Protein 9MY6 (pdb70)

Radius of gyration: 28.05 Å; Cα contacts (8 Å, |Δi|>4): 2035; chains: 2; bounding box: 62×64×81 Å

Nearest PDB structures (foldseek):
  3u16-assembly2_B  TM=1.001E+00  e=2.978E-94  Acinetobacter baumannii ACICU
  3o84-assembly1_A  TM=1.000E+00  e=1.279E-94  Acinetobacter baumannii AB900
  3o83-assembly1_A  TM=9.995E-01  e=1.279E-94  Acinetobacter baumannii AB900
  3rg2-assembly4_F  TM=9.683E-01  e=2.624E-63  Escherichia coli
  5wm6-assembly1_A  TM=9.643E-01  e=7.941E-58  Streptomyces gandocaensis

B-factor: mean 52.47, std 10.7, range [29.82, 91.19]

InterPro domains:
  IPR000873 AMP-dependent synthetase/ligase domain [PF00501] (38-400)
  IPR011963 2,3-dihydroxybenzoate-AMP ligase [TIGR02275] (6-533)
  IPR020845 AMP-binding, conserved site [PS00455] (194-205)
  IPR025110 AMP-binding enzyme, C-terminal domain [PF13193] (451-526)
  IPR042099 ANL, N-terminal domain [G3DSA:3.40.50.12780] (1-437)
  IPR045851 AMP-binding enzyme domain superfamily [G3DSA:3.30.300.30] (438-540)
  IPR050237 ATP-dependent AMP-binding enzyme [PTHR43767] (30-532)

Structure (mmCIF, N/CA/C/O backbone):
data_9MY6
#
_entry.id   9MY6
#
_cell.length_a   65.424
_cell.length_b   141.246
_cell.length_c   148.464
_cell.angle_alpha   90.000
_cell.angle_beta   90.000
_cell.angle_gamma   90.000
#
_symmetry.space_group_name_H-M   'P 21 21 21'
#
loop_
_entity.id
_entity.type
_entity.pdbx_description
1 polymer '(2,3-dihydroxybenzoyl)adenylate synthase'
2 non-polymer '4-fluorosalicyclic acid'
3 non-polymer DI(HYDROXYETHYL)ETHER
4 non-polymer 'CALCIUM ION'
5 non-polymer 1,2-ETHANEDIOL
6 water water
#
loop_
_atom_site.group_PDB
_atom_site.id
_atom_site.type_symbol
_atom_site.label_atom_id
_atom_site.label_alt_id
_atom_site.label_comp_id
_atom_site.label_asym_id
_atom_site.label_entity_id
_atom_site.label_seq_id
_atom_site.pdbx_PDB_ins_code
_atom_site.Cartn_x
_atom_site.Cartn_y
_atom_site.Cartn_z
_atom_site.occupancy
_atom_site.B_iso_or_equiv
_atom_site.auth_seq_id
_atom_site.auth_comp_id
_atom_site.auth_asym_id
_atom_site.auth_atom_id
_atom_site.pdbx_PDB_model_num
ATOM 1 N N . LYS A 1 23 ? -7.48778 -14.68468 40.45182 1.000 76.90762 3 LYS B N 1
ATOM 2 C CA . LYS A 1 23 ? -8.33167 -14.05781 41.47070 1.000 74.25836 3 LYS B CA 1
ATOM 3 C C . LYS A 1 23 ? -8.87628 -12.71737 40.94823 1.000 71.63280 3 LYS B C 1
ATOM 4 O O . LYS A 1 23 ? -10.02836 -12.37256 41.21175 1.000 70.97442 3 LYS B O 1
ATOM 6 N N . GLN A 1 24 ? -8.06253 -11.95985 40.21095 1.000 68.89348 4 GLN B N 1
ATOM 7 C CA . GLN A 1 24 ? -8.56751 -10.75149 39.57156 1.000 64.64909 4 GLN B CA 1
ATOM 8 C C . GLN A 1 24 ? -9.53652 -11.13603 38.45687 1.000 62.67910 4 GLN B C 1
ATOM 9 O O . GLN A 1 24 ? -9.23860 -12.01212 37.64032 1.000 62.50194 4 GLN B O 1
ATOM 11 N N . LEU A 1 25 ? -10.69974 -10.49026 38.42208 1.000 57.65561 5 LEU B N 1
ATOM 12 C CA . LEU A 1 25 ? -11.56620 -10.63770 37.26874 1.000 53.43318 5 LEU B CA 1
ATOM 13 C C . LEU A 1 25 ? -10.94184 -9.94997 36.05037 1.000 54.29041 5 LEU B C 1
ATOM 14 O O . LEU A 1 25 ? -10.08519 -9.06628 36.17087 1.000 55.14894 5 LEU B O 1
ATOM 19 N N . ILE A 1 26 ? -11.38273 -10.37199 34.85896 1.000 50.09127 6 ILE B N 1
ATOM 20 C CA . ILE A 1 26 ? -10.91376 -9.75909 33.61850 1.000 49.73553 6 ILE B CA 1
ATOM 21 C C . ILE A 1 26 ? -11.12496 -8.25352 33.67548 1.000 49.86861 6 ILE B C 1
ATOM 22 O O . ILE A 1 26 ? -12.21572 -7.77877 34.01934 1.000 47.67551 6 ILE B O 1
ATOM 27 N N . GLU A 1 27 ? -10.07554 -7.50161 33.31874 1.000 48.26863 7 GLU B N 1
ATOM 28 C CA . GLU A 1 27 ? -10.12661 -6.05141 33.28034 1.000 49.98586 7 GLU B CA 1
ATOM 29 C C . GLU A 1 27 ? -10.91652 -5.54354 32.07605 1.000 49.72606 7 GLU B C 1
ATOM 30 O O . GLU A 1 27 ? -10.97711 -6.18420 31.01828 1.000 51.04163 7 GLU B O 1
ATOM 36 N N . PHE A 1 28 ? -11.55120 -4.38743 32.25102 1.000 46.66861 8 PHE B N 1
ATOM 37 C CA . PHE A 1 28 ? -12.28065 -3.74621 31.16160 1.000 45.86340 8 PHE B CA 1
ATOM 38 C C . PHE A 1 28 ? -12.53012 -2.31581 31.59440 1.000 46.95942 8 PHE B C 1
ATOM 39 O O . PHE A 1 28 ? -12.32608 -1.96061 32.76067 1.000 45.51278 8 PHE B O 1
ATOM 47 N N . VAL A 1 29 ? -12.99775 -1.50742 30.65635 1.000 43.52430 9 VAL B N 1
ATOM 48 C CA . VAL A 1 29 ? -13.21367 -0.08324 30.89101 1.000 45.03587 9 VAL B CA 1
ATOM 49 C C . VAL A 1 29 ? -14.66287 0.10908 31.32269 1.000 46.16479 9 VAL B C 1
ATOM 50 O O . VAL A 1 29 ? -15.59818 -0.19557 30.57067 1.000 44.38615 9 VAL B O 1
ATOM 54 N N . ARG A 1 30 ? -14.84157 0.58450 32.55017 1.000 44.96242 10 ARG B N 1
ATOM 55 C CA . ARG A 1 30 ? -16.14155 0.69589 33.18577 1.000 44.02511 10 ARG B CA 1
ATOM 56 C C . ARG A 1 30 ? -16.89887 1.94831 32.73698 1.000 43.56411 10 ARG B C 1
ATOM 57 O O . ARG A 1 30 ? -16.30989 2.99804 32.48163 1.000 44.02465 10 ARG B O 1
ATOM 65 N N . TRP A 1 31 ? -18.22546 1.84046 32.66977 1.000 42.58039 11 TRP B N 1
ATOM 66 C CA . TRP A 1 31 ? -19.06397 3.03847 32.63380 1.000 44.25961 11 TRP B CA 1
ATOM 67 C C . TRP A 1 31 ? -18.84003 3.89065 33.86529 1.000 46.14934 11 TRP B C 1
ATOM 68 O O . TRP A 1 31 ? -18.57046 3.37281 34.94521 1.000 46.06950 11 TRP B O 1
ATOM 79 N N . SER A 1 32 ? -19.04127 5.20625 33.74179 1.000 45.83683 12 SER B N 1
ATOM 80 C CA . SER A 1 32 ? -19.00457 6.00011 34.96356 1.000 48.91169 12 SER B CA 1
ATOM 81 C C . SER A 1 32 ? -20.08965 5.52606 35.93204 1.000 47.89800 12 SER B C 1
ATOM 82 O O . SER A 1 32 ? -21.10745 4.95822 35.52785 1.000 47.41148 12 SER B O 1
ATOM 85 N N . PRO A 1 33 ? -19.90240 5.75854 37.22444 1.000 46.61146 13 PRO B N 1
ATOM 86 C CA . PRO A 1 33 ? -20.94859 5.33065 38.16720 1.000 48.58665 13 PRO B CA 1
ATOM 87 C C . PRO A 1 33 ? -22.24831 6.10140 37.98159 1.000 47.19417 13 PRO B C 1
ATOM 88 O O . PRO A 1 33 ? -23.33097 5.52121 38.15306 1.000 47.55356 13 PRO B O 1
ATOM 92 N N . GLU A 1 34 ? -22.18794 7.37364 37.58456 1.000 45.07185 14 GLU B N 1
ATOM 93 C CA . GLU A 1 34 ? -23.43051 8.08278 37.32938 1.000 46.20633 14 GLU B CA 1
ATOM 94 C C . GLU A 1 34 ? -24.21237 7.43847 36.19019 1.000 46.94048 14 GLU B C 1
ATOM 95 O O . GLU A 1 34 ? -25.44201 7.37688 36.25798 1.000 45.49449 14 GLU B O 1
ATOM 97 N N . ARG A 1 35 ? -23.53710 6.89338 35.15766 1.000 45.42601 15 ARG B N 1
ATOM 98 C CA . ARG A 1 35 ? -24.29611 6.28414 34.07123 1.000 45.56078 15 ARG B CA 1
ATOM 99 C C . ARG A 1 35 ? -24.80039 4.88997 34.45556 1.000 45.17559 15 ARG B C 1
ATOM 100 O O . ARG A 1 35 ? -25.91688 4.50730 34.08913 1.000 44.10010 15 ARG B O 1
ATOM 108 N N . ALA A 1 36 ? -23.98281 4.10335 35.15446 1.000 45.18597 16 ALA B N 1
ATOM 109 C CA . ALA A 1 36 ? -24.46119 2.83540 35.70559 1.000 45.02736 16 ALA B CA 1
ATOM 110 C C . ALA A 1 36 ? -25.71795 3.03583 36.56759 1.000 46.53691 16 ALA B C 1
ATOM 111 O O . ALA A 1 36 ? -26.70283 2.30370 36.42334 1.000 47.64656 16 ALA B O 1
ATOM 113 N N . GLN A 1 37 ? -25.71448 4.02316 37.46785 1.000 43.52712 17 GLN B N 1
ATOM 114 C CA . GLN A 1 37 ? -26.92505 4.25590 38.25693 1.000 47.85002 17 GLN B CA 1
ATOM 115 C C . GLN A 1 37 ? -28.12922 4.56710 37.36368 1.000 47.19439 17 GLN B C 1
ATOM 116 O O . GLN A 1 37 ? -29.16659 3.90904 37.46248 1.000 48.32020 17 GLN B O 1
ATOM 122 N N . HIS A 1 38 ? -28.01376 5.57205 36.48972 1.000 46.80199 18 HIS B N 1
ATOM 123 C CA . HIS A 1 38 ? -29.06238 5.85970 35.50345 1.000 48.64246 18 HIS B CA 1
ATOM 124 C C . HIS A 1 38 ? -29.57293 4.59230 34.80925 1.000 43.56267 18 HIS B C 1
ATOM 125 O O . HIS A 1 38 ? -30.77628 4.32757 34.77500 1.000 44.27799 18 HIS B O 1
ATOM 132 N N . TYR A 1 39 ? -28.67136 3.79403 34.25896 1.000 41.06005 19 TYR B N 1
ATOM 133 C CA . TYR A 1 39 ? -29.08563 2.59429 33.53850 1.000 42.90958 19 TYR B CA 1
ATOM 134 C C . TYR A 1 39 ? -29.78378 1.56465 34.43142 1.000 44.31989 19 TYR B C 1
ATOM 135 O O . TYR A 1 39 ? -30.58335 0.75088 33.93049 1.000 42.57555 19 TYR B O 1
ATOM 144 N N . ARG A 1 40 ? -29.41944 1.49755 35.71855 1.000 42.55256 20 ARG B N 1
ATOM 145 C CA . ARG A 1 40 ? -30.18285 0.68000 36.65859 1.000 43.66204 20 ARG B CA 1
ATOM 146 C C . ARG A 1 40 ? -31.53195 1.31713 36.96771 1.000 41.51957 20 ARG B C 1
ATOM 147 O O . ARG A 1 40 ? -32.54229 0.61389 37.09333 1.000 42.93573 20 ARG B O 1
ATOM 155 N N . ASN A 1 41 ? -31.56525 2.64133 37.13421 1.000 40.59432 21 ASN B N 1
ATOM 156 C CA . ASN A 1 41 ? -32.81633 3.29703 37.50010 1.000 42.50508 21 ASN B CA 1
ATOM 157 C C . ASN A 1 41 ? -33.84725 3.14594 36.38841 1.000 46.49320 21 ASN B C 1
ATOM 158 O O . ASN A 1 41 ? -35.05555 3.11185 36.65331 1.000 47.11851 21 ASN B O 1
ATOM 163 N N . LYS A 1 42 ? -33.39259 3.11392 35.14621 1.000 42.85059 22 LYS B N 1
ATOM 164 C CA . LYS A 1 42 ? -34.25672 2.92204 33.99026 1.000 47.17166 22 LYS B CA 1
ATOM 165 C C . LYS A 1 42 ? -34.64556 1.46396 33.80384 1.000 48.34017 22 LYS B C 1
ATOM 166 O O . LYS A 1 42 ? -35.45489 1.17564 32.92860 1.000 46.83765 22 LYS B O 1
ATOM 172 N N . GLY A 1 43 ? -34.12224 0.55125 34.63207 1.000 45.92851 23 GLY B N 1
ATOM 173 C CA . GLY A 1 43 ? -34.38352 -0.85936 34.43691 1.000 43.42242 23 GLY B CA 1
ATOM 174 C C . GLY A 1 43 ? -33.65895 -1.49395 33.26711 1.000 43.06339 23 GLY B C 1
ATOM 175 O O . GLY A 1 43 ? -33.94086 -2.65064 32.93811 1.000 42.27333 23 GLY B O 1
ATOM 176 N N . TYR A 1 44 ? -32.69314 -0.81185 32.65221 1.000 42.10801 24 TYR B N 1
ATOM 177 C CA . TYR A 1 44 ? -31.92661 -1.46778 31.59528 1.000 40.57939 24 TYR B CA 1
ATOM 178 C C . TYR A 1 44 ? -31.00674 -2.52552 32.17154 1.000 43.08986 24 TYR B C 1
ATOM 179 O O . TYR A 1 44 ? -30.90162 -3.63589 31.63202 1.000 40.93847 24 TYR B O 1
ATOM 188 N N . TRP A 1 45 ? -30.28959 -2.17648 33.25341 1.000 43.09824 25 TRP B N 1
ATOM 189 C CA . TRP A 1 45 ? -29.33134 -3.07194 33.88986 1.000 42.73070 25 TRP B CA 1
ATOM 190 C C . TRP A 1 45 ? -30.06007 -3.66230 35.08763 1.000 43.27712 25 TRP B C 1
ATOM 191 O O . TRP A 1 45 ? -30.35597 -2.93256 36.02549 1.000 41.61020 25 TRP B O 1
ATOM 202 N N . ILE A 1 46 ? -30.36875 -4.96395 35.06263 1.000 41.98464 26 ILE B N 1
ATOM 203 C CA . ILE A 1 46 ? -31.10880 -5.56791 36.17459 1.000 43.70131 26 ILE B CA 1
ATOM 204 C C . ILE A 1 46 ? -30.20704 -6.42271 37.06648 1.000 43.45730 26 ILE B C 1
ATOM 205 O O . ILE A 1 46 ? -30.70334 -7.14071 37.93895 1.000 41.83089 26 ILE B O 1
ATOM 210 N N . ASP A 1 47 ? -28.90050 -6.40589 36.81128 1.000 42.11295 27 ASP B N 1
ATOM 211 C CA . ASP A 1 47 ? -27.88704 -7.03626 37.63372 1.000 45.03088 27 ASP B CA 1
ATOM 212 C C . ASP A 1 47 ? -28.14025 -8.53215 37.79374 1.000 45.31108 27 ASP B C 1
ATOM 213 O O . ASP A 1 47 ? -28.00680 -9.08572 38.88068 1.000 47.58790 27 ASP B O 1
ATOM 218 N N . GLN A 1 48 ? -28.48772 -9.19773 36.68719 1.000 43.89746 28 GLN B N 1
ATOM 219 C CA . GLN A 1 48 ? -28.57973 -10.64936 36.62805 1.000 43.19408 28 GLN B CA 1
ATOM 220 C C . GLN A 1 48 ? -27.54713 -11.20568 35.64033 1.000 43.55848 28 GLN B C 1
ATOM 221 O O . GLN A 1 48 ? -27.18504 -10.52632 34.68555 1.000 41.39340 28 GLN B O 1
ATOM 227 N N . PRO A 1 49 ? -27.00958 -12.40449 35.85885 1.000 45.21870 29 PRO B N 1
ATOM 228 C CA . PRO A 1 49 ? -26.11283 -12.97444 34.84860 1.000 42.11339 29 PRO B CA 1
ATOM 229 C C . PRO A 1 49 ? -26.89523 -13.32624 33.59889 1.000 41.89015 29 PRO B C 1
ATOM 230 O O . PRO A 1 49 ? -28.12043 -13.47733 33.62067 1.000 42.54561 29 PRO B O 1
ATOM 234 N N . LEU A 1 50 ? -26.15421 -13.49333 32.50652 1.000 41.15896 30 LEU B N 1
ATOM 235 C CA . LEU A 1 50 ? -26.79573 -13.86160 31.24603 1.000 42.00780 30 LEU B CA 1
ATOM 236 C C . LEU A 1 50 ? -27.49432 -15.20687 31.33643 1.000 42.47262 30 LEU B C 1
ATOM 237 O O . LEU A 1 50 ? -28.40481 -15.46563 30.54606 1.000 44.67925 30 LEU B O 1
ATOM 242 N N . THR A 1 51 ? -27.08517 -16.06718 32.27493 1.000 43.08598 31 THR B N 1
ATOM 243 C CA . THR A 1 51 ? -27.77579 -17.33035 32.49373 1.000 43.65527 31 THR B CA 1
ATOM 244 C C . THR A 1 51 ? -29.22634 -17.13413 32.94089 1.000 45.55734 31 THR B C 1
ATOM 245 O O . THR A 1 51 ? -29.99400 -18.09848 32.92061 1.000 49.43896 31 THR B O 1
ATOM 249 N N . ARG A 1 52 ? -29.62367 -15.92892 33.34939 1.000 44.27232 32 ARG B N 1
ATOM 250 C CA . ARG A 1 52 ? -31.02591 -15.62450 33.62989 1.000 45.33035 32 ARG B CA 1
ATOM 251 C C . ARG A 1 52 ? -31.94275 -16.20377 32.55191 1.000 45.67361 32 ARG B C 1
ATOM 252 O O . ARG A 1 52 ? -33.01516 -16.74906 32.84109 1.000 46.12479 32 ARG B O 1
ATOM 260 N N . ILE A 1 53 ? -31.52469 -16.07172 31.29681 1.000 44.94508 33 ILE B N 1
ATOM 261 C CA . ILE A 1 53 ? -32.36553 -16.49498 30.17523 1.000 46.32769 33 ILE B CA 1
ATOM 262 C C . ILE A 1 53 ? -32.75735 -17.96314 30.32201 1.000 46.12508 33 ILE B C 1
ATOM 263 O O . ILE A 1 53 ? -33.92348 -18.33508 30.15707 1.000 47.73916 33 ILE B O 1
ATOM 268 N N . LEU A 1 54 ? -31.78569 -18.81209 30.65940 1.000 48.00421 34 LEU B N 1
ATOM 269 C CA . LEU A 1 54 ? -32.02962 -20.24484 30.83274 1.000 49.56887 34 LEU B CA 1
ATOM 270 C C . LEU A 1 54 ? -32.83177 -20.53716 32.09702 1.000 51.72817 34 LEU B C 1
ATOM 271 O O . LEU A 1 54 ? -33.79899 -21.31702 32.07267 1.000 53.88721 34 LEU B O 1
ATOM 276 N N . THR A 1 55 ? -32.39317 -19.97022 33.23056 1.000 50.36829 35 THR B N 1
ATOM 277 C CA . THR A 1 55 ? -33.04711 -20.17903 34.52020 1.000 51.09764 35 THR B CA 1
ATOM 278 C C . THR A 1 55 ? -34.52579 -19.84410 34.46638 1.000 51.59434 35 THR B C 1
ATOM 279 O O . THR A 1 55 ? -35.37479 -20.59681 34.96613 1.000 51.74983 35 THR B O 1
ATOM 283 N N . VAL A 1 56 ? -34.83942 -18.66163 33.94104 1.000 49.78742 36 VAL B N 1
ATOM 284 C CA . VAL A 1 56 ? -36.22862 -18.22983 33.85114 1.000 50.11422 36 VAL B CA 1
ATOM 285 C C . VAL A 1 56 ? -37.01791 -19.17301 32.94965 1.000 50.80271 36 VAL B C 1
ATOM 286 O O . VAL A 1 56 ? -38.13926 -19.57738 33.26264 1.000 52.05088 36 VAL B O 1
ATOM 290 N N . GLY A 1 57 ? -36.46254 -19.51011 31.79356 1.000 48.74563 37 GLY B N 1
ATOM 291 C CA . GLY A 1 57 ? -37.19061 -20.39063 30.89780 1.000 50.29398 37 GLY B CA 1
ATOM 292 C C . GLY A 1 57 ? -37.36544 -21.78073 31.46134 1.000 52.39876 37 GLY B C 1
ATOM 293 O O . GLY A 1 57 ? -38.37597 -22.44068 31.18860 1.000 53.10708 37 GLY B O 1
ATOM 294 N N . VAL A 1 58 ? -36.39641 -22.24828 32.25371 1.000 48.60531 38 VAL B N 1
ATOM 295 C CA . VAL A 1 58 ? -36.54686 -23.55409 32.88429 1.000 51.28235 38 VAL B CA 1
ATOM 296 C C . VAL A 1 58 ? -37.68178 -23.51792 33.89493 1.000 54.69099 38 VAL B C 1
ATOM 297 O O . VAL A 1 58 ? -38.45778 -24.47742 34.02713 1.000 53.84144 38 VAL B O 1
ATOM 301 N N . GLN A 1 59 ? -37.79806 -22.41241 34.63020 1.000 55.86500 39 GLN B N 1
ATOM 302 C CA . GLN A 1 59 ? -38.87606 -22.29780 35.60424 1.000 56.12007 39 GLN B CA 1
ATOM 303 C C . GLN A 1 59 ? -40.22983 -22.20066 34.91828 1.000 56.70150 39 GLN B C 1
ATOM 304 O O . GLN A 1 59 ? -41.22022 -22.73356 35.42454 1.000 59.92927 39 GLN B O 1
ATOM 310 N N . SER A 1 60 ? -40.29093 -21.54457 33.76169 1.000 55.09109 40 SER B N 1
ATOM 311 C CA . SER A 1 60 ? -41.57590 -21.24430 33.14451 1.000 56.07995 40 SER B CA 1
ATOM 312 C C . SER A 1 60 ? -42.06779 -22.35984 32.23933 1.000 55.49804 40 SER B C 1
ATOM 313 O O . SER A 1 60 ? -43.24722 -22.74582 32.29376 1.000 57.66050 40 SER B O 1
ATOM 316 N N . HIS A 1 61 ? -41.17288 -22.87751 31.40608 1.000 52.35262 41 HIS B N 1
ATOM 317 C CA . HIS A 1 61 ? -41.53871 -23.79891 30.33517 1.000 53.70379 41 HIS B CA 1
ATOM 318 C C . HIS A 1 61 ? -40.36669 -24.74511 30.13645 1.000 52.16641 41 HIS B C 1
ATOM 319 O O . HIS A 1 61 ? -39.69226 -24.71499 29.10278 1.000 50.67512 41 HIS B O 1
ATOM 326 N N . PRO A 1 62 ? -40.07926 -25.58983 31.12602 1.000 51.02884 42 PRO B N 1
ATOM 327 C CA . PRO A 1 62 ? -38.88116 -26.43547 31.02396 1.000 51.39169 42 PRO B CA 1
ATOM 328 C C . PRO A 1 62 ? -38.85690 -27.31062 29.78342 1.000 49.69509 42 PRO B C 1
ATOM 329 O O . PRO A 1 62 ? -37.76795 -27.63669 29.30133 1.000 47.68848 42 PRO B O 1
ATOM 333 N N . HIS A 1 63 ? -40.01760 -27.71486 29.26620 1.000 51.57587 43 HIS B N 1
ATOM 334 C CA . HIS A 1 63 ? -40.08913 -28.69537 28.19098 1.000 52.71303 43 HIS B CA 1
ATOM 335 C C . HIS A 1 63 ? -40.36664 -28.09581 26.82564 1.000 50.23923 43 HIS B C 1
ATOM 336 O O . HIS A 1 63 ? -40.39168 -28.83683 25.83913 1.000 51.82682 43 HIS B O 1
ATOM 343 N N . SER A 1 64 ? -40.58209 -26.78546 26.73898 1.000 49.91698 44 SER B N 1
ATOM 344 C CA . SER A 1 64 ? -40.55658 -26.12289 25.44834 1.000 49.27613 44 SER B CA 1
ATOM 345 C C . SER A 1 64 ? -39.20714 -26.35793 24.80120 1.000 47.67645 44 SER B C 1
ATOM 346 O O . SER A 1 64 ? -38.17821 -26.46614 25.48349 1.000 44.27549 44 SER B O 1
ATOM 349 N N . LEU A 1 65 ? -39.21312 -26.40447 23.46806 1.000 45.02843 45 LEU B N 1
ATOM 350 C CA . LEU A 1 65 ? -37.98361 -26.55752 22.71257 1.000 41.70369 45 LEU B CA 1
ATOM 351 C C . LEU A 1 65 ? -37.20187 -25.25460 22.73897 1.000 42.61950 45 LEU B C 1
ATOM 352 O O . LEU A 1 65 ? -37.73751 -24.18396 22.41599 1.000 43.74580 45 LEU B O 1
ATOM 357 N N . ALA A 1 66 ? -35.92185 -25.35470 23.08474 1.000 40.95028 46 ALA B N 1
ATOM 358 C CA . ALA A 1 66 ? -34.97262 -24.25247 23.03909 1.000 41.32830 46 ALA B CA 1
ATOM 359 C C . ALA A 1 66 ? -34.13657 -24.26463 21.76421 1.000 41.53176 46 ALA B C 1
ATOM 360 O O . ALA A 1 66 ? -33.97386 -23.22221 21.12801 1.000 39.32755 46 ALA B O 1
ATOM 362 N N . ILE A 1 67 ? -33.62676 -25.42454 21.35413 1.000 39.91739 47 ILE B N 1
ATOM 363 C CA . ILE A 1 67 ? -32.75813 -25.52306 20.18654 1.000 40.74649 47 ILE B CA 1
ATOM 364 C C . ILE A 1 67 ? -33.19613 -26.72363 19.37037 1.000 43.56548 47 ILE B C 1
ATOM 365 O O . ILE A 1 67 ? -33.44189 -27.80216 19.91995 1.000 42.94729 47 ILE B O 1
ATOM 370 N N . ILE A 1 68 ? -33.32154 -26.52645 18.06340 1.000 43.03942 48 ILE B N 1
ATOM 371 C CA . ILE A 1 68 ? -33.46330 -27.60954 17.10249 1.000 42.35320 48 ILE B CA 1
ATOM 372 C C . ILE A 1 68 ? -32.17430 -27.63492 16.30216 1.000 43.39478 48 ILE B C 1
ATOM 373 O O . ILE A 1 68 ? -31.72718 -26.59780 15.80289 1.000 41.50934 48 ILE B O 1
ATOM 378 N N . CYS A 1 69 ? -31.54001 -28.79033 16.24045 1.000 43.62465 49 CYS B N 1
ATOM 379 C CA . CYS A 1 69 ? -30.24777 -28.89482 15.57389 1.000 45.66673 49 CYS B CA 1
ATOM 380 C C . CYS A 1 69 ? -30.17846 -30.24809 14.88848 1.000 47.89688 49 CYS B C 1
ATOM 381 O O . CYS A 1 69 ? -30.02999 -31.27488 15.56781 1.000 46.83904 49 CYS B O 1
ATOM 384 N N . GLY A 1 70 ? -30.28214 -30.24751 13.56270 1.000 43.16364 50 GLY B N 1
ATOM 385 C CA . GLY A 1 70 ? -30.28985 -31.50589 12.84201 1.000 45.62697 50 GLY B CA 1
ATOM 386 C C . GLY A 1 70 ? -31.50658 -32.29831 13.25346 1.000 47.52799 50 GLY B C 1
ATOM 387 O O . GLY A 1 70 ? -32.64928 -31.82155 13.16061 1.000 46.97780 50 GLY B O 1
ATOM 388 N N . GLU A 1 71 ? -31.27534 -33.51087 13.74302 1.000 46.51629 51 GLU B N 1
ATOM 389 C CA . GLU A 1 71 ? -32.35739 -34.31807 14.28306 1.000 47.92795 51 GLU B CA 1
ATOM 390 C C . GLU A 1 71 ? -32.56233 -34.12770 15.78572 1.000 49.69175 51 GLU B C 1
ATOM 391 O O . GLU A 1 71 ? -33.41273 -34.80936 16.37042 1.000 48.86441 51 GLU B O 1
ATOM 397 N N . ARG A 1 72 ? -31.81776 -33.22596 16.42292 1.000 49.36023 52 ARG B N 1
ATOM 398 C CA . ARG A 1 72 ? -31.91548 -33.05750 17.86690 1.000 49.47244 52 ARG B CA 1
ATOM 399 C C . ARG A 1 72 ? -32.89590 -31.95557 18.23947 1.000 48.36000 52 ARG B C 1
ATOM 400 O O . ARG A 1 72 ? -33.04990 -30.95364 17.53066 1.000 48.63778 52 ARG B O 1
ATOM 408 N N . GLN A 1 73 ? -33.57862 -32.17056 19.36136 1.000 48.64876 53 GLN B N 1
ATOM 409 C CA . GLN A 1 73 ? -34.54164 -31.23168 19.91281 1.000 47.63661 53 GLN B CA 1
ATOM 410 C C . GLN A 1 73 ? -34.12750 -31.02391 21.37080 1.000 50.88352 53 GLN B C 1
ATOM 411 O O . GLN A 1 73 ? -34.27979 -31.93380 22.19210 1.000 51.76971 53 GLN B O 1
ATOM 417 N N . LEU A 1 74 ? -33.52765 -29.87307 21.68689 1.000 46.97043 54 LEU B N 1
ATOM 418 C CA . LEU A 1 74 ? -33.11620 -29.55393 23.04993 1.000 46.90167 54 LEU B CA 1
ATOM 419 C C . LEU A 1 74 ? -34.16794 -28.67950 23.71124 1.000 44.76012 54 LEU B C 1
ATOM 420 O O . LEU A 1 74 ? -34.39671 -27.54775 23.27349 1.000 44.55006 54 LEU B O 1
ATOM 425 N N . SER A 1 75 ? -34.77517 -29.17961 24.78178 1.000 47.99216 55 SER B N 1
ATOM 426 C CA . SER A 1 75 ? -35.67787 -28.35243 25.56722 1.000 45.85962 55 SER B CA 1
ATOM 427 C C . SER A 1 75 ? -34.87899 -27.40274 26.46593 1.000 44.52265 55 SER B C 1
ATOM 428 O O . SER A 1 75 ? -33.65761 -27.48298 26.56425 1.000 43.88710 55 SER B O 1
ATOM 431 N N . TYR A 1 76 ? -35.58527 -26.45544 27.09338 1.000 45.01961 56 TYR B N 1
ATOM 432 C CA . TYR A 1 76 ? -34.91800 -25.50712 27.98103 1.000 46.31930 56 TYR B CA 1
ATOM 433 C C . TYR A 1 76 ? -34.26244 -26.23223 29.15209 1.000 46.36516 56 TYR B C 1
ATOM 434 O O . TYR A 1 76 ? -33.13233 -25.91248 29.53622 1.000 43.74450 56 TYR B O 1
ATOM 443 N N . ILE A 1 77 ? -34.94830 -27.22022 29.72698 1.000 46.79909 57 ILE B N 1
ATOM 444 C CA . ILE A 1 77 ? -34.34660 -27.89487 30.86938 1.000 45.78317 57 ILE B CA 1
ATOM 445 C C . ILE A 1 77 ? -33.20000 -28.80080 30.42895 1.000 48.69281 57 ILE B C 1
ATOM 446 O O . ILE A 1 77 ? -32.23519 -28.97996 31.17388 1.000 48.86448 57 ILE B O 1
ATOM 451 N N . GLU A 1 78 ? -33.24681 -29.35987 29.20914 1.000 47.11232 58 GLU B N 1
ATOM 452 C CA . GLU A 1 78 ? -32.08240 -30.09833 28.72111 1.000 47.37589 58 GLU B CA 1
ATOM 453 C C . GLU A 1 78 ? -30.90426 -29.16449 28.50946 1.000 47.24086 58 GLU B C 1
ATOM 454 O O . GLU A 1 78 ? -29.79589 -29.41975 28.99526 1.000 46.59508 58 GLU B O 1
ATOM 460 N N . LEU A 1 79 ? -31.11010 -28.07785 27.75985 1.000 47.34366 59 LEU B N 1
ATOM 461 C CA . LEU A 1 79 ? -30.04576 -27.09297 27.67066 1.000 45.49639 59 LEU B CA 1
ATOM 462 C C . LEU A 1 79 ? -29.53699 -26.72903 29.07112 1.000 45.63373 59 LEU B C 1
ATOM 463 O O . LEU A 1 79 ? -28.33834 -26.51504 29.28371 1.000 45.21712 59 LEU B O 1
ATOM 468 N N . ASP A 1 80 ? -30.42916 -26.63215 30.04670 1.000 47.04104 60 ASP B N 1
ATOM 469 C CA . ASP A 1 80 ? -29.94625 -26.16938 31.33951 1.000 46.50772 60 ASP B CA 1
ATOM 470 C C . ASP A 1 80 ? -29.12613 -27.25699 32.02380 1.000 46.56633 60 ASP B C 1
ATOM 471 O O . ASP A 1 80 ? -28.04767 -26.99787 32.57674 1.000 48.02513 60 ASP B O 1
ATOM 476 N N . ARG A 1 81 ? -29.59118 -28.49255 31.95073 1.000 47.51741 61 ARG B N 1
ATOM 477 C CA . ARG A 1 81 ? -28.86772 -29.57555 32.59448 1.000 49.56276 61 ARG B CA 1
ATOM 478 C C . ARG A 1 81 ? -27.55234 -29.87405 31.87357 1.000 50.61802 61 ARG B C 1
ATOM 479 O O . ARG A 1 81 ? -26.51975 -30.07048 32.52355 1.000 49.82215 61 ARG B O 1
ATOM 487 N N . LEU A 1 82 ? -27.54940 -29.86934 30.53001 1.000 48.39708 62 LEU B N 1
ATOM 488 C CA . LEU A 1 82 ? -26.31069 -30.15481 29.80388 1.000 48.50410 62 LEU B CA 1
ATOM 489 C C . LEU A 1 82 ? -25.25000 -29.10788 30.09205 1.000 47.62407 62 LEU B C 1
ATOM 490 O O . LEU A 1 82 ? -24.07533 -29.44083 30.29032 1.000 49.64063 62 LEU B O 1
ATOM 495 N N . SER A 1 83 ? -25.63104 -27.83481 30.12010 1.000 43.36665 63 SER B N 1
ATOM 496 C CA . SER A 1 83 ? -24.60135 -26.83793 30.37166 1.000 46.19168 63 SER B CA 1
ATOM 497 C C . SER A 1 83 ? -24.19204 -26.77373 31.84330 1.000 47.42827 63 SER B C 1
ATOM 498 O O . SER A 1 83 ? -23.06658 -26.36609 32.13391 1.000 48.66556 63 SER B O 1
ATOM 501 N N . THR A 1 84 ? -25.04760 -27.19900 32.78057 1.000 47.53179 64 THR B N 1
ATOM 502 C CA . THR A 1 84 ? -24.57720 -27.35031 34.16780 1.000 48.28068 64 THR B CA 1
ATOM 503 C C . THR A 1 84 ? -23.53562 -28.45916 34.26658 1.000 50.95564 64 THR B C 1
ATOM 504 O O . THR A 1 84 ? -22.52464 -28.30968 34.96545 1.000 54.21533 64 THR B O 1
ATOM 508 N N . ASN A 1 85 ? -23.77429 -29.58338 33.57772 1.000 50.99341 65 ASN B N 1
ATOM 509 C CA . ASN A 1 85 ? -22.81456 -30.68370 33.56342 1.000 54.42298 65 ASN B CA 1
ATOM 510 C C . ASN A 1 85 ? -21.44093 -30.19235 33.15315 1.000 54.74802 65 ASN B C 1
ATOM 511 O O . ASN A 1 85 ? -20.44464 -30.43911 33.83645 1.000 58.81596 65 ASN B O 1
ATOM 516 N N . LEU A 1 86 ? -21.36479 -29.51596 32.01336 1.000 54.57777 66 LEU B N 1
ATOM 517 C CA . LEU A 1 86 ? -20.07314 -29.03252 31.55170 1.000 55.42798 66 LEU B CA 1
ATOM 518 C C . LEU A 1 86 ? -19.45671 -28.09076 32.57851 1.000 54.71433 66 LEU B C 1
ATOM 519 O O . LEU A 1 86 ? -18.26188 -28.18841 32.88256 1.000 54.83544 66 LEU B O 1
ATOM 524 N N . ALA A 1 87 ? -20.27180 -27.20138 33.15435 1.000 53.26901 67 ALA B N 1
ATOM 525 C CA . ALA A 1 87 ? -19.77186 -26.24905 34.14098 1.000 53.24289 67 ALA B CA 1
ATOM 526 C C . ALA A 1 87 ? -19.20126 -26.95382 35.37965 1.000 56.19508 67 ALA B C 1
ATOM 527 O O . ALA A 1 87 ? -18.13430 -26.56889 35.88406 1.000 55.58425 67 ALA B O 1
ATOM 529 N N . THR A 1 88 ? -19.90235 -27.96617 35.90849 1.000 57.73590 68 THR B N 1
ATOM 530 C CA . THR A 1 88 ? -19.34312 -28.68904 37.05770 1.000 56.85416 68 THR B CA 1
ATOM 531 C C . THR A 1 88 ? -18.02236 -29.35534 36.68676 1.000 59.24402 68 THR B C 1
ATOM 532 O O . THR A 1 88 ? -17.08498 -29.35459 37.48431 1.000 60.99503 68 THR B O 1
ATOM 536 N N . ARG A 1 89 ? -17.91664 -29.90816 35.46832 1.000 58.40931 69 ARG B N 1
ATOM 537 C CA . ARG A 1 89 ? -16.65230 -30.50210 35.03249 1.000 59.80394 69 ARG B CA 1
ATOM 538 C C . ARG A 1 89 ? -15.52696 -29.47213 35.01770 1.000 59.88488 69 ARG B C 1
ATOM 539 O O . ARG A 1 89 ? -14.41308 -29.75327 35.47823 1.000 61.97996 69 ARG B O 1
ATOM 547 N N . LEU A 1 90 ? -15.79114 -28.27461 34.48121 1.000 59.37696 70 LEU B N 1
ATOM 548 C CA . LEU A 1 90 ? -14.74678 -27.25366 34.42581 1.000 60.34277 70 LEU B CA 1
ATOM 549 C C . LEU A 1 90 ? -14.34551 -26.79720 35.82314 1.000 61.89837 70 LEU B C 1
ATOM 550 O O . LEU A 1 90 ? -13.15207 -26.65034 36.11945 1.000 62.84828 70 LEU B O 1
ATOM 555 N N . ALA A 1 91 ? -15.32709 -26.53337 36.68063 1.000 59.83474 71 ALA B N 1
ATOM 556 C CA . ALA A 1 91 ? -15.01381 -26.15892 38.05263 1.000 62.38003 71 ALA B CA 1
ATOM 557 C C . ALA A 1 91 ? -14.08922 -27.19338 38.68863 1.000 63.70502 71 ALA B C 1
ATOM 558 O O . ALA A 1 91 ? -12.99995 -26.85564 39.16856 1.000 65.95268 71 ALA B O 1
ATOM 560 N N . GLU A 1 92 ? -14.48903 -28.46911 38.65008 1.000 63.23461 72 GLU B N 1
ATOM 561 C CA . GLU A 1 92 ? -13.62896 -29.55331 39.12993 1.000 65.99138 72 GLU B CA 1
ATOM 562 C C . GLU A 1 92 ? -12.16562 -29.37217 38.73613 1.000 66.01563 72 GLU B C 1
ATOM 563 O O . GLU A 1 92 ? -11.27993 -29.82452 39.46105 1.000 67.84335 72 GLU B O 1
ATOM 569 N N . LYS A 1 93 ? -11.88550 -28.72662 37.60469 1.000 67.36388 73 LYS B N 1
ATOM 570 C CA . LYS A 1 93 ? -10.51171 -28.56838 37.12471 1.000 68.03137 73 LYS B CA 1
ATOM 571 C C . LYS A 1 93 ? -9.89117 -27.22622 37.49605 1.000 67.28314 73 LYS B C 1
ATOM 572 O O . LYS A 1 93 ? -8.83715 -26.87669 36.95285 1.000 70.18181 73 LYS B O 1
ATOM 578 N N . GLY A 1 94 ? -10.50618 -26.47026 38.40107 1.000 65.82372 74 GLY B N 1
ATOM 579 C CA . GLY A 1 94 ? -9.94095 -25.19496 38.79798 1.000 65.82492 74 GLY B CA 1
ATOM 580 C C . GLY A 1 94 ? -10.10620 -24.08355 37.79130 1.000 65.56461 74 GLY B C 1
ATOM 581 O O . GLY A 1 94 ? -9.40498 -23.06880 37.88316 1.000 66.02769 74 GLY B O 1
ATOM 582 N N . LEU A 1 95 ? -11.01550 -24.24329 36.82696 1.000 66.13315 75 LEU B N 1
ATOM 583 C CA . LEU A 1 95 ? -11.33491 -23.20656 35.85241 1.000 63.95772 75 LEU B CA 1
ATOM 584 C C . LEU A 1 95 ? -12.55603 -22.44674 36.34327 1.000 62.12953 75 LEU B C 1
ATOM 585 O O . LEU A 1 95 ? -13.61577 -23.04118 36.56949 1.000 63.40407 75 LEU B O 1
ATOM 590 N N . GLY A 1 96 ? -12.41232 -21.14430 36.51165 1.000 58.25716 76 GLY B N 1
ATOM 591 C CA . GLY A 1 96 ? -13.53013 -20.37234 37.00213 1.000 54.86296 76 GLY B CA 1
ATOM 592 C C . GLY A 1 96 ? -13.23679 -18.89973 36.87692 1.000 55.35175 76 GLY B C 1
ATOM 593 O O . GLY A 1 96 ? -12.54320 -18.46730 35.94192 1.000 53.65150 76 GLY B O 1
ATOM 594 N N . LYS A 1 97 ? -13.75537 -18.12302 37.82242 1.000 53.25160 77 LYS B N 1
ATOM 595 C CA . LYS A 1 97 ? -13.63767 -16.67613 37.74709 1.000 53.31768 77 LYS B CA 1
ATOM 596 C C . LYS A 1 97 ? -12.17080 -16.27110 37.67330 1.000 53.70445 77 LYS B C 1
ATOM 597 O O . LYS A 1 97 ? -11.33315 -16.76488 38.43045 1.000 52.03789 77 LYS B O 1
ATOM 603 N N . GLY A 1 98 ? -11.86080 -15.36641 36.74650 1.000 51.11402 78 GLY B N 1
ATOM 604 C CA . GLY A 1 98 ? -10.50858 -14.95544 36.47414 1.000 53.84866 78 GLY B CA 1
ATOM 605 C C . GLY A 1 98 ? -9.91386 -15.58814 35.23109 1.000 55.10165 78 GLY B C 1
ATOM 606 O O . GLY A 1 98 ? -8.97651 -15.02606 34.64873 1.000 55.43983 78 GLY B O 1
ATOM 607 N N . ASP A 1 99 ? -10.42255 -16.74533 34.81160 1.000 52.66377 79 ASP B N 1
ATOM 608 C CA . ASP A 1 99 ? -9.85273 -17.40086 33.64847 1.000 53.11234 79 ASP B CA 1
ATOM 609 C C . ASP A 1 99 ? -10.69035 -17.10369 32.41902 1.000 51.03366 79 ASP B C 1
ATOM 610 O O . ASP A 1 99 ? -11.79654 -16.57348 32.50450 1.000 49.31359 79 ASP B O 1
ATOM 615 N N . THR A 1 100 ? -10.14165 -17.48942 31.27174 1.000 49.87097 80 THR B N 1
ATOM 616 C CA . THR A 1 100 ? -10.74178 -17.26051 29.96978 1.000 50.92711 80 THR B CA 1
ATOM 617 C C . THR A 1 100 ? -10.69620 -18.55120 29.16986 1.000 49.30598 80 THR B C 1
ATOM 618 O O . THR A 1 100 ? -9.87986 -19.44094 29.42874 1.000 49.61064 80 THR B O 1
ATOM 622 N N . ALA A 1 101 ? -11.58524 -18.62934 28.18085 1.000 48.74813 81 ALA B N 1
ATOM 623 C CA . ALA A 1 101 ? -11.65161 -19.74869 27.26066 1.000 48.42935 81 ALA B CA 1
ATOM 624 C C . ALA A 1 101 ? -11.77818 -19.22141 25.83785 1.000 47.69804 81 ALA B C 1
ATOM 625 O O . ALA A 1 101 ? -12.37743 -18.16950 25.59742 1.000 44.95758 81 ALA B O 1
ATOM 627 N N . LEU A 1 102 ? -11.19812 -19.96904 24.90555 1.000 48.13425 82 LEU B N 1
ATOM 628 C CA . LEU A 1 102 ? -11.33161 -19.73660 23.47362 1.000 48.86917 82 LEU B CA 1
ATOM 629 C C . LEU A 1 102 ? -12.17754 -20.86643 22.91455 1.000 48.27900 82 LEU B C 1
ATOM 630 O O . LEU A 1 102 ? -11.78630 -22.03476 23.01750 1.000 49.82054 82 LEU B O 1
ATOM 635 N N . VAL A 1 103 ? -13.33226 -20.52504 22.33482 1.000 47.39975 83 VAL B N 1
ATOM 636 C CA . VAL A 1 103 ? -14.25362 -21.50274 21.76779 1.000 45.17455 83 VAL B CA 1
ATOM 637 C C . VAL A 1 103 ? -14.38649 -21.23892 20.26800 1.000 46.65162 83 VAL B C 1
ATOM 638 O O . VAL A 1 103 ? -14.52457 -20.08815 19.83938 1.000 44.83766 83 VAL B O 1
ATOM 642 N N . GLN A 1 104 ? -14.33216 -22.31065 19.46765 1.000 45.97682 84 GLN B N 1
ATOM 643 C CA . GLN A 1 104 ? -14.46652 -22.21471 18.00896 1.000 45.90992 84 GLN B CA 1
ATOM 644 C C . GLN A 1 104 ? -15.27411 -23.42305 17.55344 1.000 45.49501 84 GLN B C 1
ATOM 645 O O . GLN A 1 104 ? -14.70675 -24.47249 17.24554 1.000 47.65135 84 GLN B O 1
ATOM 651 N N . LEU A 1 105 ? -16.59130 -23.25974 17.49340 1.000 45.49708 85 LEU B N 1
ATOM 652 C CA . LEU A 1 105 ? -17.50812 -24.33880 17.18068 1.000 45.06969 85 LEU B CA 1
ATOM 653 C C . LEU A 1 105 ? -18.39973 -23.93078 16.02250 1.000 46.12960 85 LEU B C 1
ATOM 654 O O . LEU A 1 105 ? -18.68120 -22.74284 15.85899 1.000 43.68660 85 LEU B O 1
ATOM 659 N N . PRO A 1 106 ? -18.85741 -24.90671 15.19124 1.000 43.93608 86 PRO B N 1
ATOM 660 C CA . PRO A 1 106 ? -19.78256 -24.59229 14.09062 1.000 43.82836 86 PRO B CA 1
ATOM 661 C C . PRO A 1 106 ? -21.20023 -24.32101 14.56252 1.000 44.81659 86 PRO B C 1
ATOM 662 O O . PRO A 1 106 ? -21.46898 -24.28552 15.76992 1.000 42.47590 86 PRO B O 1
ATOM 666 N N . ASN A 1 107 ? -22.13882 -24.17752 13.62706 1.000 37.91991 87 ASN B N 1
ATOM 667 C CA . ASN A 1 107 ? -23.50028 -23.81685 13.98696 1.000 40.43522 87 ASN B CA 1
ATOM 668 C C . ASN A 1 107 ? -24.28373 -25.04569 14.45066 1.000 43.34560 87 ASN B C 1
ATOM 669 O O . ASN A 1 107 ? -25.18583 -25.53451 13.76828 1.000 44.65179 87 ASN B O 1
ATOM 674 N N . VAL A 1 108 ? -23.96329 -25.50281 15.67197 1.000 41.39512 88 VAL B N 1
ATOM 675 C CA . VAL A 1 108 ? -24.56030 -26.69170 16.27515 1.000 42.67735 88 VAL B CA 1
ATOM 676 C C . VAL A 1 108 ? -24.96081 -26.38634 17.71227 1.000 44.24425 88 VAL B C 1
ATOM 677 O O . VAL A 1 108 ? -24.48511 -25.42606 18.32716 1.000 41.90351 88 VAL B O 1
ATOM 681 N N . ALA A 1 109 ? -25.82715 -27.25289 18.25602 1.000 43.15593 89 ALA B N 1
ATOM 682 C CA . ALA A 1 109 ? -26.36372 -27.04367 19.60354 1.000 45.43501 89 ALA B CA 1
ATOM 683 C C . ALA A 1 109 ? -25.25638 -26.88266 20.64412 1.000 43.84028 89 ALA B C 1
ATOM 684 O O . ALA A 1 109 ? -25.36079 -26.03000 21.53154 1.000 39.37319 89 ALA B O 1
ATOM 686 N N . GLU A 1 110 ? -24.17980 -27.66819 20.53457 1.000 43.63298 90 GLU B N 1
ATOM 687 C CA . GLU A 1 110 ? -23.11460 -27.58765 21.53272 1.000 44.11744 90 GLU B CA 1
ATOM 688 C C . GLU A 1 110 ? -22.56226 -26.17893 21.65945 1.000 43.16616 90 GLU B C 1
ATOM 689 O O . GLU A 1 110 ? -22.00880 -25.85083 22.70581 1.000 43.67006 90 GLU B O 1
ATOM 695 N N . PHE A 1 111 ? -22.68935 -25.33610 20.62822 1.000 40.58862 91 PHE B N 1
ATOM 696 C CA . PHE A 1 111 ? -22.21723 -23.96225 20.77104 1.000 40.49946 91 PHE B CA 1
ATOM 697 C C . PHE A 1 111 ? -22.87534 -23.30042 21.97023 1.000 40.81583 91 PHE B C 1
ATOM 698 O O . PHE A 1 111 ? -22.20710 -22.65397 22.77988 1.000 38.65626 91 PHE B O 1
ATOM 706 N N . TYR A 1 112 ? -24.20282 -23.40531 22.06222 1.000 41.85992 92 TYR B N 1
ATOM 707 C CA . TYR A 1 112 ? -24.92064 -22.74530 23.14205 1.000 40.69964 92 TYR B CA 1
ATOM 708 C C . TYR A 1 112 ? -24.77831 -23.50597 24.43726 1.000 41.53759 92 TYR B C 1
ATOM 709 O O . TYR A 1 112 ? -24.78132 -22.88133 25.50419 1.000 40.17884 92 TYR B O 1
ATOM 718 N N . ILE A 1 113 ? -24.68729 -24.84236 24.38346 1.000 41.46064 93 ILE B N 1
ATOM 719 C CA . ILE A 1 113 ? -24.40421 -25.56489 25.62310 1.000 43.71966 93 ILE B CA 1
ATOM 720 C C . ILE A 1 113 ? -23.10376 -25.05564 26.22154 1.000 43.17908 93 ILE B C 1
ATOM 721 O O . ILE A 1 113 ? -23.00734 -24.80487 27.42763 1.000 44.48331 93 ILE B O 1
ATOM 726 N N . VAL A 1 114 ? -22.08833 -24.86407 25.38039 1.000 41.36918 94 VAL B N 1
ATOM 727 C CA . VAL A 1 114 ? -20.79199 -24.40013 25.86230 1.000 43.33346 94 VAL B CA 1
ATOM 728 C C . VAL A 1 114 ? -20.88799 -22.95337 26.34027 1.000 43.23497 94 VAL B C 1
ATOM 729 O O . VAL A 1 114 ? -20.31948 -22.58407 27.37786 1.000 41.86670 94 VAL B O 1
ATOM 733 N N . PHE A 1 115 ? -21.60753 -22.10797 25.59483 1.000 40.08018 95 PHE B N 1
ATOM 734 C CA . PHE A 1 115 ? -21.70799 -20.70776 25.99062 1.000 40.03860 95 PHE B CA 1
ATOM 735 C C . PHE A 1 115 ? -22.28535 -20.58930 27.39256 1.000 41.86664 95 PHE B C 1
ATOM 736 O O . PHE A 1 115 ? -21.73005 -19.90237 28.25431 1.000 41.60883 95 PHE B O 1
ATOM 744 N N . PHE A 1 116 ? -23.42314 -21.24365 27.62453 1.000 40.04506 96 PHE B N 1
ATOM 745 C CA . PHE A 1 116 ? -24.08854 -21.14346 28.90801 1.000 42.98723 96 PHE B CA 1
ATOM 746 C C . PHE A 1 116 ? -23.29027 -21.85292 29.99465 1.000 43.65417 96 PHE B C 1
ATOM 747 O O . PHE A 1 116 ? -23.39216 -21.49117 31.17583 1.000 43.49389 96 PHE B O 1
ATOM 755 N N . ALA A 1 117 ? -22.47082 -22.83861 29.60727 1.000 43.83210 97 ALA B N 1
ATOM 756 C CA . ALA A 1 117 ? -21.63905 -23.53901 30.58133 1.000 44.80390 97 ALA B CA 1
ATOM 757 C C . ALA A 1 117 ? -20.52796 -22.63546 31.09006 1.000 44.46146 97 ALA B C 1
ATOM 758 O O . ALA A 1 117 ? -20.25821 -22.58729 32.29317 1.000 45.26626 97 ALA B O 1
ATOM 760 N N . LEU A 1 118 ? -19.88494 -21.89417 30.19339 1.000 43.71456 98 LEU B N 1
ATOM 761 C CA . LEU A 1 118 ? -18.85964 -20.96546 30.64359 1.000 44.82832 98 LEU B CA 1
ATOM 762 C C . LEU A 1 118 ? -19.46675 -19.77740 31.37192 1.000 45.63166 98 LEU B C 1
ATOM 763 O O . LEU A 1 118 ? -18.89988 -19.30454 32.36942 1.000 44.67803 98 LEU B O 1
ATOM 768 N N . LEU A 1 119 ? -20.62436 -19.29119 30.92258 1.000 41.80506 99 LEU B N 1
ATOM 769 C CA . LEU A 1 119 ? -21.27838 -18.22519 31.68510 1.000 42.60923 99 LEU B CA 1
ATOM 770 C C . LEU A 1 119 ? -21.56144 -18.66705 33.12269 1.000 43.60147 99 LEU B C 1
ATOM 771 O O . LEU A 1 119 ? -21.39341 -17.88149 34.07070 1.000 44.31620 99 LEU B O 1
ATOM 776 N N . LYS A 1 120 ? -22.01315 -19.91298 33.29662 1.000 42.95182 100 LYS B N 1
ATOM 777 C CA . LYS A 1 120 ? -22.39681 -20.42106 34.60850 1.000 43.72012 100 LYS B CA 1
ATOM 778 C C . LYS A 1 120 ? -21.18381 -20.57397 35.51089 1.000 47.89492 100 LYS B C 1
ATOM 779 O O . LYS A 1 120 ? -21.27352 -20.37460 36.73635 1.000 47.37699 100 LYS B O 1
ATOM 785 N N . ALA A 1 121 ? -20.05796 -20.97254 34.91684 1.000 44.12564 101 ALA B N 1
ATOM 786 C CA . ALA A 1 121 ? -18.81763 -21.23188 35.61326 1.000 48.23058 101 ALA B CA 1
ATOM 787 C C . ALA A 1 121 ? -17.99261 -19.98277 35.82109 1.000 48.07332 101 ALA B C 1
ATOM 788 O O . ALA A 1 121 ? -17.00738 -20.05320 36.53585 1.000 45.59676 101 ALA B O 1
ATOM 790 N N . GLY A 1 122 ? -18.35360 -18.84980 35.22115 1.000 47.06526 102 GLY B N 1
ATOM 791 C CA . GLY A 1 122 ? -17.60243 -17.63879 35.48484 1.000 47.28970 102 GLY B CA 1
ATOM 792 C C . GLY A 1 122 ? -16.32929 -17.52746 34.68852 1.000 47.56444 102 GLY B C 1
ATOM 793 O O . GLY A 1 122 ? -15.44645 -16.72948 35.03883 1.000 47.37312 102 GLY B O 1
ATOM 794 N N . VAL A 1 123 ? -16.20743 -18.31946 33.63491 1.000 47.15773 103 VAL B N 1
ATOM 795 C CA . VAL A 1 123 ? -15.09636 -18.25443 32.69775 1.000 46.92472 103 VAL B CA 1
ATOM 796 C C . VAL A 1 123 ? -15.45639 -17.28395 31.57618 1.000 47.49562 103 VAL B C 1
ATOM 797 O O . VAL A 1 123 ? -16.50964 -17.41820 30.93058 1.000 45.49486 103 VAL B O 1
ATOM 801 N N . VAL A 1 124 ? -14.58515 -16.31112 31.32865 1.000 47.66456 104 VAL B N 1
ATOM 802 C CA . VAL A 1 124 ? -14.85450 -15.31313 30.29453 1.000 44.05200 104 VAL B CA 1
ATOM 803 C C . VAL A 1 124 ? -14.45939 -15.90062 28.93664 1.000 44.88197 104 VAL B C 1
ATOM 804 O O . VAL A 1 124 ? -13.28796 -16.22496 28.69961 1.000 44.97638 104 VAL B O 1
ATOM 808 N N . VAL A 1 125 ? -15.44913 -16.07196 28.03931 1.000 43.41563 105 VAL B N 1
ATOM 809 C CA . VAL A 1 125 ? -15.22859 -16.81047 26.79412 1.000 44.34397 105 VAL B CA 1
ATOM 810 C C . VAL A 1 125 ? -15.11942 -15.83738 25.62896 1.000 43.10891 105 VAL B C 1
ATOM 811 O O . VAL A 1 125 ? -15.84059 -14.83467 25.56275 1.000 41.03885 105 VAL B O 1
ATOM 815 N N . LEU A 1 126 ? -14.18544 -16.12272 24.73125 1.000 45.54216 106 LEU B N 1
ATOM 816 C CA . LEU A 1 126 ? -14.12135 -15.53813 23.39771 1.000 44.72708 106 LEU B CA 1
ATOM 817 C C . LEU A 1 126 ? -14.55242 -16.61036 22.40184 1.000 44.29120 106 LEU B C 1
ATOM 818 O O . LEU A 1 126 ? -13.93310 -17.67401 22.33225 1.000 45.18176 106 LEU B O 1
ATOM 823 N N . ASN A 1 127 ? -15.63346 -16.35275 21.67318 1.000 44.26146 107 ASN B N 1
ATOM 824 C CA . ASN A 1 127 ? -16.11443 -17.25891 20.62715 1.000 45.17301 107 ASN B CA 1
ATOM 825 C C . ASN A 1 127 ? -15.47536 -16.85034 19.31395 1.000 44.76365 107 ASN B C 1
ATOM 826 O O . ASN A 1 127 ? -15.85291 -15.82883 18.73853 1.000 44.74059 107 ASN B O 1
ATOM 831 N N . ALA A 1 128 ? -14.50171 -17.62480 18.84485 1.000 43.53627 108 ALA B N 1
ATOM 832 C CA . ALA A 1 128 ? -13.94252 -17.35620 17.52741 1.000 43.21642 108 ALA B CA 1
ATOM 833 C C . ALA A 1 128 ? -14.94563 -17.77211 16.44712 1.000 46.04936 108 ALA B C 1
ATOM 834 O O . ALA A 1 128 ? -15.79809 -18.64353 16.66291 1.000 42.67357 108 ALA B O 1
ATOM 836 N N . LEU A 1 129 ? -14.86594 -17.13432 15.27022 1.000 44.55409 109 LEU B N 1
ATOM 837 C CA . LEU A 1 129 ? -15.69513 -17.60892 14.17525 1.000 43.97929 109 LEU B CA 1
ATOM 838 C C . LEU A 1 129 ? -15.14135 -18.93932 13.70034 1.000 42.91347 109 LEU B C 1
ATOM 839 O O . LEU A 1 129 ? -13.93089 -19.15437 13.69833 1.000 43.98884 109 LEU B O 1
ATOM 844 N N . TYR A 1 130 ? -16.02991 -19.85514 13.33301 1.000 42.63081 110 TYR B N 1
ATOM 845 C CA . TYR A 1 130 ? -15.55892 -21.11446 12.77034 1.000 43.92838 110 TYR B CA 1
ATOM 846 C C . TYR A 1 130 ? -14.71822 -20.89189 11.50712 1.000 44.81022 110 TYR B C 1
ATOM 847 O O . TYR A 1 130 ? -13.92915 -21.75808 11.14132 1.000 46.54127 110 TYR B O 1
ATOM 856 N N . SER A 1 131 ? -14.82967 -19.73068 10.86491 1.000 44.87221 111 SER B N 1
ATOM 857 C CA . SER A 1 131 ? -14.04184 -19.42663 9.67550 1.000 47.08728 111 SER B CA 1
ATOM 858 C C . SER A 1 131 ? -12.65341 -18.88745 9.99275 1.000 48.60841 111 SER B C 1
ATOM 859 O O . SER A 1 131 ? -11.80202 -18.83073 9.09037 1.000 47.57234 111 SER B O 1
ATOM 862 N N . HIS A 1 132 ? -12.40312 -18.48190 11.23798 1.000 48.35489 112 HIS B N 1
ATOM 863 C CA . HIS A 1 132 ? -11.06698 -18.03959 11.62951 1.000 50.26693 112 HIS B CA 1
ATOM 864 C C . HIS A 1 132 ? -10.07095 -19.18016 11.53411 1.000 51.09401 112 HIS B C 1
ATOM 865 O O . HIS A 1 132 ? -10.39028 -20.33362 11.83751 1.000 51.14223 112 HIS B O 1
ATOM 872 N N . ARG A 1 133 ? -8.83480 -18.83383 11.17682 1.000 53.52130 113 ARG B N 1
ATOM 873 C CA . ARG A 1 133 ? -7.77623 -19.81074 10.95510 1.000 55.34383 113 ARG B CA 1
ATOM 874 C C . ARG A 1 133 ? -6.65401 -19.59540 11.98763 1.000 56.68417 113 ARG B C 1
ATOM 875 O O . ARG A 1 133 ? -6.81586 -18.84566 12.95777 1.000 56.17473 113 ARG B O 1
ATOM 879 N N . GLN A 1 134 ? -5.51939 -20.27779 11.77804 1.000 56.25623 114 GLN B N 1
ATOM 880 C CA . GLN A 1 134 ? -4.47085 -20.35048 12.80276 1.000 57.99350 114 GLN B CA 1
ATOM 881 C C . GLN A 1 134 ? -3.99457 -18.96509 13.20982 1.000 56.50527 114 GLN B C 1
ATOM 882 O O . GLN A 1 134 ? -3.71319 -18.70930 14.38623 1.000 57.26254 114 GLN B O 1
ATOM 884 N N . TYR A 1 135 ? -3.91247 -18.05368 12.24966 1.000 55.93670 115 TYR B N 1
ATOM 885 C CA . TYR A 1 135 ? -3.40284 -16.72402 12.52856 1.000 56.50842 115 TYR B CA 1
ATOM 886 C C . TYR A 1 135 ? -4.26503 -16.00509 13.55380 1.000 56.04070 115 TYR B C 1
ATOM 887 O O . TYR A 1 135 ? -3.75012 -15.41838 14.51362 1.000 54.73844 115 TYR B O 1
ATOM 896 N N . GLU A 1 136 ? -5.57877 -15.98647 13.32306 1.000 55.52640 116 GLU B N 1
ATOM 897 C CA . GLU A 1 136 ? -6.49892 -15.30746 14.22888 1.000 55.63334 116 GLU B CA 1
ATOM 898 C C . GLU A 1 136 ? -6.52324 -15.97523 15.59385 1.000 53.37259 116 GLU B C 1
ATOM 899 O O . GLU A 1 136 ? -6.44817 -15.30049 16.62146 1.000 52.12759 116 GLU B O 1
ATOM 905 N N . LEU A 1 137 ? -6.68627 -17.30153 15.61217 1.000 53.74218 117 LEU B N 1
ATOM 906 C CA . LEU A 1 137 ? -6.74146 -18.04638 16.86324 1.000 54.53545 117 LEU B CA 1
ATOM 907 C C . LEU A 1 137 ? -5.48793 -17.79212 17.68807 1.000 53.70123 117 LEU B C 1
ATOM 908 O O . LEU A 1 137 ? -5.56301 -17.49971 18.88511 1.000 52.93859 117 LEU B O 1
ATOM 913 N N . ASN A 1 138 ? -4.32239 -17.87057 17.04184 1.000 56.61211 118 ASN B N 1
ATOM 914 C CA . ASN A 1 138 ? -3.06511 -17.48834 17.67621 1.000 56.00137 118 ASN B CA 1
ATOM 915 C C . ASN A 1 138 ? -3.15684 -16.11542 18.32613 1.000 55.20939 118 ASN B C 1
ATOM 916 O O . ASN A 1 138 ? -2.73020 -15.92850 19.46600 1.000 55.38389 118 ASN B O 1
ATOM 921 N N . ALA A 1 139 ? -3.66482 -15.12471 17.59077 1.000 53.76584 119 ALA B N 1
ATOM 922 C CA . ALA A 1 139 ? -3.71859 -13.77720 18.13814 1.000 53.71296 119 ALA B CA 1
ATOM 923 C C . ALA A 1 139 ? -4.66288 -13.70874 19.33327 1.000 55.78877 119 ALA B C 1
ATOM 924 O O . ALA A 1 139 ? -4.36531 -13.05002 20.33562 1.000 57.09013 119 ALA B O 1
ATOM 926 N N . PHE A 1 140 ? -5.79859 -14.39956 19.25743 1.000 53.10832 120 PHE B N 1
ATOM 927 C CA . PHE A 1 140 ? -6.70671 -14.45258 20.39528 1.000 51.81034 120 PHE B CA 1
ATOM 928 C C . PHE A 1 140 ? -6.04053 -15.10202 21.61084 1.000 54.66286 120 PHE B C 1
ATOM 929 O O . PHE A 1 140 ? -6.16315 -14.61069 22.73460 1.000 53.93609 120 PHE B O 1
ATOM 937 N N . ILE A 1 141 ? -5.36457 -16.23457 21.40660 1.000 53.48995 121 ILE B N 1
ATOM 938 C CA . ILE A 1 141 ? -4.75412 -16.94979 22.52284 1.000 55.49726 121 ILE B CA 1
ATOM 939 C C . ILE A 1 141 ? -3.68590 -16.09397 23.18004 1.000 57.57939 121 ILE B C 1
ATOM 940 O O . ILE A 1 141 ? -3.52039 -16.10630 24.40714 1.000 58.43548 121 ILE B O 1
ATOM 945 N N . LYS A 1 142 ? -2.90583 -15.38025 22.37312 1.000 58.31220 122 LYS B N 1
ATOM 946 C CA . LYS A 1 142 ? -1.90623 -14.49390 22.94512 1.000 58.29850 122 LYS B CA 1
ATOM 947 C C . LYS A 1 142 ? -2.57771 -13.44410 23.81105 1.000 58.87896 122 LYS B C 1
ATOM 948 O O . LYS A 1 142 ? -2.09711 -13.11823 24.89853 1.000 61.52872 122 LYS B O 1
ATOM 954 N N . GLN A 1 143 ? -3.73711 -12.96240 23.38258 1.000 57.81230 123 GLN B N 1
ATOM 955 C CA . GLN A 1 143 ? -4.35712 -11.82821 24.06096 1.000 60.06457 123 GLN B CA 1
ATOM 956 C C . GLN A 1 143 ? -5.07061 -12.20802 25.34987 1.000 56.83809 123 GLN B C 1
ATOM 957 O O . GLN A 1 143 ? -4.99065 -11.46598 26.33481 1.000 56.56771 123 GLN B O 1
ATOM 963 N N . ILE A 1 144 ? -5.79803 -13.32264 25.37250 1.000 53.08294 124 ILE B N 1
ATOM 964 C CA . ILE A 1 144 ? -6.54924 -13.68203 26.56874 1.000 55.43319 124 ILE B CA 1
ATOM 965 C C . ILE A 1 144 ? -5.91853 -14.82712 27.34554 1.000 55.35203 124 ILE B C 1
ATOM 966 O O . ILE A 1 144 ? -6.43087 -15.18501 28.41588 1.000 53.29966 124 ILE B O 1
ATOM 971 N N . GLN A 1 145 ? -4.83589 -15.41902 26.84430 1.000 54.30684 125 GLN B N 1
ATOM 972 C CA . GLN A 1 145 ? -4.14125 -16.53923 27.47314 1.000 55.97756 125 GLN B CA 1
ATOM 973 C C . GLN A 1 145 ? -5.12978 -17.52343 28.09675 1.000 55.14584 125 GLN B C 1
ATOM 974 O O . GLN A 1 145 ? -5.12896 -17.71803 29.32910 1.000 53.64765 125 GLN B O 1
ATOM 980 N N . PRO A 1 146 ? -5.98239 -18.16757 27.30077 1.000 55.49385 126 PRO B N 1
ATOM 981 C CA . PRO A 1 146 ? -7.02686 -19.02678 27.87008 1.000 53.98455 126 PRO B CA 1
ATOM 982 C C . PRO A 1 146 ? -6.44301 -20.27903 28.50957 1.000 56.12503 126 PRO B C 1
ATOM 983 O O . PRO A 1 146 ? -5.43376 -20.82561 28.05858 1.000 58.68955 126 PRO B O 1
ATOM 987 N N . LYS A 1 147 ? -7.08745 -20.72527 29.58900 1.000 57.36422 127 LYS B N 1
ATOM 988 C CA . LYS A 1 147 ? -6.80038 -22.02797 30.18265 1.000 56.68484 127 LYS B CA 1
ATOM 989 C C . LYS A 1 147 ? -7.70746 -23.12779 29.63997 1.000 58.24972 127 LYS B C 1
ATOM 990 O O . LYS A 1 147 ? -7.52040 -24.29435 29.99446 1.000 60.28268 127 LYS B O 1
ATOM 996 N N . LEU A 1 148 ? -8.68447 -22.77947 28.80124 1.000 55.39246 128 LEU B N 1
ATOM 997 C CA . LEU A 1 148 ? -9.56282 -23.73126 28.14070 1.000 54.72852 128 LEU B CA 1
ATOM 998 C C . LEU A 1 148 ? -9.63946 -23.37227 26.66262 1.000 54.43042 128 LEU B C 1
ATOM 999 O O . LEU A 1 148 ? -9.85377 -22.20699 26.30893 1.000 52.34051 128 LEU B O 1
ATOM 1004 N N . LEU A 1 149 ? -9.44276 -24.36402 25.80631 1.000 53.49666 129 LEU B N 1
ATOM 1005 C CA . LEU A 1 149 ? -9.66711 -24.21959 24.37807 1.000 54.15881 129 LEU B CA 1
ATOM 1006 C C . LEU A 1 149 ? -10.69142 -25.26674 23.97699 1.000 53.46429 129 LEU B C 1
ATOM 1007 O O . LEU A 1 149 ? -10.57404 -26.43269 24.36276 1.000 54.33090 129 LEU B O 1
ATOM 1012 N N . ILE A 1 150 ? -11.71102 -24.85363 23.23331 1.000 53.43414 130 ILE B N 1
ATOM 1013 C CA . ILE A 1 150 ? -12.72978 -25.78220 22.76250 1.000 53.36067 130 ILE B CA 1
ATOM 1014 C C . ILE A 1 150 ? -12.85630 -25.60675 21.25482 1.000 51.60766 130 ILE B C 1
ATOM 1015 O O . ILE A 1 150 ? -13.20273 -24.52205 20.77726 1.000 51.24133 130 ILE B O 1
ATOM 1020 N N . GLY A 1 151 ? -12.52472 -26.65380 20.50323 1.000 53.27736 131 GLY B N 1
ATOM 1021 C CA . GLY A 1 151 ? -12.64066 -26.58798 19.05900 1.000 53.16035 131 GLY B CA 1
ATOM 1022 C C . GLY A 1 151 ? -13.20298 -27.86175 18.46271 1.000 56.48081 131 GLY B C 1
ATOM 1023 O O . GLY A 1 151 ? -13.73817 -28.70625 19.19238 1.000 56.51403 131 GLY B O 1
ATOM 1024 N N . SER A 1 152 ? -13.08579 -28.02766 17.14736 1.000 54.00155 132 SER B N 1
ATOM 1025 C CA . SER A 1 152 ? -13.58475 -29.22476 16.48770 1.000 56.24261 132 SER B CA 1
ATOM 1026 C C . SER A 1 152 ? -12.47842 -29.86499 15.67009 1.000 57.01700 132 SER B C 1
ATOM 1027 O O . SER A 1 152 ? -11.73924 -29.17886 14.96069 1.000 57.75607 132 SER B O 1
ATOM 1030 N N . ARG A 1 153 ? -12.38248 -31.18819 15.76060 1.000 58.63810 133 ARG B N 1
ATOM 1031 C CA . ARG A 1 153 ? -11.39095 -31.90572 14.97194 1.000 61.36051 133 ARG B CA 1
ATOM 1032 C C . ARG A 1 153 ? -11.65828 -31.83801 13.46710 1.000 61.51690 133 ARG B C 1
ATOM 1033 O O . ARG A 1 153 ? -10.73287 -32.07521 12.68781 1.000 61.46456 133 ARG B O 1
ATOM 1041 N N . GLN A 1 154 ? -12.88842 -31.53409 13.03215 1.000 59.80416 134 GLN B N 1
ATOM 1042 C CA . GLN A 1 154 ? -13.12762 -31.37225 11.60431 1.000 61.43792 134 GLN B CA 1
ATOM 1043 C C . GLN A 1 154 ? -12.69709 -30.02026 11.08597 1.000 61.40621 134 GLN B C 1
ATOM 1044 O O . GLN A 1 154 ? -12.67914 -29.83065 9.86111 1.000 59.50966 134 GLN B O 1
ATOM 1050 N N . HIS A 1 155 ? -12.38131 -29.08622 11.97888 1.000 58.88641 135 HIS B N 1
ATOM 1051 C CA . HIS A 1 155 ? -11.84046 -27.80824 11.55887 1.000 57.91871 135 HIS B CA 1
ATOM 1052 C C . HIS A 1 155 ? -10.41604 -27.98101 11.05134 1.000 59.78640 135 HIS B C 1
ATOM 1053 O O . HIS A 1 155 ? -9.62117 -28.74055 11.60572 1.000 62.02719 135 HIS B O 1
ATOM 1060 N N . GLU A 1 156 ? -10.10147 -27.25917 9.98559 1.000 60.96634 136 GLU B N 1
ATOM 1061 C CA . GLU A 1 156 ? -8.78656 -27.35876 9.36723 1.000 63.60155 136 GLU B CA 1
ATOM 1062 C C . GLU A 1 156 ? -7.67290 -27.22114 10.40934 1.000 64.22497 136 GLU B C 1
ATOM 1063 O O . GLU A 1 156 ? -6.69227 -27.97411 10.39004 1.000 62.92627 136 GLU B O 1
ATOM 1069 N N . VAL A 1 157 ? -7.84875 -26.31162 11.37417 1.000 63.02419 137 VAL B N 1
ATOM 1070 C CA . VAL A 1 157 ? -6.76657 -25.95022 12.28709 1.000 62.89219 137 VAL B CA 1
ATOM 1071 C C . VAL A 1 157 ? -6.48237 -27.05639 13.30055 1.000 64.66561 137 VAL B C 1
ATOM 1072 O O . VAL A 1 157 ? -5.35894 -27.16605 13.81313 1.000 66.13087 137 VAL B O 1
ATOM 1076 N N . PHE A 1 158 ? -7.48987 -27.86017 13.64651 1.000 64.00145 138 PHE B N 1
ATOM 1077 C CA . PHE A 1 158 ? -7.32459 -28.97789 14.56750 1.000 63.76678 138 PHE B CA 1
ATOM 1078 C C . PHE A 1 158 ? -7.40389 -30.31290 13.84661 1.000 66.13281 138 PHE B C 1
ATOM 1079 O O . PHE A 1 158 ? -7.66174 -31.34380 14.47822 1.000 66.04970 138 PHE B O 1
ATOM 1087 N N . SER A 1 159 ? -7.18670 -30.30415 12.52409 1.000 67.98002 139 SER B N 1
ATOM 1088 C CA . SER A 1 159 ? -7.19100 -31.54313 11.75757 1.000 67.30932 139 SER B CA 1
ATOM 1089 C C . SER A 1 159 ? -5.99457 -32.39691 12.13036 1.000 69.98749 139 SER B C 1
ATOM 1090 O O . SER A 1 159 ? -6.09569 -33.62959 12.18798 1.000 71.75660 139 SER B O 1
ATOM 1093 N N . ASN A 1 160 ? -4.85718 -31.75829 12.38927 1.000 71.47370 140 ASN B N 1
ATOM 1094 C CA . ASN A 1 160 ? -3.70316 -32.41078 12.99273 1.000 72.26310 140 ASN B CA 1
ATOM 1095 C C . ASN A 1 160 ? -3.38209 -31.70500 14.31242 1.000 70.63556 140 ASN B C 1
ATOM 1096 O O . ASN A 1 160 ? -4.12059 -30.83042 14.77124 1.000 67.66771 140 ASN B O 1
ATOM 1101 N N . ASN A 1 161 ? -2.26938 -32.09931 14.92341 1.000 71.00527 141 ASN B N 1
ATOM 1102 C CA . ASN A 1 161 ? -1.87183 -31.59734 16.23013 1.000 73.50026 141 ASN B CA 1
ATOM 1103 C C . ASN A 1 161 ? -0.86255 -30.46002 16.14270 1.000 73.73087 141 ASN B C 1
ATOM 1104 O O . ASN A 1 161 ? -0.27408 -30.08092 17.15745 1.000 74.10775 141 ASN B O 1
ATOM 1109 N N . GLN A 1 162 ? -0.68892 -29.88046 14.95783 1.000 73.42250 142 GLN B N 1
ATOM 1110 C CA . GLN A 1 162 ? 0.38507 -28.92163 14.73649 1.000 73.79516 142 GLN B CA 1
ATOM 1111 C C . GLN A 1 162 ? 0.12924 -27.60547 15.45908 1.000 71.88828 142 GLN B C 1
ATOM 1112 O O . GLN A 1 162 ? 1.04412 -27.03718 16.06609 1.000 72.05455 142 GLN B O 1
ATOM 1118 N N . PHE A 1 163 ? -1.10390 -27.09951 15.39364 1.000 70.68341 143 PHE B N 1
ATOM 1119 C CA . PHE A 1 163 ? -1.41378 -25.82295 16.02989 1.000 70.24072 143 PHE B CA 1
ATOM 1120 C C . PHE A 1 163 ? -1.35429 -25.93775 17.54901 1.000 70.28121 143 PHE B C 1
ATOM 1121 O O . PHE A 1 163 ? -0.78022 -25.07472 18.22833 1.000 68.45022 143 PHE B O 1
ATOM 1129 N N . ILE A 1 164 ? -1.96906 -26.99130 18.09616 1.000 70.39394 144 ILE B N 1
ATOM 1130 C CA . ILE A 1 164 ? -1.92848 -27.24204 19.53128 1.000 72.01132 144 ILE B CA 1
ATOM 1131 C C . ILE A 1 164 ? -0.49451 -27.45249 20.00295 1.000 73.16693 144 ILE B C 1
ATOM 1132 O O . ILE A 1 164 ? -0.14876 -27.11516 21.14841 1.000 75.35038 144 ILE B O 1
ATOM 1137 N N . ASP A 1 165 ? 0.36001 -28.01823 19.13863 1.000 74.04574 145 ASP B N 1
ATOM 1138 C CA . ASP A 1 165 ? 1.76301 -28.22796 19.49485 1.000 74.71386 145 ASP B CA 1
ATOM 1139 C C . ASP A 1 165 ? 2.52332 -26.91008 19.50884 1.000 75.17261 145 ASP B C 1
ATOM 1140 O O . ASP A 1 165 ? 3.30547 -26.64870 20.42727 1.000 75.48066 145 ASP B O 1
ATOM 1145 N N . SER A 1 166 ? 2.29196 -26.06243 18.50098 1.000 74.00820 146 SER B N 1
ATOM 1146 C CA . SER A 1 166 ? 2.93962 -24.75742 18.45057 1.000 74.06209 146 SER B CA 1
ATOM 1147 C C . SER A 1 166 ? 2.70081 -23.95048 19.72707 1.000 75.01876 146 SER B C 1
ATOM 1148 O O . SER A 1 166 ? 3.52389 -23.09737 20.08013 1.000 75.51114 146 SER B O 1
ATOM 1151 N N . LEU A 1 167 ? 1.59647 -24.21941 20.44437 1.000 74.52401 147 LEU B N 1
ATOM 1152 C CA . LEU A 1 167 ? 1.27400 -23.45539 21.65208 1.000 73.51948 147 LEU B CA 1
ATOM 1153 C C . LEU A 1 167 ? 2.17900 -23.83653 22.81509 1.000 77.09346 147 LEU B C 1
ATOM 1154 O O . LEU A 1 167 ? 2.49936 -22.99088 23.66169 1.000 76.44341 147 LEU B O 1
ATOM 1159 N N . HIS A 1 168 ? 2.55925 -25.11422 22.90906 1.000 77.54415 148 HIS B N 1
ATOM 1160 C CA A HIS A 1 168 ? 3.53479 -25.51688 23.91626 0.364 77.90095 148 HIS B CA 1
ATOM 1161 C CA B HIS A 1 168 ? 3.53225 -25.50448 23.92346 0.636 77.90598 148 HIS B CA 1
ATOM 1162 C C . HIS A 1 168 ? 4.82607 -24.72385 23.75315 1.000 79.64502 148 HIS B C 1
ATOM 1163 O O . HIS A 1 168 ? 5.37097 -24.19070 24.72479 1.000 80.50789 148 HIS B O 1
ATOM 1176 N N . ASP A 1 169 ? 5.32088 -24.63358 22.51224 1.000 80.68696 149 ASP B N 1
ATOM 1177 C CA . ASP A 1 169 ? 6.55539 -23.90705 22.22723 1.000 82.53023 149 ASP B CA 1
ATOM 1178 C C . ASP A 1 169 ? 6.53212 -22.50384 22.82243 1.000 82.17082 149 ASP B C 1
ATOM 1179 O O . ASP A 1 169 ? 7.52833 -22.04448 23.39035 1.000 85.91561 149 ASP B O 1
ATOM 1184 N N . VAL A 1 170 ? 5.40535 -21.80578 22.69530 1.000 80.98219 150 VAL B N 1
ATOM 1185 C CA . VAL A 1 170 ? 5.30234 -20.40069 23.06988 1.000 81.93256 150 VAL B CA 1
ATOM 1186 C C . VAL A 1 170 ? 4.77566 -20.21634 24.48845 1.000 81.67661 150 VAL B C 1
ATOM 1187 O O . VAL A 1 170 ? 4.44222 -19.09152 24.87125 1.000 82.00010 150 VAL B O 1
ATOM 1191 N N . ASN A 1 171 ? 4.64708 -21.29599 25.26146 1.000 81.07388 151 ASN B N 1
ATOM 1192 C CA . ASN A 1 171 ? 4.16766 -21.21582 26.64672 1.000 79.29111 151 ASN B CA 1
ATOM 1193 C C . ASN A 1 171 ? 2.72652 -20.71559 26.73659 1.000 77.05035 151 ASN B C 1
ATOM 1194 O O . ASN A 1 171 ? 2.35880 -19.99443 27.66879 1.000 76.24583 151 ASN B O 1
ATOM 1199 N N . LEU A 1 172 ? 1.90006 -21.10255 25.76440 1.000 75.12087 152 LEU B N 1
ATOM 1200 C CA . LEU A 1 172 ? 0.48444 -20.75441 25.76411 1.000 73.46562 152 LEU B CA 1
ATOM 1201 C C . LEU A 1 172 ? -0.42759 -21.96848 25.68788 1.000 70.69009 152 LEU B C 1
ATOM 1202 O O . LEU A 1 172 ? -1.61887 -21.80551 25.41431 1.000 68.91356 152 LEU B O 1
ATOM 1207 N N . SER A 1 173 ? 0.08626 -23.17124 25.92202 1.000 72.03522 153 SER B N 1
ATOM 1208 C CA . SER A 1 173 ? -0.77622 -24.34072 25.99579 1.000 70.67565 153 SER B 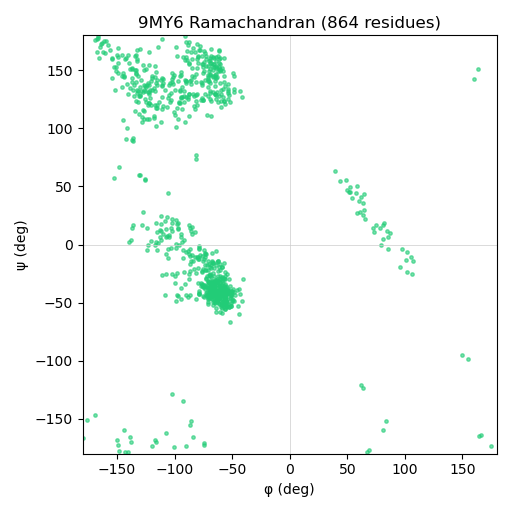CA 1
ATOM 1209 C C . SER A 1 173 ? -1.88487 -24.08925 27.01346 1.000 68.24610 153 SER B C 1
ATOM 1210 O O . SER A 1 173 ? -1.59768 -23.62174 28.12453 1.000 68.19031 153 SER B O 1
ATOM 1213 N N . PRO A 1 174 ? -3.14981 -24.32923 26.67022 1.000 65.42906 154 PRO B N 1
ATOM 1214 C CA . PRO A 1 174 ? -4.19176 -24.30674 27.69999 1.000 64.20532 154 PRO B CA 1
ATOM 1215 C C . PRO A 1 174 ? -4.09198 -25.54395 28.58434 1.000 64.50990 154 PRO B C 1
ATOM 1216 O O . PRO A 1 174 ? -3.45004 -26.53947 28.24872 1.000 66.78022 154 PRO B O 1
ATOM 1220 N N . GLU A 1 175 ? -4.71943 -25.45124 29.75267 1.000 65.11164 155 GLU B N 1
ATOM 1221 C CA . GLU A 1 175 ? -4.75068 -26.57833 30.68165 1.000 65.95330 155 GLU B CA 1
ATOM 1222 C C . GLU A 1 175 ? -5.71243 -27.65898 30.20413 1.000 65.09258 155 GLU B C 1
ATOM 1223 O O . GLU A 1 175 ? -5.46149 -28.85327 30.39998 1.000 65.43866 155 GLU B O 1
ATOM 1229 N N . ILE A 1 176 ? -6.83385 -27.25798 29.60916 1.000 62.89345 156 ILE B N 1
ATOM 1230 C CA . ILE A 1 176 ? -7.83473 -28.17919 29.09078 1.000 62.17405 156 ILE B CA 1
ATOM 1231 C C . ILE A 1 176 ? -8.10142 -27.82583 27.64313 1.000 61.18620 156 ILE B C 1
ATOM 1232 O O . ILE A 1 176 ? -8.27155 -26.64810 27.30269 1.000 58.55397 156 ILE B O 1
ATOM 1237 N N . ILE A 1 177 ? -8.11079 -28.84856 26.79627 1.000 63.22948 157 ILE B N 1
ATOM 1238 C CA . ILE A 1 177 ? -8.60643 -28.78245 25.42857 1.000 61.33964 157 ILE B CA 1
ATOM 1239 C C . ILE A 1 177 ? -9.72047 -29.80808 25.35160 1.000 61.23338 157 ILE B C 1
ATOM 1240 O O . ILE A 1 177 ? -9.50525 -30.98526 25.67413 1.000 63.52993 157 ILE B O 1
ATOM 1245 N N . LEU A 1 178 ? -10.91960 -29.34621 25.03464 1.000 58.49815 158 LEU B N 1
ATOM 1246 C CA . LEU A 1 178 ? -12.03789 -30.20934 24.69842 1.000 60.19333 158 LEU B CA 1
ATOM 1247 C C . LEU A 1 178 ? -12.24521 -30.15449 23.18981 1.000 58.65527 158 LEU B C 1
ATOM 1248 O O . LEU A 1 178 ? -12.17761 -29.07833 22.58960 1.000 56.54885 158 LEU B O 1
ATOM 1253 N N . MET A 1 179 ? -12.48448 -31.30989 22.57440 1.000 60.26226 159 MET B N 1
ATOM 1254 C CA . MET A 1 179 ? -12.66088 -31.37962 21.12999 1.000 58.67701 159 MET B CA 1
ATOM 1255 C C . MET A 1 179 ? -14.00109 -31.99265 20.74704 1.000 58.94800 159 MET B C 1
ATOM 1256 O O . MET A 1 179 ? -14.36200 -33.07116 21.23056 1.000 58.92782 159 MET B O 1
ATOM 1261 N N . LEU A 1 180 ? -14.71124 -31.31126 19.84676 1.000 57.89982 160 LEU B N 1
ATOM 1262 C CA . LEU A 1 180 ? -15.82495 -31.88830 19.11090 1.000 57.60437 160 LEU B CA 1
ATOM 1263 C C . LEU A 1 180 ? -15.30214 -32.82174 18.02201 1.000 59.73786 160 LEU B C 1
ATOM 1264 O O . LEU A 1 180 ? -14.19867 -32.64056 17.49568 1.000 58.59179 160 LEU B O 1
ATOM 1269 N N . ASN A 1 181 ? -16.12133 -33.81243 17.66665 1.000 60.85181 161 ASN B N 1
ATOM 1270 C CA . ASN A 1 181 ? -15.71562 -34.86450 16.74343 1.000 60.12237 161 ASN B CA 1
ATOM 1271 C C . ASN A 1 181 ? -14.31274 -35.33551 17.09614 1.000 63.52291 161 ASN B C 1
ATOM 1272 O O . ASN A 1 181 ? -13.39854 -35.34051 16.26942 1.000 65.37056 161 ASN B O 1
ATOM 1277 N N . HIS A 1 182 ? -14.15409 -35.72815 18.35654 1.000 64.26190 162 HIS B N 1
ATOM 1278 C CA . HIS A 1 182 ? -12.85555 -35.89018 18.98630 1.000 65.05690 162 HIS B CA 1
ATOM 1279 C C . HIS A 1 182 ? -12.21041 -37.21501 18.61262 1.000 67.97776 162 HIS B C 1
ATOM 1280 O O . HIS A 1 182 ? -12.87477 -38.16633 18.19212 1.000 68.15032 162 HIS B O 1
ATOM 1287 N N . GLN A 1 183 ? -10.88799 -37.26220 18.79153 1.000 70.67347 163 GLN B N 1
ATOM 1288 C CA . GLN A 1 183 ? -10.09154 -38.47469 18.67171 1.000 71.78718 163 GLN B CA 1
ATOM 1289 C C . GLN A 1 183 ? -10.08975 -39.23794 19.99692 1.000 73.03116 163 GLN B C 1
ATOM 1290 O O . GLN A 1 183 ? -10.47871 -38.71700 21.04889 1.000 73.85241 163 GLN B O 1
ATOM 1296 N N . ALA A 1 184 ? -9.64995 -40.50017 19.93370 1.000 74.06636 164 ALA B N 1
ATOM 1297 C CA . ALA A 1 184 ? -9.58349 -41.32632 21.13526 1.000 76.18765 164 ALA B CA 1
ATOM 1298 C C . ALA A 1 184 ? -8.60188 -40.75836 22.15499 1.000 78.77930 164 ALA B C 1
ATOM 1299 O O . ALA A 1 184 ? -8.78190 -40.94777 23.36714 1.000 79.74455 164 ALA B O 1
ATOM 1301 N N . THR A 1 185 ? -7.56025 -40.06260 21.68607 1.000 77.50533 165 THR B N 1
ATOM 1302 C CA . THR A 1 185 ? -6.62869 -39.40866 22.60018 1.000 77.71630 165 THR B CA 1
ATOM 1303 C C . THR A 1 185 ? -7.27167 -38.21477 23.31439 1.000 76.35771 165 THR B C 1
ATOM 1304 O O . THR A 1 185 ? -6.95242 -37.95055 24.47993 1.000 76.85602 165 THR B O 1
ATOM 1308 N N . ASP A 1 186 ? -8.19916 -37.51263 22.65289 1.000 76.03428 166 ASP B N 1
ATOM 1309 C CA . ASP A 1 186 ? -8.70083 -36.22222 23.11949 1.000 72.35882 166 ASP B CA 1
ATOM 1310 C C . ASP A 1 186 ? -9.68527 -36.36343 24.27687 1.000 72.08923 166 ASP B C 1
ATOM 1311 O O . ASP A 1 186 ? -10.25274 -37.43162 24.52724 1.000 72.35669 166 ASP B O 1
ATOM 1316 N N . PHE A 1 187 ? -9.89625 -35.25005 24.98029 1.000 68.21281 167 PHE B N 1
ATOM 1317 C CA . PHE A 1 187 ? -11.09167 -35.10228 25.79337 1.000 66.24760 167 PHE B CA 1
ATOM 1318 C C . PHE A 1 187 ? -12.25585 -34.82045 24.85838 1.000 65.51459 167 PHE B C 1
ATOM 1319 O O . PHE A 1 187 ? -12.20480 -33.87258 24.06517 1.000 64.25545 167 PHE B O 1
ATOM 1327 N N . GLY A 1 188 ? -13.29328 -35.64084 24.93410 1.000 66.43100 168 GLY B N 1
ATOM 1328 C CA . GLY A 1 188 ? -14.42859 -35.45091 24.05649 1.000 63.21379 168 GLY B CA 1
ATOM 1329 C C . GLY A 1 188 ? -15.37939 -34.41151 24.60793 1.000 62.20370 168 GLY B C 1
ATOM 1330 O O . GLY A 1 188 ? -15.91150 -34.59482 25.70892 1.000 63.33154 168 GLY B O 1
ATOM 1331 N N . LEU A 1 189 ? -15.59872 -33.31818 23.86722 1.000 60.06221 169 LEU B N 1
ATOM 1332 C CA . LEU A 1 189 ? -16.50116 -32.27302 24.34244 1.000 58.82381 169 LEU B CA 1
ATOM 1333 C C . LEU A 1 189 ? -17.85631 -32.85094 24.71650 1.000 59.09629 169 LEU B C 1
ATOM 1334 O O . LEU A 1 189 ? -18.45237 -32.46210 25.72918 1.000 60.05950 169 LEU B O 1
ATOM 1339 N N . LEU A 1 190 ? -18.35085 -33.79626 23.91913 1.000 59.50645 170 LEU B N 1
ATOM 1340 C CA . LEU A 1 190 ? -19.65019 -34.39374 24.19978 1.000 59.83794 170 LEU B CA 1
ATOM 1341 C C . LEU A 1 190 ? -19.60814 -35.25882 25.45303 1.000 62.29843 170 LEU B C 1
ATOM 1342 O O . LEU A 1 190 ? -20.64068 -35.43601 26.11300 1.000 61.71262 170 LEU B O 1
ATOM 1347 N N . ASP A 1 191 ? -18.43113 -35.79968 25.79872 1.000 62.00427 171 ASP B N 1
ATOM 1348 C CA . ASP A 1 191 ? -18.31446 -36.57034 27.03471 1.000 64.51477 171 ASP B CA 1
ATOM 1349 C C . ASP A 1 191 ? -18.41677 -35.67644 28.26021 1.000 62.86177 171 ASP B C 1
ATOM 1350 O O . ASP A 1 191 ? -18.97085 -36.08785 29.28594 1.000 63.82588 171 ASP B O 1
ATOM 1355 N N . TRP A 1 192 ? -17.86857 -34.46358 28.18297 1.000 61.90809 172 TRP B N 1
ATOM 1356 C CA . TRP A 1 192 ? -17.94455 -33.52908 29.29467 1.000 60.26708 172 TRP B CA 1
ATOM 1357 C C . TRP A 1 192 ? -19.29727 -32.84416 29.37738 1.000 60.39963 172 TRP B C 1
ATOM 1358 O O . TRP A 1 192 ? -19.59747 -32.19227 30.38022 1.000 60.75012 172 TRP B O 1
ATOM 1369 N N . ILE A 1 193 ? -20.11512 -32.96319 28.34592 1.000 59.49389 173 ILE B N 1
ATOM 1370 C CA . ILE A 1 193 ? -21.45279 -32.41697 28.42112 1.000 58.25701 173 ILE B CA 1
ATOM 1371 C C . ILE A 1 193 ? -22.42313 -33.46369 28.94630 1.000 59.55362 173 ILE B C 1
ATOM 1372 O O . ILE A 1 193 ? -23.34780 -33.12548 29.69095 1.000 57.82968 173 ILE B O 1
ATOM 1377 N N . GLU A 1 194 ? -22.19471 -34.73730 28.60667 1.000 61.06016 174 GLU B N 1
ATOM 1378 C CA . GLU A 1 194 ? -23.19284 -35.77855 28.83698 1.000 62.87624 174 GLU B CA 1
ATOM 1379 C C . GLU A 1 194 ? -23.34498 -36.11443 30.31543 1.000 67.27109 174 GLU B C 1
ATOM 1380 O O . GLU A 1 194 ? -24.41749 -36.56779 30.73122 1.000 69.95807 174 GLU B O 1
ATOM 1386 N N . THR A 1 195 ? -22.29288 -35.91276 31.12002 1.000 64.95270 175 THR B N 1
ATOM 1387 C CA . THR A 1 195 ? -22.26750 -36.35429 32.50482 1.000 66.44522 175 THR B CA 1
ATOM 1388 C C . THR A 1 195 ? -21.66294 -35.27114 33.39119 1.000 66.48506 175 THR B C 1
ATOM 1389 O O . THR A 1 195 ? -20.65792 -34.65624 33.01031 1.000 66.97732 175 THR B O 1
ATOM 1393 N N . PRO A 1 196 ? -22.20932 -35.03622 34.58237 1.000 68.91060 176 PRO B N 1
ATOM 1394 C CA . PRO A 1 196 ? -21.60950 -34.04644 35.48450 1.000 65.24524 176 PRO B CA 1
ATOM 1395 C C . PRO A 1 196 ? -20.38264 -34.62591 36.17761 1.000 68.69109 176 PRO B C 1
ATOM 1396 O O . PRO A 1 196 ? -20.13318 -35.83295 36.16411 1.000 70.41344 176 PRO B O 1
ATOM 1400 N N . ALA A 1 197 ? -19.61872 -33.73403 36.80190 1.000 68.64260 177 ALA B N 1
ATOM 1401 C CA . ALA A 1 197 ? -18.39596 -34.13495 37.47803 1.000 69.20352 177 ALA B CA 1
ATOM 1402 C C . ALA A 1 197 ? -18.68500 -35.11797 38.61267 1.000 71.92993 177 ALA B C 1
ATOM 1403 O O . ALA A 1 197 ? -19.80245 -35.20837 39.13182 1.000 72.16038 177 ALA B O 1
ATOM 1405 N N . GLU A 1 198 ? -17.63786 -35.85398 39.00520 1.000 72.33956 178 GLU B N 1
ATOM 1406 C CA . GLU A 1 198 ? -17.74006 -36.79042 40.11799 1.000 74.75168 178 GLU B CA 1
ATOM 1407 C C . GLU A 1 198 ? -17.73933 -36.09251 41.47797 1.000 76.38276 178 GLU B C 1
ATOM 1408 O O . GLU A 1 198 ? -18.40948 -36.56486 42.40018 1.000 75.38678 178 GLU B O 1
ATOM 1410 N N . THR A 1 199 ? -17.01366 -34.98259 41.63504 1.000 76.56747 179 THR B N 1
ATOM 1411 C CA . THR A 1 199 ? -16.97129 -34.26464 42.90461 1.000 76.50377 179 THR B CA 1
ATOM 1412 C C . THR A 1 199 ? -17.55407 -32.86633 42.74541 1.000 76.35068 179 THR B C 1
ATOM 1413 O O . THR A 1 199 ? -17.54640 -32.29362 41.65454 1.000 73.65685 179 THR B O 1
ATOM 1417 N N . PHE A 1 200 ? -18.06441 -32.32380 43.84889 1.000 76.82619 180 PHE B N 1
ATOM 1418 C CA . PHE A 1 200 ? -18.69088 -31.00926 43.84970 1.000 77.10756 180 PHE B CA 1
ATOM 1419 C C . PHE A 1 200 ? -17.62011 -29.95771 44.09753 1.000 75.67847 180 PHE B C 1
ATOM 1420 O O . PHE A 1 200 ? -16.86975 -30.05126 45.06913 1.000 75.76480 180 PHE B O 1
ATOM 1428 N N . VAL A 1 201 ? -17.52652 -28.98109 43.20481 1.000 74.71241 181 VAL B N 1
ATOM 1429 C CA . VAL A 1 201 ? -16.79959 -27.75057 43.47215 1.000 74.49926 181 VAL B CA 1
ATOM 1430 C C . VAL A 1 201 ? -17.76458 -26.61381 43.18788 1.000 72.42361 181 VAL B C 1
ATOM 1431 O O . VAL A 1 201 ? -18.49933 -26.64489 42.19411 1.000 71.22403 181 VAL B O 1
ATOM 1435 N N . ASP A 1 202 ? -17.77289 -25.61917 44.06026 1.000 70.97839 182 ASP B N 1
ATOM 1436 C CA . ASP A 1 202 ? -18.69493 -24.52213 43.87032 1.000 70.22841 182 ASP B CA 1
ATOM 1437 C C . ASP A 1 202 ? -18.30093 -23.67745 42.65787 1.000 66.53329 182 ASP B C 1
ATOM 1438 O O . ASP A 1 202 ? -17.14700 -23.65056 42.21403 1.000 66.75970 182 ASP B O 1
ATOM 1443 N N . PHE A 1 203 ? -19.28724 -22.98357 42.11090 1.000 64.07176 183 PHE B N 1
ATOM 1444 C CA . PHE A 1 203 ? -19.01252 -22.08147 41.00480 1.000 60.26058 183 PHE B CA 1
ATOM 1445 C C . PHE A 1 203 ? -20.18356 -21.12240 40.87495 1.000 56.75009 183 PHE B C 1
ATOM 1446 O O . PHE A 1 203 ? -21.25475 -21.33304 41.45295 1.000 56.63362 183 PHE B O 1
ATOM 1454 N N . SER A 1 204 ? -19.95096 -20.05525 40.11440 1.000 56.16369 184 SER B N 1
ATOM 1455 C CA . SER A 1 204 ? -20.93601 -19.00866 39.87491 1.000 54.53930 184 SER B CA 1
ATOM 1456 C C . SER A 1 204 ? -20.46721 -18.15192 38.71271 1.000 50.03478 184 SER B C 1
ATOM 1457 O O . SER A 1 204 ? -19.28902 -18.15584 38.35077 1.000 49.76278 184 SER B O 1
ATOM 1460 N N . SER A 1 205 ? -21.41611 -17.42645 38.12156 1.000 48.11051 185 SER B N 1
ATOM 1461 C CA . SER A 1 205 ? -21.11278 -16.48450 37.06074 1.000 46.79904 185 SER B CA 1
ATOM 1462 C C . SER A 1 205 ? -20.23875 -15.35109 37.58056 1.000 48.05476 185 SER B C 1
ATOM 1463 O O . SER A 1 205 ? -20.14994 -15.10257 38.78028 1.000 50.32482 185 SER B O 1
ATOM 1466 N N . THR A 1 206 ? -19.58714 -14.65246 36.66277 1.000 45.54499 186 THR B N 1
ATOM 1467 C CA . THR A 1 206 ? -18.96415 -13.39762 37.03793 1.000 46.20268 186 THR B CA 1
ATOM 1468 C C . THR A 1 206 ? -20.05415 -12.39249 37.39422 1.000 44.46152 186 THR B C 1
ATOM 1469 O O . THR A 1 206 ? -21.19833 -12.52652 36.94646 1.000 44.88272 186 THR B O 1
ATOM 1473 N N . PRO A 1 207 ? -19.73762 -11.39099 38.22111 1.000 45.35904 187 PRO B N 1
ATOM 1474 C CA . PRO A 1 207 ? -20.77831 -10.45211 38.65022 1.000 46.01448 187 PRO B CA 1
ATOM 1475 C C . PRO A 1 207 ? -21.41008 -9.71093 37.47951 1.000 43.32146 187 PRO B C 1
ATOM 1476 O O . PRO A 1 207 ? -20.77708 -9.45583 36.44287 1.000 44.72657 187 PRO B O 1
ATOM 1480 N N . ALA A 1 208 ? -22.69287 -9.37184 37.64520 1.000 41.51694 188 ALA B N 1
ATOM 1481 C CA . ALA A 1 208 ? -23.46343 -8.94877 36.47539 1.000 44.99546 188 ALA B CA 1
ATOM 1482 C C . ALA A 1 208 ? -22.87789 -7.68954 35.87168 1.000 43.94959 188 ALA B C 1
ATOM 1483 O O . ALA A 1 208 ? -23.02835 -7.46122 34.67120 1.000 41.26463 188 ALA B O 1
ATOM 1485 N N . ASP A 1 209 ? -22.20263 -6.85418 36.66552 1.000 44.40426 189 ASP B N 1
ATOM 1486 C CA . ASP A 1 209 ? -21.58160 -5.67726 36.06446 1.000 46.20107 189 ASP B CA 1
ATOM 1487 C C . ASP A 1 209 ? -20.10626 -5.89031 35.74772 1.000 43.12997 189 ASP B C 1
ATOM 1488 O O . ASP A 1 209 ? -19.37859 -4.91648 35.56566 1.000 45.43554 189 ASP B O 1
ATOM 1493 N N . GLU A 1 210 ? -19.65315 -7.13687 35.67681 1.000 41.98786 190 GLU B N 1
ATOM 1494 C CA . GLU A 1 210 ? -18.30328 -7.46304 35.23477 1.000 43.20935 190 GLU B CA 1
ATOM 1495 C C . GLU A 1 210 ? -18.39062 -8.16739 33.88213 1.000 41.33519 190 GLU B C 1
ATOM 1496 O O . GLU A 1 210 ? -19.48096 -8.46259 33.37684 1.000 39.63443 190 GLU B O 1
ATOM 1502 N N . VAL A 1 211 ? -17.22643 -8.46513 33.31612 1.000 40.07838 191 VAL B N 1
ATOM 1503 C CA . VAL A 1 211 ? -17.18610 -9.04469 31.98567 1.000 41.98814 191 VAL B CA 1
ATOM 1504 C C . VAL A 1 211 ? -17.79510 -10.43282 32.04064 1.000 42.37042 191 VAL B C 1
ATOM 1505 O O . VAL A 1 211 ? -17.48330 -11.22935 32.94010 1.000 42.09895 191 VAL B O 1
ATOM 1509 N N . ALA A 1 212 ? -18.70681 -10.70451 31.10584 1.000 38.67292 192 ALA B N 1
ATOM 1510 C CA . ALA A 1 212 ? -19.24700 -12.03143 30.83133 1.000 39.97859 192 ALA B CA 1
ATOM 1511 C C . ALA A 1 212 ? -18.49047 -12.72355 29.69558 1.000 41.84008 192 ALA B C 1
ATOM 1512 O O . ALA A 1 212 ? -18.11884 -13.89808 29.80404 1.000 40.76932 192 ALA B O 1
ATOM 1514 N N . PHE A 1 213 ? -18.25244 -12.01679 28.59589 1.000 41.53762 193 PHE B N 1
ATOM 1515 C CA . PHE A 1 213 ? -17.51220 -12.61033 27.48954 1.000 41.80141 193 PHE B CA 1
ATOM 1516 C C . PHE A 1 213 ? -16.98715 -11.51230 26.58101 1.000 40.47597 193 PHE B C 1
ATOM 1517 O O . PHE A 1 213 ? -17.25056 -10.32384 26.78440 1.000 38.94516 193 PHE B O 1
ATOM 1525 N N . PHE A 1 214 ? -16.20974 -11.93333 25.58350 1.000 41.29230 194 PHE B N 1
ATOM 1526 C CA . PHE A 1 214 ? -15.62256 -11.04572 24.58646 1.000 38.72372 194 PHE B CA 1
ATOM 1527 C C . PHE A 1 214 ? -16.35982 -11.21346 23.28042 1.000 40.82664 194 PHE B C 1
ATOM 1528 O O . PHE A 1 214 ? -16.45750 -12.32793 22.76451 1.000 40.46345 194 PHE B O 1
ATOM 1536 N N . GLN A 1 215 ? -16.84321 -10.10858 22.74698 1.000 39.80179 195 GLN B N 1
ATOM 1537 C CA . GLN A 1 215 ? -17.28777 -10.01436 21.36681 1.000 38.84389 195 GLN B CA 1
ATOM 1538 C C . GLN A 1 215 ? -16.07432 -9.62833 20.50430 1.000 37.73939 195 GLN B C 1
ATOM 1539 O O . GLN A 1 215 ? -14.99096 -9.34395 21.01898 1.000 38.00929 195 GLN B O 1
ATOM 1545 N N . LEU A 1 216 ? -16.22900 -9.66453 19.18049 1.000 41.89745 196 LEU B N 1
ATOM 1546 C CA . LEU A 1 216 ? -15.15089 -9.34364 18.24450 1.000 38.70221 196 LEU B CA 1
ATOM 1547 C C . LEU A 1 216 ? -15.61141 -8.20338 17.35450 1.000 38.26373 196 LEU B C 1
ATOM 1548 O O . LEU A 1 216 ? -16.77228 -8.17760 16.93552 1.000 35.82548 196 LEU B O 1
ATOM 1553 N N . SER A 1 217 ? -14.73805 -7.23344 17.10120 1.000 37.68337 197 SER B N 1
ATOM 1554 C CA . SER A 1 217 ? -15.10767 -6.16946 16.16634 1.000 39.63566 197 SER B CA 1
ATOM 1555 C C . SER A 1 217 ? -15.17783 -6.69998 14.73025 1.000 43.61336 197 SER B C 1
ATOM 1556 O O . SER A 1 217 ? -14.60086 -7.73152 14.39067 1.000 37.90984 197 SER B O 1
ATOM 1559 N N . GLY A 1 218 ? -15.92412 -5.98399 13.89674 1.000 46.09286 198 GLY B N 1
ATOM 1560 C CA . GLY A 1 218 ? -15.98927 -6.23989 12.46364 1.000 44.62694 198 GLY B CA 1
ATOM 1561 C C . GLY A 1 218 ? -15.31136 -5.09183 11.73649 1.000 52.06932 198 GLY B C 1
ATOM 1562 O O . GLY A 1 218 ? -15.48581 -3.92614 12.09596 1.000 53.40314 198 GLY B O 1
ATOM 1563 N N . GLY A 1 219 ? -14.50106 -5.42319 10.74998 1.000 56.75108 199 GLY B N 1
ATOM 1564 C CA . GLY A 1 219 ? -13.91628 -4.37588 9.94690 1.000 61.48454 199 GLY B CA 1
ATOM 1565 C C . GLY A 1 219 ? -12.63773 -3.74532 10.46550 1.000 63.10595 199 GLY B C 1
ATOM 1566 O O . GLY A 1 219 ? -12.06515 -2.90598 9.75598 1.000 71.55550 199 GLY B O 1
ATOM 1567 N N . SER A 1 220 ? -12.14666 -4.11698 11.64919 1.000 58.41607 200 SER B N 1
ATOM 1568 C CA . SER A 1 220 ? -10.85331 -3.58300 12.06012 1.000 58.05378 200 SER B CA 1
ATOM 1569 C C . SER A 1 220 ? -9.74335 -4.10337 11.13283 1.000 62.00488 200 SER B C 1
ATOM 1570 O O . SER A 1 220 ? -9.91197 -5.08836 10.40595 1.000 59.53678 200 SER B O 1
ATOM 1573 N N . THR A 1 221 ? -8.60568 -3.39951 11.13124 1.000 59.16962 201 THR B N 1
ATOM 1574 C CA . THR A 1 221 ? -7.62897 -3.60402 10.06318 1.000 65.83024 201 THR B CA 1
ATOM 1575 C C . THR A 1 221 ? -7.06301 -5.02303 10.08835 1.000 66.28499 201 THR B C 1
ATOM 1576 O O . THR A 1 221 ? -7.14939 -5.76389 9.09070 1.000 65.72235 201 THR B O 1
ATOM 1580 N N . GLY A 1 222 ? -6.46146 -5.41215 11.20879 1.000 61.87501 202 GLY B N 1
ATOM 1581 C CA . GLY A 1 222 ? -5.91681 -6.75006 11.33040 1.000 60.31268 202 GLY B CA 1
ATOM 1582 C C . GLY A 1 222 ? -6.90754 -7.71878 11.94586 1.000 57.45532 202 GLY B C 1
ATOM 1583 O O . GLY A 1 222 ? -8.08455 -7.74943 11.56860 1.000 55.25973 202 GLY B O 1
ATOM 1584 N N . THR A 1 223 ? -6.45006 -8.52073 12.90078 1.000 56.67616 203 THR B N 1
ATOM 1585 C CA . THR A 1 223 ? -7.35654 -9.46054 13.54334 1.000 54.24591 203 THR B CA 1
ATOM 1586 C C . THR A 1 223 ? -8.40738 -8.70221 14.35571 1.000 49.41761 203 THR B C 1
ATOM 1587 O O . THR A 1 223 ? -8.15165 -7.59696 14.83396 1.000 51.69855 203 THR B O 1
ATOM 1591 N N . PRO A 1 224 ? -9.60756 -9.26374 14.49279 1.000 46.03912 204 PRO B N 1
ATOM 1592 C CA . PRO A 1 224 ? -10.67535 -8.56525 15.21862 1.000 47.29765 204 PRO B CA 1
ATOM 1593 C C . PRO A 1 224 ? -10.26775 -8.21055 16.64600 1.000 46.35168 204 PRO B C 1
ATOM 1594 O O . PRO A 1 224 ? -9.60335 -8.98316 17.33592 1.000 45.54616 204 PRO B O 1
ATOM 1598 N N . LYS A 1 225 ? -10.66600 -7.02030 17.07319 1.000 45.36917 205 LYS B N 1
ATOM 1599 C CA . LYS A 1 225 ? -10.36089 -6.52513 18.40772 1.000 45.48135 205 LYS B CA 1
ATOM 1600 C C . LYS A 1 225 ? -11.39863 -7.03486 19.40983 1.000 44.61608 205 LYS B C 1
ATOM 1601 O O . LYS A 1 225 ? -12.58538 -7.21301 19.08991 1.000 40.38644 205 LYS B O 1
ATOM 1605 N N . LEU A 1 226 ? -10.92429 -7.30084 20.62151 1.000 42.79193 206 LEU B N 1
ATOM 1606 C CA . LEU A 1 226 ? -11.75178 -7.90522 21.65754 1.000 42.74035 206 LEU B CA 1
ATOM 1607 C C . LEU A 1 226 ? -12.62396 -6.85548 22.33030 1.000 38.81785 206 LEU B C 1
ATOM 1608 O O . LEU A 1 226 ? -12.13701 -5.80256 22.75951 1.000 42.07517 206 LEU B O 1
ATOM 1613 N N . ILE A 1 227 ? -13.91138 -7.14036 22.42734 1.000 37.67249 207 ILE B N 1
ATOM 1614 C CA . ILE A 1 227 ? -14.88690 -6.21521 22.98747 1.000 39.45827 207 ILE B CA 1
ATOM 1615 C C . ILE A 1 227 ? -15.46303 -6.84058 24.25485 1.000 38.41603 207 ILE B C 1
ATOM 1616 O O . ILE A 1 227 ? -16.30649 -7.73825 24.18634 1.000 36.67404 207 ILE B O 1
ATOM 1621 N N . PRO A 1 228 ? -15.01780 -6.40336 25.43950 1.000 40.23422 208 PRO B N 1
ATOM 1622 C CA . PRO A 1 228 ? -15.60484 -6.93932 26.67780 1.000 38.25441 208 PRO B CA 1
ATOM 1623 C C . PRO A 1 228 ? -17.07976 -6.57336 26.74696 1.000 37.79174 208 PRO B C 1
ATOM 1624 O O . PRO A 1 228 ? -17.46057 -5.42725 26.50233 1.000 39.06081 208 PRO B O 1
ATOM 1628 N N . ARG A 1 229 ? -17.92142 -7.56387 27.03084 1.000 37.25526 209 ARG B N 1
ATOM 1629 C CA . ARG A 1 229 ? -19.35224 -7.33895 27.22684 1.000 38.33732 209 ARG B CA 1
ATOM 1630 C C . ARG A 1 229 ? -19.71281 -7.81983 28.62308 1.000 36.29851 209 ARG B C 1
ATOM 1631 O O . ARG A 1 229 ? -19.34617 -8.94019 28.99921 1.000 37.01376 209 ARG B O 1
ATOM 1639 N N . THR A 1 230 ? -20.46130 -7.01480 29.36571 1.000 36.97721 210 THR B N 1
ATOM 1640 C CA . THR A 1 230 ? -20.87406 -7.43381 30.70332 1.000 39.55373 210 THR B CA 1
ATOM 1641 C C . THR A 1 230 ? -22.23610 -8.11738 30.61506 1.000 40.35932 210 THR B C 1
ATOM 1642 O O . THR A 1 230 ? -22.94282 -8.01729 29.60470 1.000 38.47589 210 THR B O 1
ATOM 1646 N N . HIS A 1 231 ? -22.56611 -8.88204 31.65401 1.000 37.63881 211 HIS B N 1
ATOM 1647 C CA . HIS A 1 231 ? -23.89013 -9.48912 31.72813 1.000 38.67395 211 HIS B CA 1
ATOM 1648 C C . HIS A 1 231 ? -24.97337 -8.43158 31.65158 1.000 39.40290 211 HIS B C 1
ATOM 1649 O O . HIS A 1 231 ? -25.95569 -8.59399 30.92108 1.000 41.78011 211 HIS B O 1
ATOM 1656 N N . ASN A 1 232 ? -24.80511 -7.33520 32.39394 1.000 37.71086 212 ASN B N 1
ATOM 1657 C CA . ASN A 1 232 ? -25.81570 -6.28279 32.42354 1.000 39.07460 212 ASN B CA 1
ATOM 1658 C C . ASN A 1 232 ? -26.11815 -5.75878 31.02619 1.000 38.91228 212 ASN B C 1
ATOM 1659 O O . ASN A 1 232 ? -27.28222 -5.66670 30.63092 1.000 38.35554 212 ASN B O 1
ATOM 1664 N N . ASP A 1 233 ? -25.08697 -5.31602 30.31108 1.000 36.93120 213 ASP B N 1
ATOM 1665 C CA . ASP A 1 233 ? -25.33176 -4.63221 29.04459 1.000 38.87890 213 ASP B CA 1
ATOM 1666 C C . ASP A 1 233 ? -25.74509 -5.61239 27.93934 1.000 39.05490 213 ASP B C 1
ATOM 1667 O O . ASP A 1 233 ? -26.58144 -5.27542 27.08758 1.000 38.80552 213 ASP B O 1
ATOM 1672 N N . TYR A 1 234 ? -25.19263 -6.83606 27.92433 1.000 38.80566 214 TYR B N 1
ATOM 1673 C CA . TYR A 1 234 ? -25.62066 -7.77884 26.88708 1.000 38.46516 214 TYR B CA 1
ATOM 1674 C C . TYR A 1 234 ? -27.03969 -8.24054 27.12964 1.000 38.87105 214 TYR B C 1
ATOM 1675 O O . TYR A 1 234 ? -27.83588 -8.30599 26.20380 1.000 35.46532 214 TYR B O 1
ATOM 1684 N N . ASP A 1 235 ? -27.37966 -8.58952 28.38403 1.000 38.67523 215 ASP B N 1
ATOM 1685 C CA . ASP A 1 235 ? -28.74911 -9.00079 28.66203 1.000 36.84141 215 ASP B CA 1
ATOM 1686 C C . ASP A 1 235 ? -29.71823 -7.88557 28.28595 1.000 37.78270 215 ASP B C 1
ATOM 1687 O O . ASP A 1 235 ? -30.80611 -8.14919 27.76960 1.000 39.14628 215 ASP B O 1
ATOM 1692 N N . TYR A 1 236 ? -29.34873 -6.62439 28.54308 1.000 37.00316 216 TYR B N 1
ATOM 1693 C CA . TYR A 1 236 ? -30.25909 -5.53024 28.22326 1.000 36.20766 216 TYR B CA 1
ATOM 1694 C C . TYR A 1 236 ? -30.54040 -5.50970 26.72800 1.000 39.62728 216 TYR B C 1
ATOM 1695 O O . TYR A 1 236 ? -31.69977 -5.54654 26.29890 1.000 39.97748 216 TYR B O 1
ATOM 1704 N N . SER A 1 237 ? -29.47890 -5.52180 25.92057 1.000 37.58518 217 SER B N 1
ATOM 1705 C CA . SER A 1 237 ? -29.62643 -5.44532 24.47017 1.000 40.63151 217 SER B CA 1
ATOM 1706 C C . SER A 1 237 ? -30.46795 -6.61383 23.93986 1.000 40.46989 217 SER B C 1
ATOM 1707 O O . SER A 1 237 ? -31.30209 -6.43654 23.04707 1.000 41.87223 217 SER B O 1
ATOM 1710 N N . VAL A 1 238 ? -30.29987 -7.79781 24.52928 1.000 40.28637 218 VAL B N 1
ATOM 1711 C CA . VAL A 1 238 ? -31.07900 -8.98114 24.18216 1.000 37.45338 218 VAL B CA 1
ATOM 1712 C C . VAL A 1 238 ? -32.55220 -8.79021 24.52407 1.000 41.27744 218 VAL B C 1
ATOM 1713 O O . VAL A 1 238 ? -33.43740 -9.11303 23.72229 1.000 37.91195 218 VAL B O 1
ATOM 1717 N N . ARG A 1 239 ? -32.85019 -8.34841 25.76341 1.000 39.00125 219 ARG B N 1
ATOM 1718 C CA . ARG A 1 239 ? -34.24882 -8.20577 26.14787 1.000 40.51215 219 ARG B CA 1
ATOM 1719 C C . ARG A 1 239 ? -34.92624 -7.11280 25.34093 1.000 39.15116 219 ARG B C 1
ATOM 1720 O O . ARG A 1 239 ? -36.12188 -7.20639 25.01147 1.000 37.99757 219 ARG B O 1
ATOM 1728 N N . ALA A 1 240 ? -34.21638 -6.01007 25.15432 1.000 35.53803 220 ALA B N 1
ATOM 1729 C CA . ALA A 1 240 ? -34.78576 -4.87358 24.46297 1.000 39.21801 220 ALA B CA 1
ATOM 1730 C C . ALA A 1 240 ? -34.95275 -5.19457 22.97811 1.000 39.34418 220 ALA B C 1
ATOM 1731 O O . ALA A 1 240 ? -35.94719 -4.80966 22.36864 1.000 39.63122 220 ALA B O 1
ATOM 1733 N N . SER A 1 241 ? -34.01070 -5.93876 22.40402 1.000 37.34416 221 SER B N 1
ATOM 1734 C CA . SER A 1 241 ? -34.15182 -6.36272 21.01099 1.000 39.73938 221 SER B CA 1
ATOM 1735 C C . SER A 1 241 ? -35.31868 -7.30867 20.84345 1.000 41.75396 221 SER B C 1
ATOM 1736 O O . SER A 1 241 ? -36.05115 -7.22743 19.85124 1.000 40.63125 221 SER B O 1
ATOM 1739 N N . ALA A 1 242 ? -35.49298 -8.23052 21.79534 1.000 39.68644 222 ALA B N 1
ATOM 1740 C CA . ALA A 1 242 ? -36.55738 -9.21722 21.66207 1.000 39.67870 222 ALA B CA 1
ATOM 1741 C C . ALA A 1 242 ? -37.91582 -8.54500 21.70601 1.000 43.49535 222 ALA B C 1
ATOM 1742 O O . ALA A 1 242 ? -38.84544 -8.94720 20.99176 1.000 42.77828 222 ALA B O 1
ATOM 1744 N N . GLU A 1 243 ? -38.04900 -7.50308 22.52348 1.000 40.75428 223 GLU B N 1
ATOM 1745 C CA . GLU A 1 243 ? -39.29517 -6.75674 22.53891 1.000 43.27745 223 GLU B CA 1
ATOM 1746 C C . GLU A 1 243 ? -39.52068 -6.04361 21.20950 1.000 45.58638 223 GLU B C 1
ATOM 1747 O O . GLU A 1 243 ? -40.61397 -6.11264 20.63034 1.000 46.70207 223 GLU B O 1
ATOM 1753 N N . ILE A 1 244 ? -38.50351 -5.33500 20.71324 1.000 44.37201 224 ILE B N 1
ATOM 1754 C CA . ILE A 1 244 ? -38.67763 -4.57424 19.48163 1.000 44.38789 224 ILE B CA 1
ATOM 1755 C C . ILE A 1 244 ? -39.04551 -5.49527 18.33334 1.000 46.45755 224 ILE B C 1
ATOM 1756 O O . ILE A 1 244 ? -39.91791 -5.17459 17.51507 1.000 46.93892 224 ILE B O 1
ATOM 1761 N N . CYS A 1 245 ? -38.39626 -6.65716 18.25589 1.000 44.01376 225 CYS B N 1
ATOM 1762 C CA . CYS A 1 245 ? -38.67762 -7.59933 17.18065 1.000 45.24104 225 CYS B CA 1
ATOM 1763 C C . CYS A 1 245 ? -39.94930 -8.40860 17.39623 1.000 46.04249 225 CYS B C 1
ATOM 1764 O O . CYS A 1 245 ? -40.30209 -9.20018 16.51707 1.000 49.07152 225 CYS B O 1
ATOM 1767 N N . GLY A 1 246 ? -40.64458 -8.21295 18.51083 1.000 44.17943 226 GLY B N 1
ATOM 1768 C CA . GLY A 1 246 ? -41.88527 -8.91459 18.82217 1.000 47.28673 226 GLY B CA 1
ATOM 1769 C C . GLY A 1 246 ? -41.77620 -10.41322 19.01825 1.000 46.31563 226 GLY B C 1
ATOM 1770 O O . GLY A 1 246 ? -42.74264 -11.13609 18.74393 1.000 48.02518 226 GLY B O 1
ATOM 1771 N N . LEU A 1 247 ? -40.64082 -10.90567 19.49134 1.000 44.27462 227 LEU B N 1
ATOM 1772 C CA . LEU A 1 247 ? -40.49703 -12.34156 19.71690 1.000 45.80537 227 LEU B CA 1
ATOM 1773 C C . LEU A 1 247 ? -41.46217 -12.83474 20.78735 1.000 46.06494 227 LEU B C 1
ATOM 1774 O O . LEU A 1 247 ? -41.84935 -12.10016 21.69417 1.000 46.50225 227 LEU B O 1
ATOM 1779 N N . ASN A 1 248 ? -41.85271 -14.10165 20.68770 1.000 46.35348 228 ASN B N 1
ATOM 1780 C CA . ASN A 1 248 ? -42.61718 -14.72788 21.75813 1.000 45.08233 228 ASN B CA 1
ATOM 1781 C C . ASN A 1 248 ? -42.28662 -16.21422 21.77171 1.000 45.21861 228 ASN B C 1
ATOM 1782 O O . ASN A 1 248 ? -41.37611 -16.67233 21.07577 1.000 44.07983 228 ASN B O 1
ATOM 1787 N N . SER A 1 249 ? -43.07179 -16.98388 22.51628 1.000 44.43682 229 SER B N 1
ATOM 1788 C CA . SER A 1 249 ? -42.73616 -18.39306 22.67765 1.000 45.58526 229 SER B CA 1
ATOM 1789 C C . SER A 1 249 ? -42.99042 -19.21867 21.41584 1.000 47.37513 229 SER B C 1
ATOM 1790 O O . SER A 1 249 ? -42.55920 -20.37811 21.35701 1.000 47.37852 229 SER B O 1
ATOM 1793 N N . ASN A 1 250 ? -43.63193 -18.65013 20.38571 1.000 48.86129 230 ASN B N 1
ATOM 1794 C CA . ASN A 1 250 ? -43.82359 -19.34618 19.11365 1.000 46.07737 230 ASN B CA 1
ATOM 1795 C C . ASN A 1 250 ? -42.80588 -18.93651 18.06487 1.000 46.19904 230 ASN B C 1
ATOM 1796 O O . ASN A 1 250 ? -42.83887 -19.45469 16.92658 1.000 45.03257 230 ASN B O 1
ATOM 1801 N N . THR A 1 251 ? -41.89742 -18.03171 18.41921 1.000 44.26285 231 THR B N 1
ATOM 1802 C CA . THR A 1 251 ? -40.80602 -17.69247 17.53372 1.000 41.89118 231 THR B CA 1
ATOM 1803 C C . THR A 1 251 ? -39.90293 -18.89350 17.34441 1.000 44.41620 231 THR B C 1
ATOM 1804 O O . THR A 1 251 ? -39.49638 -19.54464 18.30912 1.000 43.06725 231 THR B O 1
ATOM 1808 N N . ARG A 1 252 ? -39.61602 -19.19691 16.08395 1.000 42.82209 232 ARG B N 1
ATOM 1809 C CA . ARG A 1 252 ? -38.64422 -20.20495 15.68904 1.000 41.12629 232 ARG B CA 1
ATOM 1810 C C . ARG A 1 252 ? -37.70709 -19.49320 14.73575 1.000 41.12680 232 ARG B C 1
ATOM 1811 O O . ARG A 1 252 ? -38.09835 -19.17592 13.60336 1.000 39.65123 232 ARG B O 1
ATOM 1819 N N . LEU A 1 253 ? -36.48881 -19.22981 15.19514 1.000 38.34213 233 LEU B N 1
ATOM 1820 C CA . LEU A 1 253 ? -35.53981 -18.37806 14.48657 1.000 38.11818 233 LEU B CA 1
ATOM 1821 C C . LEU A 1 253 ? -34.48368 -19.24841 13.82611 1.000 40.90158 233 LEU B C 1
ATOM 1822 O O . LEU A 1 253 ? -33.78244 -20.00042 14.50734 1.000 38.27600 233 LEU B O 1
ATOM 1827 N N . LEU A 1 254 ? -34.34758 -19.11641 12.50619 1.000 36.95165 234 LEU B N 1
ATOM 1828 C CA . LEU A 1 254 ? -33.26425 -19.76554 11.79626 1.000 37.21565 234 LEU B CA 1
ATOM 1829 C C . LEU A 1 254 ? -31.95201 -19.10955 12.17822 1.000 38.21010 234 LEU B C 1
ATOM 1830 O O . LEU A 1 254 ? -31.80375 -17.89061 12.06303 1.000 39.85123 234 LEU B O 1
ATOM 1835 N N . CYS A 1 255 ? -30.99909 -19.91324 12.64613 1.000 37.07055 235 CYS B N 1
ATOM 1836 C CA A CYS A 1 255 ? -29.64761 -19.45213 12.93230 0.584 38.31437 235 CYS B CA 1
ATOM 1837 C CA B CYS A 1 255 ? -29.65207 -19.44127 12.92112 0.416 37.86573 235 CYS B CA 1
ATOM 1838 C C . CYS A 1 255 ? -28.74475 -19.95356 11.80585 1.000 38.91178 235 CYS B C 1
ATOM 1839 O O . CYS A 1 255 ? -28.09081 -20.98621 11.91637 1.000 40.59426 235 CYS B O 1
ATOM 1844 N N . ALA A 1 256 ? -28.73288 -19.20521 10.69658 1.000 38.28206 236 ALA B N 1
ATOM 1845 C CA . ALA A 1 256 ? -27.93523 -19.53206 9.52030 1.000 40.73075 236 ALA B CA 1
ATOM 1846 C C . ALA A 1 256 ? -26.64303 -18.73204 9.43639 1.000 39.50765 236 ALA B C 1
ATOM 1847 O O . ALA A 1 256 ? -25.67824 -19.21524 8.83781 1.000 41.34033 236 ALA B O 1
ATOM 1849 N N . LEU A 1 257 ? -26.59290 -17.52708 10.01688 1.000 36.19895 237 LEU B N 1
ATOM 1850 C CA . LEU A 1 257 ? -25.34946 -16.77244 10.14385 1.000 35.30037 237 LEU B CA 1
ATOM 1851 C C . LEU A 1 257 ? -24.49748 -17.39226 11.24461 1.000 39.38199 237 LEU B C 1
ATOM 1852 O O . LEU A 1 257 ? -24.98014 -18.19932 12.03449 1.000 40.20296 237 LEU B O 1
ATOM 1857 N N . PRO A 1 258 ? -23.22241 -17.02261 11.33836 1.000 38.33858 238 PRO B N 1
ATOM 1858 C CA . PRO A 1 258 ? -22.35442 -17.61223 12.36858 1.000 37.73087 238 PRO B CA 1
ATOM 1859 C C . PRO A 1 258 ? -22.90103 -17.34251 13.76986 1.000 39.31981 238 PRO B C 1
ATOM 1860 O O . PRO A 1 258 ? -23.16047 -16.18813 14.14550 1.000 36.66600 238 PRO B O 1
ATOM 1864 N N . ALA A 1 259 ? -23.12775 -18.42403 14.52564 1.000 36.23899 239 ALA B N 1
ATOM 1865 C CA . ALA A 1 259 ? -23.73062 -18.29080 15.85138 1.000 38.24656 239 ALA B CA 1
ATOM 1866 C C . ALA A 1 259 ? -22.99471 -17.31968 16.76198 1.000 36.92723 239 ALA B C 1
ATOM 1867 O O . ALA A 1 259 ? -23.66352 -16.60275 17.52848 1.000 38.83812 239 ALA B O 1
ATOM 1869 N N . PRO A 1 260 ? -21.66951 -17.26010 16.77896 1.000 37.12992 240 PRO B N 1
ATOM 1870 C CA . PRO A 1 260 ? -21.01917 -16.30719 17.69086 1.000 37.77834 240 PRO B CA 1
ATOM 1871 C C . PRO A 1 260 ? -21.23731 -14.85597 17.29296 1.000 39.59273 240 PRO B C 1
ATOM 1872 O O . PRO A 1 260 ? -21.04501 -13.97725 18.13289 1.000 36.29791 240 PRO B O 1
ATOM 1876 N N . HIS A 1 261 ? -21.63582 -14.56073 16.04468 1.000 38.36278 241 HIS B N 1
ATOM 1877 C CA . HIS A 1 261 ? -21.68339 -13.17265 15.59486 1.000 35.39909 241 HIS B CA 1
ATOM 1878 C C . HIS A 1 261 ? -22.72922 -12.37153 16.37367 1.000 33.98397 241 HIS B C 1
ATOM 1879 O O . HIS A 1 261 ? -23.83583 -12.85308 16.62019 1.000 35.40890 241 HIS B O 1
ATOM 1886 N N . ASN A 1 262 ? -22.40843 -11.11364 16.70297 1.000 34.93618 242 ASN B N 1
ATOM 1887 C CA . ASN A 1 262 ? -23.32417 -10.29802 17.50279 1.000 34.20278 242 ASN B CA 1
ATOM 1888 C C . ASN A 1 262 ? -24.73164 -10.30341 16.90986 1.000 37.68001 242 ASN B C 1
ATOM 1889 O O . ASN A 1 262 ? -25.73182 -10.41445 17.63359 1.000 34.12591 242 ASN B O 1
ATOM 1894 N N . PHE A 1 263 ? -24.82392 -10.16074 15.57613 1.000 36.92839 243 PHE B N 1
ATOM 1895 C CA . PHE A 1 263 ? -26.11154 -10.14192 14.89165 1.000 35.07771 243 PHE B CA 1
ATOM 1896 C C . PHE A 1 263 ? -26.91705 -11.39348 15.22741 1.000 33.23705 243 PHE B C 1
ATOM 1897 O O . PHE A 1 263 ? -28.07727 -11.30280 15.65464 1.000 35.11879 243 PHE B O 1
ATOM 1905 N N . MET A 1 264 ? -26.30553 -12.57895 15.03837 1.000 29.82038 244 MET B N 1
ATOM 1906 C CA . MET A 1 264 ? -26.98604 -13.86015 15.22811 1.000 32.94938 244 MET B CA 1
ATOM 1907 C C . MET A 1 264 ? -27.21575 -14.18232 16.69936 1.000 35.44498 244 MET B C 1
ATOM 1908 O O . MET A 1 264 ? -28.03944 -15.04744 17.00586 1.000 35.39215 244 MET B O 1
ATOM 1913 N N . LEU A 1 265 ? -26.50171 -13.52810 17.60872 1.000 34.72672 245 LEU B N 1
ATOM 1914 C CA . LEU A 1 265 ? -26.50507 -13.93514 19.01334 1.000 36.86559 245 LEU B CA 1
ATOM 1915 C C . LEU A 1 265 ? -27.42480 -13.07978 19.87802 1.000 37.88457 245 LEU B C 1
ATOM 1916 O O . LEU A 1 265 ? -28.08536 -13.60476 20.79426 1.000 37.14208 245 LEU B O 1
ATOM 1921 N N . SER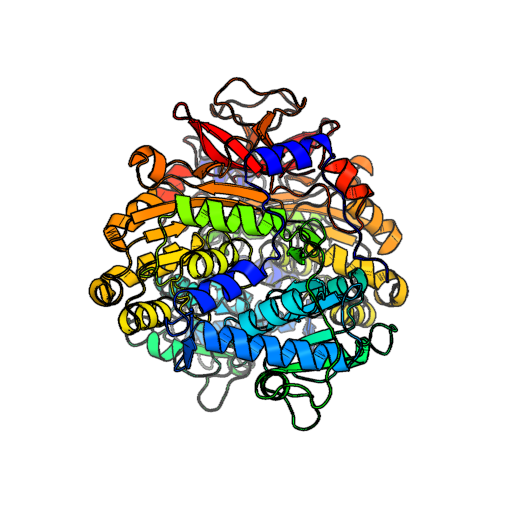 A 1 266 ? -27.55907 -11.79630 19.54164 1.000 37.91156 246 SER B N 1
ATOM 1922 C CA . SER A 1 266 ? -28.26102 -10.87313 20.40943 1.000 40.41119 246 SER B CA 1
ATOM 1923 C C . SER A 1 266 ? -29.16295 -9.85310 19.71249 1.000 39.74464 246 SER B C 1
ATOM 1924 O O . SER A 1 266 ? -29.76204 -9.03143 20.41546 1.000 44.07458 246 SER B O 1
ATOM 1927 N N . CYS A 1 267 ? -29.31738 -9.86826 18.39305 1.000 40.22604 247 CYS B N 1
ATOM 1928 C CA . CYS A 1 267 ? -29.96126 -8.75218 17.69000 1.000 41.01182 247 CYS B CA 1
ATOM 1929 C C . CYS A 1 267 ? -31.13160 -9.17939 16.81551 1.000 40.79893 247 CYS B C 1
ATOM 1930 O O . CYS A 1 267 ? -31.15731 -8.87897 15.62182 1.000 38.66331 247 CYS B O 1
ATOM 1933 N N . PRO A 1 268 ? -32.13206 -9.86349 17.37479 1.000 40.12628 248 PRO B N 1
ATOM 1934 C CA . PRO A 1 268 ? -32.26515 -10.34281 18.75573 1.000 40.51420 248 PRO B CA 1
ATOM 1935 C C . PRO A 1 268 ? -31.54582 -11.66101 18.92986 1.000 39.75645 248 PRO B C 1
ATOM 1936 O O . PRO A 1 268 ? -31.19857 -12.03011 20.04191 1.000 41.28585 248 PRO B O 1
ATOM 1940 N N . GLY A 1 269 ? -31.29928 -12.37885 17.84179 1.000 38.43583 249 GLY B N 1
ATOM 1941 C CA . GLY A 1 269 ? -30.40300 -13.52145 17.88670 1.000 37.92864 249 GLY B CA 1
ATOM 1942 C C . GLY A 1 269 ? -30.94904 -14.66054 18.71914 1.000 34.65574 249 GLY B C 1
ATOM 1943 O O . GLY A 1 269 ? -32.05307 -14.62546 19.24202 1.000 37.00776 249 GLY B O 1
ATOM 1944 N N . ALA A 1 270 ? -30.14183 -15.71512 18.80950 1.000 33.87127 250 ALA B N 1
ATOM 1945 C CA . ALA A 1 270 ? -30.51876 -16.86606 19.61880 1.000 36.31287 250 ALA B CA 1
ATOM 1946 C C . ALA A 1 270 ? -30.87191 -16.45166 21.04130 1.000 37.75953 250 ALA B C 1
ATOM 1947 O O . ALA A 1 270 ? -31.83840 -16.96877 21.61729 1.000 38.40625 250 ALA B O 1
ATOM 1949 N N . LEU A 1 271 ? -30.10049 -15.53114 21.63071 1.000 35.78330 251 LEU B N 1
ATOM 1950 C CA . LEU A 1 271 ? -30.35454 -15.17842 23.03814 1.000 36.85897 251 LEU B CA 1
ATOM 1951 C C . LEU A 1 271 ? -31.68718 -14.46760 23.17693 1.000 38.52164 251 LEU B C 1
ATOM 1952 O O . LEU A 1 271 ? -32.40241 -14.66839 24.16888 1.000 37.94375 251 LEU B O 1
ATOM 1957 N N . GLY A 1 272 ? -32.06952 -13.68076 22.16090 1.000 38.57772 252 GLY B N 1
ATOM 1958 C CA . GLY A 1 272 ? -33.35309 -13.01820 22.22500 1.000 35.92573 252 GLY B CA 1
ATOM 1959 C C . GLY A 1 272 ? -34.46946 -14.02842 22.16226 1.000 37.49902 252 GLY B C 1
ATOM 1960 O O . GLY A 1 272 ? -35.44826 -13.94258 22.91722 1.000 41.12305 252 GLY B O 1
ATOM 1961 N N . VAL A 1 273 ? -34.31488 -15.03317 21.29957 1.000 38.64141 253 VAL B N 1
ATOM 1962 C CA . VAL A 1 273 ? -35.36489 -16.03262 21.14688 1.000 40.02517 253 VAL B CA 1
ATOM 1963 C C . VAL A 1 273 ? -35.52269 -16.81459 22.43093 1.000 39.85721 253 VAL B C 1
ATOM 1964 O O . VAL A 1 273 ? -36.64361 -17.13874 22.83581 1.000 42.33327 253 VAL B O 1
ATOM 1968 N N . LEU A 1 274 ? -34.40498 -17.17343 23.06452 1.000 38.49060 254 LEU B N 1
ATOM 1969 C CA . LEU A 1 274 ? -34.47047 -17.86910 24.35428 1.000 40.20334 254 LEU B CA 1
ATOM 1970 C C . LEU A 1 274 ? -35.04397 -16.96099 25.42367 1.000 40.22745 254 LEU B C 1
ATOM 1971 O O . LEU A 1 274 ? -35.84763 -17.39603 26.26096 1.000 39.99486 254 LEU B O 1
ATOM 1976 N N . HIS A 1 275 ? -34.63123 -15.69043 25.41901 1.000 38.80992 255 HIS B N 1
ATOM 1977 C CA . HIS A 1 275 ? -35.25670 -14.75549 26.33016 1.000 40.00849 255 HIS B CA 1
ATOM 1978 C C . HIS A 1 275 ? -36.76891 -14.81409 26.22559 1.000 40.85128 255 HIS B C 1
ATOM 1979 O O 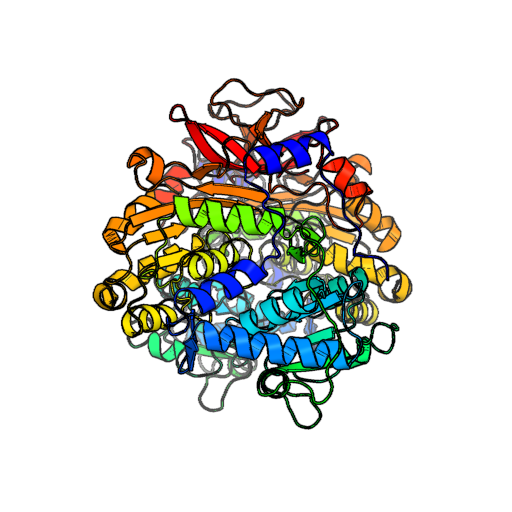. HIS A 1 275 ? -37.46168 -14.75141 27.24412 1.000 42.32190 255 HIS B O 1
ATOM 1986 N N . ALA A 1 276 ? -37.30082 -14.93298 25.00020 1.000 41.11188 256 ALA B N 1
ATOM 1987 C CA . ALA A 1 276 ? -38.73691 -14.90597 24.73208 1.000 39.51218 256 ALA B CA 1
ATOM 1988 C C . ALA A 1 276 ? -39.38302 -16.27182 24.85644 1.000 41.22382 256 ALA B C 1
ATOM 1989 O O . ALA A 1 276 ? -40.61248 -16.36886 24.77311 1.000 43.75748 256 ALA B O 1
ATOM 1991 N N . GLY A 1 277 ? -38.59864 -17.31598 25.10400 1.000 41.02082 257 GLY B N 1
ATOM 1992 C CA . GLY A 1 277 ? -39.15140 -18.63263 25.32385 1.000 42.45480 257 GLY B CA 1
ATOM 1993 C C . GLY A 1 277 ? -39.37508 -19.41220 24.05121 1.000 43.27930 257 GLY B C 1
ATOM 1994 O O . GLY A 1 277 ? -40.03367 -20.45859 24.09168 1.000 44.93424 257 GLY B O 1
ATOM 1995 N N . GLY A 1 278 ? -38.87714 -18.91989 22.92458 1.000 42.43279 258 GLY B N 1
ATOM 1996 C CA . GLY A 1 278 ? -39.00825 -19.58594 21.64134 1.000 43.01007 258 GLY B CA 1
ATOM 1997 C C . GLY A 1 278 ? -37.93201 -20.61374 21.39146 1.000 41.94844 258 GLY B C 1
ATOM 1998 O O . GLY A 1 278 ? -37.36138 -21.20218 22.30816 1.000 40.23091 258 GLY B O 1
ATOM 1999 N N . CYS A 1 279 ? -37.62471 -20.81869 20.12715 1.000 41.53074 259 CYS B N 1
ATOM 2000 C CA . CYS A 1 279 ? -36.73367 -21.89619 19.72734 1.000 41.47362 259 CYS B CA 1
ATOM 2001 C C . CYS A 1 279 ? -35.82860 -21.42860 18.59081 1.000 42.96488 259 CYS B C 1
ATOM 2002 O O . CYS A 1 279 ? -36.26532 -20.73338 17.66470 1.000 39.21521 259 CYS B O 1
ATOM 2005 N N . VAL A 1 280 ? -34.56426 -21.80734 18.69700 1.000 41.62926 260 VAL B N 1
ATOM 2006 C CA . VAL A 1 280 ? -33.54328 -21.54256 17.70454 1.000 41.67985 260 VAL B CA 1
ATOM 2007 C C . VAL A 1 280 ? -33.39014 -22.80982 16.88446 1.000 40.85418 260 VAL B C 1
ATOM 2008 O O . VAL A 1 280 ? -33.36976 -23.91365 17.44443 1.000 38.83319 260 VAL B O 1
ATOM 2012 N N . VAL A 1 281 ? -33.36261 -22.65938 15.55959 1.000 39.63824 261 VAL B N 1
ATOM 2013 C CA . VAL A 1 281 ? -33.26009 -23.75989 14.60220 1.000 38.77972 261 VAL B CA 1
ATOM 2014 C C . VAL A 1 281 ? -31.93084 -23.57978 13.88013 1.000 39.27115 261 VAL B C 1
ATOM 2015 O O . VAL A 1 281 ? -31.73402 -22.57363 13.18440 1.000 39.46276 261 VAL B O 1
ATOM 2019 N N . MET A 1 282 ? -31.02718 -24.53553 14.02603 1.000 36.58131 262 MET B N 1
ATOM 2020 C CA . MET A 1 282 ? -29.68522 -24.34811 13.50400 1.000 39.03990 262 MET B CA 1
ATOM 2021 C C . MET A 1 282 ? -29.64318 -24.69371 12.01839 1.000 39.00821 262 MET B C 1
ATOM 2022 O O . MET A 1 282 ? -30.36194 -25.57671 11.56793 1.000 39.63849 262 MET B O 1
ATOM 2027 N N . ALA A 1 283 ? -28.83924 -23.94634 11.26256 1.000 38.97299 263 ALA B N 1
ATOM 2028 C CA . ALA A 1 283 ? -28.42156 -24.27977 9.91251 1.000 40.55010 263 ALA B CA 1
ATOM 2029 C C . ALA A 1 283 ? -26.91004 -24.09361 9.82253 1.000 42.07822 263 ALA B C 1
ATOM 2030 O O . ALA A 1 283 ? -26.36270 -23.17216 10.43450 1.000 39.99580 263 ALA B O 1
ATOM 2032 N N . PRO A 1 284 ? -26.20319 -24.93018 9.05369 1.000 44.92494 264 PRO B N 1
ATOM 2033 C CA . PRO A 1 284 ? -24.73996 -24.75023 8.94431 1.000 44.00312 264 PRO B CA 1
ATOM 2034 C C . PRO A 1 284 ? -24.32818 -23.40889 8.35896 1.000 45.15798 264 PRO B C 1
ATOM 2035 O O . PRO A 1 284 ? -23.27354 -22.86791 8.72304 1.000 45.34888 264 PRO B O 1
ATOM 2039 N N . ASN A 1 285 ? -25.10134 -22.88731 7.40453 1.000 45.09712 265 ASN B N 1
ATOM 2040 C CA . ASN A 1 285 ? -24.78557 -21.66521 6.67020 1.000 44.58000 265 ASN B CA 1
ATOM 2041 C C . ASN A 1 285 ? -26.04543 -21.23354 5.93010 1.000 42.86992 265 ASN B C 1
ATOM 2042 O O . ASN A 1 285 ? -27.06833 -21.92224 6.00873 1.000 41.56892 265 ASN B O 1
ATOM 2047 N N . PRO A 1 286 ? -26.02635 -20.11727 5.21744 1.000 43.91897 266 PRO B N 1
ATOM 2048 C CA . PRO A 1 286 ? -27.26763 -19.63918 4.58158 1.000 44.45743 266 PRO B CA 1
ATOM 2049 C C . PRO A 1 286 ? -27.52866 -20.21606 3.19617 1.000 43.86820 266 PRO B C 1
ATOM 2050 O O . PRO A 1 286 ? -28.36624 -19.66922 2.48819 1.000 43.22531 266 PRO B O 1
ATOM 2054 N N . GLU A 1 287 ? -26.87245 -21.30338 2.79948 1.000 42.82998 267 GLU B N 1
ATOM 2055 C CA . GLU A 1 287 ? -27.13279 -21.86988 1.47729 1.000 48.26313 267 GLU B CA 1
ATOM 2056 C C . GLU A 1 287 ? -28.63299 -22.09385 1.31723 1.000 47.50626 267 GLU B C 1
ATOM 2057 O O . GLU A 1 287 ? -29.25545 -22.71520 2.19358 1.000 48.68455 267 GLU B O 1
ATOM 2063 N N . PRO A 1 288 ? -29.24984 -21.61243 0.22237 1.000 49.38773 268 PRO B N 1
ATOM 2064 C CA . PRO A 1 288 ? -30.71758 -21.50256 0.22267 1.000 47.11872 268 PRO B CA 1
ATOM 2065 C C . PRO A 1 288 ? -31.44293 -22.82484 0.21129 1.000 48.03232 268 PRO B C 1
ATOM 2066 O O . PRO A 1 288 ? -32.44864 -22.96225 0.92410 1.000 50.77939 268 PRO B O 1
ATOM 2070 N N . LEU A 1 289 ? -31.00503 -23.79467 -0.58483 1.000 50.11037 269 LEU B N 1
ATOM 2071 C CA . LEU A 1 289 ? -31.80716 -25.00273 -0.70076 1.000 50.73198 269 LEU B CA 1
ATOM 2072 C C . LEU A 1 289 ? -31.88437 -25.70661 0.65059 1.000 49.98299 269 LEU B C 1
ATOM 2073 O O . LEU A 1 289 ? -32.96663 -26.12874 1.08347 1.000 48.78269 269 LEU B O 1
ATOM 2078 N N . ASN A 1 290 ? -30.75524 -25.81186 1.34871 1.000 48.56926 270 ASN B N 1
ATOM 2079 C CA . ASN A 1 290 ? -30.77612 -26.46177 2.65187 1.000 49.41304 270 ASN B CA 1
ATOM 2080 C C . ASN A 1 290 ? -31.55585 -25.63480 3.67822 1.000 49.28595 270 ASN B C 1
ATOM 2081 O O . ASN A 1 290 ? -32.34599 -26.18363 4.45648 1.000 48.36361 270 ASN B O 1
ATOM 2086 N N . CYS A 1 291 ? -31.32236 -24.31528 3.71278 1.000 48.25052 271 CYS B N 1
ATOM 2087 C CA . CYS A 1 291 ? -32.09225 -23.44624 4.59685 1.000 45.64425 271 CYS B CA 1
ATOM 2088 C C . CYS A 1 291 ? -33.58781 -23.57203 4.36034 1.000 47.93899 271 CYS B C 1
ATOM 2089 O O . CYS A 1 291 ? -34.37817 -23.57154 5.32069 1.000 43.46062 271 CYS B O 1
ATOM 2092 N N . PHE A 1 292 ? -33.99721 -23.60219 3.07820 1.000 45.36547 272 PHE B N 1
ATOM 2093 C CA . PHE A 1 292 ? -35.40762 -23.69068 2.74239 1.000 45.06452 272 PHE B CA 1
ATOM 2094 C C . PHE A 1 292 ? -35.98425 -24.98530 3.27139 1.000 45.35735 272 PHE B C 1
ATOM 2095 O O . PHE A 1 292 ? -37.11701 -25.02563 3.75722 1.000 46.58625 272 PHE B O 1
ATOM 2103 N N . SER A 1 293 ? -35.22730 -26.06504 3.14242 1.000 45.35228 273 SER B N 1
ATOM 2104 C CA . SER A 1 293 ? -35.65003 -27.34807 3.68537 1.000 46.60959 273 SER B CA 1
ATOM 2105 C C . SER A 1 293 ? -35.83368 -27.29285 5.21594 1.000 45.94618 273 SER B C 1
ATOM 2106 O O . SER A 1 293 ? -36.82472 -27.80574 5.75997 1.000 42.11126 273 SER B O 1
ATOM 2109 N N . ILE A 1 294 ? -34.88699 -26.68189 5.92541 1.000 44.64293 274 ILE B N 1
ATOM 2110 C CA . ILE A 1 294 ? -35.01054 -26.57989 7.38294 1.000 42.59107 274 ILE B CA 1
ATOM 2111 C C . ILE A 1 294 ? -36.21850 -25.73151 7.75379 1.000 44.01015 274 ILE B C 1
ATOM 2112 O O . ILE A 1 294 ? -36.98486 -26.08116 8.66177 1.000 45.22285 274 ILE B O 1
ATOM 2117 N N . ILE A 1 295 ? -36.42201 -24.61735 7.03849 1.000 43.40124 275 ILE B N 1
ATOM 2118 C CA . ILE A 1 295 ? -37.56284 -23.73436 7.28605 1.000 42.28490 275 ILE B CA 1
ATOM 2119 C C . ILE A 1 295 ? -38.87296 -24.49283 7.13533 1.000 44.81021 275 ILE B C 1
ATOM 2120 O O . ILE A 1 295 ? -39.77246 -24.40613 7.98743 1.000 45.45201 275 ILE B O 1
ATOM 2125 N N . GLN A 1 296 ? -39.01397 -25.23530 6.04440 1.000 45.26099 276 GLN B N 1
ATOM 2126 C CA . GLN A 1 296 ? -40.22485 -26.02198 5.84196 1.000 48.23782 276 GLN B CA 1
ATOM 2127 C C . GLN A 1 296 ? -40.37652 -27.07701 6.93898 1.000 48.19469 276 GLN B C 1
ATOM 2128 O O . GLN A 1 296 ? -41.46158 -27.25130 7.51035 1.000 48.86471 276 GLN B O 1
ATOM 2134 N N . ARG A 1 297 ? -39.30167 -27.80396 7.23206 1.000 46.01062 277 ARG B N 1
ATOM 2135 C CA . ARG A 1 297 ? -39.39344 -28.92974 8.15711 1.000 46.26382 277 ARG B CA 1
ATOM 2136 C C . ARG A 1 297 ? -39.78063 -28.47399 9.56651 1.000 46.97595 277 ARG B C 1
ATOM 2137 O O . ARG A 1 297 ? -40.62887 -29.09042 10.22106 1.000 44.26176 277 ARG B O 1
ATOM 2145 N N . HIS A 1 298 ? -39.20202 -27.38397 10.04233 1.000 44.48769 278 HIS B N 1
ATOM 2146 C CA . HIS A 1 298 ? -39.45364 -26.96904 11.41864 1.000 48.63916 278 HIS B CA 1
ATOM 2147 C C . HIS A 1 298 ? -40.36702 -25.75453 11.49773 1.000 47.41613 278 HIS B C 1
ATOM 2148 O O . HIS A 1 298 ? -40.60277 -25.24193 12.59503 1.000 46.91673 278 HIS B O 1
ATOM 2155 N N . GLN A 1 299 ? -40.92351 -25.32494 10.35736 1.000 44.68479 279 GLN B N 1
ATOM 2156 C CA . GLN A 1 299 ? -41.82807 -24.17794 10.25362 1.000 43.86477 279 GLN B CA 1
ATOM 2157 C C . GLN A 1 299 ? -41.21777 -22.93719 10.88932 1.000 41.74350 279 GLN B C 1
ATOM 2158 O O . GLN A 1 299 ? -41.85739 -22.18075 11.62635 1.000 44.46392 279 GLN B O 1
ATOM 2164 N N . VAL A 1 300 ? -39.94984 -22.73132 10.56844 1.000 40.71252 280 VAL B N 1
ATOM 2165 C CA . VAL A 1 300 ? -39.25384 -21.50524 10.92400 1.000 41.69884 280 VAL B CA 1
ATOM 2166 C C . VAL A 1 300 ? -40.09933 -20.30551 10.54506 1.000 41.77240 280 VAL B C 1
ATOM 2167 O O . VAL A 1 300 ? -40.64266 -20.23424 9.43560 1.000 41.37001 280 VAL B O 1
ATOM 2171 N N . ASN A 1 301 ? -40.21527 -19.34805 11.45483 1.000 38.29400 281 ASN B N 1
ATOM 2172 C CA . ASN A 1 301 ? -40.98095 -18.16322 11.13070 1.000 40.10884 281 ASN B CA 1
ATOM 2173 C C . ASN A 1 301 ? -40.13830 -16.90782 11.22622 1.000 37.21236 281 ASN B C 1
ATOM 2174 O O . ASN A 1 301 ? -40.65564 -15.82360 10.98124 1.000 40.89531 281 ASN B O 1
ATOM 2179 N N . MET A 1 302 ? -38.84907 -17.01835 11.51277 1.000 36.31319 282 MET B N 1
ATOM 2180 C CA . MET A 1 302 ? -37.99364 -15.84346 11.55974 1.000 36.15006 282 MET B CA 1
ATOM 2181 C C . MET A 1 302 ? -36.61297 -16.23008 11.07293 1.000 36.81886 282 MET B C 1
ATOM 2182 O O . MET A 1 302 ? -36.13821 -17.34605 11.33228 1.000 35.39803 282 MET B O 1
ATOM 2187 N N . ALA A 1 303 ? -35.95638 -15.29031 10.37489 1.000 36.12461 283 ALA B N 1
ATOM 2188 C CA . ALA A 1 303 ? -34.56673 -15.51232 9.98324 1.000 35.06548 283 ALA B CA 1
ATOM 2189 C C . ALA A 1 303 ? -33.82792 -14.18385 10.00227 1.000 35.09079 283 ALA B C 1
ATOM 2190 O O . ALA A 1 303 ? -34.43513 -13.11327 10.06146 1.000 37.47798 283 ALA B O 1
ATOM 2192 N N . SER A 1 304 ? -32.50423 -14.26490 10.01254 1.000 35.62056 284 SER B N 1
ATOM 2193 C CA . SER A 1 304 ? -31.63230 -13.09234 10.06367 1.000 35.26158 284 SER B CA 1
ATOM 2194 C C . SER A 1 304 ? -30.53399 -13.30620 9.05121 1.000 34.78760 284 SER B C 1
ATOM 2195 O O . SER A 1 304 ? -29.85844 -14.33532 9.10148 1.000 37.02408 284 SER B O 1
ATOM 2198 N N . LEU A 1 305 ? -30.31416 -12.34521 8.16024 1.000 36.66587 285 LEU B N 1
ATOM 2199 C CA . LEU A 1 305 ? -29.33491 -12.56436 7.10604 1.000 37.82425 285 LEU B CA 1
ATOM 2200 C C . LEU A 1 305 ? -28.59472 -11.27407 6.81532 1.000 36.38559 285 LEU B C 1
ATOM 2201 O O . LEU A 1 305 ? -29.07243 -10.17496 7.11445 1.000 34.30918 285 LEU B O 1
ATOM 2206 N N . VAL A 1 306 ? -27.42815 -11.43537 6.19944 1.000 37.22480 286 VAL B N 1
ATOM 2207 C CA . VAL A 1 306 ? -26.67767 -10.32240 5.62904 1.000 40.22938 286 VAL B CA 1
ATOM 2208 C C . VAL A 1 306 ? -27.11604 -10.17898 4.17568 1.000 39.80860 286 VAL B C 1
ATOM 2209 O O . VAL A 1 306 ? -27.66857 -11.12936 3.60309 1.000 40.90643 286 VAL B O 1
ATOM 2213 N N . PRO A 1 307 ? -26.92068 -9.01597 3.55617 1.000 38.33495 287 PRO B N 1
ATOM 2214 C CA . PRO A 1 307 ? -27.43340 -8.80490 2.19589 1.000 41.69078 287 PRO B CA 1
ATOM 2215 C C . PRO A 1 307 ? -27.00576 -9.84576 1.17155 1.000 42.18536 287 PRO B C 1
ATOM 2216 O O . PRO A 1 307 ? -27.82850 -10.21318 0.32116 1.000 40.19761 287 PRO B O 1
ATOM 2220 N N . SER A 1 308 ? -25.75015 -10.31233 1.20309 1.000 41.35160 288 SER B N 1
ATOM 2221 C CA . SER A 1 308 ? -25.30957 -11.28821 0.20074 1.000 42.77680 288 SER B CA 1
ATOM 2222 C C . SER A 1 308 ? -26.11007 -12.58169 0.29730 1.000 41.11497 288 SER B C 1
ATOM 2223 O O . SER A 1 308 ? -26.29474 -13.27033 -0.70731 1.000 43.81852 288 SER B O 1
ATOM 2226 N N . ALA A 1 309 ? -26.55520 -12.94663 1.50372 1.000 39.99894 289 ALA B N 1
ATOM 2227 C CA . ALA A 1 309 ? -27.33978 -14.16333 1.70356 1.000 41.47547 289 ALA B CA 1
ATOM 2228 C C . ALA A 1 309 ? -28.77986 -13.94666 1.25652 1.000 41.92702 289 ALA B C 1
ATOM 2229 O O . ALA A 1 309 ? -29.43042 -14.86841 0.74749 1.000 42.87053 289 ALA B O 1
ATOM 2231 N N . VAL A 1 310 ? -29.29794 -12.73380 1.46763 1.000 39.97336 290 VAL B N 1
ATOM 2232 C CA . VAL A 1 310 ? -30.61883 -12.40352 0.95419 1.000 40.85104 290 VAL B CA 1
ATOM 2233 C C . VAL A 1 310 ? -30.64463 -12.55944 -0.55238 1.000 42.52222 290 VAL B C 1
ATOM 2234 O O . VAL A 1 310 ? -31.61916 -13.06893 -1.12547 1.000 42.63569 290 VAL B O 1
ATOM 2238 N N . ILE A 1 311 ? -29.59139 -12.09460 -1.22255 1.000 41.50759 291 ILE B N 1
ATOM 2239 C CA . ILE A 1 311 ? -29.56665 -12.22195 -2.67387 1.000 43.27625 291 ILE B CA 1
ATOM 2240 C C . ILE A 1 311 ? -29.64360 -13.68539 -3.06203 1.000 45.29197 291 ILE B C 1
ATOM 2241 O O . ILE A 1 311 ? -30.40101 -14.06359 -3.97561 1.000 42.55474 291 ILE B O 1
ATOM 2246 N N . MET A 1 312 ? -28.87987 -14.54321 -2.36760 1.000 39.93964 292 MET B N 1
ATOM 2247 C CA . MET A 1 312 ? -28.93985 -15.95839 -2.72941 1.000 43.43154 292 MET B CA 1
ATOM 2248 C C . MET A 1 312 ? -30.33874 -16.50149 -2.54774 1.000 45.49492 292 MET B C 1
ATOM 2249 O O . MET A 1 312 ? -30.82301 -17.24823 -3.38976 1.000 45.46228 292 MET B O 1
ATOM 2254 N N . TRP A 1 313 ? -30.98897 -16.17502 -1.41830 1.000 43.68328 293 TRP B N 1
ATOM 2255 C CA . TRP A 1 313 ? -32.34810 -16.64563 -1.19817 1.000 43.84392 293 TRP B CA 1
ATOM 2256 C C . TRP A 1 313 ? -33.29071 -16.10449 -2.26029 1.000 44.18946 293 TRP B C 1
ATOM 2257 O O . TRP A 1 313 ? -34.14036 -16.83281 -2.78733 1.000 43.54041 293 TRP B O 1
ATOM 2268 N N . LEU A 1 314 ? -33.19678 -14.79513 -2.52798 1.000 43.91034 294 LEU B N 1
ATOM 2269 C CA . LEU A 1 314 ? -34.05260 -14.16309 -3.51608 1.000 45.20070 294 LEU B CA 1
ATOM 2270 C C . LEU A 1 314 ? -33.98925 -14.91591 -4.82427 1.000 47.60607 294 LEU B C 1
ATOM 2271 O O . LEU A 1 314 ? -35.00462 -15.05262 -5.51236 1.000 49.66176 294 LEU B O 1
ATOM 2276 N N . GLU A 1 315 ? -32.81202 -15.45257 -5.16250 1.000 45.98052 295 GLU B N 1
ATOM 2277 C CA . GLU A 1 315 ? -32.65516 -16.12262 -6.45305 1.000 49.94783 295 GLU B CA 1
ATOM 2278 C C . GLU A 1 315 ? -33.31335 -17.49324 -6.48211 1.000 50.78315 295 GLU B C 1
ATOM 2279 O O . GLU A 1 315 ? -33.62515 -17.97648 -7.55437 1.000 45.76802 295 GLU B O 1
ATOM 2285 N N . LYS A 1 316 ? -33.57157 -18.13586 -5.33802 1.000 47.98524 296 LYS B N 1
ATOM 2286 C CA . LYS A 1 316 ? -34.23620 -19.43639 -5.39190 1.000 49.61582 296 LYS B CA 1
ATOM 2287 C C . LYS A 1 316 ? -35.69666 -19.39632 -4.96051 1.000 51.16144 296 LYS B C 1
ATOM 2288 O O . LYS A 1 316 ? -36.40553 -20.38333 -5.16321 1.000 51.98097 296 LYS B O 1
ATOM 2294 N N . ALA A 1 317 ? -36.16468 -18.29094 -4.37394 1.000 49.67935 297 ALA B N 1
ATOM 2295 C CA . ALA A 1 317 ? -37.40526 -18.33415 -3.60448 1.000 52.96111 297 ALA B CA 1
ATOM 2296 C C . ALA A 1 317 ? -38.63403 -18.61432 -4.46424 1.000 54.61317 297 ALA B C 1
ATOM 2297 O O . ALA A 1 317 ? -39.58029 -19.23318 -3.97381 1.000 58.13023 297 ALA B O 1
ATOM 2299 N N . ALA A 1 318 ? -38.66685 -18.17954 -5.72692 1.000 53.14615 298 ALA B N 1
ATOM 2300 C CA . ALA A 1 318 ? -39.83056 -18.48605 -6.56117 1.000 57.40978 298 ALA B CA 1
ATOM 2301 C C . ALA A 1 318 ? -40.03290 -19.99419 -6.71199 1.000 59.11822 298 ALA B C 1
ATOM 2302 O O . ALA A 1 318 ? -41.14618 -20.50133 -6.51655 1.000 62.80667 298 ALA B O 1
ATOM 2304 N N . GLN A 1 319 ? -38.98320 -20.72344 -7.11962 1.000 59.47401 299 GLN B N 1
ATOM 2305 C CA . GLN A 1 319 ? -39.06833 -22.18471 -7.17416 1.000 58.61985 299 GLN B CA 1
ATOM 2306 C C . GLN A 1 319 ? -39.65189 -22.75705 -5.87486 1.000 58.09593 299 GLN B C 1
ATOM 2307 O O . GLN A 1 319 ? -40.48060 -23.66995 -5.90766 1.000 59.89448 299 GLN B O 1
ATOM 2310 N N . TYR A 1 320 ? -39.25583 -22.21936 -4.72053 1.000 57.09473 300 TYR B N 1
ATOM 2311 C CA . TYR A 1 320 ? -39.52523 -22.87267 -3.44316 1.000 56.89744 300 TYR B CA 1
ATOM 2312 C C . TYR A 1 320 ? -40.52595 -22.11764 -2.57527 1.000 59.07411 300 TYR B C 1
ATOM 2313 O O . TYR A 1 320 ? -40.51526 -22.27877 -1.34195 1.000 54.47843 300 TYR B O 1
ATOM 2322 N N . LYS A 1 321 ? -41.39738 -21.31133 -3.18341 1.000 55.02185 301 LYS B N 1
ATOM 2323 C CA . LYS A 1 321 ? -42.28274 -20.47958 -2.38414 1.000 56.27074 301 LYS B CA 1
ATOM 2324 C C . LYS A 1 321 ? -42.90199 -21.29019 -1.25522 1.000 58.53905 301 LYS B C 1
ATOM 2325 O O . LYS A 1 321 ? -43.00326 -20.80857 -0.12252 1.000 56.21029 301 LYS B O 1
ATOM 2329 N N . ASP A 1 322 ? -43.26987 -22.54876 -1.53388 1.000 60.03218 302 ASP B N 1
ATOM 2330 C CA . ASP A 1 322 ? -44.01718 -23.34127 -0.55816 1.000 58.15198 302 ASP B CA 1
ATOM 2331 C C . ASP A 1 322 ? -43.17311 -23.65754 0.66496 1.000 58.50533 302 ASP B C 1
ATOM 2332 O O . ASP A 1 322 ? -43.68184 -23.68842 1.79639 1.000 55.96683 302 ASP B O 1
ATOM 2337 N N . GLN A 1 323 ? -41.88322 -23.90378 0.45778 1.000 57.23244 303 GLN B N 1
ATOM 2338 C CA . GLN A 1 323 ? -41.04795 -24.29853 1.56874 1.000 54.97893 303 GLN B CA 1
ATOM 2339 C C . GLN A 1 323 ? -40.83119 -23.16289 2.53529 1.000 54.24514 303 GLN B C 1
ATOM 2340 O O . GLN A 1 323 ? -40.57885 -23.40097 3.72721 1.000 50.48151 303 GLN B O 1
ATOM 2346 N N . ILE A 1 324 ? -40.90025 -21.92929 2.05710 1.000 51.57234 304 ILE B N 1
ATOM 2347 C CA . ILE A 1 324 ? -40.55918 -20.80744 2.91186 1.000 52.34798 304 ILE B CA 1
ATOM 2348 C C . ILE A 1 324 ? -41.77684 -19.95841 3.25105 1.000 48.24253 304 ILE B C 1
ATOM 2349 O O . ILE A 1 324 ? -41.62453 -18.85355 3.77648 1.000 47.30453 304 ILE B O 1
ATOM 2354 N N . GLN A 1 325 ? -42.98791 -20.44178 2.96345 1.000 48.68078 305 GLN B N 1
ATOM 2355 C CA . GLN A 1 325 ? -44.18373 -19.66159 3.29827 1.000 49.72648 305 GLN B CA 1
ATOM 2356 C C . GLN A 1 325 ? -44.20715 -19.24656 4.78135 1.000 48.57171 305 GLN B C 1
ATOM 2357 O O . GLN A 1 325 ? -44.63168 -18.12714 5.11137 1.000 42.65842 305 GLN B O 1
ATOM 2363 N N . SER A 1 326 ? -43.75493 -20.13469 5.68816 1.000 44.48227 306 SER B N 1
ATOM 2364 C CA . SER A 1 326 ? -43.92156 -19.87932 7.12527 1.000 46.31016 306 SER B CA 1
ATOM 2365 C C . SER A 1 326 ? -43.02462 -18.76798 7.63900 1.000 45.46689 306 SER B C 1
ATOM 2366 O O . SER A 1 326 ? -43.21895 -18.31703 8.77902 1.000 45.06788 306 SER B O 1
ATOM 2369 N N . LEU A 1 327 ? -42.01931 -18.34463 6.87043 1.000 44.37566 307 LEU B N 1
ATOM 2370 C CA . LEU A 1 327 ? -41.21506 -17.21195 7.31793 1.000 42.87538 307 LEU B CA 1
ATOM 2371 C C . LEU A 1 327 ? -42.11657 -16.01972 7.53619 1.000 45.75937 307 LEU B C 1
ATOM 2372 O O . LEU A 1 327 ? -42.86184 -15.64717 6.64735 1.000 43.32905 307 LEU B O 1
ATOM 2377 N N . LYS A 1 328 ? -42.05143 -15.40971 8.71985 1.000 43.08525 308 LYS B N 1
ATOM 2378 C CA . LYS A 1 328 ? -42.85893 -14.22527 8.96258 1.000 44.55119 308 LYS B CA 1
ATOM 2379 C C . LYS A 1 328 ? -42.04082 -12.95142 8.99175 1.000 40.71894 308 LYS B C 1
ATOM 2380 O O . LYS A 1 328 ? -42.55728 -11.88615 8.67101 1.000 42.16076 308 LYS B O 1
ATOM 2386 N N . LEU A 1 329 ? -40.76592 -13.04029 9.31404 1.000 39.23340 309 LEU B N 1
ATOM 2387 C CA . LEU A 1 329 ? -39.98332 -11.83651 9.54071 1.000 40.86919 309 LEU B CA 1
ATOM 2388 C C . LEU A 1 329 ? -38.55600 -12.18257 9.18701 1.000 39.82988 309 LEU B C 1
ATOM 2389 O O . LEU A 1 329 ? -38.06619 -13.23309 9.60496 1.000 39.42974 309 LEU B O 1
ATOM 2394 N N . LEU A 1 330 ? -37.90940 -11.30650 8.41635 1.000 38.51139 310 LEU B N 1
ATOM 2395 C CA . LEU A 1 330 ? -36.51400 -11.43281 8.02565 1.000 37.92263 310 LEU B CA 1
ATOM 2396 C C . LEU A 1 330 ? -35.81978 -10.16211 8.48592 1.000 38.20710 310 LEU B C 1
ATOM 2397 O O . LEU A 1 330 ? -36.24566 -9.05558 8.11390 1.000 36.34317 310 LEU B O 1
ATOM 2402 N N . GLN A 1 331 ? -34.80656 -10.29613 9.35407 1.000 36.75154 311 GLN B N 1
ATOM 2403 C C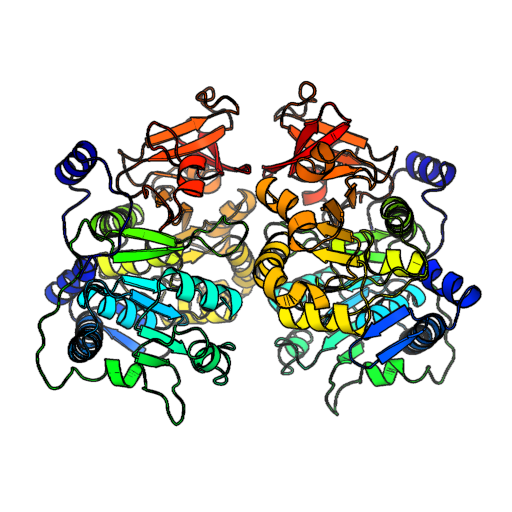A . GLN A 1 331 ? -33.94467 -9.15504 9.61396 1.000 35.78477 311 GLN B CA 1
ATOM 2404 C C . GLN A 1 331 ? -32.79868 -9.18685 8.62394 1.000 37.06832 311 GLN B C 1
ATOM 2405 O O . GLN A 1 331 ? -32.25581 -10.26086 8.32235 1.000 36.44838 311 GLN B O 1
ATOM 2411 N N . VAL A 1 332 ? -32.42192 -8.00995 8.12659 1.000 37.14955 312 VAL B N 1
ATOM 2412 C CA . VAL A 1 332 ? -31.29434 -7.88971 7.20878 1.000 37.30344 312 VAL B CA 1
ATOM 2413 C C . VAL A 1 332 ? -30.37568 -6.79371 7.71838 1.000 37.60883 312 VAL B C 1
ATOM 2414 O O . VAL A 1 332 ? -30.82041 -5.66624 7.95642 1.000 37.74299 312 VAL B O 1
ATOM 2418 N N . GLY A 1 333 ? -29.09300 -7.10618 7.83070 1.000 35.75912 313 GLY B N 1
ATOM 2419 C CA . GLY A 1 333 ? -28.15118 -6.08871 8.25588 1.000 38.73260 313 GLY B CA 1
ATOM 2420 C C . GLY A 1 333 ? -26.77356 -6.62536 7.98852 1.000 40.57671 313 GLY B C 1
ATOM 2421 O O . GLY A 1 333 ? -26.61665 -7.74891 7.50440 1.000 41.69291 313 GLY B O 1
ATOM 2422 N N . GLY A 1 334 ? -25.76360 -5.78571 8.26314 1.000 43.16135 314 GLY B N 1
ATOM 2423 C CA . GLY A 1 334 ? -24.37828 -6.21395 8.19133 1.000 41.87985 314 GLY B CA 1
ATOM 2424 C C . GLY A 1 334 ? -23.59540 -5.72850 6.98661 1.000 43.81101 314 GLY B C 1
ATOM 2425 O O . GLY A 1 334 ? -22.37138 -5.90309 6.96899 1.000 45.58395 314 GLY B O 1
ATOM 2426 N N . ALA A 1 335 ? -24.25729 -5.14133 5.98831 1.000 41.51343 315 ALA B N 1
ATOM 2427 C CA . ALA A 1 335 ? -23.63910 -4.61360 4.76961 1.000 44.91304 315 ALA B CA 1
ATOM 2428 C C . ALA A 1 335 ? -24.71067 -3.77132 4.09779 1.000 45.22534 315 ALA B C 1
ATOM 2429 O O . ALA A 1 335 ? -25.88976 -3.84576 4.44898 1.000 48.20286 315 ALA B O 1
ATOM 2431 N N . SER A 1 336 ? -24.30371 -2.96871 3.13641 1.000 46.58020 316 SER B N 1
ATOM 2432 C CA . SER A 1 336 ? -25.27153 -2.08171 2.52928 1.000 49.57554 316 SER B CA 1
ATOM 2433 C C . SER A 1 336 ? -26.34883 -2.88595 1.79975 1.000 47.85389 316 SER B C 1
ATOM 2434 O O . SER A 1 336 ? -26.09571 -3.95499 1.23440 1.000 47.21407 316 SER B O 1
ATOM 2437 N N . PHE A 1 337 ? -27.57788 -2.38178 1.85883 1.000 47.08562 317 PHE B N 1
ATOM 2438 C CA . PHE A 1 337 ? -28.76032 -3.14211 1.46073 1.000 46.04085 317 PHE B CA 1
ATOM 2439 C C . PHE A 1 337 ? -29.61842 -2.19775 0.64536 1.000 47.57354 317 PHE B C 1
ATOM 2440 O O . PHE A 1 337 ? -30.49894 -1.51300 1.18662 1.000 48.64698 317 PHE B O 1
ATOM 2448 N N . PRO A 1 338 ? -29.40292 -2.14395 -0.66903 1.000 48.85110 318 PRO B N 1
ATOM 2449 C CA . PRO A 1 338 ? -30.09030 -1.13438 -1.48660 1.000 49.98942 318 PRO B CA 1
ATOM 2450 C C . PRO A 1 338 ? -31.60908 -1.27690 -1.41894 1.000 51.95532 318 PRO B C 1
ATOM 2451 O O . PRO A 1 338 ? -32.15093 -2.36251 -1.18001 1.000 50.19503 318 PRO B O 1
ATOM 2455 N N . GLU A 1 339 ? -32.29211 -0.13815 -1.58953 1.000 51.40344 319 GLU B N 1
ATOM 2456 C CA . GLU A 1 339 ? -33.74664 -0.12333 -1.53966 1.000 52.30289 319 GLU B CA 1
ATOM 2457 C C . GLU A 1 339 ? -34.36773 -1.09387 -2.53891 1.000 54.09729 319 GLU B C 1
ATOM 2458 O O . GLU A 1 339 ? -35.40243 -1.71626 -2.23152 1.000 50.97348 319 GLU B O 1
ATOM 2464 N N . SER A 1 340 ? -33.77836 -1.21893 -3.73758 1.000 51.24328 320 SER B N 1
ATOM 2465 C CA . SER A 1 340 ? -34.35703 -2.10454 -4.74710 1.000 50.45080 320 SER B CA 1
ATOM 2466 C C . SER A 1 340 ? -34.40206 -3.52726 -4.23868 1.000 52.44700 320 SER B C 1
ATOM 2467 O O . SER A 1 340 ? -35.31225 -4.28551 -4.57565 1.000 53.71313 320 SER B O 1
ATOM 2470 N N . LEU A 1 341 ? -33.39700 -3.91977 -3.47067 1.000 49.05221 321 LEU B N 1
ATOM 2471 C CA . LEU A 1 341 ? -33.35949 -5.26568 -2.91875 1.000 49.15697 321 LEU B CA 1
ATOM 2472 C C . LEU A 1 341 ? -34.27931 -5.40109 -1.70862 1.000 49.11418 321 LEU B C 1
ATOM 2473 O O . LEU A 1 341 ? -34.98223 -6.40701 -1.55988 1.000 48.16235 321 LEU B O 1
ATOM 2478 N N . ALA A 1 342 ? -34.27050 -4.40652 -0.82937 1.000 47.53417 322 ALA B N 1
ATOM 2479 C CA . ALA A 1 342 ? -35.18596 -4.40828 0.31072 1.000 48.29966 322 ALA B CA 1
ATOM 2480 C C . ALA A 1 342 ? -36.62800 -4.68418 -0.14036 1.000 47.44142 322 ALA B C 1
ATOM 2481 O O . ALA A 1 342 ? -37.30778 -5.56094 0.40858 1.000 47.14169 322 ALA B O 1
ATOM 2483 N N . ARG A 1 343 ? -37.08497 -3.97795 -1.17953 1.000 49.24045 323 ARG B N 1
ATOM 2484 C CA . ARG A 1 343 ? -38.45493 -4.11851 -1.67733 1.000 50.59361 323 ARG B CA 1
ATOM 2485 C C . ARG A 1 343 ? -38.76893 -5.52131 -2.18552 1.000 51.86198 323 ARG B C 1
ATOM 2486 O O . ARG A 1 343 ? -39.95026 -5.85604 -2.33202 1.000 52.60142 323 ARG B O 1
ATOM 2494 N N . GLN A 1 344 ? -37.75425 -6.33307 -2.50340 1.000 50.59096 324 GLN B N 1
ATOM 2495 C CA . GLN A 1 344 ? -38.00173 -7.68989 -2.99213 1.000 50.07014 324 GLN B CA 1
ATOM 2496 C C . GLN A 1 344 ? -38.31088 -8.65840 -1.85450 1.000 49.57952 324 GLN B C 1
ATOM 2497 O O . GLN A 1 344 ? -38.89015 -9.72217 -2.09152 1.000 48.99969 324 GLN B O 1
ATOM 2503 N N . VAL A 1 345 ? -37.93914 -8.31667 -0.62507 1.000 47.57471 325 VAL B N 1
ATOM 2504 C CA . VAL A 1 345 ? -38.10434 -9.24931 0.47556 1.000 47.66301 325 VAL B CA 1
ATOM 2505 C C . VAL A 1 345 ? -39.58201 -9.59908 0.64996 1.000 47.35326 325 VAL B C 1
ATOM 2506 O O . VAL A 1 345 ? -39.93425 -10.77474 0.53800 1.000 47.21146 325 VAL B O 1
ATOM 2510 N N . PRO A 1 346 ? -40.49722 -8.65358 0.88638 1.000 49.57760 326 PRO B N 1
ATOM 2511 C CA . PRO A 1 346 ? -41.91335 -9.05701 0.97458 1.000 48.49589 326 PRO B CA 1
ATOM 2512 C C . PRO A 1 346 ? -42.46818 -9.63443 -0.33333 1.000 51.32826 326 PRO B C 1
ATOM 2513 O O . PRO A 1 346 ? -43.32943 -10.52101 -0.28594 1.000 51.43408 326 PRO B O 1
ATOM 2517 N N . GLU A 1 347 ? -42.00028 -9.17899 -1.50481 1.000 50.48906 327 GLU B N 1
ATOM 2518 C CA . GLU A 1 347 ? -42.61199 -9.63088 -2.75528 1.000 49.24753 327 GLU B CA 1
ATOM 2519 C C . GLU A 1 347 ? -42.23440 -11.07610 -3.07072 1.000 48.73085 327 GLU B C 1
ATOM 2520 O O . GLU A 1 347 ? -43.06317 -11.85743 -3.56748 1.000 51.01141 327 GLU B O 1
ATOM 2522 N N . VAL A 1 348 ? -41.00145 -11.44990 -2.75474 1.000 49.62768 328 VAL B N 1
ATOM 2523 C CA . VAL A 1 348 ? -40.41056 -12.70407 -3.19404 1.000 50.86256 328 VAL B CA 1
ATOM 2524 C C . VAL A 1 348 ? -40.26649 -13.69993 -2.04750 1.000 47.86933 328 VAL B C 1
ATOM 2525 O O . VAL A 1 348 ? -40.56175 -14.88398 -2.21442 1.000 47.85199 328 VAL B O 1
ATOM 2529 N N . LEU A 1 349 ? -39.81262 -13.24613 -0.86853 1.000 47.61507 329 LEU B N 1
ATOM 2530 C CA . LEU A 1 349 ? -39.72005 -14.11779 0.29587 1.000 48.32426 329 LEU B CA 1
ATOM 2531 C C . LEU A 1 349 ? -41.01875 -14.18558 1.07932 1.000 48.60443 329 LEU B C 1
ATOM 2532 O O . LEU A 1 349 ? -41.14664 -15.02028 1.97277 1.000 46.31660 329 LEU B O 1
ATOM 2537 N N . ASN A 1 350 ? -41.98255 -13.33372 0.76336 1.000 48.33016 330 ASN B N 1
ATOM 2538 C CA . ASN A 1 350 ? -43.30287 -13.43132 1.35565 1.000 50.69014 330 ASN B CA 1
ATOM 2539 C C . ASN A 1 350 ? -43.19477 -13.33353 2.88114 1.000 48.25482 330 ASN B C 1
ATOM 2540 O O . ASN A 1 350 ? -43.71513 -14.16010 3.62483 1.000 48.94486 330 ASN B O 1
ATOM 2545 N N . CYS A 1 351 ? -42.48888 -12.30761 3.34238 1.000 47.19951 331 CYS B N 1
ATOM 2546 C CA . CYS A 1 351 ? -42.38153 -12.05493 4.77241 1.000 48.27291 331 CYS B CA 1
ATOM 2547 C C . CYS A 1 351 ? -42.05218 -10.58689 4.97323 1.000 48.90885 331 CYS B C 1
ATOM 2548 O O . CYS A 1 351 ? -41.68209 -9.87269 4.03290 1.000 48.11066 331 CYS B O 1
ATOM 2551 N N . LYS A 1 352 ? -42.18134 -10.15329 6.22179 1.000 45.46507 332 LYS B N 1
ATOM 2552 C CA . LYS A 1 352 ? -41.92309 -8.77709 6.60610 1.000 44.64482 332 LYS B CA 1
ATOM 2553 C C . LYS A 1 352 ? -40.42746 -8.52644 6.65014 1.000 42.67736 332 LYS B C 1
ATOM 2554 O O . LYS A 1 352 ? -39.63990 -9.42602 6.94620 1.000 42.94224 332 LYS B O 1
ATOM 2560 N N . LEU A 1 353 ? -40.03370 -7.29702 6.32234 1.000 40.49627 333 LEU B N 1
ATOM 2561 C CA . LEU A 1 353 ? -38.63643 -6.90987 6.38870 1.000 40.72777 333 LEU B CA 1
ATOM 2562 C C . LEU A 1 353 ? -38.37495 -6.10277 7.66302 1.000 39.50910 333 LEU B C 1
ATOM 2563 O O . LEU A 1 353 ? -39.17132 -5.23831 8.05158 1.000 40.45740 333 LEU B O 1
ATOM 2568 N N . GLN A 1 354 ? -37.25499 -6.38018 8.30715 1.000 35.14743 334 GLN B N 1
ATOM 2569 C CA . GLN A 1 354 ? -36.75886 -5.50169 9.34972 1.000 40.32770 334 GLN B CA 1
ATOM 2570 C C . GLN A 1 354 ? -35.28855 -5.26143 9.05777 1.000 37.87988 334 GLN B C 1
ATOM 2571 O O . GLN A 1 354 ? -34.51473 -6.21662 8.92680 1.000 40.52187 334 GLN B O 1
ATOM 2577 N N . GLN A 1 355 ? -34.90483 -3.99896 8.91313 1.000 35.43756 335 GLN B N 1
ATOM 2578 C CA . GLN A 1 355 ? -33.50501 -3.65842 8.71086 1.000 36.81389 335 GLN B CA 1
ATOM 2579 C C . GLN A 1 355 ? -32.84281 -3.42978 10.05740 1.000 38.89156 335 GLN B C 1
ATOM 2580 O O . GLN A 1 355 ? -33.44863 -2.87107 10.97645 1.000 39.40148 335 GLN B O 1
ATOM 2586 N N . ALA A 1 356 ? -31.61205 -3.90160 10.17186 1.000 38.20386 336 ALA B N 1
ATOM 2587 C CA . ALA A 1 356 ? -30.86024 -3.79746 11.40412 1.000 39.17333 336 ALA B CA 1
ATOM 2588 C C . ALA A 1 356 ? -29.49400 -3.25873 11.03880 1.000 41.76661 336 ALA B C 1
ATOM 2589 O O . ALA A 1 356 ? -28.87981 -3.70063 10.06752 1.000 42.32149 336 ALA B O 1
ATOM 2591 N N . PHE A 1 357 ? -29.05421 -2.26733 11.77829 1.000 39.45221 337 PHE B N 1
ATOM 2592 C CA . PHE A 1 357 ? -27.71223 -1.72756 11.65984 1.000 37.41794 337 PHE B CA 1
ATOM 2593 C C . PHE A 1 357 ? -27.15792 -1.72775 13.08368 1.000 39.45651 337 PHE B C 1
ATOM 2594 O O . PHE A 1 357 ? -27.62884 -0.95410 13.90920 1.000 37.48495 337 PHE B O 1
ATOM 2602 N N . GLY A 1 358 ? -26.18781 -2.59138 13.37413 1.000 37.62011 338 GLY B N 1
ATOM 2603 C CA . GLY A 1 358 ? -25.58544 -2.66765 14.69373 1.000 38.77443 338 GLY B CA 1
ATOM 2604 C C . GLY A 1 358 ? -24.08775 -2.89200 14.58711 1.000 40.36818 338 GLY B C 1
ATOM 2605 O O . GLY A 1 358 ? -23.52206 -2.94365 13.49368 1.000 37.09210 338 GLY B O 1
ATOM 2606 N N . MET A 1 359 ? -23.44940 -3.00403 15.74762 1.000 36.61308 339 MET B N 1
ATOM 2607 C CA . MET A 1 359 ? -22.02778 -3.28985 15.80138 1.000 36.87201 339 MET B CA 1
ATOM 2608 C C . MET A 1 359 ? -21.78593 -4.07576 17.07678 1.000 39.01238 339 MET B C 1
ATOM 2609 O O . MET A 1 359 ? -22.45020 -3.83502 18.08642 1.000 36.03000 339 MET B O 1
ATOM 2614 N N . ALA A 1 360 ? -20.80879 -4.97875 17.04379 1.000 37.51043 340 ALA B N 1
ATOM 2615 C CA . ALA A 1 360 ? -20.51406 -5.74233 18.23659 1.000 37.55304 340 ALA B CA 1
ATOM 2616 C C . ALA A 1 360 ? -20.08489 -4.83062 19.39084 1.000 37.61397 340 ALA B C 1
ATOM 2617 O O . ALA A 1 360 ? -20.21522 -5.23089 20.54147 1.000 37.83951 340 ALA B O 1
ATOM 2619 N N . GLU A 1 361 ? -19.60227 -3.60997 19.09914 1.000 38.23735 341 GLU B N 1
ATOM 2620 C CA . GLU A 1 361 ? -19.19524 -2.66433 20.12495 1.000 37.65019 341 GLU B CA 1
ATOM 2621 C C . GLU A 1 361 ? -20.37074 -2.16221 20.94906 1.000 40.57784 341 GLU B C 1
ATOM 2622 O O . GLU A 1 361 ? -20.14575 -1.62751 22.04545 1.000 38.85040 341 GLU B O 1
ATOM 2628 N N . GLY A 1 362 ? -21.61134 -2.37261 20.49354 1.000 37.41578 342 GLY B N 1
ATOM 2629 C CA . GLY A 1 362 ? -22.77433 -1.88515 21.22520 1.000 36.17580 342 GLY B CA 1
ATOM 2630 C C . GLY A 1 362 ? -23.96183 -1.52757 20.34890 1.000 39.07261 342 GLY B C 1
ATOM 2631 O O . GLY A 1 362 ? -24.74125 -2.40435 19.97961 1.000 38.62710 342 GLY B O 1
ATOM 2632 N N . LEU A 1 363 ? -24.08458 -0.25280 19.98389 1.000 38.71719 343 LEU B N 1
ATOM 2633 C CA . LEU A 1 363 ? -25.29636 0.30893 19.39611 1.000 39.41393 343 LEU B CA 1
ATOM 2634 C C . LEU A 1 363 ? -25.91323 -0.60137 18.33945 1.000 40.19201 343 LEU B C 1
ATOM 2635 O O . LEU A 1 363 ? -25.22838 -1.06158 17.42221 1.000 38.33087 343 LEU B O 1
ATOM 2640 N N . VAL A 1 364 ? -27.22959 -0.81148 18.45445 1.000 41.53900 344 VAL B N 1
ATOM 2641 C CA . VAL A 1 364 ? -28.02563 -1.53815 17.47588 1.000 40.70037 344 VAL B CA 1
ATOM 2642 C C . VAL A 1 364 ? -29.24216 -0.70659 17.10888 1.000 42.02823 344 VAL B C 1
ATOM 2643 O O . VAL A 1 364 ? -29.93101 -0.19872 17.99193 1.000 36.29797 344 VAL B O 1
ATOM 2647 N N . ASN A 1 365 ? -29.50527 -0.58051 15.79800 1.000 36.41184 345 ASN B N 1
ATOM 2648 C CA . ASN A 1 365 ? -30.68067 0.09118 15.26829 1.000 40.35515 345 ASN B CA 1
ATOM 2649 C C . ASN A 1 365 ? -31.55391 -0.91036 14.52681 1.000 39.22804 345 ASN B C 1
ATOM 2650 O O . ASN A 1 365 ? -31.04321 -1.81968 13.88226 1.000 37.66468 345 ASN B O 1
ATOM 2655 N N . TYR A 1 366 ? -32.86365 -0.76711 14.66781 1.000 38.55135 346 TYR B N 1
ATOM 2656 C CA . TYR A 1 366 ? -33.84433 -1.57362 13.95540 1.000 40.46230 346 TYR B CA 1
ATOM 2657 C C . TYR A 1 366 ? -34.89999 -0.65558 13.39698 1.000 41.91539 346 TYR B C 1
ATOM 2658 O O . TYR A 1 366 ? -35.28944 0.30570 14.06853 1.000 40.25372 346 TYR B O 1
ATOM 2667 N N . THR A 1 367 ? -35.34966 -0.93405 12.16774 1.000 42.51054 347 THR B N 1
ATOM 2668 C CA . THR A 1 367 ? -36.65970 -0.44671 11.78391 1.000 43.60641 347 THR B CA 1
ATOM 2669 C C . THR A 1 367 ? -37.66104 -1.13245 12.69138 1.000 44.31790 347 THR B C 1
ATOM 2670 O O . THR A 1 367 ? -37.48038 -2.29308 13.05490 1.000 44.31420 347 THR B O 1
ATOM 2674 N N . ARG A 1 368 ? -38.70365 -0.41371 13.07994 1.000 46.08105 348 ARG B N 1
ATOM 2675 C CA . ARG A 1 368 ? -39.70891 -1.02866 13.92729 1.000 49.09556 348 ARG B CA 1
ATOM 2676 C C . ARG A 1 368 ? -40.71069 -1.77209 13.05665 1.000 52.06883 348 ARG B C 1
ATOM 2677 O O . ARG A 1 368 ? -40.83853 -1.51346 11.84748 1.000 51.80761 348 ARG B O 1
ATOM 2685 N N . LEU A 1 369 ? -41.43008 -2.71143 13.68546 1.000 49.44193 349 LEU B N 1
ATOM 2686 C CA . LEU A 1 369 ? -42.38106 -3.51315 12.92281 1.000 52.73000 349 LEU B CA 1
ATOM 2687 C C . LEU A 1 369 ? -43.56234 -2.69044 12.43188 1.000 53.40951 349 LEU B C 1
ATOM 2688 O O . LEU A 1 369 ? -44.20473 -3.07970 11.44875 1.000 57.47737 349 LEU B O 1
ATOM 2693 N N . ASP A 1 370 ? -43.83421 -1.54085 13.04058 1.000 53.11156 350 ASP B N 1
ATOM 2694 C CA . ASP A 1 370 ? -44.90961 -0.67234 12.56419 1.000 57.29106 350 ASP B CA 1
ATOM 2695 C C . ASP A 1 370 ? -44.40821 0.60185 11.87833 1.000 54.61243 350 ASP B C 1
ATOM 2696 O O . ASP A 1 370 ? -45.18794 1.54256 11.71434 1.000 55.48675 350 ASP B O 1
ATOM 2701 N N . ASP A 1 371 ? -43.12328 0.68449 11.53726 1.000 54.50700 351 ASP B N 1
ATOM 2702 C CA . ASP A 1 371 ? -42.64618 1.77074 10.70224 1.000 55.32694 351 ASP B CA 1
ATOM 2703 C C . ASP A 1 371 ? -43.37984 1.71157 9.36016 1.000 54.87172 351 ASP B C 1
ATOM 2704 O O . ASP A 1 371 ? -43.96182 0.68531 8.99021 1.000 53.81838 351 ASP B O 1
ATOM 2709 N N . SER A 1 372 ? -43.37002 2.82486 8.63337 1.000 53.97776 352 SER B N 1
ATOM 2710 C CA . SER A 1 372 ? -43.94901 2.81005 7.29921 1.000 57.00847 352 SER B CA 1
ATOM 2711 C C . SER A 1 372 ? -43.10894 1.96513 6.34778 1.000 53.89660 352 SER B C 1
ATOM 2712 O O . SER A 1 372 ? -41.96331 1.61941 6.61962 1.000 53.56239 352 SER B O 1
ATOM 2715 N N . ASP A 1 373 ? -43.68287 1.68567 5.17543 1.000 58.88567 353 ASP B N 1
ATOM 2716 C CA . ASP A 1 373 ? -42.94335 0.94037 4.16102 1.000 56.92535 353 ASP B CA 1
ATOM 2717 C C . ASP A 1 373 ? -41.70912 1.70562 3.69115 1.000 54.57112 353 ASP B C 1
ATOM 2718 O O . ASP A 1 373 ? -40.62219 1.12026 3.58626 1.000 53.60364 353 ASP B O 1
ATOM 2723 N N . GLU A 1 374 ? -41.83399 3.02198 3.45722 1.000 51.31459 354 GLU B N 1
ATOM 2724 C CA . GLU A 1 374 ? -40.66340 3.80428 3.05105 1.000 55.59908 354 GLU B CA 1
ATOM 2725 C C . GLU A 1 374 ? -39.57197 3.78936 4.12509 1.000 57.04644 354 GLU B C 1
ATOM 2726 O O . GLU A 1 374 ? -38.37892 3.71383 3.80402 1.000 57.73382 354 GLU B O 1
ATOM 2732 N N . GLN A 1 375 ? -39.95008 3.86259 5.40346 1.000 52.90129 355 GLN B N 1
ATOM 2733 C CA . GLN A 1 375 ? -38.94926 3.76896 6.46005 1.000 53.30660 355 GLN B CA 1
ATOM 2734 C C . GLN A 1 375 ? -38.25466 2.42010 6.43720 1.000 51.09871 355 GLN B C 1
ATOM 2735 O O . GLN A 1 375 ? -37.03418 2.33765 6.59465 1.000 49.87577 355 GLN B O 1
ATOM 2741 N N . ILE A 1 376 ? -39.01799 1.34389 6.27657 1.000 49.96883 356 ILE B N 1
ATOM 2742 C CA . ILE A 1 376 ? -38.41465 0.02038 6.31426 1.000 45.99466 356 ILE B CA 1
ATOM 2743 C C . ILE A 1 376 ? -37.54405 -0.22169 5.08920 1.000 48.71985 356 ILE B C 1
ATOM 2744 O O . ILE A 1 376 ? -36.46598 -0.81549 5.20392 1.000 45.22878 356 ILE B O 1
ATOM 2749 N N . PHE A 1 377 ? -37.99927 0.20764 3.88854 1.000 47.21753 357 PHE B N 1
ATOM 2750 C CA . PHE A 1 377 ? -37.24270 -0.04520 2.67089 1.000 47.64482 357 PHE B CA 1
ATOM 2751 C C . PHE A 1 377 ? -36.02898 0.86073 2.50535 1.000 49.33785 357 PHE B C 1
ATOM 2752 O O . PHE A 1 377 ? -35.10771 0.49294 1.77363 1.000 51.13724 357 PHE B O 1
ATOM 2760 N N . THR A 1 378 ? -35.99391 2.03134 3.13928 1.000 49.50296 358 THR B N 1
ATOM 2761 C CA . THR A 1 378 ? -34.95227 3.01379 2.84368 1.000 48.48015 358 THR B CA 1
ATOM 2762 C C . THR A 1 378 ? -34.12018 3.44410 4.05162 1.000 49.61485 358 THR B C 1
ATOM 2763 O O . THR A 1 378 ? -33.22161 4.28292 3.89430 1.000 47.25261 358 THR B O 1
ATOM 2767 N N . THR A 1 379 ? -34.37936 2.92679 5.25238 1.000 46.03802 359 THR B N 1
ATOM 2768 C CA . THR A 1 379 ? -33.53861 3.30284 6.37493 1.000 44.52776 359 THR B CA 1
ATOM 2769 C C . THR A 1 379 ? -33.12549 2.06380 7.14186 1.000 43.11029 359 THR B C 1
ATOM 2770 O O . THR A 1 379 ? -33.66364 0.97035 6.94952 1.000 42.04857 359 THR B O 1
ATOM 2774 N N . GLN A 1 380 ? -32.14943 2.23584 8.03493 1.000 43.08975 360 GLN B N 1
ATOM 2775 C CA . GLN A 1 380 ? -31.71209 1.13278 8.86856 1.000 41.21880 360 GLN B CA 1
ATOM 2776 C C . GLN A 1 380 ? -32.19807 1.32212 10.30529 1.000 41.92832 360 GLN B C 1
ATOM 2777 O O . GLN A 1 380 ? -31.62011 0.77175 11.23266 1.000 42.43377 360 GLN B O 1
ATOM 2783 N N . GLY A 1 381 ? -33.25946 2.09504 10.49147 1.000 42.01237 361 GLY B N 1
ATOM 2784 C CA . GLY A 1 381 ? -33.96207 2.17704 11.75228 1.000 44.97346 361 GLY B CA 1
ATOM 2785 C C . GLY A 1 381 ? -33.38288 3.13535 12.78035 1.000 45.11717 361 GLY B C 1
ATOM 2786 O O . GLY A 1 381 ? -32.77222 4.16765 12.45122 1.000 45.98817 361 GLY B O 1
ATOM 2787 N N . ARG A 1 382 ? -33.60657 2.81654 14.04713 1.000 43.01886 362 ARG B N 1
ATOM 2788 C CA . ARG A 1 382 ? -33.21170 3.73097 15.10137 1.000 42.05613 362 ARG B CA 1
ATOM 2789 C C . ARG A 1 382 ? -32.87615 2.93060 16.34683 1.000 39.84590 362 ARG B C 1
ATOM 2790 O O . ARG A 1 382 ? -33.22119 1.74621 16.44287 1.000 38.12369 362 ARG B O 1
ATOM 2798 N N . PRO A 1 383 ? -32.16618 3.53683 17.29806 1.000 40.23468 363 PRO B N 1
ATOM 2799 C CA . PRO A 1 383 ? -31.54530 2.76633 18.39100 1.000 40.76667 363 PRO B CA 1
ATOM 2800 C C . PRO A 1 383 ? -32.53198 1.98451 19.26008 1.000 39.69334 363 PRO B C 1
ATOM 2801 O O . PRO A 1 383 ? -33.69030 2.36390 19.43846 1.000 37.89593 363 PRO B O 1
ATOM 2805 N N . ILE A 1 384 ? -32.03039 0.86512 19.79545 1.000 40.27512 364 ILE B N 1
ATOM 2806 C CA . ILE A 1 384 ? -32.71458 0.09025 20.83329 1.000 42.82155 364 ILE B CA 1
ATOM 2807 C C . ILE A 1 384 ? -33.20408 0.98428 21.95938 1.000 41.95285 364 ILE B C 1
ATOM 2808 O O . ILE A 1 384 ? -34.33901 0.85682 22.42239 1.000 43.92008 364 ILE B O 1
ATOM 2813 N N . SER A 1 385 ? -32.33735 1.85622 22.46506 1.000 42.23630 365 SER B N 1
ATOM 2814 C CA . SER A 1 385 ? -32.59171 2.53222 23.73195 1.000 43.20162 365 SER B CA 1
ATOM 2815 C C . SER A 1 385 ? -32.84257 4.02320 23.53888 1.000 42.80950 365 SER B C 1
ATOM 2816 O O . SER A 1 385 ? -32.19465 4.67854 22.71141 1.000 42.01360 365 SER B O 1
ATOM 2819 N N . SER A 1 386 ? -33.78023 4.56198 24.32268 1.000 43.97980 366 SER B N 1
ATOM 2820 C CA . SER A 1 386 ? -33.95530 6.00795 24.37105 1.000 44.84846 366 SER B CA 1
ATOM 2821 C C . SER A 1 386 ? -32.74917 6.70696 24.99797 1.000 46.87744 366 SER B C 1
ATOM 2822 O O . SER A 1 386 ? -32.61753 7.93548 24.85520 1.000 46.99234 366 SER B O 1
ATOM 2825 N N . ASP A 1 387 ? -31.87995 5.96017 25.69582 1.000 44.27232 367 ASP B N 1
ATOM 2826 C CA . ASP A 1 387 ? -30.61276 6.49104 26.18707 1.000 46.27801 367 ASP B CA 1
ATOM 2827 C C . ASP A 1 387 ? -29.41072 6.06534 25.33396 1.000 45.32222 367 ASP B C 1
ATOM 2828 O O . ASP A 1 387 ? -28.25915 6.23009 25.75759 1.000 44.09806 367 ASP B O 1
ATOM 2833 N N . ASP A 1 388 ? -29.64759 5.49178 24.16902 1.000 42.73869 368 ASP B N 1
ATOM 2834 C CA . ASP A 1 388 ? -28.62706 5.47766 23.12359 1.000 43.53207 368 ASP B CA 1
ATOM 2835 C C . ASP A 1 388 ? -28.43144 6.91511 22.63338 1.000 44.61707 368 ASP B C 1
ATOM 2836 O O . ASP A 1 388 ? -29.34211 7.50264 22.04013 1.000 47.09213 368 ASP B O 1
ATOM 2841 N N . GLU A 1 389 ? -27.27896 7.51594 22.93666 1.000 42.30586 369 GLU B N 1
ATOM 2842 C CA . GLU A 1 389 ? -26.98863 8.89155 22.52954 1.000 42.78539 369 GLU B CA 1
ATOM 2843 C C . GLU A 1 389 ? -26.19600 8.86066 21.21795 1.000 45.79171 369 GLU B C 1
ATOM 2844 O O . GLU A 1 389 ? -25.23412 8.09281 21.10608 1.000 45.58843 369 GLU B O 1
ATOM 2850 N N . ILE A 1 390 ? -26.59892 9.68421 20.23972 1.000 44.41950 370 ILE B N 1
ATOM 2851 C CA . ILE A 1 390 ? -26.02614 9.71579 18.88605 1.000 49.00128 370 ILE B CA 1
ATOM 2852 C C . ILE A 1 390 ? -25.50035 11.11390 18.60626 1.000 48.99314 370 ILE B C 1
ATOM 2853 O O . ILE A 1 390 ? -26.21846 12.09664 18.80426 1.000 51.70407 370 ILE B O 1
ATOM 2858 N N . LYS A 1 391 ? -24.26390 11.21044 18.14599 1.000 48.34890 371 LYS B N 1
ATOM 2859 C CA . LYS A 1 391 ? -23.81475 12.41031 17.45142 1.000 47.93968 371 LYS B CA 1
ATOM 2860 C C . LYS A 1 391 ? -23.39254 12.02561 16.03874 1.000 45.62914 371 LYS B C 1
ATOM 2861 O O . LYS A 1 391 ? -22.82021 10.94994 15.82512 1.000 46.28217 371 LYS B O 1
ATOM 2867 N N . ILE A 1 392 ? -23.68159 12.90873 15.08459 1.000 49.30185 372 ILE B N 1
ATOM 2868 C CA . ILE A 1 392 ? -23.33453 12.73334 13.66701 1.000 47.29830 372 ILE B CA 1
ATOM 2869 C C . ILE A 1 392 ? -22.48360 13.93662 13.29553 1.000 50.29004 372 ILE B C 1
ATOM 2870 O O . ILE A 1 392 ? -22.99658 15.05873 13.19992 1.000 52.78252 372 ILE B O 1
ATOM 2875 N N . VAL A 1 393 ? -21.18376 13.72599 13.10367 1.000 50.59333 373 VAL B N 1
ATOM 2876 C CA . VAL A 1 393 ? -20.26987 14.86175 13.11146 1.000 56.43594 373 VAL B CA 1
ATOM 2877 C C . VAL A 1 393 ? -19.50435 14.94636 11.79399 1.000 58.41132 373 VAL B C 1
ATOM 2878 O O . VAL A 1 393 ? -19.28874 13.95002 11.10113 1.000 57.19092 373 VAL B O 1
ATOM 2882 N N . ASP A 1 394 ? -19.07008 16.16505 11.47260 1.000 64.07970 374 ASP B N 1
ATOM 2883 C CA . ASP A 1 394 ? -18.23536 16.41855 10.30497 1.000 67.80592 374 ASP B CA 1
ATOM 2884 C C . ASP A 1 394 ? -16.77475 16.13991 10.67048 1.000 71.91938 374 ASP B C 1
ATOM 2885 O O . ASP A 1 394 ? -16.46890 15.53873 11.70499 1.000 69.53222 374 ASP B O 1
ATOM 2890 N N . GLU A 1 395 ? -15.85113 16.59248 9.81811 1.000 74.31640 375 GLU B N 1
ATOM 2891 C CA . GLU A 1 395 ? -14.42470 16.39966 10.06640 1.000 75.73032 375 GLU B CA 1
ATOM 2892 C C . GLU A 1 395 ? -13.91967 17.25620 11.22670 1.000 77.14543 375 GLU B C 1
ATOM 2893 O O . GLU A 1 395 ? -12.91765 16.90422 11.85681 1.000 77.14069 375 GLU B O 1
ATOM 2899 N N . GLN A 1 396 ? -14.57294 18.38700 11.51016 1.000 77.49771 376 GLN B N 1
ATOM 2900 C CA . GLN A 1 396 ? -14.25879 19.19008 12.68917 1.000 76.10503 376 GLN B CA 1
ATOM 2901 C C . GLN A 1 396 ? -14.93752 18.66945 13.94553 1.000 75.38605 376 GLN B C 1
ATOM 2902 O O . GLN A 1 396 ? -14.94313 19.35697 14.97164 1.000 78.11362 376 GLN B O 1
ATOM 2908 N N . TYR A 1 397 ? -15.52243 17.48112 13.88545 1.000 72.98348 377 TYR B N 1
ATOM 2909 C CA . TYR A 1 397 ? -16.17884 16.87885 15.03269 1.000 70.93693 377 TYR B CA 1
ATOM 2910 C C . TYR A 1 397 ? -17.29113 17.76742 15.56561 1.000 69.83858 377 TYR B C 1
ATOM 2911 O O . TYR A 1 397 ? -17.64423 17.69874 16.74309 1.000 71.84640 377 TYR B O 1
ATOM 2920 N N . ARG A 1 398 ? -17.86967 18.58757 14.69728 1.000 68.61812 378 ARG B N 1
ATOM 2921 C CA . ARG A 1 398 ? -19.05143 19.35896 15.04410 1.000 68.98749 378 ARG B CA 1
ATOM 2922 C C . ARG A 1 398 ? -20.28811 18.67533 14.47079 1.000 65.58760 378 ARG B C 1
ATOM 2923 O O . ARG A 1 398 ? -20.23587 18.05231 13.40542 1.000 66.63505 378 ARG B O 1
ATOM 2925 N N . GLU A 1 399 ? -21.40035 18.76845 15.19901 1.000 63.74732 379 GLU B N 1
ATOM 2926 C CA . GLU A 1 399 ? -22.63671 18.14141 14.74256 1.000 64.31397 379 GLU B CA 1
ATOM 2927 C C . GLU A 1 399 ? -23.08715 18.76766 13.42291 1.000 63.14345 379 GLU B C 1
ATOM 2928 O O . GLU A 1 399 ? -23.28528 19.98173 13.33837 1.000 65.63583 379 GLU B O 1
ATOM 2930 N N . VAL A 1 400 ? -23.24744 17.93907 12.39818 1.000 62.94254 380 VAL B N 1
ATOM 2931 C CA . VAL A 1 400 ? -23.67535 18.39375 11.07022 1.000 64.88238 380 VAL B CA 1
ATOM 2932 C C . VAL A 1 400 ? -25.07006 19.01044 11.13639 1.000 67.17177 380 VAL B C 1
ATOM 2933 O O . VAL A 1 400 ? -25.79537 18.78974 12.11809 1.000 69.49120 380 VAL B O 1
ATOM 2937 N N . PRO A 1 401 ? -25.48431 19.79872 10.13948 1.000 69.83981 381 PRO B N 1
ATOM 2938 C CA . PRO A 1 401 ? -26.88421 20.23965 10.08938 1.000 70.16094 381 PRO B CA 1
ATOM 2939 C C . PRO A 1 401 ? -27.80262 19.05007 9.87495 1.000 72.30863 381 PRO B C 1
ATOM 2940 O O . PRO A 1 401 ? -27.45110 18.08585 9.19328 1.000 72.81538 381 PRO B O 1
ATOM 2944 N N . GLU A 1 402 ? -28.98850 19.11845 10.47446 1.000 75.69077 382 GLU B N 1
ATOM 2945 C CA . GLU A 1 402 ? -29.85997 17.94875 10.53064 1.000 77.17807 382 GLU B CA 1
ATOM 2946 C C . GLU A 1 402 ? -30.08385 17.37811 9.13819 1.000 73.94215 382 GLU B C 1
ATOM 2947 O O . GLU A 1 402 ? -30.49371 18.09035 8.22242 1.000 73.81624 382 GLU B O 1
ATOM 2953 N N . GLY A 1 403 ? -29.78406 16.09547 8.97740 1.000 71.82447 383 GLY B N 1
ATOM 2954 C CA . GLY A 1 403 ? -29.99551 15.40730 7.72835 1.000 70.83341 383 GLY B CA 1
ATOM 2955 C C . GLY A 1 403 ? -28.76275 15.22322 6.86650 1.000 69.70557 383 GLY B C 1
ATOM 2956 O O . GLY A 1 403 ? -28.81979 14.43842 5.90637 1.000 69.66880 383 GLY B O 1
ATOM 2957 N N . GLU A 1 404 ? -27.66231 15.92279 7.15691 1.000 68.66828 384 GLU B N 1
ATOM 2958 C CA . GLU A 1 404 ? -26.45386 15.74846 6.36265 1.000 65.65828 384 GLU B CA 1
ATOM 2959 C C . GLU A 1 404 ? -25.71788 14.47694 6.77348 1.000 62.21658 384 GLU B C 1
ATOM 2960 O O . GLU A 1 404 ? -26.00636 13.85161 7.80169 1.000 60.17112 384 GLU B O 1
ATOM 2966 N N . ILE A 1 405 ? -24.75842 14.09270 5.94744 1.000 58.29904 385 ILE B N 1
ATOM 2967 C CA . ILE A 1 405 ? -23.94067 12.91563 6.20860 1.000 55.45862 385 ILE B CA 1
ATOM 2968 C C . ILE A 1 405 ? -22.81174 13.30599 7.14587 1.000 54.02393 385 ILE B C 1
ATOM 2969 O O . ILE A 1 405 ? -22.07901 14.26510 6.87414 1.000 54.85559 385 ILE B O 1
ATOM 2974 N N . GLY A 1 406 ? -22.65838 12.55958 8.25035 1.000 50.40330 386 GLY B N 1
ATOM 2975 C CA . GLY A 1 406 ? -21.52122 12.72999 9.13411 1.000 50.78413 386 GLY B CA 1
ATOM 2976 C C . GLY A 1 406 ? -21.05453 11.39239 9.67574 1.000 49.36292 386 GLY B C 1
ATOM 2977 O O . GLY A 1 406 ? -21.61791 10.34738 9.33599 1.000 45.70415 386 GLY B O 1
ATOM 2978 N N . MET A 1 407 ? -20.01252 11.43330 10.53228 1.000 49.37176 387 MET B N 1
ATOM 2979 C CA . MET A 1 407 ? -19.53053 10.21217 11.17362 1.000 48.01085 387 MET B CA 1
ATOM 2980 C C . MET A 1 407 ? -20.35694 9.95771 12.42665 1.000 46.15039 387 MET B C 1
ATOM 2981 O O . MET A 1 407 ? -20.72235 10.89437 13.14247 1.000 47.24909 387 MET B O 1
ATOM 2986 N N . LEU A 1 408 ? -20.64918 8.68894 12.67462 1.000 41.89144 388 LEU B N 1
ATOM 2987 C CA . LEU A 1 408 ? -21.50137 8.29811 13.77865 1.000 42.80195 388 LEU B CA 1
ATOM 2988 C C . LEU A 1 408 ? -20.67755 8.20845 15.06948 1.000 45.02189 388 LEU B C 1
ATOM 2989 O O . LEU A 1 408 ? -19.63935 7.54120 15.11682 1.000 42.74354 388 LEU B O 1
ATOM 2994 N N . ALA A 1 409 ? -21.14201 8.85402 16.12181 1.000 42.43651 389 ALA B N 1
ATOM 2995 C CA . ALA A 1 409 ? -20.53839 8.65703 17.44162 1.000 46.07701 389 ALA B CA 1
ATOM 2996 C C . ALA A 1 409 ? -21.64249 8.34529 18.43828 1.000 44.85610 389 ALA B C 1
ATOM 2997 O O . ALA A 1 409 ? -22.74456 8.90841 18.35039 1.000 45.64804 389 ALA B O 1
ATOM 2999 N N . THR A 1 410 ? -21.36354 7.43214 19.36832 1.000 42.65177 390 THR B N 1
ATOM 3000 C CA . THR A 1 410 ? -22.44777 6.96251 20.20606 1.000 44.96616 390 THR B CA 1
ATOM 3001 C C . THR A 1 410 ? -21.96938 6.49129 21.59021 1.000 44.46152 390 THR B C 1
ATOM 3002 O O . THR A 1 410 ? -20.83906 6.01291 21.78207 1.000 40.65065 390 THR B O 1
ATOM 3006 N N . ARG A 1 411 ? -22.87568 6.60382 22.54881 1.000 40.79847 391 ARG B N 1
ATOM 3007 C CA . ARG A 1 411 ? -22.67167 5.99735 23.85432 1.000 45.22816 391 ARG B CA 1
ATOM 3008 C C . ARG A 1 411 ? -24.04353 5.67018 24.41736 1.000 42.76837 391 ARG B C 1
ATOM 3009 O O . ARG A 1 411 ? -25.03527 6.33664 24.09325 1.000 44.20250 391 ARG B O 1
ATOM 3017 N N . GLY A 1 412 ? -24.10589 4.62228 25.21845 1.000 41.30957 392 GLY B N 1
ATOM 3018 C CA . GLY A 1 412 ? -25.35825 4.22343 25.80728 1.000 41.99463 392 GLY B CA 1
ATOM 3019 C C . GLY A 1 412 ? -25.18657 3.01717 26.69375 1.000 38.19596 392 GLY B C 1
ATOM 3020 O O . GLY A 1 412 ? -24.07253 2.60686 27.01988 1.000 37.96457 392 GLY B O 1
ATOM 3021 N N . PRO A 1 413 ? -26.29669 2.39328 27.07753 1.000 39.73362 393 PRO B N 1
ATOM 3022 C CA . PRO A 1 413 ? -26.24620 1.41071 28.18452 1.000 40.31756 393 PRO B CA 1
ATOM 3023 C C . PRO A 1 413 ? -25.71475 0.06537 27.75010 1.000 40.96710 393 PRO B C 1
ATOM 3024 O O . PRO A 1 413 ? -25.56475 -0.83936 28.57536 1.000 35.41074 393 PRO B O 1
ATOM 3028 N N . TYR A 1 414 ? -25.42071 -0.11232 26.45508 1.000 37.13326 394 TYR B N 1
ATOM 3029 C CA . TYR A 1 414 ? -24.83899 -1.38050 26.05265 1.000 34.71105 394 TYR B CA 1
ATOM 3030 C C . TYR A 1 414 ? -23.69845 -1.16077 25.06192 1.000 36.27931 394 TYR B C 1
ATOM 3031 O O . TYR A 1 414 ? -23.24785 -2.12475 24.42987 1.000 35.69809 394 TYR B O 1
ATOM 3040 N N . THR A 1 415 ? -23.21166 0.07062 24.92585 1.000 36.18799 395 THR B N 1
ATOM 3041 C CA . THR A 1 415 ? -22.05712 0.36178 24.08900 1.000 37.95714 395 THR B CA 1
ATOM 3042 C C . THR A 1 415 ? -20.80887 0.35118 24.95400 1.000 40.31404 395 THR B C 1
ATOM 3043 O O . THR A 1 415 ? -20.77309 0.99059 26.01767 1.000 42.88514 395 THR B O 1
ATOM 3047 N N . PHE A 1 416 ? -19.82051 -0.43954 24.53903 1.000 38.62531 396 PHE B N 1
ATOM 3048 C CA . PHE A 1 416 ? -18.63914 -0.65773 25.35547 1.000 41.73497 396 PHE B CA 1
ATOM 3049 C C . PHE A 1 416 ? -17.91457 0.66885 25.57193 1.000 41.22817 396 PHE B C 1
ATOM 3050 O O . PHE A 1 416 ? -18.17655 1.66415 24.89048 1.000 42.19678 396 PHE B O 1
ATOM 3058 N N . CYS A 1 417 ? -16.96955 0.66821 26.50782 1.000 40.11000 397 CYS B N 1
ATOM 3059 C CA . CYS A 1 417 ? -16.17360 1.84318 26.83802 1.000 39.72465 397 CYS B CA 1
ATOM 3060 C C . CYS A 1 417 ? -14.70975 1.69861 26.45079 1.000 40.48610 397 CYS B C 1
ATOM 3061 O O . CYS A 1 417 ? -13.90754 2.59215 26.76630 1.000 40.80706 397 CYS B O 1
ATOM 3064 N N . GLY A 1 418 ? -14.33134 0.59730 25.79654 1.000 41.09446 398 GLY B N 1
ATOM 3065 C CA . GLY A 1 418 ? -12.98639 0.46362 25.26943 1.000 41.71859 398 GLY B CA 1
ATOM 3066 C C . GLY A 1 418 ? -12.65622 -0.97041 24.93989 1.000 43.72704 398 GLY B C 1
ATOM 3067 O O . GLY A 1 418 ? -13.22687 -1.87872 25.55492 1.000 41.74972 398 GLY B O 1
ATOM 3068 N N . TYR A 1 419 ? -11.77581 -1.19107 23.95104 1.000 42.64673 399 TYR B N 1
ATOM 3069 C CA . TYR A 1 419 ? -11.36323 -2.54349 23.59439 1.000 43.83711 399 TYR B CA 1
ATOM 3070 C C . TYR A 1 419 ? -10.47482 -3.12866 24.69252 1.000 46.21326 399 TYR B C 1
ATOM 3071 O O . TYR A 1 419 ? -9.79187 -2.40495 25.42468 1.000 46.86312 399 TYR B O 1
ATOM 3080 N N . TYR A 1 420 ? -10.47332 -4.45798 24.78882 1.000 44.83337 400 TYR B N 1
ATOM 3081 C CA . TYR A 1 420 ? -9.67953 -5.13078 25.80782 1.000 47.71804 400 TYR B CA 1
ATOM 3082 C C . TYR A 1 420 ? -8.19681 -4.81110 25.65809 1.000 51.60065 400 TYR B C 1
ATOM 3083 O O . TYR A 1 420 ? -7.58289 -5.13814 24.63465 1.000 51.80525 400 TYR B O 1
ATOM 3092 N N . GLN A 1 421 ? -7.61776 -4.18726 26.68163 1.000 53.04132 401 GLN B N 1
ATOM 3093 C CA . GLN A 1 421 ? -6.16269 -4.02578 26.76418 1.000 54.05988 401 GLN B CA 1
ATOM 3094 C C . GLN A 1 421 ? -5.61452 -3.24254 25.57201 1.000 56.74233 401 GLN B C 1
ATOM 3095 O O . GLN A 1 421 ? -4.54848 -3.55914 25.04021 1.000 59.33528 401 GLN B O 1
ATOM 3101 N N . SER A 1 422 ? -6.35075 -2.23403 25.11813 1.000 54.03508 402 SER B N 1
ATOM 3102 C CA . SER A 1 422 ? -5.93604 -1.42179 23.97142 1.000 54.89698 402 SER B CA 1
ATOM 3103 C C . SER A 1 422 ? -6.04762 0.05464 24.30785 1.000 55.48557 402 SER B C 1
ATOM 3104 O O . SER A 1 422 ? -6.78292 0.79558 23.64951 1.000 56.84371 402 SER B O 1
ATOM 3107 N N . PRO A 1 423 ? -5.33295 0.51814 25.33074 1.000 54.81849 403 PRO B N 1
ATOM 3108 C CA . PRO A 1 423 ? -5.43858 1.93632 25.70374 1.000 55.71387 403 PRO B CA 1
ATOM 3109 C C . PRO A 1 423 ? -5.08618 2.89296 24.57624 1.000 58.39950 403 PRO B C 1
ATOM 3110 O O . PRO A 1 423 ? -5.67817 3.98087 24.50781 1.000 59.86096 403 PRO B O 1
ATOM 3114 N N . GLU A 1 424 ? -4.14356 2.53056 23.69163 1.000 58.05813 404 GLU B N 1
ATOM 3115 C CA . GLU A 1 424 ? -3.74528 3.43695 22.61140 1.000 57.75977 404 GLU B CA 1
ATOM 3116 C C . GLU A 1 424 ? -4.84676 3.55472 21.57482 1.000 56.96975 404 GLU B C 1
ATOM 3117 O O . GLU A 1 424 ? -5.27543 4.66070 21.23144 1.000 58.24647 404 GLU B O 1
ATOM 3119 N N . HIS A 1 425 ? -5.34285 2.42138 21.08997 1.000 53.92131 405 HIS B N 1
ATOM 3120 C CA . HIS A 1 425 ? -6.43673 2.47312 20.13426 1.000 55.65100 405 HIS B CA 1
ATOM 3121 C C . HIS A 1 425 ? -7.67030 3.13238 20.74079 1.000 55.92488 405 HIS B C 1
ATOM 3122 O O . HIS A 1 425 ? -8.37298 3.89302 20.06251 1.000 54.45487 405 HIS B O 1
ATOM 3129 N N . ASN A 1 426 ? -7.95185 2.85211 22.02321 1.000 54.77912 406 ASN B N 1
ATOM 3130 C CA . ASN A 1 426 ? -9.15088 3.40487 22.64848 1.000 53.40272 406 ASN B CA 1
ATOM 3131 C C . ASN A 1 426 ? -9.11299 4.92138 22.65420 1.000 54.87099 406 ASN B C 1
ATOM 3132 O O . ASN A 1 426 ? -10.11941 5.57649 22.36112 1.000 52.66085 406 ASN B O 1
ATOM 3137 N N . SER A 1 427 ? -7.96434 5.50156 23.00615 1.000 56.37977 407 SER B N 1
ATOM 3138 C CA . SER A 1 427 ? -7.86539 6.95223 23.00604 1.000 59.12368 407 SER B CA 1
ATOM 3139 C C . SER A 1 427 ? -8.12515 7.53378 21.62114 1.000 58.20274 407 SER B C 1
ATOM 3140 O O . SER A 1 427 ? -8.41786 8.72892 21.51556 1.000 60.87398 407 SER B O 1
ATOM 3143 N N . GLN A 1 428 ? -8.06226 6.71436 20.56087 1.000 57.81157 408 GLN B N 1
ATOM 3144 C CA . GLN A 1 428 ? -8.27003 7.19795 19.20182 1.000 57.60074 408 GLN B CA 1
ATOM 3145 C C . GLN A 1 428 ? -9.70828 7.10811 18.71765 1.000 56.70366 408 GLN B C 1
ATOM 3146 O O . GLN A 1 428 ? -10.05646 7.80096 17.75114 1.000 58.77157 408 GLN B O 1
ATOM 3152 N N . VAL A 1 429 ? -10.53167 6.22831 19.28664 1.000 52.16358 409 VAL B N 1
ATOM 3153 C CA . VAL A 1 429 ? -11.89939 6.05847 18.80426 1.000 51.25933 409 VAL B CA 1
ATOM 3154 C C . VAL A 1 429 ? -12.94907 6.48645 19.83145 1.000 50.36227 409 VAL B C 1
ATOM 3155 O O . VAL A 1 429 ? -14.15022 6.39065 19.54401 1.000 48.03728 409 VAL B O 1
ATOM 3159 N N . PHE A 1 430 ? -12.53846 6.97444 21.01033 1.000 51.37333 410 PHE B N 1
ATOM 3160 C CA . PHE A 1 430 ? -13.43780 7.55077 22.00639 1.000 50.54083 410 PHE B CA 1
ATOM 3161 C C . PHE A 1 430 ? -13.08380 9.01229 22.16129 1.000 52.73584 410 PHE B C 1
ATOM 3162 O O . PHE A 1 430 ? -11.90204 9.34972 22.20145 1.000 56.89895 410 PHE B O 1
ATOM 3170 N N . ASP A 1 431 ? -14.08834 9.88674 22.23022 1.000 53.34442 411 ASP B N 1
ATOM 3171 C CA . ASP A 1 431 ? -13.80447 11.29378 22.50862 1.000 57.31268 411 ASP B CA 1
ATOM 3172 C C . ASP A 1 431 ? -13.82480 11.54858 24.02058 1.000 55.98259 411 ASP B C 1
ATOM 3173 O O . ASP A 1 431 ? -13.93145 10.61901 24.82812 1.000 55.94124 411 ASP B O 1
ATOM 3178 N N . GLU A 1 432 ? -13.72088 12.82451 24.42221 1.000 57.26589 412 GLU B N 1
ATOM 3179 C CA . GLU A 1 432 ? -13.59906 13.13474 25.85379 1.000 60.36088 412 GLU B CA 1
ATOM 3180 C C . GLU A 1 432 ? -14.88425 12.82379 26.62117 1.000 60.51328 412 GLU B C 1
ATOM 3181 O O . GLU A 1 432 ? -14.82093 12.50630 27.81739 1.000 62.54878 412 GLU B O 1
ATOM 3183 N N . ASP A 1 433 ? -16.05328 12.88738 25.96163 1.000 61.18850 413 ASP B N 1
ATOM 3184 C CA . ASP A 1 433 ? -17.32303 12.51100 26.58543 1.000 58.49697 413 ASP B CA 1
ATOM 3185 C C . ASP A 1 433 ? -17.60650 11.03744 26.45890 1.000 56.62748 413 ASP B C 1
ATOM 3186 O O . ASP A 1 433 ? -18.73315 10.60750 26.72231 1.000 55.21977 413 ASP B O 1
ATOM 3191 N N . ASN A 1 434 ? -16.60069 10.25141 26.09059 1.000 56.56718 414 ASN B N 1
ATOM 3192 C CA . ASN A 1 434 ? -16.71894 8.80779 25.96987 1.000 53.73250 414 ASN B CA 1
ATOM 3193 C C . ASN A 1 434 ? -17.71420 8.38416 24.89646 1.000 49.64195 414 ASN B C 1
ATOM 3194 O O . ASN A 1 434 ? -18.24853 7.28452 24.94979 1.000 47.92740 414 ASN B O 1
ATOM 3199 N N . TYR A 1 435 ? -17.95810 9.22607 23.90201 1.000 51.19510 415 TYR B N 1
ATOM 3200 C CA . TYR A 1 435 ? -18.58503 8.73561 22.67222 1.000 49.24503 415 TYR B CA 1
ATOM 3201 C C . TYR A 1 435 ? -17.62473 7.82993 21.91698 1.000 46.91110 415 TYR B C 1
ATOM 3202 O O . TYR A 1 435 ? -16.42093 8.09737 21.83814 1.000 48.76256 415 TYR B O 1
ATOM 3211 N N . TYR A 1 436 ? -18.16386 6.74264 21.37730 1.000 45.30106 416 TYR B N 1
ATOM 3212 C CA . TYR A 1 436 ? -17.42477 5.85089 20.49338 1.000 45.01349 416 TYR B CA 1
ATOM 3213 C C . TYR A 1 436 ? -17.66720 6.21071 19.01921 1.000 45.42837 416 TYR B C 1
ATOM 3214 O O . TYR A 1 436 ? -18.81019 6.41018 18.59066 1.000 42.98056 416 TYR B O 1
ATOM 3223 N N . TYR A 1 437 ? -16.58997 6.30247 18.25021 1.000 44.74442 417 TYR B N 1
ATOM 3224 C CA . TYR A 1 437 ? -16.65942 6.67379 16.82969 1.000 45.28690 417 TYR B CA 1
ATOM 3225 C C . TYR A 1 437 ? -16.59639 5.38315 16.03817 1.000 41.69997 417 TYR B C 1
ATOM 3226 O O . TYR A 1 437 ? -15.54071 4.75742 15.94750 1.000 42.59086 417 TYR B O 1
ATOM 3235 N N . SER A 1 438 ? -17.75590 4.92097 15.56656 1.000 39.07168 418 SER B N 1
ATOM 3236 C CA . SER A 1 438 ? -17.83250 3.61961 14.92527 1.000 42.80786 418 SER B CA 1
ATOM 3237 C C . SER A 1 438 ? -17.21214 3.60725 13.52689 1.000 46.03252 418 SER B C 1
ATOM 3238 O O . SER A 1 438 ? -17.06067 2.52261 12.94850 1.000 46.89778 418 SER B O 1
ATOM 3241 N N . GLY A 1 439 ? -16.87742 4.76488 12.95633 1.000 45.33505 419 GLY B N 1
ATOM 3242 C CA . GLY A 1 439 ? -16.38993 4.78175 11.58061 1.000 44.38984 419 GLY B CA 1
ATOM 3243 C C . GLY A 1 439 ? -17.46274 4.67282 10.51571 1.000 50.17625 419 GLY B C 1
ATOM 3244 O O . GLY A 1 439 ? -17.13543 4.69420 9.31088 1.000 45.68017 419 GLY B O 1
ATOM 3245 N N . ASP A 1 440 ? -18.73034 4.55633 10.90740 1.000 45.86948 420 ASP B N 1
ATOM 3246 C CA . ASP A 1 440 ? -19.81717 4.46335 9.95218 1.000 45.72467 420 ASP B CA 1
ATOM 3247 C C . ASP A 1 440 ? -20.23960 5.87013 9.57938 1.000 46.48990 420 ASP B C 1
ATOM 3248 O O . ASP A 1 440 ? -20.25706 6.76309 10.42445 1.000 47.01930 420 ASP B O 1
ATOM 3253 N N . LEU A 1 441 ? -20.55305 6.07488 8.30220 1.000 47.59782 421 LEU B N 1
ATOM 3254 C CA . LEU A 1 441 ? -21.14587 7.32175 7.84276 1.000 47.14009 421 LEU B CA 1
ATOM 3255 C C . LEU A 1 441 ? -22.65325 7.14833 7.75989 1.000 46.84636 421 LEU B C 1
ATOM 3256 O O . LEU A 1 441 ? -23.14281 6.10216 7.32008 1.000 44.78409 421 LEU B O 1
ATOM 3261 N N . VAL A 1 442 ? -23.38929 8.19108 8.15011 1.000 45.81169 422 VAL B N 1
ATOM 3262 C CA . VAL A 1 442 ? -24.82262 8.06842 8.37792 1.000 46.94693 422 VAL B CA 1
ATOM 3263 C C . VAL A 1 442 ? -25.46712 9.42666 8.18145 1.000 46.39190 422 VAL B C 1
ATOM 3264 O O . VAL A 1 442 ? -24.81866 10.46918 8.28580 1.000 46.52692 422 VAL B O 1
ATOM 3268 N N . GLN A 1 443 ? -26.77303 9.41087 7.94136 1.000 47.93496 423 GLN B N 1
ATOM 3269 C CA . GLN A 1 443 ? -27.58840 10.60600 8.07964 1.000 51.38167 423 GLN B CA 1
ATOM 3270 C C . GLN A 1 443 ? -28.88117 10.23185 8.78996 1.000 52.29222 423 GLN B C 1
ATOM 3271 O O . GLN A 1 443 ? -29.37373 9.10364 8.67476 1.000 49.46940 423 GLN B O 1
ATOM 3277 N N . ARG A 1 444 ? -29.43437 11.19572 9.50845 1.000 55.90687 424 ARG B N 1
ATOM 3278 C CA . ARG A 1 444 ? -30.70621 11.00615 10.18772 1.000 59.61283 424 ARG B CA 1
ATOM 3279 C C . ARG A 1 444 ? -31.81981 11.50338 9.28634 1.000 60.27544 424 ARG B C 1
ATOM 3280 O O . ARG A 1 444 ? -31.76559 12.64063 8.81449 1.000 63.62403 424 ARG B O 1
ATOM 3288 N N . THR A 1 445 ? -32.81994 10.65451 9.04238 1.000 61.23404 425 THR B N 1
ATOM 3289 C CA . THR A 1 445 ? -33.93667 11.03257 8.18442 1.000 63.19797 425 THR B CA 1
ATOM 3290 C C . THR A 1 445 ? -34.93381 11.89306 8.95880 1.000 66.15628 425 THR B C 1
ATOM 3291 O O . THR A 1 445 ? -34.92579 11.91842 10.19109 1.000 66.20154 425 THR B O 1
ATOM 3295 N N . PRO A 1 446 ? -35.80689 12.62124 8.25696 1.000 69.22638 426 PRO B N 1
ATOM 3296 C CA . PRO A 1 446 ? -36.78311 13.46136 8.97867 1.000 68.60993 426 PRO B CA 1
ATOM 3297 C C . PRO A 1 446 ? -37.62704 12.67853 9.97500 1.000 72.19060 426 PRO B C 1
ATOM 3298 O O . PRO A 1 446 ? -37.92704 13.18457 11.06314 1.000 74.94945 426 PRO B O 1
ATOM 3302 N N . ASP A 1 447 ? -37.98155 11.43162 9.64464 1.000 73.07017 427 ASP B N 1
ATOM 3303 C CA . ASP A 1 447 ? -38.76657 10.54812 10.50553 1.000 68.82342 427 ASP B CA 1
ATOM 3304 C C . ASP A 1 447 ? -38.03169 10.11093 11.76941 1.000 67.43042 427 ASP B C 1
ATOM 3305 O O . ASP A 1 447 ? -38.64290 9.45050 12.61136 1.000 71.73359 427 ASP B O 1
ATOM 3310 N N . GLY A 1 448 ? -36.74471 10.42713 11.92357 1.000 67.34427 428 GLY B N 1
ATOM 3311 C CA . GLY A 1 448 ? -35.98871 10.03126 13.10218 1.000 63.50931 428 GLY B CA 1
ATOM 3312 C C . GLY A 1 448 ? -35.06805 8.82942 12.92946 1.000 61.29864 428 GLY B C 1
ATOM 3313 O O . GLY A 1 448 ? -34.29893 8.52830 13.84885 1.000 57.59643 428 GLY B O 1
ATOM 3314 N N . ASN A 1 449 ? -35.10202 8.14958 11.78111 1.000 59.86905 429 ASN B N 1
ATOM 3315 C CA . ASN A 1 449 ? -34.31471 6.94261 11.55678 1.000 55.70950 429 ASN B CA 1
ATOM 3316 C C . ASN A 1 449 ? -32.93766 7.28240 10.97887 1.000 53.46465 429 ASN B C 1
ATOM 3317 O O . ASN A 1 449 ? -32.68416 8.39519 10.51687 1.000 57.43662 429 ASN B O 1
ATOM 3322 N N . LEU A 1 450 ? -32.04206 6.30273 11.00282 1.000 47.92452 430 LEU B N 1
ATOM 3323 C CA . LEU A 1 450 ? -30.70980 6.44905 10.43472 1.000 47.77264 430 LEU B CA 1
ATOM 3324 C C . LEU A 1 450 ? -30.62170 5.76849 9.07332 1.000 50.06712 430 LEU B C 1
ATOM 3325 O O . LEU A 1 450 ? -31.19571 4.69290 8.85906 1.000 47.77982 430 LEU B O 1
ATOM 3330 N N . ARG A 1 451 ? -29.85986 6.38332 8.17210 1.000 46.99803 431 ARG B N 1
ATOM 3331 C CA . ARG A 1 451 ? -29.43337 5.72804 6.94105 1.000 51.21969 431 ARG B CA 1
ATOM 3332 C C . ARG A 1 451 ? -27.91374 5.58423 6.97391 1.000 48.04542 431 ARG B C 1
ATOM 3333 O O . ARG A 1 451 ? -27.19357 6.58468 7.10326 1.000 47.07995 431 ARG B O 1
ATOM 3341 N N . VAL A 1 452 ? -27.43220 4.34391 6.91603 1.000 45.62419 432 VAL B N 1
ATOM 3342 C CA . VAL A 1 452 ? -26.00353 4.08685 6.76193 1.000 47.39913 432 VAL B CA 1
ATOM 3343 C C . VAL A 1 452 ? -25.64608 4.25007 5.28788 1.000 49.78684 432 VAL B C 1
ATOM 3344 O O . VAL A 1 452 ? -26.21306 3.56717 4.43149 1.000 51.21657 432 VAL B O 1
ATOM 3348 N N . VAL A 1 453 ? -24.73820 5.18086 4.99199 1.000 49.96431 433 VAL B N 1
ATOM 3349 C CA . VAL A 1 453 ? -24.35057 5.52043 3.62742 1.000 51.11776 433 VAL B CA 1
ATOM 3350 C C . VAL A 1 453 ? -22.89109 5.19728 3.31794 1.000 52.38129 433 VAL B C 1
ATOM 3351 O O . VAL A 1 453 ? -22.46610 5.35023 2.16574 1.000 54.66852 433 VAL B O 1
ATOM 3355 N N . GLY A 1 454 ? -22.10645 4.75535 4.29027 1.000 50.79811 434 GLY B N 1
ATOM 3356 C CA . GLY A 1 454 ? -20.72211 4.46086 3.99837 1.000 50.71376 434 GLY B CA 1
ATOM 3357 C C . GLY A 1 454 ? -19.91192 4.28994 5.26558 1.000 48.57692 434 GLY B C 1
ATOM 3358 O O . GLY A 1 454 ? -20.45114 4.09503 6.35782 1.000 49.94011 434 GLY B O 1
ATOM 3359 N N . ARG A 1 455 ? -18.59769 4.35313 5.08910 1.000 46.31483 435 ARG B N 1
ATOM 3360 C CA . ARG A 1 455 ? -17.65422 4.07138 6.15166 1.000 48.39857 435 ARG B CA 1
ATOM 3361 C C . ARG A 1 455 ? -16.46968 5.00154 5.96571 1.000 50.26481 435 ARG B C 1
ATOM 3362 O O . ARG A 1 455 ? -16.14201 5.39473 4.84254 1.000 47.08582 435 ARG B O 1
ATOM 3364 N N . ILE A 1 456 ? -15.85955 5.39561 7.07536 1.000 47.18809 436 ILE B N 1
ATOM 3365 C CA . ILE A 1 456 ? -14.71244 6.29117 7.05862 1.000 53.34168 436 ILE B CA 1
ATOM 3366 C C . ILE A 1 456 ? -13.63835 5.73372 7.97969 1.000 55.32380 436 ILE B C 1
ATOM 3367 O O . ILE A 1 456 ? -13.94746 5.03963 8.94984 1.000 54.38530 436 ILE B O 1
ATOM 3372 N N . LYS A 1 457 ? -12.37179 6.01773 7.66198 1.000 58.33833 437 LYS B N 1
ATOM 3373 C CA . LYS A 1 457 ? -11.22280 5.49033 8.39777 1.000 64.47182 437 LYS B CA 1
ATOM 3374 C C . LYS A 1 457 ? -10.80122 6.41028 9.55652 1.000 69.23266 437 LYS B C 1
ATOM 3375 O O . LYS A 1 457 ? -11.33585 7.50731 9.74921 1.000 68.90129 437 LYS B O 1
ATOM 3381 N N . ASP A 1 458 ? -9.82584 5.92369 10.33804 1.000 75.40295 438 ASP B N 1
ATOM 3382 C CA . ASP A 1 458 ? -9.05078 6.68786 11.34306 1.000 74.24289 438 ASP B CA 1
ATOM 3383 C C . ASP A 1 458 ? -9.82854 7.74808 12.11908 1.000 73.87983 438 ASP B C 1
ATOM 3384 O O . ASP A 1 458 ? -9.24251 8.72231 12.60290 1.000 77.72344 438 ASP B O 1
ATOM 3386 N N . LYS B 1 23 ? -19.90888 -16.56334 -33.47043 1.000 72.06065 3 LYS A N 1
ATOM 3387 C CA . LYS B 1 23 ? -19.19085 -15.79161 -34.48571 1.000 68.30996 3 LYS A CA 1
ATOM 3388 C C . LYS B 1 23 ? -19.07873 -14.34348 -34.00597 1.000 66.54531 3 LYS A C 1
ATOM 3389 O O . LYS B 1 23 ? -18.12763 -13.64634 -34.34975 1.000 69.57844 3 LYS A O 1
ATOM 3391 N N . GLN B 1 24 ? -20.04896 -13.89382 -33.21350 1.000 61.71150 4 GLN A N 1
ATOM 3392 C CA . GLN B 1 24 ? -19.98724 -12.56055 -32.62419 1.000 59.61625 4 GLN A CA 1
ATOM 3393 C C . GLN B 1 24 ? -19.00462 -12.52430 -31.45114 1.000 57.20105 4 GLN A C 1
ATOM 3394 O O . GLN B 1 24 ? -18.94257 -13.44438 -30.63265 1.000 54.66831 4 GLN A O 1
ATOM 3396 N N . LEU B 1 25 ? -18.23087 -11.44937 -31.37519 1.000 54.43673 5 LEU A N 1
ATOM 3397 C CA . LEU B 1 25 ? -17.32001 -11.25342 -30.26540 1.000 50.09892 5 LEU A CA 1
ATOM 3398 C C . LEU B 1 25 ? -18.11136 -10.85123 -29.01662 1.000 49.09929 5 LEU A C 1
ATOM 3399 O O . LEU B 1 25 ? -19.24407 -10.36144 -29.09489 1.000 48.55612 5 LEU A O 1
ATOM 3404 N N . ILE B 1 26 ? -17.51711 -11.09837 -27.84386 1.000 49.00252 6 ILE A N 1
ATOM 3405 C CA . ILE B 1 26 ? -18.16402 -10.67291 -26.61212 1.000 45.29897 6 ILE A CA 1
ATOM 3406 C C . ILE B 1 26 ? -18.48283 -9.18547 -26.71928 1.000 48.17838 6 ILE A C 1
ATOM 3407 O O . ILE B 1 26 ? -17.63550 -8.37920 -27.13499 1.000 46.80994 6 ILE A O 1
ATOM 3412 N N . GLU B 1 27 ? -19.70495 -8.81834 -26.34151 1.000 46.59625 7 GLU A N 1
ATOM 3413 C CA . GLU B 1 27 ? -20.10169 -7.41853 -26.33728 1.000 49.78333 7 GLU A CA 1
ATOM 3414 C C . GLU B 1 27 ? -19.60242 -6.68661 -25.09245 1.000 46.37882 7 GLU A C 1
ATOM 3415 O O . GLU B 1 27 ? -19.38019 -7.27929 -24.03173 1.000 49.38598 7 GLU A O 1
ATOM 3421 N N . PHE B 1 28 ? -19.39484 -5.38157 -25.23252 1.000 43.90525 8 PHE A N 1
ATOM 3422 C CA . PHE B 1 28 ? -18.94165 -4.57155 -24.10550 1.000 45.71098 8 PHE A CA 1
ATOM 3423 C C . PHE B 1 28 ? -19.20836 -3.12587 -24.47821 1.000 45.75889 8 PHE A C 1
ATOM 3424 O O . PHE B 1 28 ? -19.57839 -2.83389 -25.61127 1.000 44.17805 8 PHE A O 1
ATOM 3432 N N . VAL B 1 29 ? -19.00228 -2.21449 -23.53747 1.000 40.88282 9 VAL A N 1
ATOM 3433 C CA . VAL B 1 29 ? -19.17628 -0.78955 -23.82368 1.000 45.07347 9 VAL A CA 1
ATOM 3434 C C . VAL B 1 29 ? -17.83498 -0.21189 -24.27021 1.000 46.09553 9 VAL A C 1
ATOM 3435 O O . VAL B 1 29 ? -16.84055 -0.32179 -23.54927 1.000 42.85346 9 VAL A O 1
ATOM 3439 N N . ARG B 1 30 ? -17.78986 0.38115 -25.47364 1.000 45.00513 10 ARG A N 1
ATOM 3440 C CA . ARG B 1 30 ? -16.53966 0.92036 -26.00249 1.000 44.61666 10 ARG A CA 1
ATOM 3441 C C . ARG B 1 30 ? -16.30288 2.35310 -25.56795 1.000 45.47688 10 ARG A C 1
ATOM 3442 O O . ARG B 1 30 ? -17.23146 3.12614 -25.33577 1.000 47.71504 10 ARG A O 1
ATOM 3450 N N . TRP B 1 31 ? -15.03273 2.73121 -25.58255 1.000 44.64185 11 TRP A N 1
ATOM 3451 C CA . TRP B 1 31 ? -14.67043 4.13625 -25.49426 1.000 44.69479 11 TRP A CA 1
ATOM 3452 C C . TRP B 1 31 ? -15.17873 4.89048 -26.70405 1.000 49.09152 11 TRP A C 1
ATOM 3453 O O . TRP B 1 31 ? -15.32535 4.32547 -27.79171 1.000 45.34471 11 TRP A O 1
ATOM 3464 N N . SER B 1 32 ? -15.41548 6.19497 -26.53972 1.000 47.81425 12 SER A N 1
ATOM 3465 C CA . SER B 1 32 ? -15.79636 6.94294 -27.71363 1.000 46.50898 12 SER A CA 1
ATOM 3466 C C . SER B 1 32 ? -14.66486 6.86954 -28.73982 1.000 47.65723 12 SER A C 1
ATOM 3467 O O . SER B 1 32 ? -13.50560 6.61823 -28.38629 1.000 45.67668 12 SER A O 1
ATOM 3470 N N . PRO B 1 33 ? -14.98384 7.05219 -30.01751 1.000 46.63739 13 PRO A N 1
ATOM 3471 C CA . PRO B 1 33 ? -13.91613 7.01579 -31.04017 1.000 48.29415 13 PRO A CA 1
ATOM 3472 C C . PRO B 1 33 ? -12.87057 8.12131 -30.87958 1.000 47.56738 13 PRO A C 1
ATOM 3473 O O . PRO B 1 33 ? -11.68502 7.87257 -31.15012 1.000 50.23745 13 PRO A O 1
ATOM 3477 N N . GLU B 1 34 ? -13.25342 9.32967 -30.44005 1.000 46.04166 14 GLU A N 1
ATOM 3478 C CA . GLU B 1 34 ? -12.24293 10.35706 -30.21388 1.000 46.49137 14 GLU A CA 1
ATOM 3479 C C . GLU B 1 34 ? -11.30502 9.97404 -29.06398 1.000 48.46847 14 GLU A C 1
ATOM 3480 O O . GLU B 1 34 ? -10.09407 10.21050 -29.14836 1.000 48.42229 14 GLU A O 1
ATOM 3482 N N . ARG B 1 35 ? -11.81215 9.33115 -27.99914 1.000 47.10843 15 ARG A N 1
ATOM 3483 C CA . ARG B 1 35 ? -10.90035 8.90017 -26.94664 1.000 46.29586 15 ARG A CA 1
ATOM 3484 C C . ARG B 1 35 ? -9.99996 7.75672 -27.40946 1.000 46.01393 15 ARG A C 1
ATOM 3485 O O . ARG B 1 35 ? -8.79956 7.75612 -27.11023 1.000 46.68450 15 ARG A O 1
ATOM 3493 N N . ALA B 1 36 ? -10.55833 6.74373 -28.07989 1.000 44.52200 16 ALA A N 1
ATOM 3494 C CA . ALA B 1 36 ? -9.71943 5.69157 -28.65983 1.000 48.25028 16 ALA A CA 1
ATOM 3495 C C . ALA B 1 36 ? -8.58383 6.28041 -29.51733 1.000 46.83288 16 ALA A C 1
ATOM 3496 O O . ALA B 1 36 ? -7.42900 5.85135 -29.42239 1.000 45.85780 16 ALA A O 1
ATOM 3498 N N . GLN B 1 37 ? -8.87966 7.27767 -30.34005 1.000 47.14817 17 GLN A N 1
ATOM 3499 C CA . GLN B 1 37 ? -7.82071 7.86555 -31.16691 1.000 48.55766 17 GLN A CA 1
ATOM 3500 C C . GLN B 1 37 ? -6.73469 8.51710 -30.30982 1.000 50.77780 17 GLN A C 1
ATOM 3501 O O . GLN B 1 37 ? -5.53628 8.30641 -30.52680 1.000 50.48000 17 GLN A O 1
ATOM 3507 N N . HIS B 1 38 ? -7.14480 9.34884 -29.35677 1.000 48.03156 18 HIS A N 1
ATOM 3508 C CA . HIS B 1 38 ? -6.20302 10.00300 -28.44867 1.000 50.26824 18 HIS A CA 1
ATOM 3509 C C . HIS B 1 38 ? -5.31925 8.99549 -27.70632 1.000 46.23456 18 HIS A C 1
ATOM 3510 O O . HIS B 1 38 ? -4.10098 9.17280 -27.60326 1.000 47.85277 18 HIS A O 1
ATOM 3517 N N . TYR B 1 39 ? -5.90891 7.92947 -27.19163 1.000 44.28360 19 TYR A N 1
ATOM 3518 C CA . TYR B 1 39 ? -5.11914 6.92070 -26.49731 1.000 45.03087 19 TYR A CA 1
ATOM 3519 C C . TYR B 1 39 ? -4.12306 6.21718 -27.41187 1.000 47.50189 19 TYR A C 1
ATOM 3520 O O . TYR B 1 39 ? -3.06366 5.77509 -26.94079 1.000 48.09604 19 TYR A O 1
ATOM 3529 N N . ARG B 1 40 ? -4.46314 6.03350 -28.69401 1.000 46.78581 20 ARG A N 1
ATOM 3530 C CA . ARG B 1 40 ? -3.48986 5.53254 -29.66400 1.000 45.31847 20 ARG A CA 1
ATOM 3531 C C . ARG B 1 40 ? -2.45826 6.59830 -30.02867 1.000 46.07685 20 ARG A C 1
ATOM 3532 O O . ARG B 1 40 ? -1.27780 6.28626 -30.23598 1.000 45.78649 20 ARG A O 1
ATOM 3540 N N . ASN B 1 41 ? -2.88364 7.85879 -30.15299 1.000 44.98550 21 ASN A N 1
ATOM 3541 C CA . ASN B 1 41 ? -1.94077 8.90722 -30.52353 1.000 45.45361 21 ASN A CA 1
ATOM 3542 C C . ASN B 1 41 ? -0.93898 9.14274 -29.41749 1.000 49.52751 21 ASN A C 1
ATOM 3543 O O . ASN B 1 41 ? 0.18780 9.56791 -29.68405 1.000 54.73565 21 ASN A O 1
ATOM 3548 N N . LYS B 1 42 ? -1.37485 8.96751 -28.16900 1.000 48.67820 22 LYS A N 1
ATOM 3549 C CA . LYS B 1 42 ? -0.51815 9.03898 -27.00067 1.000 51.32716 22 LYS A CA 1
ATOM 3550 C C . LYS B 1 42 ? 0.37490 7.81733 -26.86313 1.000 54.21906 22 LYS A C 1
ATOM 3551 O O . LYS B 1 42 ? 1.22542 7.80239 -25.96810 1.000 56.49071 22 LYS A O 1
ATOM 3557 N N . GLY B 1 43 ? 0.18200 6.78705 -27.69234 1.000 51.79798 23 GLY A N 1
ATOM 3558 C CA . GLY B 1 43 ? 0.92646 5.55474 -27.52856 1.000 48.12672 23 GLY A CA 1
ATOM 3559 C C . GLY B 1 43 ? 0.51674 4.71148 -26.34157 1.000 48.44196 23 GLY A C 1
ATOM 3560 O O . GLY B 1 43 ? 1.24258 3.77762 -25.98646 1.000 48.94306 23 GLY A O 1
ATOM 3561 N N . TYR B 1 44 ? -0.63412 4.97537 -25.73044 1.000 46.81782 24 TYR A N 1
ATOM 3562 C CA . TYR B 1 44 ? -1.08949 4.10197 -24.64881 1.000 46.46343 24 TYR A CA 1
ATOM 3563 C C . TYR B 1 44 ? -1.59711 2.78629 -25.21382 1.000 48.05072 24 TYR A C 1
ATOM 3564 O O . TYR B 1 44 ? -1.30722 1.70143 -24.67653 1.000 45.92229 24 TYR A O 1
ATOM 3573 N N . TRP B 1 45 ? -2.40623 2.87728 -26.27983 1.000 45.24879 25 TRP A N 1
ATOM 3574 C CA . TRP B 1 45 ? -3.05024 1.72554 -26.88407 1.000 44.56990 25 TRP A CA 1
ATOM 3575 C C . TRP B 1 45 ? -2.20259 1.42323 -28.09316 1.000 45.46257 25 TRP A C 1
ATOM 3576 O O . TRP B 1 45 ? -2.11185 2.25398 -28.99498 1.000 43.78734 25 TRP A O 1
ATOM 3587 N N . ILE B 1 46 ? -1.53231 0.27448 -28.10084 1.000 45.62639 26 ILE A N 1
ATOM 3588 C CA . ILE B 1 46 ? -0.66528 -0.04513 -29.23125 1.000 48.81423 26 ILE A CA 1
ATOM 3589 C C . ILE B 1 46 ? -1.27117 -1.14203 -30.10598 1.000 45.86117 26 ILE A C 1
ATOM 3590 O O . ILE B 1 46 ? -0.61048 -1.65171 -31.00582 1.000 43.44819 26 ILE A O 1
ATOM 3595 N N . ASP B 1 47 ? -2.50837 -1.54351 -29.81983 1.000 48.23632 27 ASP A N 1
ATOM 3596 C CA . ASP B 1 47 ? -3.23633 -2.52999 -30.61229 1.000 47.63262 27 ASP A CA 1
ATOM 3597 C C . ASP B 1 47 ? -2.41369 -3.80012 -30.79210 1.000 47.67189 27 ASP A C 1
ATOM 3598 O O . ASP B 1 47 ? -2.24414 -4.31849 -31.89053 1.000 47.11414 27 ASP A O 1
ATOM 3603 N N . GLN B 1 48 ? -1.88698 -4.29993 -29.66656 1.000 47.65236 28 GLN A N 1
ATOM 3604 C CA . GLN B 1 48 ? -1.26671 -5.60532 -29.64142 1.000 46.65072 28 GLN A CA 1
ATOM 3605 C C . GLN B 1 48 ? -2.01477 -6.48900 -28.65518 1.000 47.99441 28 GLN A C 1
ATOM 3606 O O . GLN B 1 48 ? -2.49985 -5.99342 -27.62690 1.000 46.62100 28 GLN A O 1
ATOM 3612 N N . PRO B 1 49 ? -2.13873 -7.78803 -28.93400 1.000 47.62111 29 PRO A N 1
ATOM 3613 C CA . PRO B 1 49 ? -2.74011 -8.68393 -27.94193 1.000 46.60000 29 PRO A CA 1
ATOM 3614 C C . PRO B 1 49 ? -1.87979 -8.73692 -26.68782 1.000 47.03221 29 PRO A C 1
ATOM 3615 O O . PRO B 1 49 ? -0.68461 -8.43693 -26.70597 1.000 47.04772 29 PRO A O 1
ATOM 3619 N N . LEU B 1 50 ? -2.51371 -9.12589 -25.58101 1.000 46.44459 30 LEU A N 1
ATOM 3620 C CA . LEU B 1 50 ? -1.79355 -9.26377 -24.31883 1.000 47.82640 30 LEU A CA 1
ATOM 3621 C C . LEU B 1 50 ? -0.67365 -10.30109 -24.42677 1.000 49.32654 30 LEU A C 1
ATOM 3622 O O . LEU B 1 50 ? 0.33499 -10.20418 -23.71756 1.000 50.99534 30 LEU A O 1
ATOM 3627 N N . THR B 1 51 ? -0.82674 -11.28349 -25.32458 1.000 50.14898 31 THR A N 1
ATOM 3628 C CA . THR B 1 51 ? 0.23449 -12.23949 -25.64391 1.000 51.58694 31 THR A CA 1
ATOM 3629 C C . THR B 1 51 ? 1.52484 -11.57524 -26.12535 1.000 54.41675 31 THR A C 1
ATOM 3630 O O . THR B 1 51 ? 2.56013 -12.24907 -26.17288 1.000 58.14022 31 THR A O 1
ATOM 3634 N N . ARG B 1 52 ? 1.49219 -10.29748 -26.52272 1.000 52.08502 32 ARG A N 1
ATOM 3635 C CA . ARG B 1 52 ? 2.72090 -9.54403 -26.78717 1.000 52.35288 32 ARG A CA 1
ATOM 3636 C C . ARG B 1 52 ? 3.76525 -9.78478 -25.70609 1.000 54.64210 32 ARG A C 1
ATOM 3637 O O . ARG B 1 52 ? 4.96518 -9.85926 -25.98243 1.000 55.78699 32 ARG A O 1
ATOM 3645 N N . ILE B 1 53 ? 3.31741 -9.87457 -24.45815 1.000 53.27742 33 ILE A N 1
ATOM 3646 C CA . ILE B 1 53 ? 4.25928 -10.01187 -23.35305 1.000 54.61348 33 ILE A CA 1
ATOM 3647 C C . ILE B 1 53 ? 5.14012 -11.24319 -23.56183 1.000 57.65796 33 ILE A C 1
ATOM 3648 O O . ILE B 1 53 ? 6.34754 -11.22372 -23.28874 1.000 59.14599 33 ILE A O 1
ATOM 3653 N N . LEU B 1 54 ? 4.55693 -12.30909 -24.10655 1.000 58.02449 34 LEU A N 1
ATOM 3654 C CA . LEU B 1 54 ? 5.25618 -13.56744 -24.34162 1.000 59.29088 34 LEU A CA 1
ATOM 3655 C C . LEU B 1 54 ? 6.07759 -13.52284 -25.62249 1.000 61.73147 34 LEU A C 1
ATOM 3656 O O . LEU B 1 54 ? 7.23959 -13.94800 -25.64573 1.000 63.70174 34 LEU A O 1
ATOM 3661 N N . THR B 1 55 ? 5.48009 -13.03743 -26.71285 1.000 62.09456 35 THR A N 1
ATOM 3662 C CA . THR B 1 55 ? 6.22855 -12.88754 -27.94831 1.000 61.49208 35 THR A CA 1
ATOM 3663 C C . THR B 1 55 ? 7.52716 -12.12632 -27.71322 1.000 64.68739 35 THR A C 1
ATOM 3664 O O . THR B 1 55 ? 8.60635 -12.56230 -28.12818 1.000 64.37460 35 THR A O 1
ATOM 3668 N N . VAL B 1 56 ? 7.44050 -10.97460 -27.04883 1.000 62.35527 36 VAL A N 1
ATOM 3669 C CA . VAL B 1 56 ? 8.63195 -10.15423 -26.84850 1.000 64.14328 36 VAL A CA 1
ATOM 3670 C C . VAL B 1 56 ? 9.65280 -10.88924 -25.98318 1.000 65.55241 36 VAL A C 1
ATOM 3671 O O . VAL B 1 56 ? 10.86344 -10.84275 -26.24558 1.000 65.10001 36 VAL A O 1
ATOM 3675 N N . GLY B 1 57 ? 9.17797 -11.60037 -24.95370 1.000 61.74048 37 GLY A N 1
ATOM 3676 C CA . GLY B 1 57 ? 10.08701 -12.28501 -24.04709 1.000 63.56623 37 GLY A CA 1
ATOM 3677 C C . GLY B 1 57 ? 10.88669 -13.39488 -24.70500 1.000 63.81262 37 GLY A C 1
ATOM 3678 O O . GLY B 1 57 ? 12.09143 -13.52320 -24.47226 1.000 65.88018 37 GLY A O 1
ATOM 3679 N N . VAL B 1 58 ? 10.23632 -14.22384 -25.52302 1.000 62.46327 38 VAL A N 1
ATOM 3680 C CA . VAL B 1 58 ? 10.98529 -15.30249 -26.16090 1.000 65.88217 38 VAL A CA 1
ATOM 3681 C C . VAL B 1 58 ? 12.01500 -14.73870 -27.13913 1.000 67.14184 38 VAL A C 1
ATOM 3682 O O . VAL B 1 58 ? 13.17202 -15.17292 -27.14329 1.000 68.68963 38 VAL A O 1
ATOM 3686 N N . GLN B 1 59 ? 11.63596 -13.74442 -27.95740 1.000 68.07324 39 GLN A N 1
ATOM 3687 C CA . GLN B 1 59 ? 12.62193 -13.12689 -28.84731 1.000 68.68415 39 GLN A CA 1
ATOM 3688 C C . GLN B 1 59 ? 13.79524 -12.53733 -28.06799 1.000 68.32259 39 GLN A C 1
ATOM 3689 O O . GLN B 1 59 ? 14.94937 -12.66629 -28.49152 1.000 72.41978 39 GLN A O 1
ATOM 3695 N N . SER B 1 60 ? 13.52080 -11.89874 -26.92266 1.000 68.29612 40 SER A N 1
ATOM 3696 C CA . SER B 1 60 ? 14.49202 -11.11697 -26.15373 1.000 69.44175 40 SER A CA 1
ATOM 3697 C C . SER B 1 60 ? 15.31714 -11.92816 -25.15729 1.000 69.34340 40 SER A C 1
ATOM 3698 O O . SER B 1 60 ? 16.52180 -11.69782 -25.03454 1.000 72.06897 40 SER A O 1
ATOM 3701 N N . HIS B 1 61 ? 14.70211 -12.84331 -24.41492 1.000 66.23256 41 HIS A N 1
ATOM 3702 C CA . HIS B 1 61 ? 15.38137 -13.51272 -23.31170 1.000 66.10019 41 HIS A CA 1
ATOM 3703 C C . HIS B 1 61 ? 14.74045 -14.88701 -23.13747 1.000 66.79246 41 HIS A C 1
ATOM 3704 O O . HIS B 1 61 ? 14.20964 -15.19941 -22.05967 1.000 64.11828 41 HIS A O 1
ATOM 3711 N N . PRO B 1 62 ? 14.73411 -15.72038 -24.18422 1.000 65.97770 42 PRO A N 1
ATOM 3712 C CA . PRO B 1 62 ? 13.88497 -16.92534 -24.14684 1.000 65.09394 42 PRO A CA 1
ATOM 3713 C C . PRO B 1 62 ? 14.16326 -17.82861 -22.95824 1.000 62.93768 42 PRO A C 1
ATOM 3714 O O . PRO B 1 62 ? 13.24813 -18.50391 -22.47040 1.000 61.15860 42 PRO A O 1
ATOM 3718 N N . HIS B 1 63 ? 15.39600 -17.84711 -22.46628 1.000 63.89022 43 HIS A N 1
ATOM 3719 C CA . HIS B 1 63 ? 15.79545 -18.74268 -21.39710 1.000 63.70303 43 HIS A CA 1
ATOM 3720 C C . HIS B 1 63 ? 15.79759 -18.06874 -20.02823 1.000 63.89003 43 HIS A C 1
ATOM 3721 O O . HIS B 1 63 ? 16.01895 -18.74699 -19.02529 1.000 63.88469 43 HIS A O 1
ATOM 3728 N N . SER B 1 64 ? 15.51293 -16.76779 -19.95915 1.000 63.14800 44 SER A N 1
ATOM 3729 C CA . SER B 1 64 ? 15.17259 -16.14312 -18.68734 1.000 62.22831 44 SER A CA 1
ATOM 3730 C C . SER B 1 64 ? 14.12016 -16.97560 -17.96932 1.000 62.24351 44 SER A C 1
ATOM 3731 O O . SER B 1 64 ? 13.21879 -17.53429 -18.60320 1.000 61.76268 44 SER A O 1
ATOM 3734 N N . LEU B 1 65 ? 14.20856 -17.02897 -16.63855 1.000 61.39202 45 LEU A N 1
ATOM 3735 C CA . LEU B 1 65 ? 13.14873 -17.65990 -15.86200 1.000 58.24603 45 LEU A CA 1
ATOM 3736 C C . LEU B 1 65 ? 11.90940 -16.78345 -15.88834 1.000 57.08046 45 LEU A C 1
ATOM 3737 O O . LEU B 1 65 ? 11.98047 -15.58640 -15.60056 1.000 57.56804 45 LEU A O 1
ATOM 3742 N N . ALA B 1 66 ? 10.77508 -17.37750 -16.25651 1.000 54.78184 46 ALA A N 1
ATOM 3743 C CA . ALA B 1 66 ? 9.49003 -16.70036 -16.23411 1.000 54.70818 46 ALA A CA 1
ATOM 3744 C C . ALA B 1 66 ? 8.67555 -17.00540 -14.97759 1.000 53.70701 46 ALA A C 1
ATOM 3745 O O . ALA B 1 66 ? 8.05113 -16.10060 -14.41253 1.000 50.86668 46 ALA A O 1
ATOM 3747 N N . ILE B 1 67 ? 8.63173 -18.26232 -14.54691 1.000 52.97451 47 ILE A N 1
ATOM 3748 C CA . ILE B 1 67 ? 7.75918 -18.66758 -13.45100 1.000 53.40811 47 ILE A CA 1
ATOM 3749 C C . ILE B 1 67 ? 8.51279 -19.66593 -12.59724 1.000 56.13505 47 ILE A C 1
ATOM 3750 O O . ILE B 1 67 ? 9.10165 -20.61485 -13.12810 1.000 56.73897 47 ILE A O 1
ATOM 3755 N N . ILE B 1 68 ? 8.53739 -19.42189 -11.28411 1.000 54.97851 48 ILE A N 1
ATOM 3756 C CA . ILE B 1 68 ? 9.01660 -20.39091 -10.30806 1.000 54.83768 48 ILE A CA 1
ATOM 3757 C C . ILE B 1 68 ? 7.82262 -20.79459 -9.47241 1.000 53.51407 48 ILE A C 1
ATOM 3758 O O . ILE B 1 68 ? 7.13836 -19.94230 -8.88171 1.000 49.77461 48 ILE A O 1
ATOM 3763 N N . CYS B 1 69 ? 7.54880 -22.09302 -9.46306 1.000 56.72144 49 CYS A N 1
ATOM 3764 C CA . CYS B 1 69 ? 6.33457 -22.62723 -8.85654 1.000 57.25151 49 CYS A CA 1
ATOM 3765 C C . CYS B 1 69 ? 6.70496 -23.92576 -8.15975 1.000 60.16590 49 CYS A C 1
ATOM 3766 O O . CYS B 1 69 ? 6.83052 -24.96783 -8.81787 1.000 62.46767 49 CYS A O 1
ATOM 3769 N N . GLY B 1 70 ? 6.86855 -23.85061 -6.84310 1.000 60.22910 50 GLY A N 1
ATOM 3770 C CA . GLY B 1 70 ? 7.24726 -25.02068 -6.07426 1.000 61.97066 50 GLY A CA 1
ATOM 3771 C C . GLY B 1 70 ? 8.59706 -25.48879 -6.54547 1.000 64.26185 50 GLY A C 1
ATOM 3772 O O . GLY B 1 70 ? 9.58663 -24.74812 -6.51052 1.000 65.75842 50 GLY A O 1
ATOM 3773 N N . GLU B 1 71 ? 8.65341 -26.72196 -7.02098 1.000 64.65371 51 GLU A N 1
ATOM 3774 C CA . GLU B 1 71 ? 9.91006 -27.25550 -7.51343 1.000 65.47399 51 GLU A CA 1
ATOM 3775 C C . GLU B 1 71 ? 10.15444 -26.93821 -8.97236 1.000 66.26303 51 GLU A C 1
ATOM 3776 O O . GLU B 1 71 ? 11.24546 -27.22263 -9.46906 1.000 67.91982 51 GLU A O 1
ATOM 3782 N N . ARG B 1 72 ? 9.16735 -26.37691 -9.66715 1.000 66.22594 52 ARG A N 1
ATOM 3783 C CA . ARG B 1 72 ? 9.22437 -26.18892 -11.10808 1.000 65.31650 52 ARG A CA 1
ATOM 3784 C C . ARG B 1 72 ? 9.71254 -24.78744 -11.43750 1.000 63.36410 52 ARG A C 1
ATOM 3785 O O . ARG B 1 72 ? 9.38897 -23.82039 -10.73678 1.000 61.36446 52 ARG A O 1
ATOM 3793 N N . GLN B 1 73 ? 10.47027 -24.68351 -12.52435 1.000 64.48417 53 GLN A N 1
ATOM 3794 C CA . GLN B 1 73 ? 10.96733 -23.40950 -13.02151 1.000 63.26544 53 GLN A CA 1
ATOM 3795 C C . GLN B 1 73 ? 10.75122 -23.37273 -14.52999 1.000 63.31858 53 GLN A C 1
ATOM 3796 O O . GLN B 1 73 ? 11.32875 -24.18431 -15.25875 1.000 65.34004 53 GLN A O 1
ATOM 3802 N N . LEU B 1 74 ? 9.89379 -22.46352 -14.99560 1.000 62.08703 54 LEU A N 1
ATOM 3803 C CA . LEU B 1 74 ? 9.59869 -22.31921 -16.41906 1.000 60.23134 54 LEU A CA 1
ATOM 3804 C C . LEU B 1 74 ? 10.31542 -21.10806 -17.00238 1.000 58.85490 54 LEU A C 1
ATOM 3805 O O . LEU B 1 74 ? 10.21372 -19.99991 -16.46692 1.000 57.93003 54 LEU A O 1
ATOM 3810 N N . SER B 1 75 ? 10.99896 -21.31018 -18.12386 1.000 60.21001 55 SER A N 1
ATOM 3811 C CA . SER B 1 75 ? 11.57218 -20.19132 -18.84668 1.000 59.74857 55 SER A CA 1
ATOM 3812 C C . SER B 1 75 ? 10.50644 -19.50918 -19.69350 1.000 57.00809 55 SER A C 1
ATOM 3813 O O . SER B 1 75 ? 9.37498 -19.98603 -19.82889 1.000 55.65528 55 SER A O 1
ATOM 3816 N N . TYR B 1 76 ? 10.89568 -18.37562 -20.27687 1.000 56.90853 56 TYR A N 1
ATOM 3817 C CA . TYR B 1 76 ? 9.99036 -17.62583 -21.13651 1.000 57.67469 56 TYR A CA 1
ATOM 3818 C C . TYR B 1 76 ? 9.58905 -18.43232 -22.37159 1.000 58.56081 56 TYR A C 1
ATOM 3819 O O . TYR B 1 76 ? 8.41566 -18.43252 -22.76656 1.000 55.75028 56 TYR A O 1
ATOM 3828 N N . ILE B 1 77 ? 10.54793 -19.12224 -22.99753 1.000 56.17986 57 ILE A N 1
ATOM 3829 C CA . ILE B 1 77 ? 10.21749 -19.90842 -24.18318 1.000 58.66320 57 ILE A CA 1
ATOM 3830 C C . ILE B 1 77 ? 9.35827 -21.10889 -23.80322 1.000 59.73560 57 ILE A C 1
ATOM 3831 O O . ILE B 1 77 ? 8.49546 -21.53181 -24.58229 1.000 58.30332 57 ILE A O 1
ATOM 3836 N N . GLU B 1 78 ? 9.57229 -21.66680 -22.60579 1.000 57.73255 58 GLU A N 1
ATOM 3837 C CA . GLU B 1 78 ? 8.76086 -22.77728 -22.10795 1.000 59.78611 58 GLU A CA 1
ATOM 3838 C C . GLU B 1 78 ? 7.30467 -22.35798 -21.90594 1.000 58.50593 58 GLU A C 1
ATOM 3839 O O . GLU B 1 78 ? 6.37559 -23.01612 -22.39017 1.000 57.19225 58 GLU A O 1
ATOM 3845 N N . LEU B 1 79 ? 7.08159 -21.29407 -21.12656 1.000 57.81627 59 LEU A N 1
ATOM 3846 C CA . LEU B 1 79 ? 5.73317 -20.74947 -20.99171 1.000 56.37007 59 LEU A CA 1
ATOM 3847 C C . LEU B 1 79 ? 5.08548 -20.51821 -22.35885 1.000 55.25494 59 LEU A C 1
ATOM 3848 O O . LEU B 1 79 ? 3.89463 -20.79386 -22.55336 1.000 52.70551 59 LEU A O 1
ATOM 3853 N N . ASP B 1 80 ? 5.85850 -20.01694 -23.32489 1.000 55.11777 60 ASP A N 1
ATOM 3854 C CA . ASP B 1 80 ? 5.30683 -19.77277 -24.64981 1.000 55.38567 60 ASP A CA 1
ATOM 3855 C C . ASP B 1 80 ? 4.93797 -21.08103 -25.34854 1.000 55.57288 60 ASP A C 1
ATOM 3856 O O . ASP B 1 80 ? 3.85309 -21.20006 -25.93856 1.000 54.87443 60 ASP A O 1
ATOM 3861 N N . ARG B 1 81 ? 5.83702 -22.06807 -25.31244 1.000 55.10145 61 ARG A N 1
ATOM 3862 C CA . ARG B 1 81 ? 5.54409 -23.36300 -25.92109 1.000 56.17812 61 ARG A CA 1
ATOM 3863 C C . ARG B 1 81 ? 4.31261 -24.00590 -25.27028 1.000 57.35276 61 ARG A C 1
ATOM 3864 O O . ARG B 1 81 ? 3.40095 -24.48000 -25.96345 1.000 55.22629 61 ARG A O 1
ATOM 3872 N N . LEU B 1 82 ? 4.25234 -23.99729 -23.93051 1.000 53.47207 62 LEU A N 1
ATOM 3873 C CA . LEU B 1 82 ? 3.18055 -24.69731 -23.22570 1.000 53.87053 62 LEU A CA 1
ATOM 3874 C C . LEU B 1 82 ? 1.83390 -24.02029 -23.44622 1.000 52.57299 62 LEU A C 1
ATOM 3875 O O . LEU B 1 82 ? 0.80915 -24.70038 -23.59984 1.000 52.47731 62 LEU A O 1
ATOM 3880 N N . SER B 1 83 ? 1.80559 -22.68358 -23.47242 1.000 48.69638 63 SER A N 1
ATOM 3881 C CA . SER B 1 83 ? 0.53196 -22.01269 -23.71749 1.000 50.34466 63 SER A CA 1
ATOM 3882 C C . SER B 1 83 ? 0.07849 -22.19654 -25.16564 1.000 52.20060 63 SER A C 1
ATOM 3883 O O . SER B 1 83 ? -1.12580 -22.31544 -25.42898 1.000 49.97137 63 SER A O 1
ATOM 3886 N N . THR B 1 84 ? 1.01911 -22.28628 -26.11235 1.000 50.18053 64 THR A N 1
ATOM 3887 C CA . THR B 1 84 ? 0.62748 -22.60152 -27.48146 1.000 54.10359 64 THR A CA 1
ATOM 3888 C C . THR B 1 84 ? 0.02387 -23.99574 -27.57722 1.000 55.71230 64 THR A C 1
ATOM 3889 O O . THR B 1 84 ? -1.02493 -24.19012 -28.21955 1.000 54.45633 64 THR A O 1
ATOM 3893 N N . ASN B 1 85 ? 0.69772 -24.98428 -26.97476 1.000 55.15448 65 ASN A N 1
ATOM 3894 C CA . ASN B 1 85 ? 0.16064 -26.34074 -26.92065 1.000 58.00787 65 ASN A CA 1
ATOM 3895 C C . ASN B 1 85 ? -1.31216 -26.31407 -26.55293 1.000 56.55190 65 ASN A C 1
ATOM 3896 O O . ASN B 1 85 ? -2.16960 -26.77994 -27.31579 1.000 57.36292 65 ASN A O 1
ATOM 3901 N N . LEU B 1 86 ? -1.61636 -25.76524 -25.36916 1.000 54.10376 66 LEU A N 1
ATOM 3902 C CA . LEU B 1 86 ? -2.99191 -25.74253 -24.90029 1.000 53.67070 66 LEU A CA 1
ATOM 3903 C C . LEU B 1 86 ? -3.88826 -25.05067 -25.90981 1.000 51.80829 66 LEU A C 1
ATOM 3904 O O . LEU B 1 86 ? -4.96293 -25.55537 -26.24653 1.000 52.12250 66 LEU A O 1
ATOM 3909 N N . ALA B 1 87 ? -3.45533 -23.89238 -26.41461 1.000 49.97296 6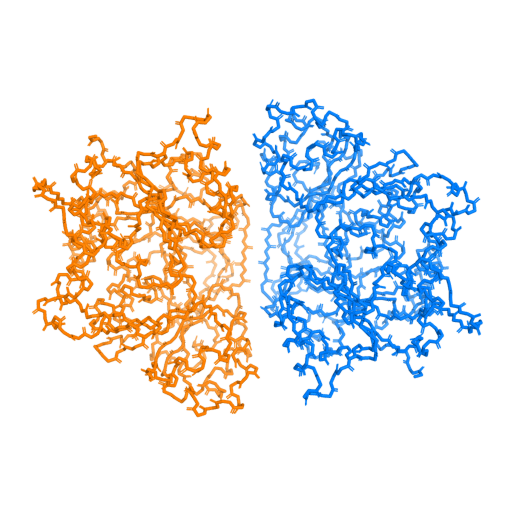7 ALA A N 1
ATOM 3910 C CA . ALA B 1 87 ? -4.25792 -23.17395 -27.39642 1.000 52.57144 67 ALA A CA 1
ATOM 3911 C C . ALA B 1 87 ? -4.50225 -24.00696 -28.65125 1.000 53.70756 67 ALA A C 1
ATOM 3912 O O . ALA B 1 87 ? -5.61557 -24.00601 -29.19137 1.000 52.98934 67 ALA A O 1
ATOM 3914 N N . THR B 1 88 ? -3.47672 -24.69769 -29.16303 1.000 55.77301 68 THR A N 1
ATOM 3915 C CA . THR B 1 88 ? -3.74023 -25.49781 -30.36322 1.000 54.99142 68 THR A CA 1
ATOM 3916 C C . THR B 1 88 ? -4.72214 -26.62054 -30.06215 1.000 57.54765 68 THR A C 1
ATOM 3917 O O . THR B 1 88 ? -5.50906 -26.99265 -30.93034 1.000 57.46428 68 THR A O 1
ATOM 3921 N N . ARG B 1 89 ? -4.73182 -27.14441 -28.83491 1.000 57.01754 69 ARG A N 1
ATOM 3922 C CA . ARG B 1 89 ? -5.67940 -28.20870 -28.52544 1.000 57.18552 69 ARG A CA 1
ATOM 3923 C C . ARG B 1 89 ? -7.09222 -27.66960 -28.41615 1.000 55.98433 69 ARG A C 1
ATOM 3924 O O . ARG B 1 89 ? -8.04764 -28.35298 -28.78901 1.000 56.48087 69 ARG A O 1
ATOM 3932 N N . LEU B 1 90 ? -7.24819 -26.45169 -27.89549 1.000 55.17232 70 LEU A N 1
ATOM 3933 C CA . LEU B 1 90 ? -8.57721 -25.85747 -27.81216 1.000 55.28169 70 LEU A CA 1
ATOM 3934 C C . LEU B 1 90 ? -9.10835 -25.53013 -29.19273 1.000 56.62710 70 LEU A C 1
ATOM 3935 O O . LEU B 1 90 ? -10.28670 -25.77690 -29.48806 1.000 56.49783 70 LEU A O 1
ATOM 3940 N N . ALA B 1 91 ? -8.25251 -24.94103 -30.03434 1.000 56.40594 71 ALA A N 1
ATOM 3941 C CA . ALA B 1 91 ? -8.60655 -24.67448 -31.42281 1.000 58.14726 71 ALA A CA 1
ATOM 3942 C C . ALA B 1 91 ? -9.03175 -25.95347 -32.12888 1.000 58.49176 71 ALA A C 1
ATOM 3943 O O . ALA B 1 91 ? -10.04700 -25.97342 -32.83081 1.000 62.46360 71 ALA A O 1
ATOM 3945 N N . GLU B 1 92 ? -8.26630 -27.03853 -31.94647 1.000 58.30008 72 GLU A N 1
ATOM 3946 C CA . GLU B 1 92 ? -8.61793 -28.32642 -32.54517 1.000 61.61182 72 GLU A CA 1
ATOM 3947 C C . GLU B 1 92 ? -10.04468 -28.74685 -32.21650 1.000 62.12626 72 GLU A C 1
ATOM 3948 O O . GLU B 1 92 ? -10.67744 -29.44613 -33.01084 1.000 59.89951 72 GLU A O 1
ATOM 3954 N N . LYS B 1 93 ? -10.56657 -28.33423 -31.05979 1.000 58.30139 73 LYS A N 1
ATOM 3955 C CA . LYS B 1 93 ? -11.90165 -28.69838 -30.59058 1.000 60.99664 73 LYS A CA 1
ATOM 3956 C C . LYS B 1 93 ? -12.97067 -27.66416 -30.93788 1.000 58.45730 73 LYS A C 1
ATOM 3957 O O . LYS B 1 93 ? -14.11463 -27.79657 -30.49039 1.000 59.63041 73 LYS A O 1
ATOM 3963 N N . GLY B 1 94 ? -12.62862 -26.64006 -31.70808 1.000 58.49554 74 GLY A N 1
ATOM 3964 C CA . GLY B 1 94 ? -13.60280 -25.64696 -32.10599 1.000 57.55261 74 GLY A CA 1
ATOM 3965 C C . GLY B 1 94 ? -13.82645 -24.54708 -31.10329 1.000 60.00549 74 GLY A C 1
ATOM 3966 O O . GLY B 1 94 ? -14.79197 -23.79078 -31.24774 1.000 60.82356 74 GLY A O 1
ATOM 3967 N N . LEU B 1 95 ? -12.97384 -24.43788 -30.08153 1.000 57.10561 75 LEU A N 1
ATOM 3968 C CA . LEU B 1 95 ? -13.06049 -23.34641 -29.11852 1.000 57.20934 75 LEU A CA 1
ATOM 3969 C C . LEU B 1 95 ? -12.25094 -22.17386 -29.64546 1.000 55.41287 75 LEU A C 1
ATOM 3970 O O . LEU B 1 95 ? -11.10206 -22.35001 -30.05141 1.000 60.80978 75 LEU A O 1
ATOM 3975 N N . GLY B 1 96 ? -12.84541 -20.99023 -29.66869 1.000 53.64383 76 GLY A N 1
ATOM 3976 C CA . GLY B 1 96 ? -12.12919 -19.85394 -30.22509 1.000 52.58260 76 GLY A CA 1
ATOM 3977 C C . GLY B 1 96 ? -12.88929 -18.55283 -30.09274 1.000 50.94806 76 GLY A C 1
ATOM 3978 O O . GLY B 1 96 ? -13.69046 -18.39161 -29.17071 1.000 48.27457 76 GLY A O 1
ATOM 3979 N N . LYS B 1 97 ? -12.66743 -17.62496 -31.01694 1.000 46.77408 77 LYS A N 1
ATOM 3980 C CA . LYS B 1 97 ? -13.29414 -16.31630 -30.90716 1.000 50.22581 77 LYS A CA 1
ATOM 3981 C C . LYS B 1 97 ? -14.81081 -16.43570 -30.80609 1.000 50.29939 77 LYS A C 1
ATOM 3982 O O . LYS B 1 97 ? -15.44443 -17.20765 -31.53701 1.000 47.60871 77 LYS A O 1
ATOM 3988 N N . GLY B 1 98 ? -15.38841 -15.65097 -29.89109 1.000 48.11607 78 GLY A N 1
ATOM 3989 C CA . GLY B 1 98 ? -16.79506 -15.70293 -29.58266 1.000 49.50122 78 GLY A CA 1
ATOM 3990 C C . GLY B 1 98 ? -17.12045 -16.57928 -28.39651 1.000 49.29660 78 GLY A C 1
ATOM 3991 O O . GLY B 1 98 ? -18.20469 -16.44378 -27.82095 1.000 48.32904 78 GLY A O 1
ATOM 3992 N N . ASP B 1 99 ? -16.21217 -17.48004 -28.02667 1.000 50.05517 79 ASP A N 1
ATOM 3993 C CA . ASP B 1 99 ? -16.44845 -18.45381 -26.97044 1.000 47.97275 79 ASP A CA 1
ATOM 3994 C C . ASP B 1 99 ? -15.81787 -17.91937 -25.69763 1.000 45.47979 79 ASP A C 1
ATOM 3995 O O . ASP B 1 99 ? -14.95278 -17.04955 -25.73671 1.000 45.24710 79 ASP A O 1
ATOM 4000 N N . THR B 1 100 ? -16.23693 -18.46715 -24.56772 1.000 45.03224 80 THR A N 1
ATOM 4001 C CA . THR B 1 100 ? -15.71565 -18.05585 -23.27573 1.000 44.19009 80 THR A CA 1
ATOM 4002 C C . THR B 1 100 ? -15.29550 -19.28154 -22.47282 1.000 46.51368 80 THR A C 1
ATOM 4003 O O . THR B 1 100 ? -15.65303 -20.42469 -22.79581 1.000 42.87931 80 THR A O 1
ATOM 4007 N N . ALA B 1 101 ? -14.57390 -19.01043 -21.37137 1.000 41.06765 81 ALA A N 1
ATOM 4008 C CA . ALA B 1 101 ? -13.99107 -20.03490 -20.53548 1.000 40.48816 81 ALA A CA 1
ATOM 4009 C C . ALA B 1 101 ? -14.07601 -19.55222 -19.09069 1.000 40.27762 81 ALA A C 1
ATOM 4010 O O . ALA B 1 101 ? -14.00921 -18.34656 -18.81579 1.000 38.94330 81 ALA A O 1
ATOM 4012 N N . LEU B 1 102 ? -14.28500 -20.48287 -18.17585 1.000 39.10147 82 LEU A N 1
ATOM 4013 C CA . LEU B 1 102 ? -14.26729 -20.16944 -16.74340 1.000 39.78742 82 LEU A CA 1
ATOM 4014 C C . LEU B 1 102 ? -13.11239 -20.96185 -16.15885 1.000 39.21059 82 LEU A C 1
ATOM 4015 O O . LEU B 1 102 ? -13.07906 -22.18980 -16.30123 1.000 40.77219 82 LEU A O 1
ATOM 4020 N N . VAL B 1 103 ? -12.13569 -20.26510 -15.57047 1.000 39.46542 83 VAL A N 1
ATOM 4021 C CA . VAL B 1 103 ? -10.93780 -20.89902 -15.02260 1.000 40.10219 83 VAL A CA 1
ATOM 4022 C C . VAL B 1 103 ? -10.89905 -20.65762 -13.51522 1.000 40.43047 83 VAL A C 1
ATOM 4023 O O . VAL B 1 103 ? -11.09447 -19.52351 -13.05707 1.000 38.40046 83 VAL A O 1
ATOM 4027 N N . GLN B 1 104 ? -10.65845 -21.72763 -12.74164 1.000 40.98753 84 GLN A N 1
ATOM 4028 C CA . GLN B 1 104 ? -10.56118 -21.62821 -11.27529 1.000 39.55443 84 GLN A CA 1
ATOM 4029 C C . GLN B 1 104 ? -9.35343 -22.45754 -10.84200 1.000 39.81877 84 GLN A C 1
ATOM 4030 O O . GLN B 1 104 ? -9.46430 -23.66319 -10.61762 1.000 41.44754 84 GLN A O 1
ATOM 4036 N N . LEU B 1 105 ? -8.20046 -21.80979 -10.74801 1.000 38.37975 85 LEU A N 1
ATOM 4037 C CA . LEU B 1 105 ? -6.96313 -22.49927 -10.43641 1.000 43.42043 85 LEU A CA 1
ATOM 4038 C C . LEU B 1 105 ? -6.31538 -21.84928 -9.22736 1.000 42.95709 85 LEU A C 1
ATOM 4039 O O . LEU B 1 105 ? -6.47939 -20.64286 -9.00103 1.000 43.66295 85 LEU A O 1
ATOM 4044 N N . PRO B 1 106 ? -5.56511 -22.60915 -8.45339 1.000 41.93514 86 PRO A N 1
ATOM 4045 C CA . PRO B 1 106 ? -4.81173 -21.99934 -7.34552 1.000 43.61959 86 PRO A CA 1
ATOM 4046 C C . PRO B 1 106 ? -3.60049 -21.22999 -7.84317 1.000 44.11039 86 PRO A C 1
ATOM 4047 O O . PRO B 1 106 ? -3.41275 -21.04339 -9.05455 1.000 43.22518 86 PRO A O 1
ATOM 4051 N N . ASN B 1 107 ? -2.74589 -20.79274 -6.92392 1.000 41.67944 87 ASN A N 1
ATOM 4052 C CA . ASN B 1 107 ? -1.56592 -20.01451 -7.29359 1.000 44.72989 87 ASN A CA 1
ATOM 4053 C C . ASN B 1 107 ? -0.46183 -20.94490 -7.76298 1.000 46.84029 87 ASN A C 1
ATOM 4054 O O . ASN B 1 107 ? 0.54026 -21.15526 -7.07901 1.000 44.11068 87 ASN A O 1
ATOM 4059 N N . VAL B 1 108 ? -0.60294 -21.43083 -9.00706 1.000 46.07106 88 VAL A N 1
ATOM 4060 C CA . VAL B 1 108 ? 0.35009 -22.36016 -9.59602 1.000 45.37625 88 VAL A CA 1
ATOM 4061 C C . VAL B 1 108 ? 0.69018 -21.87603 -10.99780 1.000 46.82473 88 VAL A C 1
ATOM 4062 O O . VAL B 1 108 ? -0.04544 -21.09933 -11.60408 1.000 44.96249 88 VAL A O 1
ATOM 4066 N N . ALA B 1 109 ? 1.82658 -22.33708 -11.51536 1.000 45.11072 89 ALA A N 1
ATOM 4067 C CA . ALA B 1 109 ? 2.25655 -21.84908 -12.82338 1.000 48.59428 89 ALA A CA 1
ATOM 4068 C C . ALA B 1 109 ? 1.21706 -22.14581 -13.89743 1.000 47.79288 89 ALA A C 1
ATOM 4069 O O . ALA B 1 109 ? 1.06335 -21.36163 -14.84262 1.000 45.28501 89 ALA A O 1
ATOM 4071 N N . GLU B 1 110 ? 0.46413 -23.24596 -13.75730 1.000 46.12968 90 GLU A N 1
ATOM 4072 C CA . GLU B 1 110 ? -0.55354 -23.54378 -14.76585 1.000 48.40338 90 GLU A CA 1
ATOM 4073 C C . GLU B 1 110 ? -1.54642 -22.40163 -14.92121 1.000 47.09782 90 GLU A C 1
ATOM 4074 O O . GLU B 1 110 ? -2.13032 -22.23402 -16.00032 1.000 43.83375 90 GLU A O 1
ATOM 4080 N N . PHE B 1 111 ? -1.78274 -21.62290 -13.85950 1.000 43.34182 91 PHE A N 1
ATOM 4081 C CA . PHE B 1 111 ? -2.67516 -20.48267 -14.01210 1.000 43.38481 91 PHE A CA 1
ATOM 4082 C C . PHE B 1 111 ? -2.28123 -19.62801 -15.21906 1.000 44.35270 91 PHE A C 1
ATOM 4083 O O . PHE B 1 111 ? -3.13408 -19.23378 -16.01936 1.000 42.19742 91 PHE A O 1
ATOM 4091 N N . TYR B 1 112 ? -0.98421 -19.32198 -15.35181 1.000 45.37312 92 TYR A N 1
ATOM 4092 C CA . TYR B 1 112 ? -0.51238 -18.39556 -16.37714 1.000 45.23960 92 TYR A CA 1
ATOM 4093 C C . TYR B 1 112 ? -0.41532 -19.07012 -17.71731 1.000 45.17926 92 TYR A C 1
ATOM 4094 O O . TYR B 1 112 ? -0.62939 -18.42913 -18.74571 1.000 46.85997 92 TYR A O 1
ATOM 4103 N N . ILE B 1 113 ? -0.08081 -20.35524 -17.72418 1.000 46.01208 93 ILE A N 1
ATOM 4104 C CA . ILE B 1 113 ? -0.11593 -21.10903 -18.96721 1.000 46.35157 93 ILE A CA 1
ATOM 4105 C C . ILE B 1 113 ? -1.51246 -21.04907 -19.57350 1.000 45.12523 93 ILE A C 1
ATOM 4106 O O . ILE B 1 113 ? -1.70178 -20.68707 -20.74431 1.000 48.51190 93 ILE A O 1
ATOM 4111 N N . VAL B 1 114 ? -2.51188 -21.36874 -18.76592 1.000 41.33780 94 VAL A N 1
ATOM 4112 C CA . VAL B 1 114 ? -3.90321 -21.35236 -19.19880 1.000 42.89313 94 VAL A CA 1
ATOM 4113 C C . VAL B 1 114 ? -4.29820 -19.95500 -19.64412 1.000 44.32086 94 VAL A C 1
ATOM 4114 O O . VAL B 1 114 ? -4.87835 -19.75764 -20.72690 1.000 44.21442 94 VAL A O 1
ATOM 4118 N N . PHE B 1 115 ? -3.98894 -18.96133 -18.81492 1.000 40.03671 95 PHE A N 1
ATOM 4119 C CA . PHE B 1 115 ? -4.32042 -17.59158 -19.16651 1.000 42.28781 95 PHE A CA 1
ATOM 4120 C C . PHE B 1 115 ? -3.81964 -17.24519 -20.56461 1.000 44.04047 95 PHE A C 1
ATOM 4121 O O . PHE B 1 115 ? -4.57660 -16.74909 -21.39333 1.000 40.87115 95 PHE A O 1
ATOM 4129 N N . PHE B 1 116 ? -2.53036 -17.47611 -20.82401 1.000 44.10525 96 PHE A N 1
ATOM 4130 C CA . PHE B 1 116 ? -1.96526 -17.12637 -22.12000 1.000 46.26336 96 PHE A CA 1
ATOM 4131 C C . PHE B 1 116 ? -2.47575 -18.04031 -23.22675 1.000 46.94441 96 PHE A C 1
ATOM 4132 O O . PHE B 1 116 ? -2.63713 -17.59269 -24.36404 1.000 47.61820 96 PHE A O 1
ATOM 4140 N N . ALA B 1 117 ? -2.74164 -19.31255 -22.92091 1.000 47.68564 97 ALA A N 1
ATOM 4141 C CA . ALA B 1 117 ? -3.31672 -20.20590 -23.92339 1.000 46.46348 97 ALA A CA 1
ATOM 4142 C C . ALA B 1 117 ? -4.66172 -19.68334 -24.40486 1.000 47.02513 97 ALA A C 1
ATOM 4143 O O . ALA B 1 117 ? -4.97719 -19.75182 -25.59704 1.000 46.16524 97 ALA A O 1
ATOM 4145 N N . LEU B 1 118 ? -5.47298 -19.16196 -23.49151 1.000 45.06447 98 LEU A N 1
ATOM 4146 C CA . LEU B 1 118 ? -6.79882 -18.69170 -23.86270 1.000 44.45135 98 LEU A CA 1
ATOM 4147 C C . LEU B 1 118 ? -6.71834 -17.35324 -24.59081 1.000 46.00098 98 LEU A C 1
ATOM 4148 O O . LEU B 1 118 ? -7.50658 -17.08599 -25.51665 1.000 42.63064 98 LEU A O 1
ATOM 4153 N N . LEU B 1 119 ? -5.78357 -16.49504 -24.16934 1.000 45.44188 99 LEU A N 1
ATOM 4154 C CA . LEU B 1 119 ? -5.57375 -15.25051 -24.89152 1.000 42.96119 99 LEU A CA 1
ATOM 4155 C C . LEU B 1 119 ? -5.14804 -15.52614 -26.32120 1.000 45.76245 99 LEU A C 1
ATOM 4156 O O . LEU B 1 119 ? -5.62372 -14.85036 -27.24033 1.000 43.54489 99 LEU A O 1
ATOM 4161 N N . LYS B 1 120 ? -4.26217 -16.52389 -26.52192 1.000 44.48146 100 LYS A N 1
ATOM 4162 C CA . LYS B 1 120 ? -3.76569 -16.86824 -27.85269 1.000 47.98588 100 LYS A CA 1
ATOM 4163 C C . LYS B 1 120 ? -4.86613 -17.47993 -28.70188 1.000 48.00837 100 LYS A C 1
ATOM 4164 O O . LYS B 1 120 ? -4.93155 -17.24438 -29.91799 1.000 49.76287 100 LYS A O 1
ATOM 4170 N N . ALA B 1 121 ? -5.71210 -18.30016 -28.08637 1.000 45.60967 101 ALA A N 1
ATOM 4171 C CA . ALA B 1 121 ? -6.82101 -18.93995 -28.77763 1.000 46.07608 101 ALA A CA 1
ATOM 4172 C C . ALA B 1 121 ? -7.97620 -17.98383 -29.04895 1.000 46.50719 101 ALA A C 1
ATOM 4173 O O . ALA B 1 121 ? -8.85079 -18.30921 -29.85845 1.000 47.63765 101 ALA A O 1
ATOM 4175 N N . GLY B 1 122 ? -8.00449 -16.81295 -28.41715 1.000 44.96947 102 GLY A N 1
ATOM 4176 C CA . GLY B 1 122 ? -9.12431 -15.92112 -28.64430 1.000 44.64001 102 GLY A CA 1
ATOM 4177 C C . GLY B 1 122 ? -10.35311 -16.24939 -27.83199 1.000 46.40539 102 GLY A C 1
ATOM 4178 O O . GLY B 1 122 ? -11.44928 -15.77397 -28.15910 1.000 46.43282 102 GLY A O 1
ATOM 4179 N N . VAL B 1 123 ? -10.19982 -17.02389 -26.75825 1.000 44.15913 103 VAL A N 1
ATOM 4180 C CA . VAL B 1 123 ? -11.29955 -17.37602 -25.87818 1.000 45.19926 103 VAL A CA 1
ATOM 4181 C C . VAL B 1 123 ? -11.31737 -16.40508 -24.70763 1.000 43.02326 103 VAL A C 1
ATOM 4182 O O . VAL B 1 123 ? -10.33234 -16.28339 -23.96855 1.000 46.15169 103 VAL A O 1
ATOM 4186 N N . VAL B 1 124 ? -12.42561 -15.70485 -24.52260 1.000 41.32042 104 VAL A N 1
ATOM 4187 C CA . VAL B 1 124 ? -12.49733 -14.72558 -23.44302 1.000 41.52919 104 VAL A CA 1
ATOM 4188 C C . VAL B 1 124 ? -12.66441 -15.49183 -22.14067 1.000 42.46496 104 VAL A C 1
ATOM 4189 O O . VAL B 1 124 ? -13.58990 -16.30107 -22.01524 1.000 41.92594 104 VAL A O 1
ATOM 4193 N N . VAL B 1 125 ? -11.76127 -15.25769 -21.17078 1.000 41.62170 105 VAL A N 1
ATOM 4194 C CA . VAL B 1 125 ? -11.70794 -16.03687 -19.93745 1.000 40.71429 105 VAL A CA 1
ATOM 4195 C C . VAL B 1 125 ? -12.15993 -15.18377 -18.75510 1.000 41.26493 105 VAL A C 1
ATOM 4196 O O . VAL B 1 125 ? -11.89004 -13.97530 -18.68637 1.000 39.74600 105 VAL A O 1
ATOM 4200 N N . LEU B 1 126 ? -12.87639 -15.81966 -17.83996 1.000 42.30407 106 LEU A N 1
ATOM 4201 C CA . LEU B 1 126 ? -13.13716 -15.30673 -16.49528 1.000 40.42205 106 LEU A CA 1
ATOM 4202 C C . LEU B 1 126 ? -12.37660 -16.19725 -15.52266 1.000 39.95622 106 LEU A C 1
ATOM 4203 O O . LEU B 1 126 ? -12.61741 -17.41030 -15.47735 1.000 40.22966 106 LEU A O 1
ATOM 4208 N N . ASN B 1 127 ? -11.40684 -15.62425 -14.81217 1.000 37.85741 107 ASN A N 1
ATOM 4209 C CA . ASN B 1 127 ? -10.70020 -16.34061 -13.75634 1.000 40.31122 107 ASN A CA 1
ATOM 4210 C C . ASN B 1 127 ? -11.48923 -16.15829 -12.46566 1.000 41.49248 107 ASN A C 1
ATOM 4211 O O . ASN B 1 127 ? -11.57693 -15.04343 -11.94877 1.000 42.41437 107 ASN A O 1
ATOM 4216 N N . ALA B 1 128 ? -12.10656 -17.23335 -11.96964 1.000 39.95869 108 ALA A N 1
ATOM 4217 C CA . ALA B 1 128 ? -12.70477 -17.16611 -10.65234 1.000 39.58880 108 ALA A CA 1
ATOM 4218 C C . ALA B 1 128 ? -11.60900 -17.22795 -9.58963 1.000 41.98029 108 ALA A C 1
ATOM 4219 O O . ALA B 1 128 ? -10.51003 -17.74840 -9.82091 1.000 40.56138 108 ALA A O 1
ATOM 4221 N N . LEU B 1 129 ? -11.90652 -16.67896 -8.41188 1.000 41.02115 109 LEU A N 1
ATOM 4222 C CA . LEU B 1 129 ? -11.00636 -16.89729 -7.28865 1.000 41.14595 109 LEU A CA 1
ATOM 4223 C C . LEU B 1 129 ? -11.09684 -18.35457 -6.85524 1.000 39.96123 109 LEU A C 1
ATOM 4224 O O . LEU B 1 129 ? -12.17311 -18.97163 -6.85955 1.000 37.00861 109 LEU A O 1
ATOM 4229 N N . TYR B 1 130 ? -9.94302 -18.91323 -6.50588 1.000 39.59182 110 TYR A N 1
ATOM 4230 C CA . TYR B 1 130 ? -9.91761 -20.25440 -5.95317 1.000 39.77472 110 TYR A CA 1
ATOM 4231 C C . TYR B 1 130 ? -10.81330 -20.36385 -4.71644 1.000 41.72814 110 TYR A C 1
ATOM 4232 O O . TYR B 1 130 ? -11.33395 -21.44542 -4.41404 1.000 41.24313 110 TYR A O 1
ATOM 4241 N N . SER B 1 131 ? -11.02147 -19.25534 -4.00723 1.000 38.53345 111 SER A N 1
ATOM 4242 C CA . SER B 1 131 ? -11.92119 -19.23867 -2.85520 1.000 42.12157 111 SER A CA 1
ATOM 4243 C C . SER B 1 131 ? -13.39984 -19.18170 -3.24817 1.000 41.90177 111 SER A C 1
ATOM 4244 O O . SER B 1 131 ? -14.27306 -19.30790 -2.38480 1.000 39.59955 111 SER A O 1
ATOM 4247 N N . HIS B 1 132 ? -13.73074 -18.96760 -4.52004 1.000 41.47106 112 HIS A N 1
ATOM 4248 C CA . HIS B 1 132 ? -15.13780 -18.93205 -4.88146 1.000 40.39496 112 HIS A CA 1
ATOM 4249 C C . HIS B 1 132 ? -15.73339 -20.33097 -4.77771 1.000 42.06131 112 HIS A C 1
ATOM 4250 O O . HIS B 1 132 ? -15.04065 -21.32650 -4.96409 1.000 42.77130 112 HIS A O 1
ATOM 4257 N N . ARG B 1 133 ? -17.01893 -20.41249 -4.44949 1.000 45.27294 113 ARG A N 1
ATOM 4258 C CA . ARG B 1 133 ? -17.67715 -21.70703 -4.27988 1.000 45.55793 113 ARG A CA 1
ATOM 4259 C C . ARG B 1 133 ? -18.79963 -21.86569 -5.32088 1.000 45.14315 113 ARG A C 1
ATOM 4260 O O . ARG B 1 133 ? -18.88468 -21.09570 -6.27502 1.000 45.33285 113 ARG A O 1
ATOM 4268 N N . GLN B 1 134 ? -19.65401 -22.88870 -5.12672 1.000 44.35709 114 GLN A N 1
ATOM 4269 C CA . GLN B 1 134 ? -20.67525 -23.22557 -6.11861 1.000 44.51851 114 GLN A CA 1
ATOM 4270 C C . GLN B 1 134 ? -21.53590 -22.02239 -6.44632 1.000 46.10578 114 GLN A C 1
ATOM 4271 O O . GLN B 1 134 ? -21.86626 -21.78109 -7.61194 1.000 42.66299 114 GLN A O 1
ATOM 4277 N N . TYR B 1 135 ? -21.91425 -21.24911 -5.43141 1.000 41.59114 115 TYR A N 1
ATOM 4278 C CA . TYR B 1 135 ? -22.77804 -20.10365 -5.67987 1.000 41.66662 115 TYR A CA 1
ATOM 4279 C C . TYR B 1 135 ? -22.16240 -19.14228 -6.69484 1.000 44.06633 115 TYR A C 1
ATOM 4280 O O . TYR B 1 135 ? -22.80830 -18.76860 -7.68803 1.000 43.17150 115 TYR A O 1
ATOM 4289 N N . GLU B 1 136 ? -20.92863 -18.69895 -6.45460 1.000 39.90086 116 GLU A N 1
ATOM 4290 C CA . GLU B 1 136 ? -20.30837 -17.77468 -7.40152 1.000 44.27657 116 GLU A CA 1
ATOM 4291 C C . GLU B 1 136 ? -20.09721 -18.43468 -8.76099 1.000 42.18234 116 GLU A C 1
ATOM 4292 O O . GLU B 1 136 ? -20.37255 -17.83580 -9.80288 1.000 41.02019 116 GLU A O 1
ATOM 4298 N N . LEU B 1 137 ? -19.59267 -19.66882 -8.76792 1.000 43.22362 117 LEU A N 1
ATOM 4299 C CA . LEU B 1 137 ? -19.29793 -20.31957 -10.03599 1.000 42.65503 117 LEU A CA 1
ATOM 4300 C C . LEU B 1 137 ? -20.55985 -20.48945 -10.85455 1.000 43.82888 117 LEU A C 1
ATOM 4301 O O . LEU B 1 137 ? -20.56229 -20.17481 -12.04716 1.000 43.47477 117 LEU A O 1
ATOM 4306 N N . ASN B 1 138 ? -21.65555 -20.96458 -10.23360 1.000 44.15358 118 ASN A N 1
ATOM 4307 C CA . ASN B 1 138 ? -22.91160 -21.06848 -10.97935 1.000 43.70422 118 ASN A CA 1
ATOM 4308 C C . ASN B 1 138 ? -23.28480 -19.73204 -11.57306 1.000 44.29675 118 ASN A C 1
ATOM 4309 O O . ASN B 1 138 ? -23.74850 -19.65772 -12.71926 1.000 43.27505 118 ASN A O 1
ATOM 4314 N N . ALA B 1 139 ? -23.09319 -18.66336 -10.79866 1.000 43.73258 119 ALA A N 1
ATOM 4315 C CA . ALA B 1 139 ? -23.45507 -17.32971 -11.26300 1.000 43.39307 119 ALA A CA 1
ATOM 4316 C C . ALA B 1 139 ? -22.63593 -16.93420 -12.48086 1.000 44.33332 119 ALA A C 1
ATOM 4317 O O . ALA B 1 139 ? -23.17434 -16.39037 -13.44996 1.000 44.39118 119 ALA A O 1
ATOM 4319 N N . PHE B 1 140 ? -21.32391 -17.18753 -12.45124 1.000 41.82947 120 PHE A N 1
ATOM 4320 C CA . PHE B 1 140 ? -20.49614 -16.88574 -13.61683 1.000 41.79231 120 PHE A CA 1
ATOM 4321 C C . PHE B 1 140 ? -20.91393 -17.71861 -14.82663 1.000 43.10990 120 PHE A C 1
ATOM 4322 O O . PHE B 1 140 ? -20.97662 -17.20832 -15.94826 1.000 44.22236 120 PHE A O 1
ATOM 4330 N N . ILE B 1 141 ? -21.15557 -19.01114 -14.62969 1.000 43.07741 121 ILE A N 1
ATOM 4331 C CA . ILE B 1 141 ? -21.48067 -19.87808 -15.75903 1.000 45.24290 121 ILE A CA 1
ATOM 4332 C C . ILE B 1 141 ? -22.77669 -19.42334 -16.41695 1.000 47.74342 121 ILE A C 1
ATOM 4333 O O . ILE B 1 141 ? -22.91035 -19.43301 -17.65286 1.000 49.29958 121 ILE A O 1
ATOM 4338 N N . LYS B 1 142 ? -23.75805 -19.03379 -15.60278 1.000 46.10919 122 LYS A N 1
ATOM 4339 C CA . LYS B 1 142 ? -24.98640 -18.47988 -16.14827 1.000 46.68881 122 LYS A CA 1
ATOM 4340 C C . LYS B 1 142 ? -24.70790 -17.23211 -16.96266 1.000 47.07863 122 LYS A C 1
ATOM 4341 O O . LYS B 1 142 ? -25.34699 -17.00408 -17.98430 1.000 45.51112 122 LYS A O 1
ATOM 4347 N N . GLN B 1 143 ? -23.77789 -16.39517 -16.51306 1.000 44.85609 123 GLN A N 1
ATOM 4348 C CA . GLN B 1 143 ? -23.55612 -15.12290 -17.19048 1.000 45.34315 123 GLN A CA 1
ATOM 4349 C C . GLN B 1 143 ? -22.80101 -15.31244 -18.50408 1.000 46.36285 123 GLN A C 1
ATOM 4350 O O . GLN B 1 143 ? -23.16166 -14.71228 -19.52331 1.000 45.28003 123 GLN A O 1
ATOM 4356 N N . ILE B 1 144 ? -21.75655 -16.13684 -18.52028 1.000 43.55450 124 ILE A N 1
ATOM 4357 C CA . ILE B 1 144 ? -20.90163 -16.20220 -19.69879 1.000 47.18208 124 ILE A CA 1
ATOM 4358 C C . ILE B 1 144 ? -21.07506 -17.48097 -20.50496 1.000 48.26056 124 ILE A C 1
ATOM 4359 O O . ILE B 1 144 ? -20.50944 -17.56666 -21.60558 1.000 46.17829 124 ILE A O 1
ATOM 4364 N N . GLN B 1 145 ? -21.83273 -18.46494 -20.01538 1.000 48.57309 125 GLN A N 1
ATOM 4365 C CA . GLN B 1 145 ? -22.12865 -19.68060 -20.76376 1.000 50.12632 125 GLN A CA 1
ATOM 4366 C C . GLN B 1 145 ? -20.85874 -20.31370 -21.35611 1.000 47.79193 125 GLN A C 1
ATOM 4367 O O . GLN B 1 145 ? -20.78649 -20.56245 -22.54517 1.000 45.82214 125 GLN A O 1
ATOM 4373 N N . PRO B 1 146 ? -19.86673 -20.60173 -20.51103 1.000 46.88728 126 PRO A N 1
ATOM 4374 C CA . PRO B 1 146 ? -18.56849 -21.04103 -21.03916 1.000 46.01765 126 PRO A CA 1
ATOM 4375 C C . PRO B 1 146 ? -18.64653 -22.40475 -21.71798 1.000 46.11213 126 PRO A C 1
ATOM 4376 O O . PRO B 1 146 ? -19.37188 -23.30528 -21.28002 1.000 47.04519 126 PRO A O 1
ATOM 4380 N N . LYS B 1 147 ? -17.86051 -22.56498 -22.78681 1.000 45.46758 127 LYS A N 1
ATOM 4381 C CA . LYS B 1 147 ? -17.69045 -23.86728 -23.42456 1.000 45.82401 127 LYS A CA 1
ATOM 4382 C C . LYS B 1 147 ? -16.49018 -24.60602 -22.87115 1.000 46.25072 127 LYS A C 1
ATOM 4383 O O . LYS B 1 147 ? -16.32795 -25.80243 -23.14841 1.000 44.21593 127 LYS A O 1
ATOM 4389 N N . LEU B 1 148 ? -15.65748 -23.90612 -22.09441 1.000 42.59665 128 LEU A N 1
ATOM 4390 C CA . LEU B 1 148 ? -14.50431 -24.48173 -21.43221 1.000 43.45106 128 LEU A CA 1
ATOM 4391 C C . LEU B 1 148 ? -14.57487 -24.18613 -19.93008 1.000 45.73409 128 LEU A C 1
ATOM 4392 O O . LEU B 1 148 ? -14.85064 -23.04850 -19.51934 1.000 42.48252 128 LEU A O 1
ATOM 4397 N N . LEU B 1 149 ? -14.35534 -25.21652 -19.11905 1.000 43.92963 129 LEU A N 1
ATOM 4398 C CA . LEU B 1 149 ? -14.25658 -25.09044 -17.67221 1.000 44.10617 129 LEU A CA 1
ATOM 4399 C C . LEU B 1 149 ? -12.93670 -25.71281 -17.25382 1.000 44.12705 129 LEU A C 1
ATOM 4400 O O . LEU B 1 149 ? -12.64645 -26.85553 -17.61909 1.000 46.61021 129 LEU A O 1
ATOM 4405 N N . ILE B 1 150 ? -12.11042 -24.96445 -16.53543 1.000 42.75390 130 ILE A N 1
ATOM 4406 C CA . ILE B 1 150 ? -10.86558 -25.52396 -16.01816 1.000 43.64396 130 ILE A CA 1
ATOM 4407 C C . ILE B 1 150 ? -10.87571 -25.35921 -14.50586 1.000 42.28137 130 ILE A C 1
ATOM 4408 O O . ILE B 1 150 ? -10.99837 -24.23614 -14.00271 1.000 41.04250 130 ILE A O 1
ATOM 4413 N N . GLY B 1 151 ? -10.76450 -26.47972 -13.78896 1.000 42.73633 131 GLY A N 1
ATOM 4414 C CA . GLY B 1 151 ? -10.80991 -26.44264 -12.33604 1.000 45.43396 131 GLY A CA 1
ATOM 4415 C C . GLY B 1 151 ? -9.76179 -27.35657 -11.74897 1.000 45.54654 131 GLY A C 1
ATOM 4416 O O . GLY B 1 151 ? -8.89278 -27.86506 -12.47177 1.000 45.59806 131 GLY A O 1
ATOM 4417 N N . SER B 1 152 ? -9.82546 -27.56811 -10.43846 1.000 45.28019 132 SER A N 1
ATOM 4418 C CA . SER B 1 152 ? -8.89190 -28.45083 -9.76056 1.000 45.55506 132 SER A CA 1
ATOM 4419 C C . SER B 1 152 ? -9.69018 -29.45112 -8.95340 1.000 46.20787 132 SER A C 1
ATOM 4420 O O . SER B 1 152 ? -10.59987 -29.06569 -8.21492 1.000 46.38739 132 SER A O 1
ATOM 4423 N N . ARG B 1 153 ? -9.35278 -30.73011 -9.09638 1.000 48.01078 133 ARG A N 1
ATOM 4424 C CA . ARG B 1 153 ? -10.00604 -31.75919 -8.29467 1.000 46.79432 133 ARG A CA 1
ATOM 4425 C C . ARG B 1 153 ? -9.74756 -31.60462 -6.80151 1.000 49.64717 133 ARG A C 1
ATOM 4426 O O . ARG B 1 153 ? -10.45699 -32.22731 -6.01484 1.000 46.49075 133 ARG A O 1
ATOM 4434 N N . GLN B 1 154 ? -8.76284 -30.80623 -6.39717 1.000 47.80452 134 GLN A N 1
ATOM 4435 C CA . GLN B 1 154 ? -8.54794 -30.54069 -4.98090 1.000 51.07634 134 GLN A CA 1
ATOM 4436 C C . GLN B 1 154 ? -9.46201 -29.45195 -4.45411 1.000 50.69618 134 GLN A C 1
ATOM 4437 O O . GLN B 1 154 ? -9.56416 -29.28607 -3.24275 1.000 46.94388 134 GLN A O 1
ATOM 4443 N N . HIS B 1 155 ? -10.15775 -28.73467 -5.32633 1.000 47.73294 135 HIS A N 1
ATOM 4444 C CA . HIS B 1 155 ? -11.12009 -27.74997 -4.86521 1.000 47.83053 135 HIS A CA 1
ATOM 4445 C C . HIS B 1 155 ? -12.39476 -28.42437 -4.36437 1.000 50.29321 135 HIS A C 1
ATOM 4446 O O . HIS B 1 155 ? -12.90424 -29.36962 -4.97557 1.000 50.45184 135 HIS A O 1
ATOM 4453 N N . GLU B 1 156 ? -12.90774 -27.92893 -3.23491 1.000 49.24315 136 GLU A N 1
ATOM 4454 C CA . GLU B 1 156 ? -14.17395 -28.40129 -2.68903 1.000 52.23240 136 GLU A CA 1
ATOM 4455 C C . GLU B 1 156 ? -15.27846 -28.62510 -3.73777 1.000 51.01507 136 GLU A C 1
ATOM 4456 O O . GLU B 1 156 ? -15.96778 -29.65217 -3.73119 1.000 52.18514 136 GLU A O 1
ATOM 4462 N N . VAL B 1 157 ? -15.48915 -27.64912 -4.61274 1.000 50.10496 137 VAL A N 1
ATOM 4463 C CA . VAL B 1 157 ? -16.55245 -27.72992 -5.62108 1.000 51.58643 137 VAL A CA 1
ATOM 4464 C C . VAL B 1 157 ? -16.39257 -28.93937 -6.54029 1.000 51.40892 137 VAL A C 1
ATOM 4465 O O . VAL B 1 157 ? -17.38570 -29.44381 -7.08767 1.000 50.40671 137 VAL A O 1
ATOM 4469 N N . PHE B 1 158 ? -15.15849 -29.41662 -6.74301 1.000 51.58182 138 PHE A N 1
ATOM 4470 C CA . PHE B 1 158 ? -14.89259 -30.50196 -7.68666 1.000 51.58622 138 PHE A CA 1
ATOM 4471 C C . PHE B 1 158 ? -14.43429 -31.77498 -6.99773 1.000 52.66842 138 PHE A C 1
ATOM 4472 O O . PHE B 1 158 ? -13.95736 -32.69158 -7.66634 1.000 52.56424 138 PHE A O 1
ATOM 4480 N N . SER B 1 159 ? -14.57183 -31.85858 -5.68023 1.000 52.21976 139 SER A N 1
ATOM 4481 C CA . SER B 1 159 ? -14.22150 -33.08553 -4.99434 1.000 52.92422 139 SER A CA 1
ATOM 4482 C C . SER B 1 159 ? -15.15430 -34.22494 -5.35407 1.000 54.67328 139 SER A C 1
ATOM 4483 O O . SER B 1 159 ? -14.83530 -35.37851 -5.05658 1.000 57.12622 139 SER A O 1
ATOM 4486 N N . ASN B 1 160 ? -16.29483 -33.93525 -5.96546 1.000 55.16709 140 ASN A N 1
ATOM 4487 C CA . ASN B 1 160 ? -17.10537 -34.96363 -6.61039 1.000 55.20038 140 ASN A CA 1
ATOM 4488 C C . ASN B 1 160 ? -17.71548 -34.32818 -7.85198 1.000 54.11249 140 ASN A C 1
ATOM 4489 O O . ASN B 1 160 ? -17.22014 -33.30987 -8.35105 1.000 54.02169 140 ASN A O 1
ATOM 4494 N N . ASN B 1 161 ? -18.79580 -34.91237 -8.35430 1.000 52.64640 141 ASN A N 1
ATOM 4495 C CA . ASN B 1 161 ? -19.33232 -34.45400 -9.62560 1.000 57.55114 141 ASN A CA 1
ATOM 4496 C C . ASN B 1 161 ? -20.66432 -33.73379 -9.50313 1.000 56.86134 141 ASN A C 1
ATOM 4497 O O . ASN B 1 161 ? -21.27407 -33.40718 -10.53303 1.000 56.89605 141 ASN A O 1
ATOM 4502 N N . GLN B 1 162 ? -21.11700 -33.42885 -8.28899 1.000 54.40478 142 GLN A N 1
ATOM 4503 C CA . GLN B 1 162 ? -22.44936 -32.85297 -8.17054 1.000 57.38146 142 GLN A CA 1
ATOM 4504 C C . GLN B 1 162 ? -22.53897 -31.50766 -8.86708 1.000 54.75111 142 GLN A C 1
ATOM 4505 O O . GLN B 1 162 ? -23.49222 -31.24895 -9.60890 1.000 57.33603 142 GLN A O 1
ATOM 4511 N N . PHE B 1 163 ? -21.57187 -30.62665 -8.63504 1.000 52.08846 143 PHE A N 1
ATOM 4512 C CA . PHE B 1 163 ? -21.60208 -29.35180 -9.34383 1.000 53.99416 143 PHE A CA 1
ATOM 4513 C C . PHE B 1 163 ? -21.57041 -29.55520 -10.86662 1.000 54.60240 143 PHE A C 1
ATOM 4514 O O . PHE B 1 163 ? -22.41759 -29.02103 -11.59352 1.000 54.44520 143 PHE A O 1
ATOM 4522 N N . ILE B 1 164 ? -20.60497 -30.32514 -11.37421 1.000 53.41436 144 ILE A N 1
ATOM 4523 C CA . ILE B 1 164 ? -20.51601 -30.49668 -12.83014 1.000 55.59084 144 ILE A CA 1
ATOM 4524 C C . ILE B 1 164 ? -21.82871 -31.05484 -13.37849 1.000 57.13844 144 ILE A C 1
ATOM 4525 O O . ILE B 1 164 ? -22.40329 -30.52653 -14.33668 1.000 56.15769 144 ILE A O 1
ATOM 4530 N N . ASP B 1 165 ? -22.35344 -32.09986 -12.73773 1.000 57.95293 145 ASP A N 1
ATOM 4531 C CA . ASP B 1 165 ? -23.57755 -32.72450 -13.23128 1.000 60.86109 145 ASP A CA 1
ATOM 4532 C C . ASP B 1 165 ? -24.79442 -31.81497 -13.09631 1.000 61.38603 145 ASP A C 1
ATOM 4533 O O . ASP B 1 165 ? -25.71418 -31.90100 -13.91726 1.000 62.89761 145 ASP A O 1
ATOM 4538 N N . SER B 1 166 ? -24.83090 -30.95408 -12.07119 1.000 60.11523 146 SER A N 1
ATOM 4539 C CA . SER B 1 166 ? -25.91574 -29.97897 -11.97110 1.000 60.61741 146 SER A CA 1
ATOM 4540 C C . SER B 1 166 ? -25.96569 -29.07063 -13.19698 1.000 61.81623 146 SER A C 1
ATOM 4541 O O . SER B 1 166 ? -27.04414 -28.58983 -13.56515 1.000 63.07446 146 SER A O 1
ATOM 4544 N N . LEU B 1 167 ? -24.81731 -28.83753 -13.84938 1.000 60.65747 147 LEU A N 1
ATOM 4545 C CA . LEU B 1 167 ? -24.80065 -28.01662 -15.05977 1.000 60.19467 147 LEU A CA 1
ATOM 4546 C C . LEU B 1 167 ? -25.62031 -28.64586 -16.17338 1.000 62.37086 147 LEU A C 1
ATOM 4547 O O . LEU B 1 167 ? -26.3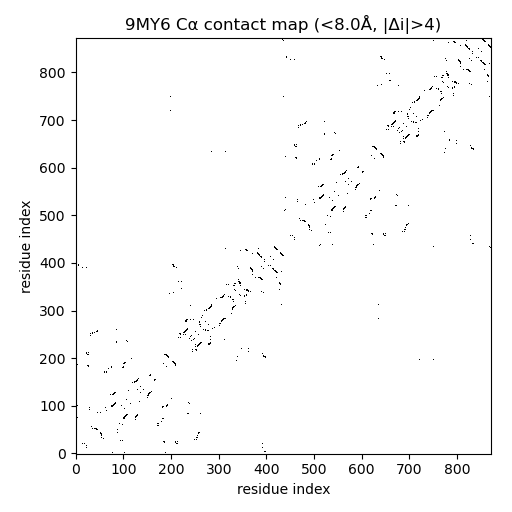1860 -27.93570 -16.90679 1.000 62.46987 147 LEU A O 1
ATOM 4552 N N . HIS B 1 168 ? -25.53211 -29.97308 -16.33360 1.000 63.25100 148 HIS A N 1
ATOM 4553 C CA A HIS B 1 168 ? -26.29857 -30.65861 -17.37016 0.409 64.82765 148 HIS A CA 1
ATOM 4554 C CA B HIS B 1 168 ? -26.29838 -30.62603 -17.39057 0.591 64.82456 148 HIS A CA 1
ATOM 4555 C C . HIS B 1 168 ? -27.78110 -30.31800 -17.26538 1.000 66.57966 148 HIS A C 1
ATOM 4556 O O . HIS B 1 168 ? -28.44987 -30.05611 -18.27097 1.000 67.80703 148 HIS A O 1
ATOM 4569 N N . ASP B 1 169 ? -28.31553 -30.34308 -16.04211 1.000 67.56310 149 ASP A N 1
ATOM 4570 C CA . ASP B 1 169 ? -29.75054 -30.14048 -15.86105 1.000 68.41676 149 ASP A CA 1
ATOM 4571 C C . ASP B 1 169 ? -30.19857 -28.77785 -16.38304 1.000 67.75880 149 ASP A C 1
ATOM 4572 O O . ASP B 1 169 ? -31.31703 -28.63572 -16.88578 1.000 69.55861 149 ASP A O 1
ATOM 4577 N N . VAL B 1 170 ? -29.35488 -27.76115 -16.25107 1.000 66.80868 150 VAL A N 1
ATOM 4578 C CA . VAL B 1 170 ? -29.71541 -26.40569 -16.63419 1.000 66.01626 150 VAL A CA 1
ATOM 4579 C C . VAL B 1 170 ? -29.19379 -26.06090 -18.02779 1.000 65.08682 150 VAL A C 1
ATOM 4580 O O . VAL B 1 170 ? -29.09667 -24.87993 -18.37205 1.000 63.09914 150 VAL A O 1
ATOM 4584 N N . ASN B 1 171 ? -28.83897 -27.07298 -18.82869 1.000 65.45638 151 ASN A N 1
ATOM 4585 C CA . ASN B 1 171 ? -28.32289 -26.86966 -20.18624 1.000 64.51257 151 ASN A CA 1
ATOM 4586 C C . ASN B 1 171 ? -27.16426 -25.87189 -20.19725 1.000 62.23202 151 ASN A C 1
ATOM 4587 O O . ASN B 1 171 ? -27.11440 -24.95950 -21.01989 1.000 63.13877 151 ASN A O 1
ATOM 4592 N N . LEU B 1 172 ? -26.22896 -26.02681 -19.25718 1.000 60.17848 152 LEU A N 1
ATOM 4593 C CA . LEU B 1 172 ? -25.05694 -25.15851 -19.21111 1.000 57.96589 152 LEU A CA 1
ATOM 4594 C C . LEU B 1 172 ? -23.76317 -25.95811 -19.15432 1.000 56.43935 152 LEU A C 1
ATOM 4595 O O . LEU B 1 172 ? -22.72456 -25.40569 -18.77158 1.000 54.29827 152 LEU A O 1
ATOM 4600 N N . SER B 1 173 ? -23.80805 -27.24525 -19.48984 1.000 55.87672 153 SER A N 1
ATOM 4601 C CA . SER B 1 173 ? -22.59517 -28.04787 -19.48167 1.000 56.11407 153 SER A CA 1
ATOM 4602 C C . SER B 1 173 ? -21.60215 -27.43611 -20.46109 1.000 56.62337 153 SER A C 1
ATOM 4603 O O . SER B 1 173 ? -21.96562 -27.16638 -21.61006 1.000 53.86241 153 SER A O 1
ATOM 4606 N N . PRO B 1 174 ? -20.36330 -27.18911 -20.05470 1.000 55.55758 154 PRO A N 1
ATOM 4607 C CA . PRO B 1 174 ? -19.33347 -26.81648 -21.03222 1.000 51.17411 154 PRO A CA 1
ATOM 4608 C C . PRO B 1 174 ? -19.04244 -27.98443 -21.96145 1.000 53.07237 154 PRO A C 1
ATOM 4609 O O . PRO B 1 174 ? -19.34089 -29.14148 -21.66292 1.000 53.60447 154 PRO A O 1
ATOM 4613 N N . GLU B 1 175 ? -18.43347 -27.67407 -23.10838 1.000 52.38050 155 GLU A N 1
ATOM 4614 C CA . GLU B 1 175 ? -18.05065 -28.74129 -24.02278 1.000 51.98947 155 GLU A CA 1
ATOM 4615 C C . GLU B 1 175 ? -16.81633 -29.49401 -23.52783 1.000 52.28477 155 GLU A C 1
ATOM 4616 O O . GLU B 1 175 ? -16.69184 -30.70376 -23.76242 1.000 52.77857 155 GLU A O 1
ATOM 4622 N N . ILE B 1 176 ? -15.88859 -28.79475 -22.87628 1.000 48.39072 156 ILE A N 1
ATOM 4623 C CA . ILE B 1 176 ? -14.62784 -29.35884 -22.40934 1.000 48.17566 156 ILE A CA 1
ATOM 4624 C C . ILE B 1 176 ? -14.45316 -28.98389 -20.94931 1.000 48.02196 156 ILE A C 1
ATOM 4625 O O . ILE B 1 176 ? -14.69410 -27.83257 -20.57080 1.000 45.95108 156 ILE A O 1
ATOM 4630 N N . ILE B 1 177 ? -14.03761 -29.95615 -20.13603 1.000 49.28848 157 ILE A N 1
ATOM 4631 C CA . ILE B 1 177 ? -13.64748 -29.73503 -18.74599 1.000 47.64063 157 ILE A CA 1
ATOM 4632 C C . ILE B 1 177 ? -12.25147 -30.31915 -18.58021 1.000 47.77606 157 ILE A C 1
ATOM 4633 O O . ILE B 1 177 ? -12.05082 -31.52540 -18.77219 1.000 48.19661 157 ILE A O 1
ATOM 4638 N N . LEU B 1 178 ? -11.28381 -29.45992 -18.30227 1.000 45.53693 158 LEU A N 1
ATOM 4639 C CA . LEU B 1 178 ? -9.93685 -29.87582 -17.94411 1.000 46.79241 158 LEU A CA 1
ATOM 4640 C C . LEU B 1 178 ? -9.77049 -29.74718 -16.42662 1.000 47.98068 158 LEU A C 1
ATOM 4641 O O . LEU B 1 178 ? -10.27413 -28.79083 -15.83184 1.000 45.63487 158 LEU A O 1
ATOM 4646 N N . MET B 1 179 ? -9.08780 -30.71499 -15.79599 1.000 46.83866 159 MET A N 1
ATOM 4647 C CA . MET B 1 179 ? -8.90425 -30.72057 -14.34662 1.000 49.26365 159 MET A CA 1
ATOM 4648 C C . MET B 1 179 ? -7.42485 -30.79396 -13.99117 1.000 48.73062 159 MET A C 1
ATOM 4649 O O . MET B 1 179 ? -6.71172 -31.70448 -14.43070 1.000 47.68644 159 MET A O 1
ATOM 4654 N N . LEU B 1 180 ? -6.95883 -29.80747 -13.24116 1.000 48.83330 160 LEU A N 1
ATOM 4655 C CA . LEU B 1 180 ? -5.75870 -30.00420 -12.44431 1.000 49.85020 160 LEU A CA 1
ATOM 4656 C C . LEU B 1 180 ? -6.01770 -31.10530 -11.42792 1.000 48.70214 160 LEU A C 1
ATOM 4657 O O . LEU B 1 180 ? -7.14603 -31.28932 -10.95995 1.000 48.13585 160 LEU A O 1
ATOM 4662 N N . ASN B 1 181 ? -4.96095 -31.83861 -11.07787 1.000 49.82603 161 ASN A N 1
ATOM 4663 C CA . ASN B 1 181 ? -5.06828 -32.97668 -10.16376 1.000 50.39240 161 ASN A CA 1
ATOM 4664 C C . ASN B 1 181 ? -6.19499 -33.90898 -10.59961 1.000 51.13560 161 ASN A C 1
ATOM 4665 O O . ASN B 1 181 ? -6.99259 -34.39330 -9.78590 1.000 50.64130 161 ASN A O 1
ATOM 4670 N N . HIS B 1 182 ? -6.19987 -34.20194 -11.90176 1.000 49.01194 162 HIS A N 1
ATOM 4671 C CA . HIS B 1 182 ? -7.27369 -34.94339 -12.54715 1.000 49.73131 162 HIS A CA 1
ATOM 4672 C C . HIS B 1 182 ? -7.39112 -36.34769 -11.98795 1.000 49.56313 162 HIS A C 1
ATOM 4673 O O . HIS B 1 182 ? -6.39403 -36.98887 -11.64296 1.000 49.72511 162 HIS A O 1
ATOM 4680 N N . GLN B 1 183 ? -8.62533 -36.82891 -11.88979 1.000 51.01359 163 GLN A N 1
ATOM 4681 C CA . GLN B 1 183 ? -8.87646 -38.14475 -11.33354 1.000 52.63622 163 GLN A CA 1
ATOM 4682 C C . GLN B 1 183 ? -9.26940 -39.09160 -12.47615 1.000 53.40280 163 GLN A C 1
ATOM 4683 O O . GLN B 1 183 ? -9.02156 -38.79974 -13.65048 1.000 56.34968 163 GLN A O 1
ATOM 4689 N N . ALA B 1 184 ? -9.88495 -40.21598 -12.12915 1.000 52.94654 164 ALA A N 1
ATOM 4690 C CA . ALA B 1 184 ? -9.95051 -41.35574 -13.03367 1.000 54.87720 164 ALA A CA 1
ATOM 4691 C C . ALA B 1 184 ? -10.46723 -40.97231 -14.42191 1.000 60.08854 164 ALA A C 1
ATOM 4692 O O . ALA B 1 184 ? -9.82471 -41.26502 -15.44007 1.000 63.61513 164 ALA A O 1
ATOM 4694 N N . THR B 1 185 ? -11.61990 -40.30713 -14.49446 1.000 61.89161 165 THR A N 1
ATOM 4695 C CA . THR B 1 185 ? -12.26356 -40.05528 -15.78589 1.000 62.16861 165 THR A CA 1
ATOM 4696 C C . THR B 1 185 ? -12.07071 -38.62241 -16.28816 1.000 59.50162 165 THR A C 1
ATOM 4697 O O . THR B 1 185 ? -12.83137 -38.17207 -17.14792 1.000 62.29495 165 THR A O 1
ATOM 4701 N N . ASP B 1 186 ? -11.09303 -37.89205 -15.77112 1.000 56.23754 166 ASP A N 1
ATOM 4702 C CA . ASP B 1 186 ? -10.92245 -36.49730 -16.15159 1.000 54.33101 166 ASP A CA 1
ATOM 4703 C C . ASP B 1 186 ? -9.92506 -36.35037 -17.29353 1.000 54.15836 166 ASP A C 1
ATOM 4704 O O . ASP B 1 186 ? -8.97628 -37.13586 -17.42744 1.000 52.66284 166 ASP A O 1
ATOM 4709 N N . PHE B 1 187 ? -10.15844 -35.32667 -18.12107 1.000 51.87670 167 PHE A N 1
ATOM 4710 C CA . PHE B 1 187 ? -9.09599 -34.76735 -18.94742 1.000 54.07340 167 PHE A CA 1
ATOM 4711 C C . PHE B 1 187 ? -8.09096 -34.07992 -18.03132 1.000 52.58374 167 PHE A C 1
ATOM 4712 O O . PHE B 1 187 ? -8.46843 -33.20994 -17.24614 1.000 52.38859 167 PHE A O 1
ATOM 4720 N N . GLY B 1 188 ? -6.82376 -34.47565 -18.11110 1.000 53.51279 168 GLY A N 1
ATOM 4721 C CA . GLY B 1 188 ? -5.78141 -33.80424 -17.35724 1.000 51.99092 168 GLY A CA 1
ATOM 4722 C C . GLY B 1 188 ? -5.37186 -32.48234 -17.97483 1.000 52.60328 168 GLY A C 1
ATOM 4723 O O . GLY B 1 188 ? -5.02328 -32.42653 -19.15951 1.000 54.78041 168 GLY A O 1
ATOM 4724 N N . LEU B 1 189 ? -5.45105 -31.40779 -17.18286 1.000 49.26369 169 LEU A N 1
ATOM 4725 C CA . LEU B 1 189 ? -4.99761 -30.09309 -17.62587 1.000 49.39824 169 LEU A CA 1
ATOM 4726 C C . LEU B 1 189 ? -3.53345 -30.12447 -18.04246 1.000 52.57165 169 LEU A C 1
ATOM 4727 O O . LEU B 1 189 ? -3.17622 -29.62980 -19.11730 1.000 55.43813 169 LEU A O 1
ATOM 4732 N N . LEU B 1 190 ? -2.66432 -30.70269 -17.20199 1.000 53.75406 170 LEU A N 1
ATOM 4733 C CA . LEU B 1 190 ? -1.25157 -30.79814 -17.56749 1.000 55.95331 170 LEU A CA 1
ATOM 4734 C C . LEU B 1 190 ? -1.07409 -31.59682 -18.83417 1.000 57.01145 170 LEU A C 1
ATOM 4735 O O . LEU B 1 190 ? -0.16603 -31.31573 -19.62366 1.000 59.03713 170 LEU A O 1
ATOM 4740 N N . ASP B 1 191 ? -1.94358 -32.57957 -19.05293 1.000 58.50824 171 ASP A N 1
ATOM 4741 C CA . ASP B 1 191 ? -1.88922 -33.36388 -20.28355 1.000 58.83272 171 ASP A CA 1
ATOM 4742 C C . ASP B 1 191 ? -2.15319 -32.49062 -21.50776 1.000 58.45502 171 ASP A C 1
ATOM 4743 O O . ASP B 1 191 ? -1.53115 -32.68457 -22.56292 1.000 62.78333 171 ASP A O 1
ATOM 4748 N N . TRP B 1 192 ? -3.08941 -31.53789 -21.41219 1.000 58.05966 172 TRP A N 1
ATOM 4749 C CA . TRP B 1 192 ? -3.34903 -30.70068 -22.58623 1.000 57.96280 172 TRP A CA 1
ATOM 4750 C C . TRP B 1 192 ? -2.33371 -29.57893 -22.73185 1.000 58.53174 172 TRP A C 1
ATOM 4751 O O . TRP B 1 192 ? -2.30404 -28.90840 -23.76934 1.000 58.76065 172 TRP A O 1
ATOM 4762 N N . ILE B 1 193 ? -1.51943 -29.35570 -21.71086 1.000 59.12935 173 ILE A N 1
ATOM 4763 C CA . ILE B 1 193 ? -0.42070 -28.41320 -21.80546 1.000 58.52148 173 ILE A CA 1
ATOM 4764 C C . ILE B 1 193 ? 0.84347 -29.07041 -22.35504 1.000 58.51528 173 ILE A C 1
ATOM 4765 O O . ILE B 1 193 ? 1.68272 -28.38600 -22.94805 1.000 58.73411 173 ILE A O 1
ATOM 4770 N N . GLU B 1 194 ? 0.98647 -30.39142 -22.19418 1.000 59.72708 174 GLU A N 1
ATOM 4771 C CA . GLU B 1 194 ? 2.26157 -31.04922 -22.48256 1.000 61.59938 174 GLU A CA 1
ATOM 4772 C C . GLU B 1 194 ? 2.56608 -31.06575 -23.97666 1.000 66.02993 174 GLU A C 1
ATOM 4773 O O . GLU B 1 194 ? 3.70694 -30.81683 -24.38279 1.000 68.03381 174 GLU A O 1
ATOM 4775 N N . THR B 1 195 ? 1.57161 -31.35405 -24.81150 1.000 65.23143 175 THR A N 1
ATOM 4776 C CA . THR B 1 195 ? 1.80655 -31.51864 -26.23378 1.000 65.61561 175 THR A CA 1
ATOM 4777 C C . THR B 1 195 ? 0.85062 -30.63892 -27.02240 1.000 66.54174 175 THR A C 1
ATOM 4778 O O . THR B 1 195 ? -0.23383 -30.30505 -26.53341 1.000 66.88972 175 THR A O 1
ATOM 4782 N N . PRO B 1 196 ? 1.21973 -30.25643 -28.24545 1.000 65.83222 176 PRO A N 1
ATOM 4783 C CA . PRO B 1 196 ? 0.27426 -29.56562 -29.12586 1.000 65.48092 176 PRO A CA 1
ATOM 4784 C C . PRO B 1 196 ? -0.63361 -30.56986 -29.82596 1.000 66.77087 176 PRO A C 1
ATOM 4785 O O . PRO B 1 196 ? -0.39230 -31.77701 -29.83462 1.000 67.05163 176 PRO A O 1
ATOM 4789 N N . ALA B 1 197 ? -1.70774 -30.04772 -30.40365 1.000 65.58485 177 ALA A N 1
ATOM 4790 C CA . ALA B 1 197 ? -2.69308 -30.92963 -31.01487 1.000 69.77171 177 ALA A CA 1
ATOM 4791 C C . ALA B 1 197 ? -2.16281 -31.51844 -32.32488 1.000 74.01695 177 ALA A C 1
ATOM 4792 O O . ALA B 1 197 ? -1.24088 -30.98648 -32.95128 1.000 72.68836 177 ALA A O 1
ATOM 4794 N N . GLU B 1 198 ? -2.77840 -32.63373 -32.73412 1.000 75.33924 178 GLU A N 1
ATOM 4795 C CA . GLU B 1 198 ? -2.31941 -33.37396 -33.90621 1.000 78.35589 178 GLU A CA 1
ATOM 4796 C C . GLU B 1 198 ? -2.46009 -32.54558 -35.18432 1.000 82.14516 178 GLU A C 1
ATOM 4797 O O . GLU B 1 198 ? -1.53751 -32.49182 -36.01058 1.000 85.61568 178 GLU A O 1
ATOM 4799 N N . THR B 1 199 ? -3.60873 -31.89115 -35.36317 1.000 79.88879 179 THR A N 1
ATOM 4800 C CA . THR B 1 199 ? -3.96146 -31.22003 -36.61129 1.000 83.19292 179 THR A CA 1
ATOM 4801 C C . THR B 1 199 ? -3.90902 -29.70611 -36.44042 1.000 81.32574 179 THR A C 1
ATOM 4802 O O . THR B 1 199 ? -4.45474 -29.16758 -35.47139 1.000 79.36757 179 THR A O 1
ATOM 4806 N N . PHE B 1 200 ? -3.27316 -29.02138 -37.38807 1.000 79.40252 180 PHE A N 1
ATOM 4807 C CA . PHE B 1 200 ? -3.28678 -27.56626 -37.37314 1.000 79.67158 180 PHE A CA 1
ATOM 4808 C C . PHE B 1 200 ? -4.70825 -27.06573 -37.59371 1.000 78.66900 180 PHE A C 1
ATOM 4809 O O . PHE B 1 200 ? -5.45037 -27.59643 -38.43029 1.000 80.16738 180 PHE A O 1
ATOM 4817 N N . VAL B 1 201 ? -5.09346 -26.06542 -36.80298 1.000 75.13774 181 VAL A N 1
ATOM 4818 C CA . VAL B 1 201 ? -6.27098 -25.23441 -37.03607 1.000 74.47842 181 VAL A CA 1
ATOM 4819 C C . VAL B 1 201 ? -5.82979 -23.78843 -36.83949 1.000 72.54750 181 VAL A C 1
ATOM 4820 O O . VAL B 1 201 ? -4.95284 -23.50033 -36.01746 1.000 73.60048 181 VAL A O 1
ATOM 4824 N N . ASP B 1 202 ? -6.42257 -22.87449 -37.60470 1.000 68.62928 182 ASP A N 1
ATOM 4825 C CA . ASP B 1 202 ? -6.09290 -21.47224 -37.41589 1.000 63.51534 182 ASP A CA 1
ATOM 4826 C C . ASP B 1 202 ? -6.73375 -20.97540 -36.12789 1.000 64.46457 182 ASP A C 1
ATOM 4827 O O . ASP B 1 202 ? -7.84673 -21.36872 -35.76551 1.000 61.60671 182 ASP A O 1
ATOM 4829 N N . PHE B 1 203 ? -6.01029 -20.12984 -35.41522 1.000 58.92965 183 PHE A N 1
ATOM 4830 C CA . PHE B 1 203 ? -6.60273 -19.43681 -34.28892 1.000 56.58958 183 PHE A CA 1
ATOM 4831 C C . PHE B 1 203 ? -5.81466 -18.15895 -34.12156 1.000 53.89935 183 PHE A C 1
ATOM 4832 O O . PHE B 1 203 ? -4.70053 -18.02977 -34.63591 1.000 55.29205 183 PHE A O 1
ATOM 4840 N N . SER B 1 204 ? -6.41998 -17.20750 -33.42262 1.000 53.43915 184 SER A N 1
ATOM 4841 C CA . SER B 1 204 ? -5.73131 -15.98968 -33.03941 1.000 52.04446 184 SER A CA 1
ATOM 4842 C C . SER B 1 204 ? -6.47187 -15.34342 -31.88580 1.000 51.66807 184 SER A C 1
ATOM 4843 O O . SER B 1 204 ? -7.61633 -15.67955 -31.57419 1.000 52.10688 184 SER A O 1
ATOM 4846 N N . SER B 1 205 ? -5.77309 -14.41544 -31.25164 1.000 50.95995 185 SER A N 1
ATOM 4847 C CA . SER B 1 205 ? -6.30275 -13.61526 -30.17084 1.000 47.89510 185 SER A CA 1
ATOM 4848 C C . SER B 1 205 ? -7.53928 -12.87343 -30.65477 1.000 49.88814 185 SER A C 1
ATOM 4849 O O . SER B 1 205 ? -7.75759 -12.69450 -31.85601 1.000 45.18995 185 SER A O 1
ATOM 4852 N N . THR B 1 206 ? -8.34772 -12.42355 -29.71870 1.000 41.63248 186 THR A N 1
ATOM 4853 C CA . THR B 1 206 ? -9.36503 -11.44811 -30.08930 1.000 45.05343 186 THR A CA 1
ATOM 4854 C C . THR B 1 206 ? -8.70751 -10.11942 -30.45621 1.000 44.79559 186 THR A C 1
ATOM 4855 O O . THR B 1 206 ? -7.59775 -9.82929 -30.01341 1.000 45.27034 186 THR A O 1
ATOM 4859 N N . PRO B 1 207 ? -9.37368 -9.28683 -31.25619 1.000 45.59976 187 PRO A N 1
ATOM 4860 C CA . PRO B 1 207 ? -8.72603 -8.04670 -31.69496 1.000 47.58501 187 PRO A CA 1
ATOM 4861 C C . PRO B 1 207 ? -8.39099 -7.14757 -30.51541 1.000 44.99758 187 PRO A C 1
ATOM 4862 O O . PRO B 1 207 ? -9.02300 -7.19200 -29.45819 1.000 46.13427 187 PRO A O 1
ATOM 4866 N N . ALA B 1 208 ? -7.35690 -6.32797 -30.69544 1.000 46.58552 188 ALA A N 1
ATOM 4867 C CA . ALA B 1 208 ? -6.75754 -5.67195 -29.53266 1.000 45.15807 188 ALA A CA 1
ATOM 4868 C C . ALA B 1 208 ? -7.70082 -4.68414 -28.86678 1.000 44.76582 188 ALA A C 1
ATOM 4869 O O . ALA B 1 208 ? -7.56617 -4.42606 -27.66651 1.000 46.81159 188 ALA A O 1
ATOM 4871 N N . ASP B 1 209 ? -8.64677 -4.10628 -29.59646 1.000 45.02616 189 ASP A N 1
ATOM 4872 C CA . ASP B 1 209 ? -9.60758 -3.20400 -28.97570 1.000 44.75881 189 ASP A CA 1
ATOM 4873 C C . ASP B 1 209 ? -10.91123 -3.91184 -28.68197 1.000 44.65340 189 ASP A C 1
ATOM 4874 O O . ASP B 1 209 ? -11.94815 -3.26556 -28.51621 1.000 46.71822 189 ASP A O 1
ATOM 4879 N N . GLU B 1 210 ? -10.86878 -5.23002 -28.60752 1.000 43.23827 190 GLU A N 1
ATOM 4880 C CA . GLU B 1 210 ? -11.99112 -6.05382 -28.19366 1.000 43.43128 190 GLU A CA 1
ATOM 4881 C C . GLU B 1 210 ? -11.63666 -6.73444 -26.86891 1.000 42.32927 190 GLU A C 1
ATOM 4882 O O . GLU B 1 210 ? -10.47600 -6.72176 -26.43272 1.000 38.57025 190 GLU A O 1
ATOM 4888 N N . VAL B 1 211 ? -12.65008 -7.35128 -26.25686 1.000 41.50537 191 VAL A N 1
ATOM 4889 C CA . VAL B 1 211 ? -12.49868 -7.96593 -24.93639 1.000 42.07824 191 VAL A CA 1
ATOM 4890 C C . VAL B 1 211 ? -11.50659 -9.11779 -25.00051 1.000 42.22757 191 VAL A C 1
ATOM 4891 O O . VAL B 1 211 ? -11.63121 -10.02466 -25.83475 1.000 44.06795 191 VAL A O 1
ATOM 4895 N N . ALA B 1 212 ? -10.48694 -9.06437 -24.14390 1.000 38.59314 192 ALA A N 1
ATOM 4896 C CA . ALA B 1 212 ? -9.58010 -10.18527 -23.90645 1.000 39.74699 192 ALA A CA 1
ATOM 4897 C C . ALA B 1 212 ? -10.06344 -11.09748 -22.77504 1.000 42.67430 192 ALA A C 1
ATOM 4898 O O . ALA B 1 212 ? -10.01739 -12.33765 -22.89436 1.000 38.46892 192 ALA A O 1
ATOM 4900 N N . PHE B 1 213 ? -10.53205 -10.50669 -21.67114 1.000 37.67004 193 PHE A N 1
ATOM 4901 C CA . PHE B 1 213 ? -10.98170 -11.32207 -20.55017 1.000 41.70573 193 PHE A CA 1
ATOM 4902 C C . PHE B 1 213 ? -11.82342 -10.47456 -19.60861 1.000 40.50478 193 PHE A C 1
ATOM 4903 O O . PHE B 1 213 ? -11.99236 -9.25962 -19.79357 1.000 39.51832 193 PHE A O 1
ATOM 4911 N N . PHE B 1 214 ? -12.41646 -11.15187 -18.63837 1.000 40.29208 194 PHE A N 1
ATOM 4912 C CA . PHE B 1 214 ? -13.27534 -10.50290 -17.65870 1.000 40.23204 194 PHE A CA 1
ATOM 4913 C C . PHE B 1 214 ? -12.48825 -10.36746 -16.37529 1.000 40.21139 194 PHE A C 1
ATOM 4914 O O . PHE B 1 214 ? -11.97151 -11.36403 -15.87068 1.000 40.44076 194 PHE A O 1
ATOM 4922 N N . GLN B 1 215 ? -12.37218 -9.13982 -15.87320 1.000 40.11367 195 GLN A N 1
ATOM 4923 C CA . GLN B 1 215 ? -12.01799 -8.91736 -14.47711 1.000 39.78105 195 GLN A CA 1
ATOM 4924 C C . GLN B 1 215 ? -13.28723 -8.99410 -13.60659 1.000 39.13101 195 GLN A C 1
ATOM 4925 O O . GLN B 1 215 ? -14.42166 -9.01167 -14.10339 1.000 37.73608 195 GLN A O 1
ATOM 4931 N N . LEU B 1 216 ? -13.09998 -9.03746 -12.29366 1.000 39.55956 196 LEU A N 1
ATOM 4932 C CA . LEU B 1 216 ? -14.20987 -9.13469 -11.34503 1.000 39.46085 196 LEU A CA 1
ATOM 4933 C C . LEU B 1 216 ? -14.18018 -7.92571 -10.42777 1.000 40.77971 196 LEU A C 1
ATOM 4934 O O . LEU B 1 216 ? -13.10366 -7.47304 -10.03958 1.000 39.39671 196 LEU A O 1
ATOM 4939 N N . SER B 1 217 ? -15.34833 -7.38448 -10.10135 1.000 38.00947 197 SER A N 1
ATOM 4940 C CA . SER B 1 217 ? -15.37159 -6.20332 -9.26357 1.000 40.19614 197 SER A CA 1
ATOM 4941 C C . SER B 1 217 ? -15.10154 -6.61310 -7.82958 1.000 42.44389 197 SER A C 1
ATOM 4942 O O . SER B 1 217 ? -15.34637 -7.76475 -7.44074 1.000 39.47103 197 SER A O 1
ATOM 4945 N N . GLY B 1 218 ? -14.58574 -5.66216 -7.05023 1.000 41.79418 198 GLY A N 1
ATOM 4946 C CA . GLY B 1 218 ? -14.36948 -5.88901 -5.62402 1.000 45.44915 198 GLY A CA 1
ATOM 4947 C C . GLY B 1 218 ? -15.46718 -5.34162 -4.72825 1.000 47.69604 198 GLY A C 1
ATOM 4948 O O . GLY B 1 218 ? -15.66732 -5.85168 -3.62303 1.000 54.04596 198 GLY A O 1
ATOM 4949 N N . GLY B 1 219 ? -16.21913 -4.33547 -5.17509 1.000 47.82405 199 GLY A N 1
ATOM 4950 C CA . GLY B 1 219 ? -17.18138 -3.73221 -4.26204 1.000 58.13664 199 GLY A CA 1
ATOM 4951 C C . GLY B 1 219 ? -18.65866 -4.04831 -4.46063 1.000 60.09626 199 GLY A C 1
ATOM 4952 O O . GLY B 1 219 ? -19.49750 -3.14623 -4.37999 1.000 61.61694 199 GLY A O 1
ATOM 4953 N N . SER B 1 220 ? -19.00882 -5.31000 -4.69815 1.000 57.49920 200 SER A N 1
ATOM 4954 C CA . SER B 1 220 ? -20.34535 -5.65005 -5.16220 1.000 54.61659 200 SER A CA 1
ATOM 4955 C C . SER B 1 220 ? -21.18087 -6.19904 -4.01351 1.000 53.44080 200 SER A C 1
ATOM 4956 O O . SER B 1 220 ? -20.64861 -6.86436 -3.12959 1.000 52.74301 200 SER A O 1
ATOM 4959 N N . THR B 1 221 ? -22.49719 -5.94895 -4.04087 1.000 52.75751 201 THR A N 1
ATOM 4960 C CA . THR B 1 221 ? -23.33390 -6.42992 -2.93207 1.000 58.28618 201 THR A CA 1
ATOM 4961 C C . THR B 1 221 ? -23.48089 -7.95439 -2.97642 1.000 56.57653 201 THR A C 1
ATOM 4962 O O . THR B 1 221 ? -23.31876 -8.63976 -1.95124 1.000 53.91629 201 THR A O 1
ATOM 4966 N N . GLY B 1 222 ? -23.78132 -8.50261 -4.15922 1.000 50.86037 202 GLY A N 1
ATOM 4967 C CA . GLY B 1 222 ? -23.78997 -9.94130 -4.34445 1.000 48.56633 202 GLY A CA 1
ATOM 4968 C C . GLY B 1 222 ? -22.55608 -10.48473 -5.05122 1.000 47.16648 202 GLY A C 1
ATOM 4969 O O . GLY B 1 222 ? -21.40820 -10.20802 -4.67807 1.000 46.02433 202 GLY A O 1
ATOM 4970 N N . THR B 1 223 ? -22.78054 -11.27374 -6.09079 1.000 47.04849 203 THR A N 1
ATOM 4971 C CA . THR B 1 223 ? -21.65601 -11.89190 -6.76086 1.000 45.34465 203 THR A CA 1
ATOM 4972 C C . THR B 1 223 ? -20.84458 -10.82419 -7.50170 1.000 43.39519 203 THR A C 1
ATOM 4973 O O . THR B 1 223 ? -21.38530 -9.81180 -7.94853 1.000 43.51166 203 THR A O 1
ATOM 4977 N N . PRO B 1 224 ? -19.53384 -10.99434 -7.58601 1.000 41.35813 204 PRO A N 1
ATOM 4978 C CA . PRO B 1 224 ? -18.72704 -10.01546 -8.30436 1.000 42.97254 204 PRO A CA 1
ATOM 4979 C C . PRO B 1 224 ? -19.25677 -9.79724 -9.72858 1.000 42.46073 204 PRO A C 1
ATOM 4980 O O . PRO B 1 224 ? -19.66527 -10.72981 -10.42888 1.000 40.46360 204 PRO A O 1
ATOM 4984 N N . LYS B 1 225 ? -19.27742 -8.53921 -10.13274 1.000 40.83860 205 LYS A N 1
ATOM 4985 C CA . LYS B 1 225 ? -19.72722 -8.15901 -11.45701 1.000 42.06599 205 LYS A CA 1
ATOM 4986 C C . LYS B 1 225 ? -18.57357 -8.27797 -12.44218 1.000 40.51743 205 LYS A C 1
ATOM 4987 O O . LYS B 1 225 ? -17.40037 -8.14346 -12.07997 1.000 39.29993 205 LYS A O 1
ATOM 4991 N N . LEU B 1 226 ? -18.92202 -8.53365 -13.69726 1.000 40.62447 206 LEU A N 1
ATOM 4992 C CA . LEU B 1 226 ? -17.94600 -8.84441 -14.73035 1.000 39.05909 206 LEU A CA 1
ATOM 4993 C C . LEU B 1 226 ? -17.46400 -7.55681 -15.38791 1.000 36.38198 206 LEU A C 1
ATOM 4994 O O . LEU B 1 226 ? -18.27321 -6.72985 -15.82786 1.000 37.95492 206 LEU A O 1
ATOM 4999 N N . ILE B 1 227 ? -16.15373 -7.37189 -15.42434 1.000 36.00400 207 ILE A N 1
ATOM 5000 C CA . ILE B 1 227 ? -15.55917 -6.15658 -15.98210 1.000 36.67918 207 ILE A CA 1
ATOM 5001 C C . ILE B 1 227 ? -14.82193 -6.53994 -17.26746 1.000 37.12455 207 ILE A C 1
ATOM 5002 O O . ILE B 1 227 ? -13.74529 -7.15292 -17.19096 1.000 35.91741 207 ILE A O 1
ATOM 5007 N N . PRO B 1 228 ? -15.35235 -6.23226 -18.45489 1.000 38.18972 208 PRO A N 1
ATOM 5008 C CA . PRO B 1 228 ? -14.60780 -6.53653 -19.69323 1.000 38.75964 208 PRO A CA 1
ATOM 5009 C C . PRO B 1 228 ? -13.33171 -5.71284 -19.77172 1.000 37.16535 208 PRO A C 1
ATOM 5010 O O . PRO B 1 228 ? -13.35664 -4.49667 -19.59241 1.000 41.67826 208 PRO A O 1
ATOM 5014 N N . ARG B 1 229 ? -12.20786 -6.37567 -20.03263 1.000 36.27989 209 ARG A N 1
ATOM 5015 C CA . ARG B 1 229 ? -10.94278 -5.68021 -20.23883 1.000 37.83048 209 ARG A CA 1
ATOM 5016 C C . ARG B 1 229 ? -10.45586 -6.02283 -21.64057 1.000 39.07761 209 ARG A C 1
ATOM 5017 O O . ARG B 1 229 ? -10.45595 -7.19843 -22.02624 1.000 37.62754 209 ARG A O 1
ATOM 5025 N N . THR B 1 230 ? -10.04887 -5.00815 -22.38428 1.000 36.99476 210 THR A N 1
ATOM 5026 C CA . THR B 1 230 ? -9.54443 -5.23185 -23.73291 1.000 41.61418 210 THR A CA 1
ATOM 5027 C C . THR B 1 230 ? -8.03422 -5.44854 -23.68142 1.000 42.78833 210 THR A C 1
ATOM 5028 O O . THR B 1 230 ? -7.36187 -5.10151 -22.70678 1.000 44.07943 210 THR A O 1
ATOM 5032 N N . HIS B 1 231 ? -7.49737 -6.04079 -24.74330 1.000 42.88577 211 HIS A N 1
ATOM 5033 C CA . HIS B 1 231 ? -6.05083 -6.19564 -24.81508 1.000 44.32618 211 HIS A CA 1
ATOM 5034 C C . HIS B 1 231 ? -5.35359 -4.84152 -24.65538 1.000 45.80699 211 HIS A C 1
ATOM 5035 O O . HIS B 1 231 ? -4.41378 -4.70060 -23.85251 1.000 44.30517 211 HIS A O 1
ATOM 5042 N N . ASN B 1 232 ? -5.82877 -3.82738 -25.39627 1.000 40.27109 212 ASN A N 1
ATOM 5043 C CA . ASN B 1 232 ? -5.19151 -2.51236 -25.39370 1.000 43.13390 212 ASN A CA 1
ATOM 5044 C C . ASN B 1 232 ? -5.08231 -1.94975 -23.97817 1.000 43.94036 212 ASN A C 1
ATOM 5045 O O . ASN B 1 232 ? -4.00745 -1.51938 -23.54116 1.000 42.85905 212 ASN A O 1
ATOM 5050 N N . ASP B 1 233 ? -6.20616 -1.89173 -23.27425 1.000 41.51996 213 ASP A N 1
ATOM 5051 C CA . ASP B 1 233 ? -6.24663 -1.13556 -22.04229 1.000 44.36832 213 ASP A CA 1
ATOM 5052 C C . ASP B 1 233 ? -5.56303 -1.89430 -20.91242 1.000 44.83067 213 ASP A C 1
ATOM 5053 O O . ASP B 1 233 ? -4.90491 -1.27160 -20.07204 1.000 45.02427 213 ASP A O 1
ATOM 5058 N N . TYR B 1 234 ? -5.66716 -3.23032 -20.90407 1.000 44.11952 214 TYR A N 1
ATOM 5059 C CA . TYR B 1 234 ? -4.95599 -4.00775 -19.89516 1.000 44.79597 214 TYR A CA 1
ATOM 5060 C C . TYR B 1 234 ? -3.45465 -4.02283 -20.15395 1.000 45.40242 214 TYR A C 1
ATOM 5061 O O . TYR B 1 234 ? -2.66825 -3.85645 -19.21884 1.000 43.44889 214 TYR A O 1
ATOM 5070 N N . ASP B 1 235 ? -3.02902 -4.21801 -21.41097 1.000 41.53711 215 ASP A N 1
ATOM 5071 C CA . ASP B 1 235 ? -1.59921 -4.16102 -21.72931 1.000 41.94901 215 ASP A CA 1
ATOM 5072 C C . ASP B 1 235 ? -1.00839 -2.81326 -21.33917 1.000 42.17180 215 ASP A C 1
ATOM 5073 O O . ASP B 1 235 ? 0.13159 -2.73994 -20.86117 1.000 42.86677 215 ASP A O 1
ATOM 5078 N N . TYR B 1 236 ? -1.73666 -1.72355 -21.60308 1.000 42.34607 216 TYR A N 1
ATOM 5079 C CA . TYR B 1 236 ? -1.20735 -0.40327 -21.26803 1.000 43.95937 216 TYR A CA 1
ATOM 5080 C C . TYR B 1 236 ? -0.98040 -0.27277 -19.75787 1.000 44.20520 216 TYR A C 1
ATOM 5081 O O . TYR B 1 236 ? 0.07941 0.19281 -19.31193 1.000 44.06310 216 TYR A O 1
ATOM 5090 N N . SER B 1 237 ? -1.95850 -0.68704 -18.94964 1.000 43.93314 217 SER A N 1
ATOM 5091 C CA . SER B 1 237 ? -1.80895 -0.52348 -17.50840 1.000 45.12832 217 SER A CA 1
ATOM 5092 C C . SER B 1 237 ? -0.67718 -1.40743 -16.98734 1.000 44.67901 217 SER A C 1
ATOM 5093 O O . SER B 1 237 ? 0.08820 -0.99659 -16.10793 1.000 45.73417 217 SER A O 1
ATOM 5096 N N . VAL B 1 238 ? -0.50965 -2.58908 -17.58362 1.000 44.05896 218 VAL A N 1
ATOM 5097 C CA . VAL B 1 238 ? 0.63310 -3.44870 -17.28628 1.000 44.08296 218 VAL A CA 1
ATOM 5098 C C . VAL B 1 238 ? 1.95386 -2.73858 -17.59008 1.000 45.39145 218 VAL A C 1
ATOM 5099 O O . VAL B 1 238 ? 2.80995 -2.59486 -16.70588 1.000 45.41168 218 VAL A O 1
ATOM 5103 N N . ARG B 1 239 ? 2.16342 -2.31674 -18.85027 1.000 42.57829 219 ARG A N 1
ATOM 5104 C CA . ARG B 1 239 ? 3.44004 -1.70554 -19.21535 1.000 43.29847 219 ARG A CA 1
ATOM 5105 C C . ARG B 1 239 ? 3.67967 -0.41548 -18.44835 1.000 43.23558 219 ARG A C 1
ATOM 5106 O O . ARG B 1 239 ? 4.81891 -0.11429 -18.06865 1.000 45.51067 219 ARG A O 1
ATOM 5114 N N . ALA B 1 240 ? 2.63918 0.39607 -18.26572 1.000 41.72452 220 ALA A N 1
ATOM 5115 C CA . ALA B 1 240 ? 2.83099 1.65302 -17.54465 1.000 45.29515 220 ALA A CA 1
ATOM 5116 C C . ALA B 1 240 ? 3.12549 1.40405 -16.06212 1.000 47.70101 220 ALA A C 1
ATOM 5117 O O . ALA B 1 240 ? 3.95713 2.09951 -15.46492 1.000 46.05890 220 ALA A O 1
ATOM 5119 N N . SER B 1 241 ? 2.46318 0.41403 -15.45704 1.000 45.40684 221 SER A N 1
ATOM 5120 C CA . SER B 1 241 ? 2.73256 0.11310 -14.04729 1.000 50.28823 221 SER A CA 1
ATOM 5121 C C . SER B 1 241 ? 4.09234 -0.52640 -13.87262 1.000 51.13321 221 SER A C 1
ATOM 5122 O O . SER B 1 241 ? 4.72504 -0.34738 -12.82386 1.000 50.76182 221 SER A O 1
ATOM 5125 N N . ALA B 1 242 ? 4.54952 -1.28942 -14.86849 1.000 47.13928 222 ALA A N 1
ATOM 5126 C CA . ALA B 1 242 ? 5.87116 -1.88368 -14.75050 1.000 48.84004 222 ALA A CA 1
ATOM 5127 C C . ALA B 1 242 ? 6.93975 -0.80186 -14.72502 1.000 53.81592 222 ALA A C 1
ATOM 5128 O O . ALA B 1 242 ? 7.92934 -0.91514 -13.99414 1.000 56.48129 222 ALA A O 1
ATOM 5130 N N . GLU B 1 243 ? 6.75348 0.26619 -15.50179 1.000 53.72107 223 GLU A N 1
ATOM 5131 C CA . GLU B 1 243 ? 7.72560 1.35644 -15.47773 1.000 57.42166 223 GLU A CA 1
ATOM 5132 C C . GLU B 1 243 ? 7.71929 2.07441 -14.12975 1.000 57.36294 223 GLU A C 1
ATOM 5133 O O . GLU B 1 243 ? 8.77812 2.31330 -13.53666 1.000 58.23813 223 GLU A O 1
ATOM 5139 N N . ILE B 1 244 ? 6.53259 2.44637 -13.64324 1.000 55.85133 224 ILE A N 1
ATOM 5140 C CA . ILE B 1 244 ? 6.42476 3.19555 -12.39292 1.000 53.96459 224 ILE A CA 1
ATOM 5141 C C . ILE B 1 244 ? 7.04525 2.43520 -11.23107 1.000 56.81478 224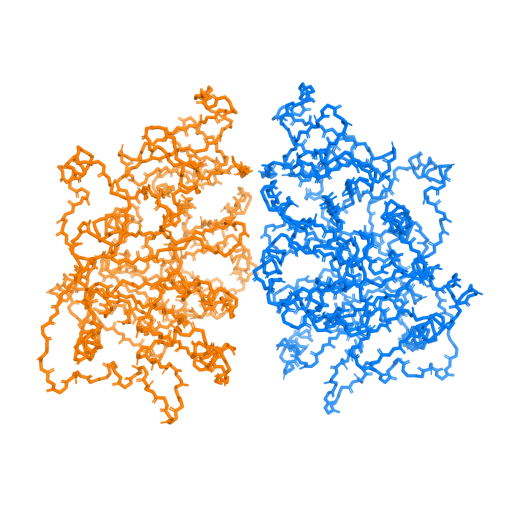 ILE A C 1
ATOM 5142 O O . ILE B 1 244 ? 7.58476 3.04811 -10.29422 1.000 59.78505 224 ILE A O 1
ATOM 5147 N N . CYS B 1 245 ? 6.93034 1.10208 -11.23318 1.000 54.67305 225 CYS A N 1
ATOM 5148 C CA . CYS B 1 245 ? 7.40753 0.27877 -10.13077 1.000 56.96739 225 CYS A CA 1
ATOM 5149 C C . CYS B 1 245 ? 8.86127 -0.12469 -10.28524 1.000 58.47811 225 CYS A C 1
ATOM 5150 O O . CYS B 1 245 ? 9.41813 -0.74430 -9.36863 1.000 57.61504 225 CYS A O 1
ATOM 5153 N N . GLY B 1 246 ? 9.47915 0.20743 -11.40965 1.000 57.78538 226 GLY A N 1
ATOM 5154 C CA . GLY B 1 246 ? 10.88361 -0.05915 -11.60802 1.000 61.21512 226 GLY A CA 1
ATOM 5155 C C . GLY B 1 246 ? 11.23734 -1.43833 -12.12526 1.000 61.18813 226 GLY A C 1
ATOM 5156 O O . GLY B 1 246 ? 12.43392 -1.75091 -12.20541 1.000 62.69252 226 GLY A O 1
ATOM 5157 N N . LEU B 1 247 ? 10.25139 -2.26929 -12.48618 1.000 57.44982 227 LEU A N 1
ATOM 5158 C CA . LEU B 1 247 ? 10.54868 -3.65554 -12.82555 1.000 57.10850 227 LEU A CA 1
ATOM 5159 C C . LEU B 1 247 ? 11.69191 -3.71889 -13.82674 1.000 57.09822 227 LEU A C 1
ATOM 5160 O O . LEU B 1 247 ? 11.91297 -2.79593 -14.61296 1.000 58.31861 227 LEU A O 1
ATOM 5165 N N . ASN B 1 248 ? 12.48403 -4.77784 -13.72525 1.000 57.67825 228 ASN A N 1
ATOM 5166 C CA . ASN B 1 248 ? 13.50204 -5.07330 -14.72035 1.000 58.63761 228 ASN A CA 1
ATOM 5167 C C . ASN B 1 248 ? 13.66264 -6.58526 -14.77451 1.000 58.45358 228 ASN A C 1
ATOM 5168 O O . ASN B 1 248 ? 12.90182 -7.33441 -14.14842 1.000 57.64321 228 ASN A O 1
ATOM 5173 N N . SER B 1 249 ? 14.66716 -7.03575 -15.51478 1.000 57.77887 229 SER A N 1
ATOM 5174 C CA . SER B 1 249 ? 14.79794 -8.46430 -15.73315 1.000 59.20820 229 SER A CA 1
ATOM 5175 C C . SER B 1 249 ? 15.28906 -9.18886 -14.49189 1.000 60.02133 229 SER A C 1
ATOM 5176 O O . SER B 1 249 ? 15.28469 -10.42360 -14.48059 1.000 59.58161 229 SER A O 1
ATOM 5179 N N . ASN B 1 250 ? 15.69826 -8.44819 -13.45379 1.000 60.00260 230 ASN A N 1
ATOM 5180 C CA . ASN B 1 250 ? 16.13760 -8.99363 -12.18441 1.000 58.56059 230 ASN A CA 1
ATOM 5181 C C . ASN B 1 250 ? 15.03002 -9.01633 -11.14886 1.000 59.32878 230 ASN A C 1
ATOM 5182 O O . ASN B 1 250 ? 15.26903 -9.43377 -10.00972 1.000 57.25525 230 ASN A O 1
ATOM 5187 N N . THR B 1 251 ? 13.84450 -8.53845 -11.50608 1.000 56.95232 231 THR A N 1
ATOM 5188 C CA . THR B 1 251 ? 12.72291 -8.58998 -10.59757 1.000 54.81661 231 THR A CA 1
ATOM 5189 C C . THR B 1 251 ? 12.28400 -10.02970 -10.42139 1.000 55.92331 231 THR A C 1
ATOM 5190 O O . THR B 1 251 ? 12.11405 -10.77056 -11.40024 1.000 54.99115 231 THR A O 1
ATOM 5194 N N . ARG B 1 252 ? 12.12993 -10.41918 -9.16493 1.000 54.05434 232 ARG A N 1
ATOM 5195 C CA . ARG B 1 252 ? 11.53342 -11.67995 -8.75008 1.000 52.78618 232 ARG A CA 1
ATOM 5196 C C . ARG B 1 252 ? 10.39282 -11.30465 -7.81466 1.000 53.23816 232 ARG A C 1
ATOM 5197 O O . ARG B 1 252 ? 10.63295 -10.86833 -6.68173 1.000 53.29905 232 ARG A O 1
ATOM 5205 N N . LEU B 1 253 ? 9.16230 -11.47247 -8.28626 1.000 50.65292 233 LEU A N 1
ATOM 5206 C CA . LEU B 1 253 ? 7.96646 -11.00706 -7.59998 1.000 49.81078 233 LEU A CA 1
ATOM 5207 C C . LEU B 1 253 ? 7.26240 -12.19514 -6.96621 1.000 50.92520 233 LEU A C 1
ATOM 5208 O O . LEU B 1 253 ? 6.99739 -13.19835 -7.64235 1.000 50.72068 233 LEU A O 1
ATOM 5213 N N . LEU B 1 254 ? 6.96239 -12.08580 -5.67508 1.000 49.12436 234 LEU A N 1
ATOM 5214 C CA . LEU B 1 254 ? 6.16062 -13.08958 -5.00529 1.000 47.69340 234 LEU A CA 1
ATOM 5215 C C . LEU B 1 254 ? 4.70895 -12.89348 -5.40983 1.000 47.47295 234 LEU A C 1
ATOM 5216 O O . LEU B 1 254 ? 4.16818 -11.78786 -5.29170 1.000 46.52399 234 LEU A O 1
ATOM 5221 N N . CYS B 1 255 ? 4.07830 -13.95152 -5.90580 1.000 45.55816 235 CYS A N 1
ATOM 5222 C CA A CYS B 1 255 ? 2.63780 -13.94502 -6.15336 0.512 46.90799 235 CYS A CA 1
ATOM 5223 C CA B CYS B 1 255 ? 2.64284 -13.93058 -6.14840 0.488 47.02567 235 CYS A CA 1
ATOM 5224 C C . CYS B 1 255 ? 1.98542 -14.73500 -5.02902 1.000 49.66314 235 CYS A C 1
ATOM 5225 O O . CYS B 1 255 ? 1.75418 -15.93666 -5.15745 1.000 51.56905 235 CYS A O 1
ATOM 5230 N N . ALA B 1 256 ? 1.70604 -14.05092 -3.90439 1.000 46.99585 236 ALA A N 1
ATOM 5231 C CA . ALA B 1 256 ? 1.06678 -14.64855 -2.72934 1.000 49.89866 236 ALA A CA 1
ATOM 5232 C C . ALA B 1 256 ? -0.41609 -14.30736 -2.62230 1.000 48.73846 236 ALA A C 1
ATOM 5233 O O . ALA B 1 256 ? -1.17261 -15.08232 -2.03761 1.000 49.33225 236 ALA A O 1
ATOM 5235 N N . LEU B 1 257 ? -0.85105 -13.17642 -3.19755 1.000 49.07423 237 LEU A N 1
ATOM 5236 C CA . LEU B 1 257 ? -2.26684 -12.87717 -3.30266 1.000 44.72839 237 LEU A CA 1
ATOM 5237 C C . LEU B 1 257 ? -2.87910 -13.76818 -4.37321 1.000 44.94588 237 LEU A C 1
ATOM 5238 O O . LEU B 1 257 ? -2.15380 -14.38104 -5.16178 1.000 43.60932 237 LEU A O 1
ATOM 5243 N N . PRO B 1 258 ? -4.20757 -13.87291 -4.41453 1.000 40.41301 238 PRO A N 1
ATOM 5244 C CA . PRO B 1 258 ? -4.85536 -14.62277 -5.50125 1.000 45.01192 238 PRO A CA 1
ATOM 5245 C C . PRO B 1 258 ? -4.39325 -14.18048 -6.88456 1.000 43.74241 238 PRO A C 1
ATOM 5246 O O . PRO B 1 258 ? -4.49895 -12.99365 -7.22273 1.000 42.59684 238 PRO A O 1
ATOM 5250 N N . ALA B 1 259 ? -3.85941 -15.12527 -7.66873 1.000 41.46795 239 ALA A N 1
ATOM 5251 C CA . ALA B 1 259 ? -3.29712 -14.78964 -8.97932 1.000 44.30386 239 ALA A CA 1
ATOM 5252 C C . ALA B 1 259 ? -4.26705 -14.10468 -9.93796 1.000 43.33436 239 ALA A C 1
ATOM 5253 O O . ALA B 1 259 ? -3.80415 -13.26146 -10.72727 1.000 42.93143 239 ALA A O 1
ATOM 5255 N N . PRO B 1 260 ? -5.57220 -14.41996 -9.97116 1.000 43.71333 240 PRO A N 1
ATOM 5256 C CA . PRO B 1 260 ? -6.48117 -13.65181 -10.85461 1.000 42.12089 240 PRO A CA 1
ATOM 5257 C C . PRO B 1 260 ? -6.70680 -12.22769 -10.39327 1.000 43.22879 240 PRO A C 1
ATOM 5258 O O . PRO B 1 260 ? -7.17860 -11.41398 -11.18766 1.000 36.75848 240 PRO A O 1
ATOM 5262 N N . HIS B 1 261 ? -6.44236 -11.90082 -9.12424 1.000 41.02685 241 HIS A N 1
ATOM 5263 C CA . HIS B 1 261 ? -6.80523 -10.57345 -8.65221 1.000 40.70860 241 HIS A CA 1
ATOM 5264 C C . HIS B 1 261 ? -6.07417 -9.51105 -9.46291 1.000 41.40514 241 HIS A C 1
ATOM 5265 O O . HIS B 1 261 ? -4.87845 -9.63190 -9.72533 1.000 39.76709 241 HIS A O 1
ATOM 5272 N N . ASN B 1 262 ? -6.79498 -8.43385 -9.79658 1.000 41.38986 242 ASN A N 1
ATOM 5273 C CA . ASN B 1 262 ? -6.22135 -7.33529 -10.56472 1.000 39.36846 242 ASN A CA 1
ATOM 5274 C C . ASN B 1 262 ? -4.91012 -6.83711 -9.96979 1.000 40.63052 242 ASN A C 1
ATOM 5275 O O . ASN B 1 262 ? -3.95609 -6.55476 -10.69492 1.000 40.48119 242 ASN A O 1
ATOM 5280 N N . PHE B 1 263 ? -4.86759 -6.66794 -8.64669 1.000 43.02973 243 PHE A N 1
ATOM 5281 C CA . PHE B 1 263 ? -3.65435 -6.23270 -7.97609 1.000 41.89036 243 PHE A CA 1
ATOM 5282 C C . PHE B 1 263 ? -2.49862 -7.17291 -8.30098 1.000 40.27862 243 PHE A C 1
ATOM 5283 O O . PHE B 1 263 ? -1.42365 -6.72796 -8.71532 1.000 42.59444 243 PHE A O 1
ATOM 5291 N N . MET B 1 264 ? -2.71117 -8.48922 -8.12523 1.000 38.95273 244 MET A N 1
ATOM 5292 C CA . MET B 1 264 ? -1.65671 -9.48477 -8.32120 1.000 42.59259 244 MET A CA 1
ATOM 5293 C C . MET B 1 264 ? -1.32901 -9.69366 -9.78984 1.000 42.64771 244 MET A C 1
ATOM 5294 O O . MET B 1 264 ? -0.26236 -10.22652 -10.10300 1.000 44.86726 244 MET A O 1
ATOM 5299 N N . LEU B 1 265 ? -2.24622 -9.36048 -10.68480 1.000 42.51485 245 LEU A N 1
ATOM 5300 C CA . LEU B 1 265 ? -2.10943 -9.69879 -12.10620 1.000 42.12695 245 LEU A CA 1
ATOM 5301 C C . LEU B 1 265 ? -1.48626 -8.56044 -12.92418 1.000 42.32559 245 LEU A C 1
ATOM 5302 O O . LEU B 1 265 ? -0.65837 -8.80953 -13.81307 1.000 44.87377 245 LEU A O 1
ATOM 5307 N N . SER B 1 266 ? -1.81478 -7.30380 -12.61889 1.000 44.72279 246 SER A N 1
ATOM 5308 C CA . SER B 1 266 ? -1.41802 -6.19455 -13.47399 1.000 43.14319 246 SER A CA 1
ATOM 5309 C C . SER B 1 266 ? -0.90247 -4.92962 -12.78008 1.000 47.09508 246 SER A C 1
ATOM 5310 O O . SER B 1 266 ? -0.61397 -3.95844 -13.49317 1.000 51.39563 246 SER A O 1
ATOM 5313 N N . CYS B 1 267 ? -0.74937 -4.88917 -11.44905 1.000 45.96232 247 CYS A N 1
ATOM 5314 C CA . CYS B 1 267 ? -0.51661 -3.63062 -10.72814 1.000 48.00016 247 CYS A CA 1
ATOM 5315 C C . CYS B 1 267 ? 0.72735 -3.65024 -9.83755 1.000 49.59899 247 CYS A C 1
ATOM 5316 O O . CYS B 1 267 ? 0.64809 -3.34299 -8.65251 1.000 48.66293 247 CYS A O 1
ATOM 5319 N N . PRO B 1 268 ? 1.91020 -3.94879 -10.38564 1.000 50.41209 248 PRO A N 1
ATOM 5320 C CA . PRO B 1 268 ? 2.23364 -4.27786 -11.77487 1.000 48.85510 248 PRO A CA 1
ATOM 5321 C C . PRO B 1 268 ? 2.05605 -5.76672 -12.03064 1.000 47.93992 248 PRO A C 1
ATOM 5322 O O . PRO B 1 268 ? 1.95655 -6.18921 -13.18523 1.000 47.02587 248 PRO A O 1
ATOM 5326 N N . GLY B 1 269 ? 1.98967 -6.56829 -10.96736 1.000 45.14246 249 GLY A N 1
ATOM 5327 C CA . GLY B 1 269 ? 1.52102 -7.94157 -11.05863 1.000 43.71568 249 GLY A CA 1
ATOM 5328 C C . GLY B 1 269 ? 2.44628 -8.87954 -11.81843 1.000 44.93926 249 GLY A C 1
ATOM 5329 O O . GLY B 1 269 ? 3.54359 -8.53098 -12.27551 1.000 45.04239 249 GLY A O 1
ATOM 5330 N N . ALA B 1 270 ? 1.96338 -10.11700 -11.95486 1.000 43.85751 250 ALA A N 1
ATOM 5331 C CA . ALA B 1 270 ? 2.67871 -11.10253 -12.75042 1.000 44.51095 250 ALA A CA 1
ATOM 5332 C C . ALA B 1 270 ? 2.92333 -10.57996 -14.15652 1.000 45.93729 250 ALA A C 1
ATOM 5333 O O . ALA B 1 270 ? 4.02232 -10.73051 -14.69936 1.000 44.98149 250 ALA A O 1
ATOM 5335 N N . LEU B 1 271 ? 1.90854 -9.94894 -14.75417 1.000 46.73234 251 LEU A N 1
ATOM 5336 C CA . LEU B 1 271 ? 2.01488 -9.48499 -16.14336 1.000 44.65778 251 LEU A CA 1
ATOM 5337 C C . LEU B 1 271 ? 3.04155 -8.36461 -16.27272 1.000 46.11944 251 LEU A C 1
ATOM 5338 O O . LEU B 1 271 ? 3.79118 -8.31651 -17.25188 1.000 45.91992 251 LEU A O 1
ATOM 5343 N N . GLY B 1 272 ? 3.13023 -7.48602 -15.26620 1.000 45.70608 252 GLY A N 1
ATOM 5344 C CA . GLY B 1 272 ? 4.19493 -6.48931 -15.25289 1.000 46.09863 252 GLY A CA 1
ATOM 5345 C C . GLY B 1 272 ? 5.57929 -7.11445 -15.20966 1.000 47.61451 252 GLY A C 1
ATOM 5346 O O . GLY B 1 272 ? 6.48029 -6.71126 -15.95248 1.000 47.96430 252 GLY A O 1
ATOM 5347 N N . VAL B 1 273 ? 5.75929 -8.13402 -14.36748 1.000 45.91805 253 VAL A N 1
ATOM 5348 C CA . VAL B 1 273 ? 7.06998 -8.76751 -14.24532 1.000 47.39929 253 VAL A CA 1
ATOM 5349 C C . VAL B 1 273 ? 7.45538 -9.47484 -15.53848 1.000 48.37487 253 VAL A C 1
ATOM 5350 O O . VAL B 1 273 ? 8.63584 -9.49258 -15.91931 1.000 48.94903 253 VAL A O 1
ATOM 5354 N N . LEU B 1 274 ? 6.48691 -10.13419 -16.18814 1.000 47.29398 254 LEU A N 1
ATOM 5355 C CA . LEU B 1 274 ? 6.77097 -10.78360 -17.46396 1.000 47.55614 254 LEU A CA 1
ATOM 5356 C C . LEU B 1 274 ? 7.01639 -9.73969 -18.53849 1.000 48.20778 254 LEU A C 1
ATOM 5357 O O . LEU B 1 274 ? 7.91861 -9.90335 -19.36971 1.000 48.22260 254 LEU A O 1
ATOM 5362 N N . HIS B 1 275 ? 6.23973 -8.64238 -18.51457 1.000 46.85730 255 HIS A N 1
ATOM 5363 C CA . HIS B 1 275 ? 6.51346 -7.53055 -19.41727 1.000 49.91089 255 HIS A CA 1
ATOM 5364 C C . HIS B 1 275 ? 7.97118 -7.09383 -19.34498 1.000 50.09636 255 HIS A C 1
ATOM 5365 O O . HIS B 1 275 ? 8.58673 -6.78944 -20.37198 1.000 52.26295 255 HIS A O 1
ATOM 5372 N N . ALA B 1 276 ? 8.54505 -7.07360 -18.14916 1.000 48.82815 256 ALA A N 1
ATOM 5373 C CA . ALA B 1 276 ? 9.89156 -6.56960 -17.90917 1.000 51.00302 256 ALA A CA 1
ATOM 5374 C C . ALA B 1 276 ? 10.94245 -7.66913 -17.94684 1.000 52.11630 256 ALA A C 1
ATOM 5375 O O . ALA B 1 276 ? 12.13166 -7.39037 -17.73779 1.000 55.02464 256 ALA A O 1
ATOM 5377 N N . GLY B 1 277 ? 10.54014 -8.90390 -18.22392 1.000 51.68476 257 GLY A N 1
ATOM 5378 C CA . GLY B 1 277 ? 11.50134 -9.97321 -18.33803 1.000 53.15043 257 GLY A CA 1
ATOM 5379 C C . GLY B 1 277 ? 11.99465 -10.50752 -17.02167 1.000 55.57997 257 GLY A C 1
ATOM 5380 O O . GLY B 1 277 ? 13.01550 -11.20677 -17.00272 1.000 56.25865 257 GLY A O 1
ATOM 5381 N N . GLY B 1 278 ? 11.31524 -10.18684 -15.90908 1.000 53.93103 258 GLY A N 1
ATOM 5382 C CA . GLY B 1 278 ? 11.65047 -10.73885 -14.62115 1.000 51.52329 258 GLY A CA 1
ATOM 5383 C C . GLY B 1 278 ? 10.94818 -12.06535 -14.42752 1.000 55.07457 258 GLY A C 1
ATOM 5384 O O . GLY B 1 278 ? 10.52683 -12.72534 -15.38314 1.000 51.35564 258 GLY A O 1
ATOM 5385 N N . CYS B 1 279 ? 10.74991 -12.42758 -13.16087 1.000 51.77037 259 CYS A N 1
ATOM 5386 C CA . CYS B 1 279 ? 10.28910 -13.77105 -12.85626 1.000 52.11936 259 CYS A CA 1
ATOM 5387 C C . CYS B 1 279 ? 9.24114 -13.74329 -11.75245 1.000 54.54043 259 CYS A C 1
ATOM 5388 O O . CYS B 1 279 ? 9.40805 -13.05239 -10.73859 1.000 49.72193 259 CYS A O 1
ATOM 5391 N N . VAL B 1 280 ? 8.16253 -14.49976 -11.97151 1.000 51.48268 260 VAL A N 1
ATOM 5392 C CA . VAL B 1 280 ? 7.08389 -14.66186 -11.00305 1.000 54.19173 260 VAL A CA 1
ATOM 5393 C C . VAL B 1 280 ? 7.35503 -15.87813 -10.11722 1.000 52.12889 260 VAL A C 1
ATOM 5394 O O . VAL B 1 280 ? 7.71143 -16.95592 -10.61555 1.000 53.86430 260 VAL A O 1
ATOM 5398 N N . VAL B 1 281 ? 7.22112 -15.69869 -8.80064 1.000 51.18980 261 VAL A N 1
ATOM 5399 C CA . VAL B 1 281 ? 7.47861 -16.74928 -7.82253 1.000 49.81085 261 VAL A CA 1
ATOM 5400 C C . VAL B 1 281 ? 6.16157 -17.02601 -7.09269 1.000 50.18242 261 VAL A C 1
ATOM 5401 O O . VAL B 1 281 ? 5.68920 -16.19223 -6.31289 1.000 47.81518 261 VAL A O 1
ATOM 5405 N N . MET B 1 282 ? 5.56551 -18.18453 -7.36102 1.000 49.60479 262 MET A N 1
ATOM 5406 C CA . MET B 1 282 ? 4.26834 -18.54111 -6.79553 1.000 50.25536 262 MET A CA 1
ATOM 5407 C C . MET B 1 282 ? 4.35284 -18.84738 -5.30173 1.000 48.15305 262 MET A C 1
ATOM 5408 O O . MET B 1 282 ? 5.32306 -19.44306 -4.83441 1.000 50.51971 262 MET A O 1
ATOM 5413 N N . ALA B 1 283 ? 3.31526 -18.46055 -4.56070 1.000 45.89901 263 ALA A N 1
ATOM 5414 C CA . ALA B 1 283 ? 3.08893 -18.93468 -3.19738 1.000 50.87156 263 ALA A CA 1
ATOM 5415 C C . ALA B 1 283 ? 1.60505 -19.21582 -3.03449 1.000 50.14486 263 ALA A C 1
ATOM 5416 O O . ALA B 1 283 ? 0.76996 -18.59926 -3.70213 1.000 48.48465 263 ALA A O 1
ATOM 5418 N N . PRO B 1 284 ? 1.25314 -20.15952 -2.16935 1.000 50.48606 264 PRO A N 1
ATOM 5419 C CA . PRO B 1 284 ? -0.16878 -20.50842 -2.01386 1.000 49.65403 264 PRO A CA 1
ATOM 5420 C C . PRO B 1 284 ? -1.02433 -19.38932 -1.43958 1.000 51.00161 264 PRO A C 1
ATOM 5421 O O . PRO B 1 284 ? -2.20322 -19.26687 -1.80853 1.000 51.38734 264 PRO A O 1
ATOM 5425 N N . ASN B 1 285 ? -0.47944 -18.58862 -0.52914 1.000 50.02451 265 ASN A N 1
ATOM 5426 C CA . ASN B 1 285 ? -1.19483 -17.51430 0.14219 1.000 51.20324 265 ASN A CA 1
ATOM 5427 C C . ASN B 1 285 ? -0.15507 -16.68701 0.87555 1.000 50.95801 265 ASN A C 1
ATOM 5428 O O . ASN B 1 285 ? 1.01749 -17.06459 0.90441 1.000 50.73700 265 ASN A O 1
ATOM 5433 N N . PRO B 1 286 ? -0.53465 -15.59549 1.50090 1.000 52.60165 266 PRO A N 1
ATOM 5434 C CA . PRO B 1 286 ? 0.46629 -14.75318 2.15624 1.000 55.38832 266 PRO A CA 1
ATOM 5435 C C . PRO B 1 286 ? 0.82235 -15.21172 3.57495 1.000 54.31232 266 PRO A C 1
ATOM 5436 O O . PRO B 1 286 ? 1.47449 -14.45035 4.29765 1.000 53.82510 266 PRO A O 1
ATOM 5440 N N . GLU B 1 287 ? 0.46167 -16.44226 3.97922 1.000 53.98497 267 GLU A N 1
ATOM 5441 C CA . GLU B 1 287 ? 0.80242 -16.91728 5.32280 1.000 57.35563 267 GLU A CA 1
ATOM 5442 C C . GLU B 1 287 ? 2.31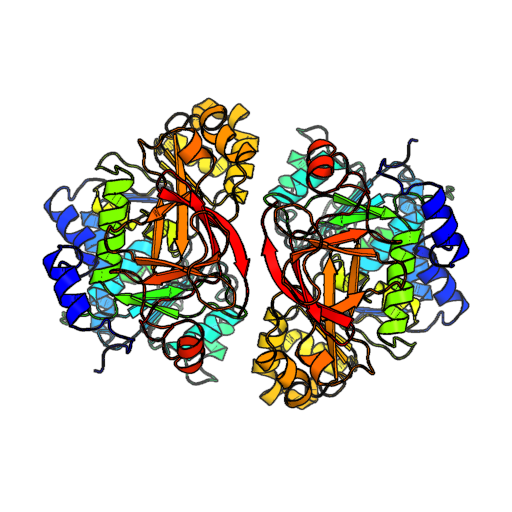625 -16.83163 5.50182 1.000 58.27068 267 GLU A C 1
ATOM 5443 O O . GLU B 1 287 ? 3.05815 -17.39843 4.67450 1.000 61.17274 267 GLU A O 1
ATOM 5445 N N . PRO B 1 288 ? 2.82226 -16.10670 6.54034 1.000 56.93715 268 PRO A N 1
ATOM 5446 C CA . PRO B 1 288 ? 4.24799 -15.79514 6.59164 1.000 57.47956 268 PRO A CA 1
ATOM 5447 C C . PRO B 1 288 ? 5.15106 -16.99945 6.49655 1.000 61.48661 268 PRO A C 1
ATOM 5448 O O . PRO B 1 288 ? 6.07846 -16.97325 5.68912 1.000 62.38887 268 PRO A O 1
ATOM 5452 N N . LEU B 1 289 ? 4.96525 -18.02799 7.32741 1.000 62.50898 269 LEU A N 1
ATOM 5453 C CA . LEU B 1 289 ? 6.01041 -19.04710 7.41459 1.000 64.97986 269 LEU A CA 1
ATOM 5454 C C . LEU B 1 289 ? 6.23624 -19.64615 6.03648 1.000 66.10903 269 LEU A C 1
ATOM 5455 O O . LEU B 1 289 ? 7.37577 -19.72928 5.54662 1.000 63.85351 269 LEU A O 1
ATOM 5457 N N . ASN B 1 290 ? 5.12676 -20.00991 5.38940 1.000 63.62657 270 ASN A N 1
ATOM 5458 C CA . ASN B 1 290 ? 5.13109 -20.45410 3.99877 1.000 65.21810 270 ASN A CA 1
ATOM 5459 C C . ASN B 1 290 ? 5.85882 -19.46500 3.08766 1.000 66.59890 270 ASN A C 1
ATOM 5460 O O . ASN B 1 290 ? 6.92694 -19.77488 2.52835 1.000 64.74048 270 ASN A O 1
ATOM 5462 N N . CYS B 1 291 ? 5.31243 -18.26692 2.90769 1.000 59.93633 271 CYS A N 1
ATOM 5463 C CA . CYS B 1 291 ? 5.92031 -17.46669 1.85697 1.000 60.01331 271 CYS A CA 1
ATOM 5464 C C . CYS B 1 291 ? 7.29464 -16.91406 2.29577 1.000 60.16043 271 CYS A C 1
ATOM 5465 O O . CYS B 1 291 ? 8.15100 -16.65706 1.44131 1.000 57.76217 271 CYS A O 1
ATOM 5468 N N . PHE B 1 292 ? 7.57539 -16.80647 3.62083 1.000 59.87243 272 PHE A N 1
ATOM 5469 C CA . PHE B 1 292 ? 8.92649 -16.39857 4.05006 1.000 59.31477 272 PHE A CA 1
ATOM 5470 C C . PHE B 1 292 ? 9.98092 -17.36295 3.53404 1.000 59.62980 272 PHE A C 1
ATOM 5471 O O . PHE B 1 292 ? 11.06929 -16.95181 3.11022 1.000 56.37611 272 PHE A O 1
ATOM 5479 N N . SER B 1 293 ? 9.68463 -18.65119 3.58110 1.000 58.49943 273 SER A N 1
ATOM 5480 C CA . SER B 1 293 ? 10.63930 -19.64031 3.11449 1.000 61.72414 273 SER A CA 1
ATOM 5481 C C . SER B 1 293 ? 10.79899 -19.60360 1.59083 1.000 60.31848 273 SER A C 1
ATOM 5482 O O . SER B 1 293 ? 11.90653 -19.82199 1.08393 1.000 58.63646 273 SER A O 1
ATOM 5485 N N . ILE B 1 294 ? 9.72762 -19.27489 0.85550 1.000 59.24615 274 ILE A N 1
ATOM 5486 C CA . ILE B 1 294 ? 9.80814 -19.11323 -0.59770 1.000 57.44208 274 ILE A CA 1
ATOM 5487 C C . ILE B 1 294 ? 10.64759 -17.89697 -0.94652 1.000 57.45655 274 ILE A C 1
ATOM 5488 O O . ILE B 1 294 ? 11.47739 -17.93608 -1.86456 1.000 53.38984 274 ILE A O 1
ATOM 5493 N N . ILE B 1 295 ? 10.44156 -16.79904 -0.21213 1.000 58.69949 275 ILE A N 1
ATOM 5494 C CA . ILE B 1 295 ? 11.18169 -15.56681 -0.46042 1.000 57.62796 275 ILE A CA 1
ATOM 5495 C C . ILE B 1 295 ? 12.67325 -15.81036 -0.31203 1.000 58.21147 275 ILE A C 1
ATOM 5496 O O . ILE B 1 295 ? 13.46419 -15.43244 -1.17905 1.000 59.05522 275 ILE A O 1
ATOM 5501 N N . GLN B 1 296 ? 13.08717 -16.44869 0.78702 1.000 59.12179 276 GLN A N 1
ATOM 5502 C CA . GLN B 1 296 ? 14.51215 -16.71698 0.97610 1.000 60.42943 276 GLN A CA 1
ATOM 5503 C C . GLN B 1 296 ? 15.04948 -17.63485 -0.11786 1.000 61.73345 276 GLN A C 1
ATOM 5504 O O . GLN B 1 296 ? 16.09504 -17.35934 -0.71991 1.000 61.09029 276 GLN A O 1
ATOM 5510 N N . ARG B 1 297 ? 14.33674 -18.73392 -0.39284 1.000 60.71970 277 ARG A N 1
ATOM 5511 C CA . ARG B 1 297 ? 14.87302 -19.77728 -1.26928 1.000 60.46441 277 ARG A CA 1
ATOM 5512 C C . ARG B 1 297 ? 15.13715 -19.25931 -2.67804 1.000 58.89132 277 ARG A C 1
ATOM 5513 O O . ARG B 1 297 ? 16.14189 -19.61149 -3.30202 1.000 60.20368 277 ARG A O 1
ATOM 5521 N N . HIS B 1 298 ? 14.23790 -18.43897 -3.19915 1.000 59.57890 278 HIS A N 1
ATOM 5522 C CA . HIS B 1 298 ? 14.33537 -17.92216 -4.55438 1.000 60.47888 278 HIS A CA 1
ATOM 5523 C C . HIS B 1 298 ? 14.76711 -16.46424 -4.58705 1.000 59.50468 278 HIS A C 1
ATOM 5524 O O . HIS B 1 298 ? 14.76877 -15.85202 -5.65253 1.000 59.65999 278 HIS A O 1
ATOM 5531 N N . GLN B 1 299 ? 15.15733 -15.89479 -3.44946 1.000 59.99319 279 GLN A N 1
ATOM 5532 C CA . GLN B 1 299 ? 15.71496 -14.54909 -3.45227 1.000 59.63004 279 GLN A CA 1
ATOM 5533 C C . GLN B 1 299 ? 14.68404 -13.55027 -3.97326 1.000 57.02957 279 GLN A C 1
ATOM 5534 O O . GLN B 1 299 ? 14.99787 -12.66225 -4.76425 1.000 58.96291 279 GLN A O 1
ATOM 5540 N N . VAL B 1 300 ? 13.43146 -13.72254 -3.55987 1.000 54.62953 280 VAL A N 1
ATOM 5541 C CA . VAL B 1 300 ? 12.37896 -12.82209 -4.01045 1.000 54.97253 280 VAL A CA 1
ATOM 5542 C C . VAL B 1 300 ? 12.73161 -11.40932 -3.57707 1.000 56.74013 280 VAL A C 1
ATOM 5543 O O . VAL B 1 300 ? 13.11653 -11.17765 -2.42189 1.000 55.83726 280 VAL A O 1
ATOM 5547 N N . ASN B 1 301 ? 12.61063 -10.44765 -4.49717 1.000 51.50514 281 ASN A N 1
ATOM 5548 C CA . ASN B 1 301 ? 12.96337 -9.07485 -4.15616 1.000 54.24968 281 ASN A CA 1
ATOM 5549 C C . ASN B 1 301 ? 11.77499 -8.13224 -4.23583 1.000 50.70803 281 ASN A C 1
ATOM 5550 O O . ASN B 1 301 ? 11.91543 -6.94898 -3.90397 1.000 52.49048 281 ASN A O 1
ATOM 5555 N N . MET B 1 302 ? 10.59932 -8.62920 -4.60010 1.000 51.38002 282 MET A N 1
ATOM 5556 C CA . MET B 1 302 ? 9.39518 -7.81621 -4.59904 1.000 50.68530 282 MET A CA 1
ATOM 5557 C C . MET B 1 302 ? 8.19751 -8.66240 -4.18384 1.000 50.13952 282 MET A C 1
ATOM 5558 O O . MET B 1 302 ? 8.12454 -9.85292 -4.51045 1.000 46.91318 282 MET A O 1
ATOM 5563 N N . ALA B 1 303 ? 7.26998 -8.04466 -3.44220 1.000 49.28190 283 ALA A N 1
ATOM 5564 C CA . ALA B 1 303 ? 6.00299 -8.67365 -3.08714 1.000 46.31027 283 ALA A CA 1
ATOM 5565 C C . ALA B 1 303 ? 4.90509 -7.62059 -3.11851 1.000 45.19568 283 ALA A C 1
ATOM 5566 O O . ALA B 1 303 ? 5.16432 -6.41963 -3.05217 1.000 47.48416 283 ALA A O 1
ATOM 5568 N N . SER B 1 304 ? 3.66243 -8.08001 -3.22267 1.000 44.66362 284 SER A N 1
ATOM 5569 C CA . SER B 1 304 ? 2.49872 -7.20411 -3.22683 1.000 45.69627 284 SER A CA 1
ATOM 5570 C C . SER B 1 304 ? 1.52908 -7.77855 -2.22234 1.000 43.85160 284 SER A C 1
ATOM 5571 O O . SER B 1 304 ? 1.20826 -8.96375 -2.31550 1.000 45.66107 284 SER A O 1
ATOM 5574 N N . LEU B 1 305 ? 1.05786 -6.95772 -1.27331 1.000 46.97648 285 LEU A N 1
ATOM 5575 C CA . LEU B 1 305 ? 0.25421 -7.45033 -0.15371 1.000 44.82979 285 LEU A CA 1
ATOM 5576 C C . LEU B 1 305 ? -0.92044 -6.51632 0.11335 1.000 45.48441 285 LEU A C 1
ATOM 5577 O O . LEU B 1 305 ? -0.85618 -5.31331 -0.16985 1.000 44.49764 285 LEU A O 1
ATOM 5582 N N . VAL B 1 306 ? -1.99785 -7.08502 0.65203 1.000 42.89237 286 VAL A N 1
ATOM 5583 C CA . VAL B 1 306 ? -3.06743 -6.29470 1.25575 1.000 47.15989 286 VAL A CA 1
ATOM 5584 C C . VAL B 1 306 ? -2.69405 -6.05931 2.71629 1.000 49.65755 286 VAL A C 1
ATOM 5585 O O . VAL B 1 306 ? -1.94157 -6.85566 3.30092 1.000 49.24030 286 VAL A O 1
ATOM 5589 N N . PRO B 1 307 ? -3.20739 -4.99533 3.34255 1.000 49.31480 287 PRO A N 1
ATOM 5590 C CA . PRO B 1 307 ? -2.75265 -4.64932 4.69427 1.000 52.63805 287 PRO A CA 1
ATOM 5591 C C . PRO B 1 307 ? -2.92432 -5.74609 5.74077 1.000 51.62460 287 PRO A C 1
ATOM 5592 O O . PRO B 1 307 ? -2.07479 -5.84667 6.62882 1.000 49.73137 287 PRO A O 1
ATOM 5596 N N . SER B 1 308 ? -4.00054 -6.54787 5.69156 1.000 51.63040 288 SER A N 1
ATOM 5597 C CA . SER B 1 308 ? -4.14414 -7.63651 6.66307 1.000 52.28106 288 SER A CA 1
ATOM 5598 C C . SER B 1 308 ? -2.92779 -8.55632 6.62877 1.000 51.75906 288 SER A C 1
ATOM 5599 O O . SER B 1 308 ? -2.46862 -9.03738 7.67017 1.000 54.73724 288 SER A O 1
ATOM 5602 N N . ALA B 1 309 ? -2.39599 -8.80315 5.43404 1.000 51.96166 289 ALA A N 1
ATOM 5603 C CA . ALA B 1 309 ? -1.26255 -9.70322 5.24162 1.000 53.48610 289 ALA A CA 1
ATOM 5604 C C . ALA B 1 309 ? 0.03722 -9.04869 5.67944 1.000 51.80366 289 ALA A C 1
ATOM 5605 O O . ALA B 1 309 ? 0.92547 -9.72190 6.21234 1.000 55.20775 289 ALA A O 1
ATOM 5607 N N . VAL B 1 310 ? 0.16863 -7.73968 5.45156 1.000 51.57979 290 VAL A N 1
ATOM 5608 C CA . VAL B 1 310 ? 1.32602 -7.00564 5.95912 1.000 51.27798 290 VAL A CA 1
ATOM 5609 C C . VAL B 1 310 ? 1.42861 -7.17353 7.46168 1.000 54.97997 290 VAL A C 1
ATOM 5610 O O . VAL B 1 310 ? 2.52771 -7.37396 8.01061 1.000 55.15175 290 VAL A O 1
ATOM 5614 N N . ILE B 1 311 ? 0.28588 -7.09404 8.15498 1.000 55.18554 291 ILE A N 1
ATOM 5615 C CA . ILE B 1 311 ? 0.29834 -7.21925 9.61301 1.000 56.63771 291 ILE A CA 1
ATOM 5616 C C . ILE B 1 311 ? 0.80213 -8.59362 10.00659 1.000 56.69880 291 ILE A C 1
ATOM 5617 O O . ILE B 1 311 ? 1.64120 -8.73636 10.90099 1.000 58.29526 291 ILE A O 1
ATOM 5622 N N . MET B 1 312 ? 0.31483 -9.62383 9.32431 1.000 55.93531 292 MET A N 1
ATOM 5623 C CA . MET B 1 312 ? 0.83936 -10.96241 9.54561 1.000 55.74088 292 MET A CA 1
ATOM 5624 C C . MET B 1 312 ? 2.34982 -10.99107 9.37256 1.000 58.46469 292 MET A C 1
ATOM 5625 O O . MET B 1 312 ? 3.07171 -11.54582 10.19781 1.000 59.73386 292 MET A O 1
ATOM 5630 N N . TRP B 1 313 ? 2.84823 -10.43372 8.26724 1.000 59.05061 293 TRP A N 1
ATOM 5631 C CA . TRP B 1 313 ? 4.28568 -10.46593 8.04413 1.000 59.99172 293 TRP A CA 1
ATOM 5632 C C . TRP B 1 313 ? 5.01694 -9.72321 9.15308 1.000 59.22994 293 TRP A C 1
ATOM 5633 O O . TRP B 1 313 ? 6.03155 -10.19661 9.66664 1.000 62.05092 293 TRP A O 1
ATOM 5644 N N . LEU B 1 314 ? 4.52585 -8.53635 9.51433 1.000 61.71588 294 LEU A N 1
ATOM 5645 C CA . LEU B 1 314 ? 5.16419 -7.75849 10.57346 1.000 62.67548 294 LEU A CA 1
ATOM 5646 C C . LEU B 1 314 ? 5.29427 -8.56050 11.85077 1.000 64.16936 294 LEU A C 1
ATOM 5647 O O . LEU B 1 314 ? 6.30874 -8.46410 12.54339 1.000 66.55490 294 LEU A O 1
ATOM 5652 N N . GLU B 1 315 ? 4.28209 -9.35831 12.19511 1.000 66.14254 295 GLU A N 1
ATOM 5653 C CA . GLU B 1 315 ? 4.38793 -10.07400 13.46330 1.000 67.86869 295 GLU A CA 1
ATOM 5654 C C . GLU B 1 315 ? 5.49589 -11.10574 13.38892 1.000 68.21197 295 GLU A C 1
ATOM 5655 O O . GLU B 1 315 ? 6.17489 -11.34883 14.37355 1.000 65.30650 295 GLU A O 1
ATOM 5661 N N . LYS B 1 316 ? 5.69019 -11.74129 12.23540 1.000 67.15892 296 LYS A N 1
ATOM 5662 C CA . LYS B 1 316 ? 6.69595 -12.79705 12.20705 1.000 69.82722 296 LYS A CA 1
ATOM 5663 C C . LYS B 1 316 ? 8.08854 -12.29443 11.83991 1.000 69.70956 296 LYS A C 1
ATOM 5664 O O . LYS B 1 316 ? 9.04673 -13.06917 11.90752 1.000 69.52173 296 LYS A O 1
ATOM 5670 N N . ALA B 1 317 ? 8.22709 -11.02432 11.46547 1.000 68.13956 297 ALA A N 1
ATOM 5671 C CA . ALA B 1 317 ? 9.44317 -10.59061 10.79928 1.000 69.59179 297 ALA A CA 1
ATOM 5672 C C . ALA B 1 317 ? 10.63665 -10.54807 11.73372 1.000 73.31178 297 ALA A C 1
ATOM 5673 O O . ALA B 1 317 ? 11.77356 -10.62586 11.25294 1.000 73.74402 297 ALA A O 1
ATOM 5675 N N . ALA B 1 318 ? 10.40563 -10.44603 13.05267 1.000 74.34055 298 ALA A N 1
ATOM 5676 C CA . ALA B 1 318 ? 11.51013 -10.35219 13.99892 1.000 73.47101 298 ALA A CA 1
ATOM 5677 C C . ALA B 1 318 ? 12.27347 -11.66230 14.08228 1.000 74.33514 298 ALA A C 1
ATOM 5678 O O . ALA B 1 318 ? 13.50762 -11.66806 14.08453 1.000 79.17933 298 ALA A O 1
ATOM 5680 N N . GLN B 1 319 ? 11.56857 -12.78838 14.18357 1.000 73.07092 299 GLN A N 1
ATOM 5681 C CA . GLN B 1 319 ? 12.29506 -14.05110 14.21176 1.000 72.23417 299 GLN A CA 1
ATOM 5682 C C . GLN B 1 319 ? 12.89523 -14.41003 12.84843 1.000 73.02830 299 GLN A C 1
ATOM 5683 O O . GLN B 1 319 ? 13.80878 -15.24014 12.79996 1.000 73.67131 299 GLN A O 1
ATOM 5686 N N . TYR B 1 320 ? 12.43082 -13.79406 11.74487 1.000 70.02659 300 TYR A N 1
ATOM 5687 C CA . TYR B 1 320 ? 12.74038 -14.29850 10.40856 1.000 69.61621 300 TYR A CA 1
ATOM 5688 C C . TYR B 1 320 ? 13.33488 -13.23753 9.49231 1.000 68.25202 300 TYR A C 1
ATOM 5689 O O . TYR B 1 320 ? 13.20951 -13.34967 8.27699 1.000 65.59852 300 TYR A O 1
ATOM 5698 N N . LYS B 1 321 ? 14.02000 -12.22807 10.04211 1.000 69.07394 301 LYS A N 1
ATOM 5699 C CA . LYS B 1 321 ? 14.59624 -11.17853 9.19786 1.000 66.50267 301 LYS A CA 1
ATOM 5700 C C . LYS B 1 321 ? 15.36253 -11.76184 8.01599 1.000 65.07543 301 LYS A C 1
ATOM 5701 O O . LYS B 1 321 ? 15.25829 -11.26548 6.88155 1.000 64.73634 301 LYS A O 1
ATOM 5705 N N . ASP B 1 322 ? 16.15972 -12.80345 8.26941 1.000 65.43987 302 ASP A N 1
ATOM 5706 C CA . ASP B 1 322 ? 17.05353 -13.31806 7.24169 1.000 65.68596 302 ASP A CA 1
ATOM 5707 C C . ASP B 1 322 ? 16.27680 -13.99032 6.12959 1.000 64.00326 302 ASP A C 1
ATOM 5708 O O . ASP B 1 322 ? 16.70342 -13.94660 4.97249 1.000 65.46108 302 ASP A O 1
ATOM 5713 N N . GLN B 1 323 ? 15.13340 -14.60308 6.44007 1.000 63.23066 303 GLN A N 1
ATOM 5714 C CA . GLN B 1 323 ? 14.36983 -15.22371 5.36397 1.000 63.69064 303 GLN A CA 1
ATOM 5715 C C . GLN B 1 323 ? 13.81482 -14.19960 4.38711 1.000 63.80635 303 GLN A C 1
ATOM 5716 O O . GLN B 1 323 ? 13.55652 -14.54885 3.22895 1.000 60.00008 303 GLN A O 1
ATOM 5722 N N . ILE B 1 324 ? 13.62455 -12.94833 4.81034 1.000 64.34427 304 ILE A N 1
ATOM 5723 C CA . ILE B 1 324 ? 13.04656 -11.95130 3.91090 1.000 61.98752 304 ILE A CA 1
ATOM 5724 C C . ILE B 1 324 ? 14.03336 -10.81180 3.61793 1.000 59.13118 304 ILE A C 1
ATOM 5725 O O . ILE B 1 324 ? 13.64469 -9.75009 3.14620 1.000 59.64232 304 ILE A O 1
ATOM 5730 N N . GLN B 1 325 ? 15.32275 -11.02095 3.85692 1.000 59.24716 305 GLN A N 1
ATOM 5731 C CA . GLN B 1 325 ? 16.24149 -9.91167 3.64943 1.000 60.40951 305 GLN A CA 1
ATOM 5732 C C . GLN B 1 325 ? 16.21469 -9.45120 2.20257 1.000 61.93465 305 GLN A C 1
ATOM 5733 O O . GLN B 1 325 ? 16.37417 -8.24907 1.94139 1.000 59.77521 305 GLN A O 1
ATOM 5739 N N . SER B 1 326 ? 15.93036 -10.37269 1.25625 1.000 57.73337 306 SER A N 1
ATOM 5740 C CA . SER B 1 326 ? 16.11070 -10.05377 -0.15189 1.000 59.95891 306 SER A CA 1
ATOM 5741 C C . SER B 1 326 ? 14.99869 -9.16984 -0.68789 1.000 56.78591 306 SER A C 1
ATOM 5742 O O . SER B 1 326 ? 15.12319 -8.65729 -1.79715 1.000 58.31698 306 SER A O 1
ATOM 5745 N N . LEU B 1 327 ? 13.93740 -8.96299 0.07327 1.000 56.11559 307 LEU A N 1
ATOM 5746 C CA . LEU B 1 327 ? 12.87173 -8.07734 -0.36471 1.000 54.98017 307 LEU A CA 1
ATOM 5747 C C . LEU B 1 327 ? 13.38860 -6.65903 -0.55603 1.000 55.90692 307 LEU A C 1
ATOM 5748 O O . LEU B 1 327 ? 14.01117 -6.08710 0.33601 1.000 56.25750 307 LEU A O 1
ATOM 5753 N N . LYS B 1 328 ? 13.12947 -6.07338 -1.72482 1.000 55.32985 308 LYS A N 1
ATOM 5754 C CA . LYS B 1 328 ? 13.54320 -4.69156 -1.91350 1.000 57.28524 308 LYS A CA 1
ATOM 5755 C C . LYS B 1 328 ? 12.38566 -3.71782 -1.98978 1.000 54.99753 308 LYS A C 1
ATOM 5756 O O . LYS B 1 328 ? 12.54571 -2.54882 -1.62843 1.000 56.29443 308 LYS A O 1
ATOM 5762 N N . LEU B 1 329 ? 11.22266 -4.17859 -2.41445 1.000 50.18603 309 LEU A N 1
ATOM 5763 C CA . LEU B 1 329 ? 10.07782 -3.30747 -2.54761 1.000 51.71682 309 LEU A CA 1
ATOM 5764 C C . LEU B 1 329 ? 8.83904 -4.11180 -2.21161 1.000 54.52482 309 LEU A C 1
ATOM 5765 O O . LEU B 1 329 ? 8.68900 -5.24552 -2.68419 1.000 54.55199 309 LEU A O 1
ATOM 5770 N N . LEU B 1 330 ? 7.94471 -3.50837 -1.42498 1.000 51.55581 310 LEU A N 1
ATOM 5771 C CA . LEU B 1 330 ? 6.65767 -4.09223 -1.08261 1.000 50.02632 310 LEU A CA 1
ATOM 5772 C C . LEU B 1 330 ? 5.55747 -3.13284 -1.51865 1.000 49.02730 310 LEU A C 1
ATOM 5773 O O . LEU B 1 330 ? 5.55758 -1.95910 -1.12402 1.000 49.06178 310 LEU A O 1
ATOM 5778 N N . GLN B 1 331 ? 4.65190 -3.60980 -2.37190 1.000 49.11707 311 GLN A N 1
ATOM 5779 C CA . GLN B 1 331 ? 3.42026 -2.88164 -2.64267 1.000 48.01970 311 GLN A CA 1
ATOM 5780 C C . GLN B 1 331 ? 2.36471 -3.22177 -1.60986 1.000 47.58276 311 GLN A C 1
ATOM 5781 O O . GLN B 1 331 ? 2.18428 -4.39019 -1.24617 1.000 45.52500 311 GLN A O 1
ATOM 5787 N N . VAL B 1 332 ? 1.64564 -2.20531 -1.15302 1.000 46.96856 312 VAL A N 1
ATOM 5788 C CA . VAL B 1 332 ? 0.52816 -2.42933 -0.25309 1.000 48.41202 312 VAL A CA 1
ATOM 5789 C C . VAL B 1 332 ? -0.68065 -1.68449 -0.78204 1.000 46.49832 312 VAL A C 1
ATOM 5790 O O . VAL B 1 332 ? -0.60972 -0.47724 -1.03818 1.000 47.55537 312 VAL A O 1
ATOM 5794 N N . GLY B 1 333 ? -1.79040 -2.39400 -0.91712 1.000 45.28145 313 GLY A N 1
ATOM 5795 C CA . GLY B 1 333 ? -3.03996 -1.72302 -1.20099 1.000 46.87452 313 GLY A CA 1
ATOM 5796 C C . GLY B 1 333 ? -4.17949 -2.68337 -0.98090 1.000 48.60331 313 GLY A C 1
ATOM 5797 O O . GLY B 1 333 ? -3.98105 -3.84673 -0.63329 1.000 49.15138 313 GLY A O 1
ATOM 5798 N N . GLY B 1 334 ? -5.38676 -2.18486 -1.20476 1.000 51.20225 314 GLY A N 1
ATOM 5799 C CA . GLY B 1 334 ? -6.56469 -3.02097 -1.17360 1.000 50.76298 314 GLY A CA 1
ATOM 5800 C C . GLY B 1 334 ? -7.43837 -2.81329 0.03757 1.000 53.91220 314 GLY A C 1
ATOM 5801 O O . GLY B 1 334 ? -8.57436 -3.29356 0.03230 1.000 53.91299 314 GLY A O 1
ATOM 5802 N N . ALA B 1 335 ? -6.94386 -2.12913 1.06986 1.000 51.95954 315 ALA A N 1
ATOM 5803 C CA . ALA B 1 335 ? -7.69183 -1.82038 2.27821 1.000 55.06170 315 ALA A CA 1
ATOM 5804 C C . ALA B 1 335 ? -7.03006 -0.62119 2.92630 1.000 57.99627 315 ALA A C 1
ATOM 5805 O O . ALA B 1 335 ? -5.96735 -0.17150 2.49926 1.000 60.60394 315 ALA A O 1
ATOM 5807 N N . SER B 1 336 ? -7.69221 -0.10056 3.94950 1.000 54.50580 316 SER A N 1
ATOM 5808 C CA . SER B 1 336 ? -7.11098 0.88576 4.84831 1.000 59.86492 316 SER A CA 1
ATOM 5809 C C . SER B 1 336 ? -5.72839 0.45778 5.32784 1.000 58.17285 316 SER A C 1
ATOM 5810 O O . SER B 1 336 ? -5.53180 -0.67333 5.77610 1.000 56.19518 316 SER A O 1
ATOM 5813 N N . PHE B 1 337 ? -4.76762 1.37493 5.22843 1.000 59.85144 317 PHE A N 1
ATOM 5814 C CA . PHE B 1 337 ? -3.37287 1.09617 5.56757 1.000 58.32714 317 PHE A CA 1
ATOM 5815 C C . PHE B 1 337 ? -2.85447 2.28949 6.36002 1.000 58.58578 317 PHE A C 1
ATOM 5816 O O . PHE B 1 337 ? -2.31990 3.25211 5.79164 1.000 58.31983 317 PHE A O 1
ATOM 5824 N N . PRO B 1 338 ? -2.99824 2.26678 7.68770 1.000 60.44004 318 PRO A N 1
ATOM 5825 C CA . PRO B 1 338 ? -2.64170 3.45346 8.47058 1.000 60.87963 318 PRO A CA 1
ATOM 5826 C C . PRO B 1 338 ? -1.14991 3.76451 8.41503 1.000 62.56236 318 PRO A C 1
ATOM 5827 O O . PRO B 1 338 ? -0.30347 2.88223 8.24034 1.000 60.26431 318 PRO A O 1
ATOM 5831 N N . GLU B 1 339 ? -0.84498 5.05435 8.59288 1.000 64.51144 319 GLU A N 1
ATOM 5832 C CA . GLU B 1 339 ? 0.53569 5.53163 8.59084 1.000 66.44387 319 GLU A CA 1
ATOM 5833 C C . GLU B 1 339 ? 1.40609 4.77363 9.59412 1.000 66.24504 319 GLU A C 1
ATOM 5834 O O . GLU B 1 339 ? 2.55867 4.43478 9.29790 1.000 65.73365 319 GLU A O 1
ATOM 5840 N N . SER B 1 340 ? 0.88542 4.51680 10.79687 1.000 66.44509 320 SER A N 1
ATOM 5841 C CA . SER B 1 340 ? 1.67352 3.78901 11.79243 1.000 66.94784 320 SER A CA 1
ATOM 5842 C C . SER B 1 340 ? 2.12935 2.43778 11.25538 1.000 66.93759 320 SER A C 1
ATOM 5843 O O . SER B 1 340 ? 3.22742 1.97035 11.59188 1.000 65.87384 320 SER A O 1
ATOM 5846 N N . LEU B 1 341 ? 1.30334 1.79825 10.42125 1.000 60.92947 321 LEU A N 1
ATOM 5847 C CA . LEU B 1 341 ? 1.66668 0.49758 9.87441 1.000 63.07972 321 LEU A CA 1
ATOM 5848 C C . LEU B 1 341 ? 2.65392 0.64627 8.73345 1.000 64.13199 321 LEU A C 1
ATOM 5849 O O . LEU B 1 341 ? 3.60347 -0.13590 8.61974 1.000 63.63333 321 LEU A O 1
ATOM 5854 N N . ALA B 1 342 ? 2.40537 1.63715 7.87174 1.000 63.10402 322 ALA A N 1
ATOM 5855 C CA . ALA B 1 342 ? 3.24874 1.90133 6.71523 1.000 60.78393 322 ALA A CA 1
ATOM 5856 C C . ALA B 1 342 ? 4.68686 2.19954 7.11931 1.000 64.55499 322 ALA A C 1
ATOM 5857 O O . ALA B 1 342 ? 5.62818 1.74343 6.45765 1.000 62.87495 322 ALA A O 1
ATOM 5859 N N . ARG B 1 343 ? 4.87670 2.97193 8.20090 1.000 64.97220 323 ARG A N 1
ATOM 5860 C CA . ARG B 1 343 ? 6.19908 3.34706 8.71400 1.000 66.11406 323 ARG A CA 1
ATOM 5861 C C . ARG B 1 343 ? 6.97895 2.16390 9.25054 1.000 66.83554 323 ARG A C 1
ATOM 5862 O O . ARG B 1 343 ? 8.17936 2.29641 9.50159 1.000 69.20097 323 ARG A O 1
ATOM 5870 N N . GLN B 1 344 ? 6.31560 1.04056 9.49441 1.000 67.87324 324 GLN A N 1
ATOM 5871 C CA . GLN B 1 344 ? 6.98829 -0.14322 9.99750 1.000 67.84079 324 GLN A CA 1
ATOM 5872 C C . GLN B 1 344 ? 7.56397 -1.00043 8.88588 1.000 65.55131 324 GLN A C 1
ATOM 5873 O O . GLN B 1 344 ? 8.47731 -1.79040 9.13645 1.000 66.18036 324 GLN A O 1
ATOM 5879 N N . VAL B 1 345 ? 7.03779 -0.88757 7.67642 1.000 64.82634 325 VAL A N 1
ATOM 5880 C CA . VAL B 1 345 ? 7.49301 -1.73998 6.58932 1.000 63.31729 325 VAL A CA 1
ATOM 5881 C C . VAL B 1 345 ? 9.00215 -1.61240 6.39698 1.000 64.25025 325 VAL A C 1
ATOM 5882 O O . VAL B 1 345 ? 9.70158 -2.63152 6.45365 1.000 65.12950 325 VAL A O 1
ATOM 5886 N N . PRO B 1 346 ? 9.56166 -0.41637 6.17949 1.000 65.28427 326 PRO A N 1
ATOM 5887 C CA . PRO B 1 346 ? 11.03741 -0.32455 6.08164 1.000 66.23366 326 PRO A CA 1
ATOM 5888 C C . PRO B 1 346 ? 11.76579 -0.65480 7.38104 1.000 67.19681 326 PRO A C 1
ATOM 5889 O O . PRO B 1 346 ? 12.84726 -1.25893 7.34145 1.000 68.48972 326 PRO A O 1
ATOM 5893 N N . GLU B 1 347 ? 11.22264 -0.28106 8.54483 1.000 70.35445 327 GLU A N 1
ATOM 5894 C CA . GLU B 1 347 ? 11.94816 -0.55576 9.78213 1.000 68.14951 327 GLU A CA 1
ATOM 5895 C C . GLU B 1 347 ? 11.97334 -2.04986 10.08745 1.000 68.69731 327 GLU A C 1
ATOM 5896 O O . GLU B 1 347 ? 12.98902 -2.57898 10.55596 1.000 71.52136 327 GLU A O 1
ATOM 5898 N N . VAL B 1 348 ? 10.86914 -2.74187 9.83923 1.000 64.99970 328 VAL A N 1
ATOM 5899 C CA . VAL B 1 348 ? 10.70414 -4.12830 10.25683 1.000 65.86885 328 VAL A CA 1
ATOM 5900 C C . VAL B 1 348 ? 10.98033 -5.09640 9.11660 1.000 63.74965 328 VAL A C 1
ATOM 5901 O O . VAL B 1 348 ? 11.71905 -6.06986 9.27324 1.000 62.65254 328 VAL A O 1
ATOM 5905 N N . LEU B 1 349 ? 10.39181 -4.84215 7.95244 1.000 64.47193 329 LEU A N 1
ATOM 5906 C CA . LEU B 1 349 ? 10.55020 -5.72556 6.80709 1.000 63.04434 329 LEU A CA 1
ATOM 5907 C C . LEU B 1 349 ? 11.80013 -5.41737 5.98753 1.000 62.67128 329 LEU A C 1
ATOM 5908 O O . LEU B 1 349 ? 12.18970 -6.24363 5.15693 1.000 63.87269 329 LEU A O 1
ATOM 5913 N N . ASN B 1 350 ? 12.42681 -4.25906 6.19611 1.000 61.60468 330 ASN A N 1
ATOM 5914 C CA . ASN B 1 350 ? 13.72432 -3.94549 5.59946 1.000 62.04446 330 ASN A CA 1
ATOM 5915 C C . ASN B 1 350 ? 13.62621 -3.87467 4.07938 1.000 62.12295 330 ASN A C 1
ATOM 5916 O O . ASN B 1 350 ? 14.46629 -4.40619 3.35117 1.000 61.54260 330 ASN A O 1
ATOM 5921 N N . CYS B 1 351 ? 12.57749 -3.22262 3.59357 1.000 62.56226 331 CYS A N 1
ATOM 5922 C CA . CYS B 1 351 ? 12.43080 -2.99185 2.17333 1.000 59.29919 331 CYS A CA 1
ATOM 5923 C C . CYS B 1 351 ? 11.68012 -1.68761 1.99437 1.000 62.29488 331 CYS A C 1
ATOM 5924 O O . CYS B 1 351 ? 11.13404 -1.13459 2.94905 1.000 62.15461 331 CYS A O 1
ATOM 5927 N N . LYS B 1 352 ? 11.65468 -1.19471 0.75882 1.000 56.53137 332 LYS A N 1
ATOM 5928 C CA . LYS B 1 352 ? 10.95267 0.04460 0.48600 1.000 56.57609 332 LYS A CA 1
ATOM 5929 C C . LYS B 1 352 ? 9.45858 -0.21433 0.37275 1.000 57.22807 332 LYS A C 1
ATOM 5930 O O . LYS B 1 352 ? 9.00452 -1.32025 0.05009 1.000 55.76271 332 LYS A O 1
ATOM 5936 N N . LEU B 1 353 ? 8.68413 0.82948 0.62285 1.000 55.27224 333 LEU A N 1
ATOM 5937 C CA . LEU B 1 353 ? 7.23734 0.72472 0.61752 1.000 54.64153 333 LEU A CA 1
ATOM 5938 C C . LEU B 1 353 ? 6.68415 1.47048 -0.58503 1.000 53.18866 333 LEU A C 1
ATOM 5939 O O . LEU B 1 353 ? 7.14229 2.57135 -0.90899 1.000 54.36397 333 LEU A O 1
ATOM 5944 N N . GLN B 1 354 ? 5.68230 0.88806 -1.23518 1.000 50.64671 334 GLN A N 1
ATOM 5945 C CA . GLN B 1 354 ? 4.96946 1.59011 -2.28805 1.000 50.91125 334 GLN A CA 1
ATOM 5946 C C . GLN B 1 354 ? 3.48888 1.37942 -2.04014 1.000 49.89449 334 GLN A C 1
ATOM 5947 O O . GLN B 1 354 ? 3.02844 0.23387 -1.96254 1.000 52.09563 334 GLN A O 1
ATOM 5953 N N . GLN B 1 355 ? 2.73997 2.46549 -1.90579 1.000 48.48710 335 GLN A N 1
ATOM 5954 C CA . GLN B 1 355 ? 1.30416 2.32929 -1.71557 1.000 49.48373 335 GLN A CA 1
ATOM 5955 C C . GLN B 1 355 ? 0.61381 2.35240 -3.06738 1.000 49.39465 335 GLN A C 1
ATOM 5956 O O . GLN B 1 355 ? 1.01928 3.08137 -3.98206 1.000 47.92121 335 GLN A O 1
ATOM 5962 N N . ALA B 1 356 ? -0.41287 1.51811 -3.19098 1.000 48.90476 336 ALA A N 1
ATOM 5963 C CA . ALA B 1 356 ? -1.17348 1.34566 -4.42165 1.000 48.15824 336 ALA A CA 1
ATOM 5964 C C . ALA B 1 356 ? -2.63993 1.39313 -4.04292 1.000 49.32546 336 ALA A C 1
ATOM 5965 O O . ALA B 1 356 ? -3.04931 0.75591 -3.07104 1.000 47.74183 336 ALA A O 1
ATOM 5967 N N . PHE B 1 357 ? -3.41559 2.16513 -4.78569 1.000 47.23989 337 PHE A N 1
ATOM 5968 C CA . PHE B 1 357 ? -4.85903 2.20313 -4.63450 1.000 44.02279 337 PHE A CA 1
ATOM 5969 C C . PHE B 1 357 ? -5.45985 2.04124 -6.03717 1.000 46.11561 337 PHE A C 1
ATOM 5970 O O . PHE B 1 357 ? -5.31647 2.92953 -6.88565 1.000 44.20196 337 PHE A O 1
ATOM 5978 N N . GLY B 1 358 ? -6.11953 0.91412 -6.28839 1.000 40.06312 338 GLY A N 1
ATOM 5979 C CA . GLY B 1 358 ? -6.63970 0.65620 -7.61285 1.000 44.18427 338 GLY A CA 1
ATOM 5980 C C . GLY B 1 358 ? -7.90543 -0.16286 -7.51639 1.000 45.22910 338 GLY A C 1
ATOM 5981 O O . GLY B 1 358 ? -8.36319 -0.51740 -6.42577 1.000 39.51570 338 GLY A O 1
ATOM 5982 N N . MET B 1 359 ? -8.44768 -0.49917 -8.68652 1.000 43.18443 339 MET A N 1
ATOM 5983 C CA . MET B 1 359 ? -9.72491 -1.18482 -8.76083 1.000 42.23029 339 MET A CA 1
ATOM 5984 C C . MET B 1 359 ? -9.77510 -1.96610 -10.06442 1.000 41.76796 339 MET A C 1
ATOM 5985 O O . MET B 1 359 ? -9.27789 -1.50164 -11.09168 1.000 42.50084 339 MET A O 1
ATOM 5990 N N . ALA B 1 360 ? -10.38783 -3.14701 -10.02192 1.000 40.40430 340 ALA A N 1
ATOM 5991 C CA . ALA B 1 360 ? -10.46949 -3.97064 -11.21479 1.000 39.44793 340 ALA A CA 1
ATOM 5992 C C . ALA B 1 360 ? -11.17871 -3.23348 -12.34397 1.000 41.23229 340 ALA A C 1
ATOM 5993 O O . ALA B 1 360 ? -11.00665 -3.59319 -13.51599 1.000 39.69521 340 ALA A O 1
ATOM 5995 N N . GLU B 1 361 ? -11.94965 -2.18826 -12.02810 1.000 40.81773 341 GLU A N 1
ATOM 5996 C CA . GLU B 1 361 ? -12.62116 -1.45571 -13.08841 1.000 41.17226 341 GLU A CA 1
ATOM 5997 C C . GLU B 1 361 ? -11.67194 -0.56826 -13.87254 1.000 42.58588 341 GLU A C 1
ATOM 5998 O O . GLU B 1 361 ? -12.05755 -0.08088 -14.93654 1.000 42.43996 341 GLU A O 1
ATOM 6004 N N . GLY B 1 362 ? -10.44630 -0.34666 -13.38874 1.000 40.45384 342 GLY A N 1
ATOM 6005 C CA . GLY B 1 362 ? -9.53771 0.49841 -14.13448 1.000 40.86467 342 GLY A CA 1
ATOM 6006 C C . GLY B 1 362 ? -8.47851 1.16236 -13.29309 1.000 43.60200 342 GLY A C 1
ATOM 6007 O O . GLY B 1 362 ? -7.49105 0.51964 -12.92480 1.000 43.60741 342 GLY A O 1
ATOM 6008 N N . LEU B 1 363 ? -8.72937 2.42713 -12.93774 1.000 43.76417 343 LEU A N 1
ATOM 6009 C CA . LEU B 1 363 ? -7.76909 3.35012 -12.34182 1.000 45.02019 343 LEU A CA 1
ATOM 6010 C C . LEU B 1 363 ? -6.88351 2.69183 -11.28702 1.000 46.22600 343 LEU A C 1
ATOM 6011 O O . LEU B 1 363 ? -7.37376 2.09164 -10.32590 1.000 43.34741 343 LEU A O 1
ATOM 6016 N N . VAL B 1 364 ? -5.57297 2.83908 -11.45337 1.000 44.29541 344 VAL A N 1
ATOM 6017 C CA . VAL B 1 364 ? -4.61959 2.43168 -10.43432 1.000 47.00451 344 VAL A CA 1
ATOM 6018 C C . VAL B 1 364 ? -3.76534 3.63730 -10.08707 1.000 48.09264 344 VAL A C 1
ATOM 6019 O O . VAL B 1 364 ? -3.35565 4.38678 -10.97392 1.000 45.71800 344 VAL A O 1
ATOM 6023 N N . ASN B 1 365 ? -3.52271 3.82879 -8.78968 1.000 45.35301 345 ASN A N 1
ATOM 6024 C CA . ASN B 1 365 ? -2.63923 4.85461 -8.26707 1.000 46.72129 345 ASN A CA 1
ATOM 6025 C C . ASN B 1 365 ? -1.48412 4.19345 -7.53445 1.000 47.92605 345 ASN A C 1
ATOM 6026 O O . ASN B 1 365 ? -1.66267 3.18794 -6.84169 1.000 48.19865 345 ASN A O 1
ATOM 6031 N N . TYR B 1 366 ? -0.31585 4.80142 -7.63789 1.000 46.74036 346 TYR A N 1
ATOM 6032 C CA . TYR B 1 366 ? 0.86561 4.35326 -6.92335 1.000 47.16928 346 TYR A CA 1
ATOM 6033 C C . TYR B 1 366 ? 1.55475 5.58051 -6.38716 1.000 50.57564 346 TYR A C 1
ATOM 6034 O O . TYR B 1 366 ? 1.55843 6.61202 -7.06186 1.000 47.34011 346 TYR A O 1
ATOM 6043 N N . THR B 1 367 ? 2.13441 5.46819 -5.18639 1.000 50.06410 347 THR A N 1
ATOM 6044 C CA . THR B 1 367 ? 3.23358 6.34291 -4.83471 1.000 51.68337 347 THR A CA 1
ATOM 6045 C C . THR B 1 367 ? 4.41385 5.98756 -5.72805 1.000 54.79415 347 THR A C 1
ATOM 6046 O O . THR B 1 367 ? 4.59976 4.82658 -6.10450 1.000 54.17676 347 THR A O 1
ATOM 6050 N N . ARG B 1 368 ? 5.18967 7.00121 -6.10291 1.000 56.45498 348 ARG A N 1
ATOM 6051 C CA . ARG B 1 368 ? 6.34162 6.78466 -6.95646 1.000 59.18711 348 ARG A CA 1
ATOM 6052 C C . ARG B 1 368 ? 7.55322 6.48452 -6.09210 1.000 61.89913 348 ARG A C 1
ATOM 6053 O O . ARG B 1 368 ? 7.58512 6.79361 -4.89748 1.000 63.48585 348 ARG A O 1
ATOM 6061 N N . LEU B 1 369 ? 8.55250 5.85228 -6.70316 1.000 62.11013 349 LEU A N 1
ATOM 6062 C CA . LEU B 1 369 ? 9.70594 5.41644 -5.92921 1.000 62.41526 349 LEU A CA 1
ATOM 6063 C C . LEU B 1 369 ? 10.55530 6.58817 -5.45117 1.000 64.11860 349 LEU A C 1
ATOM 6064 O O . LEU B 1 369 ? 11.35072 6.41428 -4.52337 1.000 65.91438 349 LEU A O 1
ATOM 6069 N N . ASP B 1 370 ? 10.38463 7.77834 -6.03230 1.000 64.68157 350 ASP A N 1
ATOM 6070 C CA . ASP B 1 370 ? 11.09951 8.97464 -5.59721 1.000 67.90900 350 ASP A CA 1
ATOM 6071 C C . ASP B 1 370 ? 10.17425 9.99915 -4.94975 1.000 67.85391 350 ASP A C 1
ATOM 6072 O O . ASP B 1 370 ? 10.52932 11.17786 -4.85710 1.000 69.02339 350 ASP A O 1
ATOM 6077 N N . ASP B 1 371 ? 8.98311 9.57644 -4.53546 1.000 67.19987 351 ASP A N 1
ATOM 6078 C CA . ASP B 1 371 ? 8.10877 10.39346 -3.70991 1.000 67.02096 351 ASP A CA 1
ATOM 6079 C C . ASP B 1 371 ? 8.75741 10.60763 -2.33767 1.000 67.88464 351 ASP A C 1
ATOM 6080 O O . ASP B 1 371 ? 9.59020 9.81159 -1.88881 1.000 67.81331 351 ASP A O 1
ATOM 6085 N N . SER B 1 372 ? 8.37731 11.69876 -1.67093 1.000 68.13871 352 SER A N 1
ATOM 6086 C CA . SER B 1 372 ? 8.90410 11.95177 -0.33323 1.000 68.95501 352 SER A CA 1
ATOM 6087 C C . SER B 1 372 ? 8.34128 10.93920 0.65530 1.000 68.08300 352 SER A C 1
ATOM 6088 O O . SER B 1 372 ? 7.31385 10.29767 0.41248 1.000 69.11097 352 SER A O 1
ATOM 6091 N N . ASP B 1 373 ? 9.03383 10.80022 1.78979 1.000 72.06868 353 ASP A N 1
ATOM 6092 C CA . ASP B 1 373 ? 8.60073 9.84797 2.81230 1.000 71.96875 353 ASP A CA 1
ATOM 6093 C C . ASP B 1 373 ? 7.18984 10.15153 3.29958 1.000 70.07719 353 ASP A C 1
ATOM 6094 O O . ASP B 1 373 ? 6.37009 9.23704 3.46857 1.000 68.47095 353 ASP A O 1
ATOM 6099 N N . GLU B 1 374 ? 6.88225 11.42703 3.52435 1.000 72.12220 354 GLU A N 1
ATOM 6100 C CA . GLU B 1 374 ? 5.51584 11.79426 3.87472 1.000 73.95433 354 GLU A CA 1
ATOM 6101 C C . GLU B 1 374 ? 4.52152 11.22636 2.86495 1.000 70.57116 354 GLU A C 1
ATOM 6102 O O . GLU B 1 374 ? 3.54593 10.55717 3.23066 1.000 69.91883 354 GLU A O 1
ATOM 6108 N N . GLN B 1 375 ? 4.76430 11.47450 1.57997 1.000 70.26032 355 GLN A N 1
ATOM 6109 C CA . GLN B 1 375 ? 3.88824 10.93370 0.55077 1.000 67.09282 355 GLN A CA 1
ATOM 6110 C C . GLN B 1 375 ? 3.76604 9.41645 0.66028 1.000 64.77759 355 GLN A C 1
ATOM 6111 O O . GLN B 1 375 ? 2.65929 8.86648 0.60571 1.000 63.80705 355 GLN A O 1
ATOM 6117 N N . ILE B 1 376 ? 4.89105 8.71290 0.78747 1.000 63.05162 356 ILE A N 1
ATOM 6118 C CA . ILE B 1 376 ? 4.82009 7.25652 0.71751 1.000 61.20022 356 ILE A CA 1
ATOM 6119 C C . ILE B 1 376 ? 4.05790 6.69839 1.91521 1.000 61.36839 356 ILE A C 1
ATOM 6120 O O . ILE B 1 376 ? 3.26190 5.75678 1.77580 1.000 55.96269 356 ILE A O 1
ATOM 6125 N N . PHE B 1 377 ? 4.27462 7.27927 3.11105 1.000 62.98922 357 PHE A N 1
ATOM 6126 C CA . PHE B 1 377 ? 3.61702 6.78070 4.31262 1.000 63.38935 357 PHE A CA 1
ATOM 6127 C C . PHE B 1 377 ? 2.18379 7.28025 4.50420 1.000 63.55197 357 PHE A C 1
ATOM 6128 O O . PHE B 1 377 ? 1.41791 6.62580 5.21867 1.000 65.37173 357 PHE A O 1
ATOM 6136 N N . THR B 1 378 ? 1.79522 8.43065 3.94286 1.000 63.32590 358 THR A N 1
ATOM 6137 C CA . THR B 1 378 ? 0.46210 8.96603 4.23026 1.000 63.04454 358 THR A CA 1
ATOM 6138 C C . THR B 1 378 ? -0.47460 9.06020 3.02790 1.000 60.88376 358 THR A C 1
ATOM 6139 O O . THR B 1 378 ? -1.60519 9.53053 3.19311 1.000 59.20891 358 THR A O 1
ATOM 6143 N N . THR B 1 379 ? -0.06984 8.63128 1.83299 1.000 57.61819 359 THR A N 1
ATOM 6144 C CA . THR B 1 379 ? -0.95430 8.75055 0.67644 1.000 55.97266 359 THR A CA 1
ATOM 6145 C C . THR B 1 379 ? -0.95748 7.46071 -0.12244 1.000 53.18041 359 THR A C 1
ATOM 6146 O O . THR B 1 379 ? -0.05840 6.62204 -0.00226 1.000 51.32817 359 THR A O 1
ATOM 6150 N N . GLN B 1 380 ? -1.98324 7.32129 -0.96559 1.000 52.42494 360 GLN A N 1
ATOM 6151 C CA . GLN B 1 380 ? -2.08741 6.19191 -1.86505 1.000 48.64351 360 GLN A CA 1
ATOM 6152 C C . GLN B 1 380 ? -1.69132 6.58291 -3.29416 1.000 52.91546 360 GLN A C 1
ATOM 6153 O O . GLN B 1 380 ? -2.08604 5.91997 -4.25768 1.000 48.76897 360 GLN A O 1
ATOM 6159 N N . GLY B 1 381 ? -0.91389 7.65760 -3.44305 1.000 53.30600 361 GLY A N 1
ATOM 6160 C CA . GLY B 1 381 ? -0.28538 7.96424 -4.71401 1.000 51.53030 361 GLY A CA 1
ATOM 6161 C C . GLY B 1 381 ? -1.17985 8.66095 -5.72936 1.000 52.30713 361 GLY A C 1
ATOM 6162 O O . GLY B 1 381 ? -2.20136 9.29068 -5.42008 1.000 51.42943 361 GLY A O 1
ATOM 6163 N N . ARG B 1 382 ? -0.76558 8.54808 -6.98227 1.000 49.11577 362 ARG A N 1
ATOM 6164 C CA . ARG B 1 382 ? -1.44145 9.26690 -8.04300 1.000 49.99323 362 ARG A CA 1
ATOM 6165 C C . ARG B 1 382 ? -1.54435 8.37900 -9.27370 1.000 48.16060 362 ARG A C 1
ATOM 6166 O O . ARG B 1 382 ? -0.84452 7.36517 -9.38460 1.000 45.74777 362 ARG A O 1
ATOM 6174 N N . PRO B 1 383 ? -2.41437 8.73782 -10.20956 1.000 48.24572 363 PRO A N 1
ATOM 6175 C CA . PRO B 1 383 ? -2.76224 7.80925 -11.30151 1.000 48.54226 363 PRO A CA 1
ATOM 6176 C C . PRO B 1 383 ? -1.58442 7.40315 -12.19290 1.000 45.84847 363 PRO A C 1
ATOM 6177 O O . PRO B 1 383 ? -0.59008 8.12068 -12.34747 1.000 43.89257 363 PRO A O 1
ATOM 6181 N N . ILE B 1 384 ? -1.69910 6.18624 -12.73764 1.000 46.24762 364 ILE A N 1
ATOM 6182 C CA . ILE B 1 384 ? -0.75121 5.68069 -13.73423 1.000 47.84924 364 ILE A CA 1
ATOM 6183 C C . ILE B 1 384 ? -0.58202 6.66714 -14.87925 1.000 46.15235 364 ILE A C 1
ATOM 6184 O O . ILE B 1 384 ? 0.53076 6.92497 -15.34557 1.000 46.90845 364 ILE A O 1
ATOM 6189 N N . SER B 1 385 ? -1.69016 7.19128 -15.38165 1.000 46.98089 365 SER A N 1
ATOM 6190 C CA . SER B 1 385 ? -1.70816 7.90218 -16.64787 1.000 47.74845 365 SER A CA 1
ATOM 6191 C C . SER B 1 385 ? -1.95654 9.38999 -16.45539 1.000 48.77828 365 SER A C 1
ATOM 6192 O O . SER B 1 385 ? -2.84867 9.78760 -15.70791 1.000 48.16719 365 SER A O 1
ATOM 6195 N N . SER B 1 386 ? -1.20751 10.21063 -17.19029 1.000 50.28826 366 SER A N 1
ATOM 6196 C CA . SER B 1 386 ? -1.53359 11.62687 -17.23617 1.000 50.47119 366 SER A CA 1
ATOM 6197 C C . SER B 1 386 ? -2.91347 11.88720 -17.84279 1.000 51.97024 366 SER A C 1
ATOM 6198 O O . SER B 1 386 ? -3.42518 13.00735 -17.71088 1.000 53.34020 366 SER A O 1
ATOM 6201 N N . ASP B 1 387 ? -3.52248 10.89846 -18.50563 1.000 50.69535 367 ASP A N 1
ATOM 6202 C CA . ASP B 1 387 ? -4.89318 11.00747 -18.99160 1.000 48.11643 367 ASP A CA 1
ATOM 6203 C C . ASP B 1 387 ? -5.90808 10.24505 -18.13784 1.000 50.35841 367 ASP A C 1
ATOM 6204 O O . ASP B 1 387 ? -7.06310 10.09000 -18.55116 1.000 47.11799 367 ASP A O 1
ATOM 6209 N N . ASP B 1 388 ? -5.53377 9.82011 -16.92659 1.000 48.84957 368 ASP A N 1
ATOM 6210 C CA . ASP B 1 388 ? -6.54213 9.41972 -15.94796 1.000 49.11945 368 ASP A CA 1
ATOM 6211 C C . ASP B 1 388 ? -7.24874 10.68394 -15.45345 1.000 49.50593 368 ASP A C 1
ATOM 6212 O O . ASP B 1 388 ? -6.63072 11.52909 -14.79914 1.000 52.99119 368 ASP A O 1
ATOM 6217 N N . GLU B 1 389 ? -8.51936 10.85842 -15.79939 1.000 46.34583 369 GLU A N 1
ATOM 6218 C CA . GLU B 1 389 ? -9.25078 12.04613 -15.37785 1.000 50.42044 369 GLU A CA 1
ATOM 6219 C C . GLU B 1 389 ? -9.97063 11.75819 -14.06300 1.000 48.95262 369 GLU A C 1
ATOM 6220 O O . GLU B 1 389 ? -10.69967 10.76875 -13.94999 1.000 48.20990 369 GLU A O 1
ATOM 6226 N N . ILE B 1 390 ? -9.76209 12.62278 -13.07763 1.000 50.38318 370 ILE A N 1
ATOM 6227 C CA . ILE B 1 390 ? -10.22304 12.41130 -11.70943 1.000 51.30640 370 ILE A CA 1
ATOM 6228 C C . ILE B 1 390 ? -11.14057 13.56980 -11.35580 1.000 52.99053 370 ILE A C 1
ATOM 6229 O O . ILE B 1 390 ? -10.78389 14.73205 -11.57772 1.000 54.33627 370 ILE A O 1
ATOM 6234 N N . LYS B 1 391 ? -12.35037 13.25077 -10.90388 1.000 51.35029 371 LYS A N 1
ATOM 6235 C CA . LYS B 1 391 ? -13.20849 14.19998 -10.20389 1.000 54.65449 371 LYS A CA 1
ATOM 6236 C C . LYS B 1 391 ? -13.41502 13.70183 -8.78055 1.000 50.99760 371 LYS A C 1
ATOM 6237 O O . LYS B 1 391 ? -13.62602 12.50481 -8.56694 1.000 48.91511 371 LYS A O 1
ATOM 6243 N N . ILE B 1 392 ? -13.37338 14.62466 -7.81835 1.000 53.58753 372 ILE A N 1
ATOM 6244 C CA . ILE B 1 392 ? -13.70424 14.36095 -6.41219 1.000 52.55507 372 ILE A CA 1
ATOM 6245 C C . ILE B 1 392 ? -14.91387 15.23319 -6.08669 1.000 55.25345 372 ILE A C 1
ATOM 6246 O O . ILE B 1 392 ? -14.79254 16.46326 -6.04599 1.000 57.93269 372 ILE A O 1
ATOM 6251 N N . VAL B 1 393 ? -16.08293 14.61837 -5.88035 1.000 53.76244 373 VAL A N 1
ATOM 6252 C CA . VAL B 1 393 ? -17.34209 15.36020 -5.85846 1.000 59.45814 373 VAL A CA 1
ATOM 6253 C C . VAL B 1 393 ? -18.08318 15.17419 -4.52591 1.000 62.72217 373 VAL A C 1
ATOM 6254 O O . VAL B 1 393 ? -17.76602 14.29806 -3.71422 1.000 59.48111 373 VAL A O 1
ATOM 6258 N N . ASP B 1 394 ? -19.08195 16.04390 -4.31453 1.000 65.60748 374 ASP A N 1
ATOM 6259 C CA . ASP B 1 394 ? -19.93563 16.05124 -3.13623 1.000 70.40716 374 ASP A CA 1
ATOM 6260 C C . ASP B 1 394 ? -21.27249 15.38615 -3.46535 1.000 72.21090 374 ASP A C 1
ATOM 6261 O O . ASP B 1 394 ? -21.48235 14.86368 -4.56959 1.000 69.50958 374 ASP A O 1
ATOM 6266 N N . GLU B 1 395 ? -22.19912 15.44162 -2.50163 1.000 72.67606 375 GLU A N 1
ATOM 6267 C CA . GLU B 1 395 ? -23.53402 14.87188 -2.67607 1.000 74.81691 375 GLU A CA 1
ATOM 6268 C C . GLU B 1 395 ? -24.23466 15.42171 -3.91261 1.000 75.03795 375 GLU A C 1
ATOM 6269 O O . GLU B 1 395 ? -25.00091 14.70679 -4.56673 1.000 74.93536 375 GLU A O 1
ATOM 6275 N N . GLN B 1 396 ? -24.02728 16.70165 -4.22057 1.000 75.77243 376 GLN A N 1
ATOM 6276 C CA . GLN B 1 396 ? -24.67221 17.33293 -5.36599 1.000 76.99629 376 GLN A CA 1
ATOM 6277 C C . GLN B 1 396 ? -23.90323 17.11807 -6.65211 1.000 74.53619 376 GLN A C 1
ATOM 6278 O O . GLN B 1 396 ? -24.20457 17.76725 -7.65321 1.000 77.19143 376 GLN A O 1
ATOM 6284 N N . TYR B 1 397 ? -22.92251 16.22228 -6.64600 1.000 73.35709 377 TYR A N 1
ATOM 6285 C CA . TYR B 1 397 ? -22.13626 15.92016 -7.83182 1.000 71.61090 377 TYR A CA 1
ATOM 6286 C C . TYR B 1 397 ? -21.39583 17.15618 -8.32161 1.000 70.28891 377 TYR A C 1
ATOM 6287 O O . TYR B 1 397 ? -21.10356 17.28791 -9.50803 1.000 72.19168 377 TYR A O 1
ATOM 6296 N N . ARG B 1 398 ? -21.08234 18.06180 -7.39527 1.000 71.10882 378 ARG A N 1
ATOM 6297 C CA . ARG B 1 398 ? -20.23560 19.21689 -7.66062 1.000 70.70058 378 ARG A CA 1
ATOM 6298 C C . ARG B 1 398 ? -18.83439 18.95425 -7.11932 1.000 69.67323 378 ARG A C 1
ATOM 6299 O O . ARG B 1 398 ? -18.67997 18.34429 -6.05800 1.000 69.27695 378 ARG A O 1
ATOM 6301 N N . GLU B 1 399 ? -17.81221 19.41596 -7.84434 1.000 68.68126 379 GLU A N 1
ATOM 6302 C CA . GLU B 1 399 ? -16.43387 19.18110 -7.41476 1.000 68.32336 379 GLU A CA 1
ATOM 6303 C C . GLU B 1 399 ? -16.16088 19.87923 -6.08199 1.000 69.92699 379 GLU A C 1
ATOM 6304 O O . GLU B 1 399 ? -16.43225 21.07151 -5.92794 1.000 72.49079 379 GLU A O 1
ATOM 6310 N N . VAL B 1 400 ? -15.63076 19.13162 -5.11407 1.000 67.31712 380 VAL A N 1
ATOM 6311 C CA . VAL B 1 400 ? -15.35765 19.64760 -3.77247 1.000 69.05115 380 VAL A CA 1
ATOM 6312 C C . VAL B 1 400 ? -14.21023 20.65000 -3.79679 1.000 70.64022 380 VAL A C 1
ATOM 6313 O O . VAL B 1 400 ? -13.31137 20.54754 -4.63949 1.000 71.18305 380 VAL A O 1
ATOM 6317 N N . PRO B 1 401 ? -14.18356 21.62069 -2.88764 1.000 73.28337 381 PRO A N 1
ATOM 6318 C CA . PRO B 1 401 ? -13.02139 22.51418 -2.81036 1.000 72.03195 381 PRO A CA 1
ATOM 6319 C C . PRO B 1 401 ? -11.74110 21.71549 -2.59353 1.000 73.78562 381 PRO A C 1
ATOM 6320 O O . PRO B 1 401 ? -11.73158 20.68076 -1.92435 1.000 72.29646 381 PRO A O 1
ATOM 6324 N N . GLU B 1 402 ? -10.65387 22.19140 -3.19276 1.000 76.27130 382 GLU A N 1
ATOM 6325 C CA . GLU B 1 402 ? -9.42821 21.39826 -3.24586 1.000 76.64799 382 GLU A CA 1
ATOM 6326 C C . GLU B 1 402 ? -8.96868 21.02062 -1.84467 1.000 73.34503 382 GLU A C 1
ATOM 6327 O O . GLU B 1 402 ? -8.73122 21.89283 -1.00769 1.000 72.34131 382 GLU A O 1
ATOM 6333 N N . GLY B 1 403 ? -8.82546 19.71872 -1.60376 1.000 70.94475 383 GLY A N 1
ATOM 6334 C CA . GLY B 1 403 ? -8.43025 19.18135 -0.32186 1.000 70.99608 383 GLY A CA 1
ATOM 6335 C C . GLY B 1 403 ? -9.55557 18.52343 0.44332 1.000 68.87946 383 GLY A C 1
ATOM 6336 O O . GLY B 1 403 ? -9.29263 17.64722 1.27485 1.000 70.57894 383 GLY A O 1
ATOM 6337 N N . GLU B 1 404 ? -10.79526 18.91684 0.17550 1.000 70.04926 384 GLU A N 1
ATOM 6338 C CA . GLU B 1 404 ? -11.96513 18.34983 0.82739 1.000 68.25741 384 GLU A CA 1
ATOM 6339 C C . GLU B 1 404 ? -12.17450 16.89622 0.41497 1.000 65.54744 384 GLU A C 1
ATOM 6340 O O . GLU B 1 404 ? -11.79751 16.47042 -0.68571 1.000 60.86025 384 GLU A O 1
ATOM 6346 N N . ILE B 1 405 ? -12.82262 16.14820 1.29168 1.000 60.08096 385 ILE A N 1
ATOM 6347 C CA . ILE B 1 405 ? -13.17526 14.76464 1.00827 1.000 58.39935 385 ILE A CA 1
ATOM 6348 C C . ILE B 1 405 ? -14.37510 14.73810 0.07606 1.000 58.37845 385 ILE A C 1
ATOM 6349 O O . ILE B 1 405 ? -15.31204 15.53315 0.21895 1.000 58.87943 385 ILE A O 1
ATOM 6354 N N . GLY B 1 406 ? -14.34142 13.82119 -0.88943 1.000 56.82606 386 GLY A N 1
ATOM 6355 C CA . GLY B 1 406 ? -15.43000 13.63732 -1.82813 1.000 56.16491 386 GLY A CA 1
ATOM 6356 C C . GLY B 1 406 ? -15.36819 12.26659 -2.46933 1.000 53.67922 386 GLY A C 1
ATOM 6357 O O . GLY B 1 406 ? -14.44604 11.48126 -2.22869 1.000 52.32119 386 GLY A O 1
ATOM 6358 N N . MET B 1 407 ? -16.39168 11.97921 -3.27573 1.000 51.22796 387 MET A N 1
ATOM 6359 C CA . MET B 1 407 ? -16.48190 10.70676 -3.97496 1.000 53.54788 387 MET A CA 1
ATOM 6360 C C . MET B 1 407 ? -15.62019 10.74038 -5.23234 1.000 51.97433 387 MET A C 1
ATOM 6361 O O . MET B 1 407 ? -15.60828 11.73496 -5.96081 1.000 50.21632 387 MET A O 1
ATOM 6366 N N . LEU B 1 408 ? -14.93625 9.62897 -5.49372 1.000 48.88415 388 LEU A N 1
ATOM 6367 C CA . LEU B 1 408 ? -14.04790 9.50100 -6.63583 1.000 48.99556 388 LEU A CA 1
ATOM 6368 C C . LEU B 1 408 ? -14.86342 9.17820 -7.88873 1.000 47.48791 388 LEU A C 1
ATOM 6369 O O . LEU B 1 408 ? -15.62340 8.20825 -7.91659 1.000 47.26838 388 LEU A O 1
ATOM 6374 N N . ALA B 1 409 ? -14.73348 9.99820 -8.91701 1.000 49.10040 389 ALA A N 1
ATOM 6375 C CA . ALA B 1 409 ? -15.25649 9.68282 -10.24373 1.000 47.34893 389 ALA A CA 1
ATOM 6376 C C . ALA B 1 409 ? -14.08783 9.74443 -11.20941 1.000 47.42000 389 ALA A C 1
ATOM 6377 O O . ALA B 1 409 ? -13.22731 10.62650 -11.09574 1.000 47.23864 389 ALA A O 1
ATOM 6379 N N . THR B 1 410 ? -14.02740 8.79789 -12.13752 1.000 46.04583 390 THR A N 1
ATOM 6380 C CA . THR B 1 410 ? -12.83384 8.75329 -12.96038 1.000 47.97975 390 THR A CA 1
ATOM 6381 C C . THR B 1 410 ? -13.12432 8.18974 -14.35511 1.000 46.43361 390 THR A C 1
ATOM 6382 O O . THR B 1 410 ? -14.06586 7.41904 -14.55597 1.000 44.57505 390 THR A O 1
ATOM 6386 N N . ARG B 1 411 ? -12.31152 8.60132 -15.32593 1.000 46.64403 391 ARG A N 1
ATOM 6387 C CA . ARG B 1 411 ? -12.31188 7.95326 -16.63268 1.000 45.38600 391 ARG A CA 1
ATOM 6388 C C . ARG B 1 411 ? -10.91063 8.05693 -17.19779 1.000 45.34950 391 ARG A C 1
ATOM 6389 O O . ARG B 1 411 ? -10.14684 8.94764 -16.81924 1.000 46.23823 391 ARG A O 1
ATOM 6397 N N . GLY B 1 412 ? -10.56703 7.14955 -18.10954 1.000 44.21386 392 GLY A N 1
ATOM 6398 C CA . GLY B 1 412 ? -9.22255 7.14944 -18.63519 1.000 45.37481 392 GLY A CA 1
ATOM 6399 C C . GLY B 1 412 ? -8.92237 5.99273 -19.56305 1.000 43.17859 392 GLY A C 1
ATOM 6400 O O . GLY B 1 412 ? -9.79993 5.19168 -19.90318 1.000 41.80390 392 GLY A O 1
ATOM 6401 N N . PRO B 1 413 ? -7.65781 5.86998 -19.97632 1.000 41.18092 393 PRO A N 1
ATOM 6402 C CA . PRO B 1 413 ? -7.34196 4.94375 -21.08017 1.000 44.28458 393 PRO A CA 1
ATOM 6403 C C . PRO B 1 413 ? -7.38566 3.49169 -20.65768 1.000 44.84869 393 PRO A C 1
ATOM 6404 O O . PRO B 1 413 ? -7.26447 2.60833 -21.50945 1.000 41.34641 393 PRO A O 1
ATOM 6408 N N . TYR B 1 414 ? -7.59120 3.19432 -19.36727 1.000 40.89379 394 TYR A N 1
ATOM 6409 C CA . TYR B 1 414 ? -7.78502 1.79588 -19.01871 1.000 41.31782 394 TYR A CA 1
ATOM 6410 C C . TYR B 1 414 ? -8.92926 1.61093 -18.02742 1.000 42.43511 394 TYR A C 1
ATOM 6411 O O . TYR B 1 414 ? -9.03867 0.54474 -17.43094 1.000 43.76966 394 TYR A O 1
ATOM 6420 N N . THR B 1 415 ? -9.79532 2.60665 -17.86279 1.000 41.01109 395 THR A N 1
ATOM 6421 C CA . THR B 1 415 ? -10.98447 2.46667 -17.04281 1.000 42.92068 395 THR A CA 1
ATOM 6422 C C . THR B 1 415 ? -12.17586 2.07015 -17.90568 1.000 42.66983 395 THR A C 1
ATOM 6423 O O . THR B 1 415 ? -12.46838 2.71354 -18.92371 1.000 41.29378 395 THR A O 1
ATOM 6427 N N . PHE B 1 416 ? -12.82634 0.98027 -17.50723 1.000 40.00574 396 PHE A N 1
ATOM 6428 C CA . PHE B 1 416 ? -13.87538 0.35716 -18.28602 1.000 39.72557 396 PHE A CA 1
ATOM 6429 C C . PHE B 1 416 ? -15.03154 1.33593 -18.46230 1.000 42.92738 396 PHE A C 1
ATOM 6430 O O . PHE B 1 416 ? -15.11794 2.37065 -17.78657 1.000 41.82749 396 PHE A O 1
ATOM 6438 N N . CYS B 1 417 ? -15.93564 1.00093 -19.38707 1.000 41.37595 397 CYS A N 1
ATOM 6439 C CA . CYS B 1 417 ? -17.09229 1.83720 -19.66962 1.000 41.35946 397 CYS A CA 1
ATOM 6440 C C . CYS B 1 417 ? -18.39781 1.15140 -19.32341 1.000 41.08240 397 CYS A C 1
ATOM 6441 O O . CYS B 1 417 ? -19.45804 1.64991 -19.70789 1.000 42.33600 397 CYS A O 1
ATOM 6444 N N . GLY B 1 418 ? -18.35803 0.02053 -18.61994 1.000 41.30972 398 GLY A N 1
ATOM 6445 C CA . GLY B 1 418 ? -19.58632 -0.60225 -18.17812 1.000 40.47310 398 GLY A CA 1
ATOM 6446 C C . GLY B 1 418 ? -19.40964 -2.05632 -17.82814 1.000 41.95873 398 GLY A C 1
ATOM 6447 O O . GLY B 1 418 ? -18.61432 -2.72833 -18.49343 1.000 39.99443 398 GLY A O 1
ATOM 6448 N N . TYR B 1 419 ? -20.09175 -2.54154 -16.76839 1.000 41.41086 399 TYR A N 1
ATOM 6449 C CA . TYR B 1 419 ? -20.08445 -3.97285 -16.47256 1.000 42.03145 399 TYR A CA 1
ATOM 6450 C C . TYR B 1 419 ? -20.75875 -4.74606 -17.60080 1.000 42.61549 399 TYR A C 1
ATOM 6451 O O . TYR B 1 419 ? -21.65017 -4.23233 -18.28250 1.000 42.85306 399 TYR A O 1
ATOM 6460 N N . TYR B 1 420 ? -20.33664 -6.00291 -17.75734 1.000 40.41718 400 TYR A N 1
ATOM 6461 C CA . TYR B 1 420 ? -20.90873 -6.91747 -18.73143 1.000 44.86900 400 TYR A CA 1
ATOM 6462 C C . TYR B 1 420 ? -22.41524 -7.07247 -18.54442 1.000 47.12005 400 TYR A C 1
ATOM 6463 O O . TYR B 1 420 ? -22.89054 -7.45710 -17.47013 1.000 46.12916 400 TYR A O 1
ATOM 6472 N N . GLN B 1 421 ? -23.16227 -6.74031 -19.58716 1.000 47.52320 401 GLN A N 1
ATOM 6473 C CA . GLN B 1 421 ? -24.59398 -7.03754 -19.65854 1.000 48.11130 401 GLN A CA 1
ATOM 6474 C C . GLN B 1 421 ? -25.33675 -6.48786 -18.44715 1.000 50.52314 401 GLN A C 1
ATOM 6475 O O . GLN B 1 421 ? -26.24934 -7.12147 -17.91203 1.000 50.40803 401 GLN A O 1
ATOM 6481 N N . SER B 1 422 ? -24.96227 -5.28730 -18.01186 1.000 48.43647 402 SER A N 1
ATOM 6482 C CA . SER B 1 422 ? -25.58157 -4.65939 -16.84366 1.000 49.27236 402 SER A CA 1
ATOM 6483 C C . SER B 1 422 ? -26.01276 -3.22914 -17.14780 1.000 51.86217 402 SER A C 1
ATOM 6484 O O . SER B 1 422 ? -25.59080 -2.29246 -16.46252 1.000 52.54418 402 SER A O 1
ATOM 6487 N N . PRO B 1 423 ? -26.89979 -3.02434 -18.13732 1.000 50.58648 403 PRO A N 1
ATOM 6488 C CA . PRO B 1 423 ? -27.28010 -1.64317 -18.47218 1.000 51.47222 403 PRO A CA 1
ATOM 6489 C C . PRO B 1 423 ? -27.89690 -0.88328 -17.30469 1.000 52.37919 403 PRO A C 1
ATOM 6490 O O . PRO B 1 423 ? -27.52230 0.27659 -17.08228 1.000 53.37613 403 PRO A O 1
ATOM 6494 N N . GLU B 1 424 ? -28.78501 -1.49942 -16.51042 1.000 54.13180 404 GLU A N 1
ATOM 6495 C CA . GLU B 1 424 ? -29.35026 -0.79343 -15.35587 1.000 53.77527 404 GLU A CA 1
ATOM 6496 C C . GLU B 1 424 ? -28.25645 -0.35794 -14.38755 1.000 54.54480 404 GLU A C 1
ATOM 6497 O O . GLU B 1 424 ? -28.16089 0.82222 -14.02626 1.000 55.93010 404 GLU A O 1
ATOM 6499 N N . HIS B 1 425 ? -27.42135 -1.29560 -13.94410 1.000 53.33538 405 HIS A N 1
ATOM 6500 C CA . HIS B 1 425 ? -26.36309 -0.91513 -13.01404 1.000 52.61981 405 HIS A CA 1
ATOM 6501 C C . HIS B 1 425 ? -25.42581 0.12863 -13.61471 1.000 53.00619 405 HIS A C 1
ATOM 6502 O O . HIS B 1 425 ? -24.99177 1.05455 -12.91986 1.000 51.73613 405 HIS A O 1
ATOM 6509 N N . ASN B 1 426 ? -25.07272 -0.02092 -14.89549 1.000 49.44370 406 ASN A N 1
ATOM 6510 C CA . ASN B 1 426 ? -24.13647 0.91446 -15.51878 1.000 49.88031 406 ASN A CA 1
ATOM 6511 C C . ASN B 1 426 ? -24.66557 2.34454 -15.48077 1.000 50.32606 406 ASN A C 1
ATOM 6512 O O . ASN B 1 426 ? -23.90847 3.28565 -15.23348 1.000 50.27840 406 ASN A O 1
ATOM 6517 N N . SER B 1 427 ? -25.95958 2.53413 -15.73712 1.000 53.52314 407 SER A N 1
ATOM 6518 C CA . SER B 1 427 ? -26.51850 3.88378 -15.73564 1.000 55.01031 407 SER A CA 1
ATOM 6519 C C . SER B 1 427 ? -26.44946 4.52548 -14.35436 1.000 56.41136 407 SER A C 1
ATOM 6520 O O . SER B 1 427 ? -26.53440 5.75535 -14.24626 1.000 60.29700 407 SER A O 1
ATOM 6523 N N . GLN B 1 428 ? -26.26753 3.72072 -13.30727 1.000 55.04431 408 GLN A N 1
ATOM 6524 C CA . GLN B 1 428 ? -26.24427 4.17713 -11.92726 1.000 54.51274 408 GLN A CA 1
ATOM 6525 C C . GLN B 1 428 ? -24.85944 4.61082 -11.47214 1.000 55.47401 408 GLN A C 1
ATOM 6526 O O . GLN B 1 428 ? -24.74632 5.45109 -10.57192 1.000 54.88236 408 GLN A O 1
ATOM 6532 N N . VAL B 1 429 ? -23.80602 4.01859 -12.03497 1.000 52.17762 409 VAL A N 1
ATOM 6533 C CA . VAL B 1 429 ? -22.44238 4.25564 -11.58166 1.000 49.37370 409 VAL A CA 1
ATOM 6534 C C . VAL B 1 429 ? -21.60967 4.99742 -12.62852 1.000 47.86255 409 VAL A C 1
ATOM 6535 O O . VAL B 1 429 ? -20.41127 5.18477 -12.43242 1.000 46.35151 409 VAL A O 1
ATOM 6539 N N . PHE B 1 430 ? -22.22247 5.45277 -13.72230 1.000 49.82580 410 PHE A N 1
ATOM 6540 C CA . PHE B 1 430 ? -21.57115 6.28643 -14.73120 1.000 50.38885 410 PHE A CA 1
ATOM 6541 C C . PHE B 1 430 ? -22.38567 7.55833 -14.90866 1.000 52.42867 410 PHE A C 1
ATOM 6542 O O . PHE B 1 430 ? -23.61660 7.49833 -14.99495 1.000 55.74401 410 PHE A O 1
ATOM 6550 N N . ASP B 1 431 ? -21.72358 8.71088 -14.97393 1.000 51.96843 411 ASP A N 1
ATOM 6551 C CA . ASP B 1 431 ? -22.49865 9.90973 -15.25759 1.000 55.12456 411 ASP A CA 1
ATOM 6552 C C . ASP B 1 431 ? -22.57819 10.18259 -16.76570 1.000 58.26200 411 ASP A C 1
ATOM 6553 O O . ASP B 1 431 ? -22.04474 9.43617 -17.60080 1.000 57.83225 411 ASP A O 1
ATOM 6558 N N . GLU B 1 432 ? -23.27905 11.27087 -17.12251 1.000 58.72241 412 GLU A N 1
ATOM 6559 C CA . GLU B 1 432 ? -23.48533 11.58130 -18.53190 1.000 60.25808 412 GLU A CA 1
ATOM 6560 C C . GLU B 1 432 ? -22.15847 11.76018 -19.24917 1.000 61.64157 412 GLU A C 1
ATOM 6561 O O . GLU B 1 432 ? -22.05758 11.47731 -20.44752 1.000 60.09326 412 GLU A O 1
ATOM 6563 N N . ASP B 1 433 ? -21.13180 12.21765 -18.53468 1.000 60.50094 413 ASP A N 1
ATOM 6564 C CA . ASP B 1 433 ? -19.80836 12.41218 -19.10607 1.000 59.18763 413 ASP A CA 1
ATOM 6565 C C . ASP B 1 433 ? -18.98293 11.13783 -19.09954 1.000 56.87106 413 ASP A C 1
ATOM 6566 O O . ASP B 1 433 ? -17.78666 11.18330 -19.39726 1.000 56.18240 413 ASP A O 1
ATOM 6571 N N . ASN B 1 434 ? -19.59549 10.00790 -18.76191 1.000 56.31085 414 ASN A N 1
ATOM 6572 C CA . ASN B 1 434 ? -18.95662 8.69804 -18.71940 1.000 55.80329 414 ASN A CA 1
ATOM 6573 C C . ASN B 1 434 ? -17.86225 8.56964 -17.65702 1.000 52.13758 414 ASN A C 1
ATOM 6574 O O . ASN B 1 434 ? -17.01624 7.67889 -17.75263 1.000 49.12671 414 ASN A O 1
ATOM 6579 N N . TYR B 1 435 ? -17.87353 9.40574 -16.62315 1.000 52.36647 415 TYR A N 1
ATOM 6580 C CA . TYR B 1 435 ? -17.06819 9.11516 -15.43607 1.000 50.55789 415 TYR A CA 1
ATOM 6581 C C . TYR B 1 435 ? -17.65408 7.94040 -14.66099 1.000 46.92351 415 TYR A C 1
ATOM 6582 O O . TYR B 1 435 ? -18.86613 7.86058 -14.45132 1.000 48.54060 415 TYR A O 1
ATOM 6591 N N . TYR B 1 436 ? -16.78180 7.02853 -14.23483 1.000 44.77820 416 TYR A N 1
ATOM 6592 C CA . TYR B 1 436 ? -17.14859 5.92152 -13.35576 1.000 46.38516 416 TYR A CA 1
ATOM 6593 C C . TYR B 1 436 ? -17.05447 6.36396 -11.88653 1.000 43.73141 416 TYR A C 1
ATOM 6594 O O . TYR B 1 436 ? -16.03444 6.91616 -11.46360 1.000 43.16491 416 TYR A O 1
ATOM 6603 N N . TYR B 1 437 ? -18.10749 6.12274 -11.11142 1.000 43.44658 417 TYR A N 1
ATOM 6604 C CA . TYR B 1 437 ? -18.10638 6.45604 -9.67453 1.000 44.71207 417 TYR A CA 1
ATOM 6605 C C . TYR B 1 437 ? -17.75498 5.19761 -8.90402 1.000 41.18838 417 TYR A C 1
ATOM 6606 O O . TYR B 1 437 ? -18.54072 4.24352 -8.86519 1.000 42.11141 417 TYR A O 1
ATOM 6615 N N . SER B 1 438 ? -16.54208 5.16856 -8.35562 1.000 41.79043 418 SER A N 1
ATOM 6616 C CA . SER B 1 438 ? -15.99879 3.95601 -7.75779 1.000 43.88372 418 SER A CA 1
ATOM 6617 C C . SER B 1 438 ? -16.52520 3.70050 -6.35321 1.000 47.36681 418 SER A C 1
ATOM 6618 O O . SER B 1 438 ? -16.31994 2.59157 -5.82745 1.000 45.69132 418 SER A O 1
ATOM 6621 N N . GLY B 1 439 ? -17.18754 4.68715 -5.74549 1.000 47.13620 419 GLY A N 1
ATOM 6622 C CA . GLY B 1 439 ? -17.64813 4.54814 -4.37865 1.000 44.68077 419 GLY A CA 1
ATOM 6623 C C . GLY B 1 439 ? -16.58290 4.80736 -3.34091 1.000 50.63844 419 GLY A C 1
ATOM 6624 O O . GLY B 1 439 ? -16.84145 4.64334 -2.13559 1.000 48.17649 419 GLY A O 1
ATOM 6625 N N . ASP B 1 440 ? -15.39664 5.22142 -3.75526 1.000 47.22358 420 ASP A N 1
ATOM 6626 C CA . ASP B 1 440 ? -14.34630 5.50139 -2.80684 1.000 46.87488 420 ASP A CA 1
ATOM 6627 C C . ASP B 1 440 ? -14.43704 6.96238 -2.40931 1.000 49.37686 420 ASP A C 1
ATOM 6628 O O . ASP B 1 440 ? -14.73182 7.82387 -3.24016 1.000 47.40325 420 ASP A O 1
ATOM 6633 N N . LEU B 1 441 ? -14.24929 7.22711 -1.11509 1.000 49.03160 421 LEU A N 1
ATOM 6634 C CA . LEU B 1 441 ? -14.05659 8.58520 -0.63441 1.000 52.22639 421 LEU A CA 1
ATOM 6635 C C . LEU B 1 441 ? -12.56594 8.85893 -0.57984 1.000 50.51342 421 LEU A C 1
ATOM 6636 O O . LEU B 1 441 ? -11.79669 8.02023 -0.10130 1.000 51.76734 421 LEU A O 1
ATOM 6641 N N . VAL B 1 442 ? -12.17026 10.03966 -1.06326 1.000 47.96300 422 VAL A N 1
ATOM 6642 C CA . VAL B 1 442 ? -10.76547 10.38821 -1.24180 1.000 51.21365 422 VAL A CA 1
ATOM 6643 C C . VAL B 1 442 ? -10.62421 11.89269 -1.05316 1.000 51.98476 422 VAL A C 1
ATOM 6644 O O . VAL B 1 442 ? -11.60173 12.64009 -1.11943 1.000 51.49481 422 VAL A O 1
ATOM 6648 N N . GLN B 1 443 ? -9.39219 12.33688 -0.79720 1.000 52.85211 423 GLN A N 1
ATOM 6649 C CA . GLN B 1 443 ? -9.02438 13.74533 -0.87419 1.000 56.61673 423 GLN A CA 1
ATOM 6650 C C . GLN B 1 443 ? -7.70005 13.83780 -1.62554 1.000 60.11301 423 GLN A C 1
ATOM 6651 O O . GLN B 1 443 ? -6.89499 12.89615 -1.60300 1.000 57.53461 423 GLN A O 1
ATOM 6657 N N . ARG B 1 444 ? -7.49162 14.95603 -2.32829 1.000 63.29981 424 ARG A N 1
ATOM 6658 C CA . ARG B 1 444 ? -6.24883 15.19010 -3.06679 1.000 65.65761 424 ARG A CA 1
ATOM 6659 C C . ARG B 1 444 ? -5.33365 16.03416 -2.19210 1.000 70.65211 424 ARG A C 1
ATOM 6660 O O . ARG B 1 444 ? -5.72108 17.12784 -1.76379 1.000 73.33728 424 ARG A O 1
ATOM 6668 N N . THR B 1 445 ? -4.13417 15.51942 -1.91149 1.000 70.91147 425 THR A N 1
ATOM 6669 C CA . THR B 1 445 ? -3.19969 16.19617 -1.02300 1.000 73.38979 425 THR A CA 1
ATOM 6670 C C . THR B 1 445 ? -2.48810 17.31805 -1.77910 1.000 74.29808 425 THR A C 1
ATOM 6671 O O . THR B 1 445 ? -2.49001 17.34214 -3.01204 1.000 73.72889 425 THR A O 1
ATOM 6675 N N . PRO B 1 446 ? -1.89205 18.28235 -1.06171 1.000 76.87861 426 PRO A N 1
ATOM 6676 C CA . PRO B 1 446 ? -1.23739 19.40279 -1.76914 1.000 78.20943 426 PRO A CA 1
ATOM 6677 C C . PRO B 1 446 ? -0.15657 18.94637 -2.74710 1.000 81.58596 426 PRO A C 1
ATOM 6678 O O . PRO B 1 446 ? -0.04494 19.50334 -3.84947 1.000 82.05459 426 PRO A O 1
ATOM 6682 N N . ASP B 1 447 ? 0.62317 17.91842 -2.38206 1.000 81.73677 427 ASP A N 1
ATOM 6683 C CA . ASP B 1 447 ? 1.65021 17.33110 -3.24181 1.000 77.83803 427 ASP A CA 1
ATOM 6684 C C . ASP B 1 447 ? 1.09233 16.67555 -4.50637 1.000 76.16949 427 ASP A C 1
ATOM 6685 O O . ASP B 1 447 ? 1.88459 16.23222 -5.34717 1.000 78.39148 427 ASP A O 1
ATOM 6690 N N . GLY B 1 448 ? -0.23235 16.59537 -4.66610 1.000 74.73140 428 GLY A N 1
ATOM 6691 C CA . GLY B 1 448 ? -0.83643 15.99993 -5.84271 1.000 69.79013 428 GLY A CA 1
ATOM 6692 C C . GLY B 1 448 ? -1.28589 14.55631 -5.70708 1.000 67.65525 428 GLY A C 1
ATOM 6693 O O . GLY B 1 448 ? -1.88342 14.02407 -6.65296 1.000 62.91133 428 GLY A O 1
ATOM 6694 N N . ASN B 1 449 ? -1.02891 13.90529 -4.57041 1.000 65.67447 429 ASN A N 1
ATOM 6695 C CA . ASN B 1 449 ? -1.38805 12.50459 -4.40821 1.000 60.92575 429 ASN A CA 1
ATOM 6696 C C . ASN B 1 449 ? -2.82234 12.37204 -3.88703 1.000 62.11060 429 ASN A C 1
ATOM 6697 O O . ASN B 1 449 ? -3.50221 13.35648 -3.58833 1.000 64.94694 429 ASN A O 1
ATOM 6702 N N . LEU B 1 450 ? -3.29689 11.13408 -3.80613 1.000 58.04846 430 LEU A N 1
ATOM 6703 C CA . LEU B 1 450 ? -4.61869 10.84883 -3.26837 1.000 58.05452 430 LEU A CA 1
ATOM 6704 C C . LEU B 1 450 ? -4.52515 10.12789 -1.92905 1.000 55.49454 430 LEU A C 1
ATOM 6705 O O . LEU B 1 450 ? -3.65330 9.27856 -1.70488 1.000 53.70862 430 LEU A O 1
ATOM 6710 N N . ARG B 1 451 ? -5.44612 10.46277 -1.04880 1.000 54.83774 431 ARG A N 1
ATOM 6711 C CA . ARG B 1 451 ? -5.62490 9.73580 0.19838 1.000 55.87721 431 ARG A CA 1
ATOM 6712 C C . ARG B 1 451 ? -7.00906 9.11124 0.13126 1.000 53.29775 431 ARG A C 1
ATOM 6713 O O . ARG B 1 451 ? -8.00486 9.82210 -0.04575 1.000 54.33611 431 ARG A O 1
ATOM 6721 N N . VAL B 1 452 ? -7.06713 7.78808 0.16164 1.000 51.83505 432 VAL A N 1
ATOM 6722 C CA . VAL B 1 452 ? -8.34722 7.10435 0.28544 1.000 53.05334 432 VAL A CA 1
ATOM 6723 C C . VAL B 1 452 ? -8.74368 7.10932 1.75632 1.000 56.69227 432 VAL A C 1
ATOM 6724 O O . VAL B 1 452 ? -7.93563 6.77260 2.63698 1.000 58.24791 432 VAL A O 1
ATOM 6728 N N . VAL B 1 453 ? -9.96814 7.54931 2.04409 1.000 57.47656 433 VAL A N 1
ATOM 6729 C CA . VAL B 1 453 ? -10.40101 7.72933 3.42705 1.000 53.10185 433 VAL A CA 1
ATOM 6730 C C . VAL B 1 453 ? -11.66185 6.95753 3.76885 1.000 53.99661 433 VAL A C 1
ATOM 6731 O O . VAL B 1 453 ? -12.07885 6.96346 4.93591 1.000 57.62727 433 VAL A O 1
ATOM 6735 N N . GLY B 1 454 ? -12.28740 6.29690 2.81682 1.000 51.85839 434 GLY A N 1
ATOM 6736 C CA . GLY B 1 454 ? -13.46370 5.52521 3.14018 1.000 51.76695 434 GLY A CA 1
ATOM 6737 C C . GLY B 1 454 ? -14.24046 5.16431 1.89780 1.000 51.96098 434 GLY A C 1
ATOM 6738 O O . GLY B 1 454 ? -13.73772 5.24099 0.77010 1.000 51.36505 434 GLY A O 1
ATOM 6739 N N . ARG B 1 455 ? -15.48010 4.74934 2.12651 1.000 50.59122 435 ARG A N 1
ATOM 6740 C CA . ARG B 1 455 ? -16.30696 4.33256 1.00690 1.000 51.99212 435 ARG A CA 1
ATOM 6741 C C . ARG B 1 455 ? -17.71242 4.85681 1.23557 1.000 52.94953 435 ARG A C 1
ATOM 6742 O O . ARG B 1 455 ? -18.12941 5.12503 2.36585 1.000 46.17443 435 ARG A O 1
ATOM 6750 N N . ILE B 1 456 ? -18.43100 5.00221 0.13848 1.000 48.28104 436 ILE A N 1
ATOM 6751 C CA . ILE B 1 456 ? -19.76627 5.56991 0.12847 1.000 51.73358 436 ILE A CA 1
ATOM 6752 C C . ILE B 1 456 ? -20.62599 4.67713 -0.75973 1.000 54.65765 436 ILE A C 1
ATOM 6753 O O . ILE B 1 456 ? -20.17782 4.24161 -1.82159 1.000 50.18533 436 ILE A O 1
ATOM 6758 N N . LYS B 1 457 ? -21.84777 4.38846 -0.31372 1.000 55.56255 437 LYS A N 1
ATOM 6759 C CA . LYS B 1 457 ? -22.76026 3.51814 -1.04428 1.000 58.21187 437 LYS A CA 1
ATOM 6760 C C . LYS B 1 457 ? -23.28447 4.19597 -2.31430 1.000 64.19190 437 LYS A C 1
ATOM 6761 O O . LYS B 1 457 ? -23.51843 5.40804 -2.35303 1.000 66.63367 437 LYS A O 1
ATOM 6767 N N . ASP B 1 458 ? -23.50311 3.39274 -3.35229 1.000 66.35894 438 ASP A N 1
ATOM 6768 C CA . ASP B 1 458 ? -24.09041 3.89018 -4.59272 1.000 65.48132 438 ASP A CA 1
ATOM 6769 C C . ASP B 1 458 ? -25.38686 4.66308 -4.33078 1.000 67.47282 438 ASP A C 1
ATOM 6770 O O . ASP B 1 458 ? -25.72378 5.59789 -5.06064 1.000 72.91665 438 ASP A O 1
#

Foldseek 3Di:
DDAADFDADDVVFVVVCVVVVLFVFDFLCCLLVVLCVPPQAQFQEAFDPDTAGSVNLVLLLCQLLLVCVVVVAAGRAEEEEEEFQGPVVSSPLSNRQFRAHAYDYDYNPDALVQVVVVCVQRLHLEYEEECVRPRNVDCVSLVVCVVVVSRHVAYEYDVDDPVHHHSVVSRVGHDPDGDDGGGDTQSGFSYWAFWPPDDPHTFTATFGRRQQVSLLQLLLVQVVAAQAAEEEQADGQRHCCQPPNNHSSNNSSRNHYYYYDRHLQPVVVLQSCQVVVHAEYEEEQVSLVNNLVCQVVRVPSQCSHAEYEYEDDDHALVSQVSCCVRSVYHYKYWYQTSQFWIAIAGSPDDPCCRSAFRHATSDPFWDWAFADPVRHGDPAFDKGFIWTDGSGGGQATRPCVPVSPVQADPVSTGGSQWIWHADPVGTIHTDGGHDD/DDAADFDADDPVFVVVCVVVVLFVFDFLCVLLVVLCVPPQQQFAEAFVPDTAGSVRLVLLLCLLLLVCLVVVAAGPAAEEEEEFQGPLVSSPLSSCQFRAHAYDYDYNPDALVLVVVVLVQRLHLEYEEECPRPRNVDCPSQVVCVVVVSRHVAYEYDVDDDPHHHSVVSSVGHDDDGDDGGGDTQSGFSYWAFWDDDPDHTFTATFGRRQQSSLLQLLLVQVVAALAAEEEQADGQSHCCQCPNNHSSNNSSRNHYYYYFRHLQCVRVLQSCQVVLHAEYEEEQVSLVNCQVCQVVRVNSQVSHAEYEYEDDDDALVSQVVCCVRSVYHYKYWYDISQFWIAIAGPPDDPCCRRAFRHDTSDPFWDWAFADPVRHGDPAFDKGWIWTDGSGGGQATRPCVPVSPVQADPVSTGGSQWIWHQDPVGGIHTDGGHDD

Organism: Acinetobacter baumannii (NCBI:txid470)

Secondary structure (DSSP, 8-state):
-PPPP-PPPPHHHHHHHHHTTS-----TTHHHHHHHHH-TTSEEEEETTEEEEHHHHHHHHHHHHHHHHHTT--TT-EEEE---SSHHHHHHHHHHHHHT-EEEE--TT--HHHHHHHHHHH--SEEEEETTSGGGSSSHHHHHHHHTT---SEEEEET--TTSEEHHHHHHS--SS-----PPPTTSEEEEEE-SS-SSSPPEEEEEHHHHHHHHHHHHHHHT--TT-EEEE-S-TTSHHHHHSSHHHHHHHTT-EEEE-SS--HHHHHHHHHHHT--EEEE-HHHHHHHHHHTTTTGGGGTT--EEEE-SS---HHHHTHIIIII-SEEEEEEE-TTS-EEE--TTS-HHHHHH---EES-TT-EEEEE-TTSPBPPTTS-EEEEEE-TTS-S--TT-HHHHHHHB-TT--EEEEEEEEE-TTS-EEEEEEE--/-PPPP-PPPPHHHHHHHHHTTS-----TTHHHHHHHHH-TTSEEEEETTEEEEHHHHHHHHHHHHHHHHHTT--TT-EEEE---SSHHHHHHHHHHHHHT-EEEE--TT--HHHHHHHHHHH--SEEEEETTSGGGSSSHHHHHHHHTT---SEEEEET--SSSEEHHHHHHS--SS-----PPPTTSEEEEEE-SS-SSSPPEEEEEHHHHHHHHHHHHHHTT--TT-EEEE-S-TTSHHHHHSSHHHHHHHTT-EEEE-SS--HHHHHHHHHHHT--EEEE-HHHHHHHHHHTTTTGGGGTT--EEEE-SS---HHHHTHIIIII-SEEEEEEE-TTS-EEE--TTS-HHHHHH---EES-TT-EEEEE-TTSPBPSTTS-EEEEEE-TTS-SS-TT-HHHHHHHB-TT--EEEEEEEEE-TTS-EEEEEEE--

Sequence (872 aa):
KQLIEFVRWSPERAQHYRNKGYWIDQPLTRILTVGVQSHPHSLAIICGERQLSYIELDRLSTNLATRLAEKGLGKGDTALVQLPNVAEFYIVFFALLKAGVVVLNALYSHRQYELNAFIKQIQPKLLIGSRQHEVFSNNQFIDSLHHDVNLSPEIILMLNHQATDFGLLDWIETPAETFVDFSSTPADEVAFFQLSGGSTGTPKLIPRTHNDYDYSVRASAEICGLNSNTRLLCCALPAPHNFMLSCPGALGVLHAGGCVVMAPNPEPLNCFSIIQRHQVNMASLVPSAVIMWLEKAAQYKDQIQSLKLLQVGGASFPESLARQVPEVLNCKLQQAFGMAEGLVNYTRLDDSDEQIFTTQGRPISSDDEIKIVDEQYREVPEGEIGMLATRGPYTFCGYYQSPEHNSQVFDEDNYYYSGDLVQRTPDGNLRVVGRIKDKQLIEFVRWSPERAQHYRNKGYWIDQPLTRILTVGVQSHPHSLAIICGERQLSYIELDRLSTNLATRLAEKGLGKGDTALVQLPNVAEFYIVFFALLKAGVVVLNALYSHRQYELNAFIKQIQPKLLIGSRQHEVFSNNQFIDSLHHDVNLSPEIILMLNHQATDFGLLDWIETPAETFVDFSSTPADEVAFFQLSGGSTGTPKLIPRTHNDYDYSVRASAEICGLNSNTRLLCCALPAPHNFMLSCPGALGVLHAGGCVVMAPNPEPLNCFSIIQRHQVNMASLVPSAVIMWLEKAAQYKDQIQSLKLLQVGGASFPESLARQVPEVLNCKLQQAFGMAEGLVNYTRLDDSDEQIFTTQGRPISSDDEIKIVDEQYREVPEGEIGMLATRGPYTFCGYYQSPEHNSQVFDEDNYYYSGDLVQRTPDGNLRVVGRIKD

Solvent-accessible surface area: 33558 Å² total; per-residue (Å²): 141,84,54,21,140,35,70,135,13,51,114,80,42,12,110,74,4,87,105,102,40,24,11,68,63,82,40,0,11,30,2,0,69,67,0,28,145,83,47,36,144,46,48,0,2,1,11,50,138,102,119,17,9,0,44,64,0,30,129,42,0,49,12,0,0,28,46,0,6,53,91,65,4,16,86,20,18,4,0,0,1,0,2,32,16,34,2,5,2,0,4,0,0,0,0,0,2,25,1,2,2,2,0,0,9,1,45,75,89,16,77,40,60,42,0,60,23,0,1,104,70,11,101,5,76,0,0,0,0,1,22,136,11,124,10,0,65,84,73,135,13,17,74,42,3,115,127,94,142,26,41,16,111,12,35,0,1,15,78,75,76,111,117,30,99,3,0,67,66,10,2,114,62,77,19,105,80,175,65,109,60,53,20,7,61,14,50,25,2,2,1,2,10,22,8,69,86,39,54,27,25,26,36,3,0,7,3,2,1,2,1,0,1,16,3,0,38,15,0,3,146,33,3,44,22,81,72,116,12,70,0,0,0,2,9,62,0,9,85,7,17,0,0,1,5,0,0,0,0,0,0,3,56,24,3,1,5,1,0,8,2,92,67,27,71,10,73,60,0,0,60,28,0,77,137,20,93,0,24,6,0,0,0,46,2,53,2,0,21,27,0,18,114,87,0,84,111,64,62,113,54,0,94,28,3,145,16,0,0,1,5,71,68,58,14,55,74,82,26,0,93,70,0,52,76,43,0,49,12,78,4,0,1,6,21,36,21,12,9,1,0,2,0,0,0,38,60,132,18,58,94,102,30,5,19,24,2,24,0,76,26,15,6,105,24,14,60,33,57,6,2,47,90,141,121,51,80,21,94,126,30,86,48,3,28,0,0,0,51,0,0,0,2,7,18,2,10,16,123,28,107,79,70,16,83,143,26,28,39,103,81,82,22,12,33,24,20,30,10,0,39,68,11,149,70,33,0,3,55,34,2,16,40,25,61,140,143,76,54,22,133,36,72,134,19,51,116,77,42,14,108,76,5,89,110,103,39,26,8,68,60,81,39,0,13,28,2,3,66,58,0,25,136,80,44,34,145,38,54,0,0,2,9,48,139,102,85,19,12,0,77,56,0,34,124,23,0,50,6,0,0,26,54,0,6,60,118,61,4,14,83,21,19,6,0,0,1,1,2,30,15,32,1,4,1,0,3,0,0,0,0,0,3,26,1,1,1,2,0,0,7,0,44,76,83,18,142,71,62,36,1,57,22,0,0,154,61,12,118,5,75,0,2,0,0,1,32,141,10,114,3,0,82,78,64,138,12,19,72,44,0,113,120,86,141,31,42,13,114,10,39,0,0,17,71,86,113,109,130,29,112,5,0,64,81,13,2,56,64,78,16,103,78,185,63,78,69,55,19,8,63,14,49,22,2,2,2,4,9,22,9,76,71,36,63,24,30,24,35,1,0,7,3,1,1,1,1,1,0,14,3,0,40,19,0,3,137,32,4,37,21,79,74,114,12,72,0,0,0,2,8,60,0,10,83,7,18,0,0,1,5,0,0,0,0,0,0,2,51,26,2,1,6,0,0,7,0,98,64,26,42,14,74,46,0,1,55,34,0,75,137,13,106,0,23,6,0,0,0,47,0,54,2,0,22,26,0,19,122,100,0,90,108,86,82,100,44,1,103,14,3,129,10,0,0,0,6,65,60,37,13,52,73,80,24,0,105,70,0,50,81,45,0,71,11,115,7,0,2,6,20,37,22,9,8,1,0,4,0,0,0,36,72,131,16,61,96,101,19,22,24,21,0,20,0,73,28,15,5,105,28,14,64,28,36,8,0,42,104,149,135,49,118,20,96,131,30,86,45,4,29,0,0,0,52,0,0,0,3,6,19,2,11,20,126,27,106,74,45,19,89,125,6,25,38,111,87,83,21,13,30,26,12,26,11,0,37,73,6,134,67,33,0,1,75,18,15,9,146,27,96,122